Protein AF-0000000080398441 (afdb_homodimer)

Sequence (1274 aa):
MDDETADPGATATYHAEDVRLLHHYIRSLIGQKLYDSADLIGGLLLCCTRPAIISHSPSMWDLHATSLELYADSLVGKGERYRALSFYQQANAHRKCAASSSLRCSPTQLLGLPPTSPPCPPPSLPINFKEARCHLSLNKPSQALRALLSVSTSTRESSVPVAVTLGHVYRRLGMQHDAQTAYKDAVGHDPLALEALIGLAKTGMDEEDIWRLVTGPWAPCGGARPEEGARRGVGKGRGGSDEAKGSSSRRPRGSQAYESVDSRGRLSSDENSVWQVLRTKTLPWLKVWVQAHVALAAQNWAVAAERFGELEVRYFPKSTHCLLQRARAQVGMDLYMDAQQTFGRAVEGEGGGEVMEHMDYYAVVLRQRAAKGELAHLAHRLMDVDTRRPEPWIAAALHSDLKGEKESPLTLVEQAIKTDHEHVLGYQVRGTLLLALGKAEAAASSFLQGSRLHKDMNGYKGLVDAYLVQHKFKEALGCAKEAFSAMPKSATAITLVGRVLAQLPEGREKAKRAFQRALSMNPSTVDALLALADLHLGAQEYDKCIHLLSSSLQNSGHDFLHTKLGEAYAISGDFSKALASFNTAVSMNPSSAPATAGLEKLEKLLRGVEPEEDGEGEEVDEEVEAEEDDMVEGTTDMDDETADPGATATYHAEDVRLLHHYIRSLIGQKLYDSADLIGGLLLCCTRPAIISHSPSMWDLHATSLELYADSLVGKGERYRALSFYQQANAHRKCAASSSLRCSPTQLLGLPPTSPPCPPPSLPINFKEARCHLSLNKPSQALRALLSVSTSTRESSVPVAVTLGHVYRRLGMQHDAQTAYKDAVGHDPLALEALIGLAKTGMDEEDIWRLVTGPWAPCGGARPEEGARRGVGKGRGGSDEAKGSSSRRPRGSQAYESVDSRGRLSSDENSVWQVLRTKTLPWLKVWVQAHVALAAQNWAVAAERFGELEVRYFPKSTHCLLQRARAQVGMDLYMDAQQTFGRAVEGEGGGEVMEHMDYYAVVLRQRAAKGELAHLAHRLMDVDTRRPEPWIAAALHSDLKGEKESPLTLVEQAIKTDHEHVLGYQVRGTLLLALGKAEAAASSFLQGSRLHKDMNGYKGLVDAYLVQHKFKEALGCAKEAFSAMPKSATAITLVGRVLAQLPEGREKAKRAFQRALSMNPSTVDALLALADLHLGAQEYDKCIHLLSSSLQNSGHDFLHTKLGEAYAISGDFSKALASFNTAVSMNPSSAPATAGLEKLEKLLRGVEPEEDGEGEEVDEEVEAEEDDMVEGTTD

Radius of gyration: 40.15 Å; Cα contacts (8 Å, |Δi|>4): 1629; chains: 2; bounding box: 122×117×97 Å

Foldseek 3Di:
DPPPPPPVPDLPQDDPVNLVVVLVVLVVCVVVLVLVVSLVSLVVSLVNLPVVVDDPDLSSLLSNLSSLQSNLSSCVSVVNLVVSLVSLVVSVVSVVVSVPPPPPPPPPPPPDDPPPPPPDDPPDDDSLQVSLVSCVVVVNLVSSLVSLVPDDPLCLLAPLVSLLSNLVSCLVVVNLVSSLVSLLSNCLQPVPPVSSLLSNLLSQDDLVVSLCSNPDDNPDSPDDDPPPPPPPDPPDPPDDDDPDDDDDPPPDPPVPPPPPPCVVVPPPPPPCPPCNVCVVVVVPLVSLVSQLSSCVSLLVLVSNLVSLVCCCPPPNPLDLVSLLSNLVSCVSLVVLVVSLVSNVSSCVSVVPDDDQPNVLVNLVSCLVLLVLVVLVVSLVVNVVPDPLALSSLSSVLSSCVSVVHQVVSLVSLVSSCVSPVLDLVSLLVNLVSCVVVVNLVVSLVSLVSSVSSPNDLSSLLSNLSSCVSVVNLVVSLVSLVVLCVSPVLALSSLLSNLVSQCPDPPRLVVSLVSLVVSCVSPVQRVSSLLVNLVSCVVVVVLVVSLVSLVVNCVVDPALVSLLSNLVSCVVVPNLVSSLVSLVSSCVVRVPDPSSVVSNVVSVCVVVVNPPPPPPPPPPPPPPPVPPPPPPDDDDDD/DPPPPPPVPDLPQDDPVNLVVVLVVLVVCVVVLVLVVSLVSLVVSLVNLPVVNDDPDLSSLLSNLSSLQSNLSSCVSVVNLVVSLVSLVVSVVSVVVSVPPPPPPPPPPPPDDPPPPPPDDPDDPDSLQVSLVSCVVVVNLVSSLVSLVPDDPLCQLQPLVSLLSNLVSCLVVVNLVSSLVSLLSNCLQPVPPVSSLLSNLLSQDDLVVSLCSNPPDNPDSPDDDPPPPPPPPPPDPDDDDDDDDDDDPDPDPPVPCPVPPCVVVPPPPPPCPPCNVCVVVVVPLVSLVSQLSSCVSLLVLVSNLVSLVCCCPPPNPLDLVSLLSNLVSCVSVVVLVVSLVSNVSSCVSVPPDDDQPNVLVNLVSCLVLLVLVVLVVSLVVNVVPDLLALSSLSSVLSSCVSVVHQVVSLVSLVSSCVSPVLDLVSLLVNLVSCVVVVNLVVSLVSLVSSVSSPNDLSSLLSNLSSCVSVVNLVVSLVSLVVLCVSPVLALSSLLSNLVSQCPDPPRLVVSLVSLVVSCVSPVQRVSSLLVNLVSCVVVVVLVVSLVSLVVNCVVDPALVSLLSNLVSCVVVPNLVSSLVSLVSSCVVRVPDPSSVVSNVVSVCVVVVNPPPPPPPPVPPPPPPVPPPPPPDPPPDD

InterPro domains:
  IPR011990 Tetratricopeptide-like helical domain superfamily [G3DSA:1.25.40.10] (22-172)
  IPR011990 Tetratricopeptide-like helical domain superfamily [G3DSA:1.25.40.10] (265-386)
  IPR011990 Tetratricopeptide-like helical domain superfamily [G3DSA:1.25.40.10] (394-613)
  IPR011990 Tetratricopeptide-like helical domain superfamily [SSF48452] (65-203)
  IPR011990 Tetratricopeptide-like helical domain superfamily [SSF48452] (412-594)
  IPR019734 Tetratricopeptide repeat [PF13181] (563-591)
  IPR019734 Tetratricopeptide repeat [PS50005] (559-592)
  IPR019734 Tetratricopeptide repeat [SM00028] (160-193)
  IPR019734 Tetratricopeptide repeat [SM00028] (424-457)
  IPR019734 Tetratricopeptide repeat [SM00028] (491-525)
  IPR019734 Tetratricopeptide repeat [SM00028] (526-559)
  IPR019734 Tetratricopeptide repeat [SM00028] (561-592)

Solvent-accessible surface area (backbone atoms only — not comparable to full-atom values): 68839 Å² total; per-residue (Å²): 133,82,76,76,72,72,67,83,75,63,49,74,77,73,48,71,67,53,50,51,44,48,49,52,47,40,51,50,29,49,73,59,66,38,27,67,26,23,36,53,52,30,48,49,47,48,37,60,44,41,58,93,74,46,71,92,45,68,68,48,47,55,50,34,24,48,44,31,41,54,30,19,51,20,28,47,70,69,66,40,43,66,34,18,44,40,32,36,52,50,19,51,54,45,49,50,50,55,65,65,46,73,74,73,72,63,79,71,72,85,62,80,69,68,87,80,57,77,76,78,73,74,88,72,76,55,65,41,52,54,41,16,52,42,28,46,76,69,72,34,53,70,61,15,48,56,31,48,66,69,44,56,68,67,52,43,50,63,34,47,60,52,9,37,52,48,16,51,44,25,48,77,72,68,38,48,69,63,13,41,54,27,17,50,35,20,32,44,72,36,62,76,42,48,52,32,55,51,49,33,19,65,60,65,51,53,63,67,61,53,50,49,49,59,72,37,84,65,62,59,90,79,68,75,74,77,80,76,78,78,77,77,78,81,74,84,77,75,78,90,72,78,79,70,77,76,82,74,80,77,75,82,72,84,69,77,77,72,76,70,81,71,77,65,74,71,68,71,78,78,63,62,49,65,53,68,76,41,39,79,73,44,48,65,60,47,52,46,50,49,49,18,46,28,25,49,57,71,64,36,26,70,60,14,28,50,34,24,48,47,43,23,73,47,60,22,50,80,28,49,67,40,30,46,52,22,20,51,23,26,48,73,67,65,36,44,68,61,18,50,51,35,42,48,49,31,51,58,64,51,69,73,24,66,78,60,84,67,43,34,56,52,31,52,40,28,55,75,60,55,37,61,69,62,30,45,52,49,18,52,52,35,49,72,71,44,74,76,45,37,37,24,29,42,18,41,16,48,39,36,41,74,72,64,46,76,66,60,22,55,56,32,27,51,49,18,33,70,59,33,83,79,44,45,67,40,25,45,52,46,15,53,54,28,43,75,70,66,38,29,69,63,12,32,52,29,17,50,55,20,34,71,74,50,78,46,68,66,36,44,51,48,33,30,53,21,24,49,77,66,67,35,59,68,62,19,43,52,45,20,48,48,44,25,69,77,32,71,87,36,37,65,27,36,24,46,39,16,58,49,28,48,72,38,92,87,19,48,66,58,14,51,50,29,25,52,51,17,38,72,72,32,69,80,43,59,71,30,53,53,50,47,34,50,52,25,50,74,69,66,36,50,67,63,28,49,50,54,48,58,62,46,48,74,77,46,90,48,43,66,53,29,28,53,43,13,50,47,25,48,75,70,65,42,52,68,61,12,52,52,26,18,48,51,14,30,69,72,33,76,66,41,60,68,24,52,51,50,45,51,54,50,50,34,57,70,72,67,48,72,71,76,69,83,59,76,65,74,72,77,74,72,73,70,71,73,75,74,76,64,86,73,74,83,79,92,122,134,82,77,76,73,73,67,82,75,63,50,74,78,72,47,74,66,54,50,52,44,48,49,52,47,42,52,50,28,48,72,61,65,38,26,66,26,23,36,53,54,32,48,47,46,48,37,58,43,40,57,94,76,39,71,92,45,69,69,46,48,54,50,33,24,49,44,31,40,54,30,19,52,19,29,46,70,70,65,40,43,66,34,17,44,42,33,37,50,52,19,52,52,44,49,49,50,54,66,64,47,74,73,74,71,63,78,72,72,87,62,79,68,69,88,79,57,77,77,78,73,72,88,71,76,55,66,42,53,53,43,17,54,44,29,46,76,68,73,34,52,69,63,16,48,54,31,48,66,70,43,56,67,67,52,43,50,64,35,48,62,52,8,37,52,48,16,53,45,26,48,75,73,69,37,45,69,63,14,43,53,26,18,48,35,20,31,43,72,37,62,76,41,46,52,31,56,52,48,32,17,64,61,65,51,53,63,67,60,53,50,49,49,61,71,38,84,64,62,58,92,79,69,75,73,77,78,75,76,76,75,71,71,78,67,81,79,73,82,81,86,93,81,86,81,84,82,78,80,78,75,80,70,82,66,79,73,70,74,68,80,68,78,64,72,70,66,71,77,78,63,62,50,63,53,67,76,41,38,81,72,44,47,65,60,47,52,46,48,47,49,18,45,29,25,49,57,70,64,38,25,68,61,14,28,51,34,24,48,46,44,24,72,46,58,22,50,80,28,49,66,39,31,48,53,23,19,51,23,26,48,72,68,66,36,45,68,62,18,50,50,34,44,49,48,32,51,58,64,51,68,72,23,67,78,60,85,65,44,35,56,52,32,52,40,29,55,75,62,56,36,60,68,62,31,45,51,49,18,52,53,35,50,71,72,45,74,77,45,36,36,25,28,42,18,42,16,49,40,36,41,75,72,63,46,77,65,61,22,57,57,30,28,50,52,17,32,70,60,33,84,78,45,44,66,39,25,44,53,46,15,53,53,28,44,73,72,67,38,31,68,64,12,31,51,29,16,50,57,20,34,72,76,51,78,45,69,66,37,45,52,49,32,30,52,24,24,51,76,66,69,35,58,67,63,19,43,52,46,21,48,49,44,24,68,77,34,72,88,36,38,66,27,37,25,46,39,15,57,49,28,50,73,37,93,87,20,47,69,59,13,50,50,29,23,52,50,17,38,70,73,32,70,80,42,60,69,30,53,53,51,46,33,50,53,25,51,75,70,67,35,49,67,61,28,48,51,54,48,57,61,47,49,73,75,46,91,49,44,67,55,28,28,52,43,12,51,48,26,46,74,69,64,42,53,69,61,12,51,54,26,18,49,50,14,32,70,72,32,76,65,41,61,69,25,50,51,52,45,52,54,50,49,34,57,71,70,68,47,72,71,75,71,84,60,77,68,74,74,76,74,72,74,68,75,74,74,74,75,75,77,76,74,79,75,78,125

Structure (mmCIF, N/CA/C/O backbone):
data_AF-0000000080398441-model_v1
#
loop_
_entity.id
_entity.type
_entity.pdbx_description
1 polymer 'Anaphase-promoting complex subunit'
#
loop_
_atom_site.group_PDB
_atom_site.id
_atom_site.type_symbol
_atom_site.label_atom_id
_atom_site.label_alt_id
_atom_site.label_comp_id
_atom_site.label_asym_id
_atom_site.label_entity_id
_atom_site.label_seq_id
_atom_site.pdbx_PDB_ins_code
_atom_site.Cartn_x
_atom_site.Cartn_y
_atom_site.Cartn_z
_atom_site.occupancy
_atom_site.B_iso_or_equiv
_atom_site.auth_seq_id
_atom_site.auth_comp_id
_atom_site.auth_asym_id
_atom_site.auth_atom_id
_atom_site.pdbx_PDB_model_num
ATOM 1 N N . MET A 1 1 ? -44.062 -38.562 -22.141 1 22.56 1 MET A N 1
ATOM 2 C CA . MET A 1 1 ? -42.969 -38.375 -21.188 1 22.56 1 MET A CA 1
ATOM 3 C C . MET A 1 1 ? -41.812 -37.625 -21.828 1 22.56 1 MET A C 1
ATOM 5 O O . MET A 1 1 ? -41 -38.219 -22.531 1 22.56 1 MET A O 1
ATOM 9 N N . ASP A 1 2 ? -42.094 -36.5 -22.375 1 25.25 2 ASP A N 1
ATOM 10 C CA . ASP A 1 2 ? -41.344 -35.688 -23.328 1 25.25 2 ASP A CA 1
ATOM 11 C C . ASP A 1 2 ? -40.031 -35.219 -22.734 1 25.25 2 ASP A C 1
ATOM 13 O O . ASP A 1 2 ? -40.031 -34.531 -21.703 1 25.25 2 ASP A O 1
ATOM 17 N N . ASP A 1 3 ? -39 -36.062 -22.812 1 26.86 3 ASP A N 1
ATOM 18 C CA . ASP A 1 3 ? -37.594 -35.969 -22.422 1 26.86 3 ASP A CA 1
ATOM 19 C C . ASP A 1 3 ? -36.969 -34.688 -22.969 1 26.86 3 ASP A C 1
ATOM 21 O O . ASP A 1 3 ? -36.812 -34.531 -24.188 1 26.86 3 ASP A O 1
ATOM 25 N N . GLU A 1 4 ? -37.5 -33.531 -22.5 1 31.23 4 GLU A N 1
ATOM 26 C CA . GLU A 1 4 ? -36.906 -32.25 -22.844 1 31.23 4 GLU A CA 1
ATOM 27 C C . GLU A 1 4 ? -35.375 -32.312 -22.781 1 31.23 4 GLU A C 1
ATOM 29 O O . GLU A 1 4 ? -34.812 -32.438 -21.703 1 31.23 4 GLU A O 1
ATOM 34 N N . THR A 1 5 ? -34.781 -32.906 -23.75 1 34.62 5 THR A N 1
ATOM 35 C CA . THR A 1 5 ? -33.344 -32.969 -24.047 1 34.62 5 THR A CA 1
ATOM 36 C C . THR A 1 5 ? -32.719 -31.578 -23.922 1 34.62 5 THR A C 1
ATOM 38 O O . THR A 1 5 ? -33.062 -30.656 -24.688 1 34.62 5 THR A O 1
ATOM 41 N N . ALA A 1 6 ? -32.438 -31.172 -22.688 1 36.28 6 ALA A N 1
ATOM 42 C CA . ALA A 1 6 ? -31.641 -29.984 -22.406 1 36.28 6 ALA A CA 1
ATOM 43 C C . ALA A 1 6 ? -30.484 -29.844 -23.391 1 36.28 6 ALA A C 1
ATOM 45 O O . ALA A 1 6 ? -29.672 -30.766 -23.531 1 36.28 6 ALA A O 1
ATOM 46 N N . ASP A 1 7 ? -30.688 -29.234 -24.469 1 37.28 7 ASP A N 1
ATOM 47 C CA . ASP A 1 7 ? -29.609 -28.906 -25.406 1 37.28 7 ASP A CA 1
ATOM 48 C C . ASP A 1 7 ? -28.344 -28.5 -24.672 1 37.28 7 ASP A C 1
ATOM 50 O O . ASP A 1 7 ? -28.375 -27.578 -23.828 1 37.28 7 ASP A O 1
ATOM 54 N N . PRO A 1 8 ? -27.406 -29.312 -24.516 1 38.5 8 PRO A N 1
ATOM 55 C CA . PRO A 1 8 ? -26.172 -29.203 -23.734 1 38.5 8 PRO A CA 1
ATOM 56 C C . PRO A 1 8 ? -25.453 -27.875 -23.969 1 38.5 8 PRO A C 1
ATOM 58 O O . PRO A 1 8 ? -24.562 -27.5 -23.219 1 38.5 8 PRO A O 1
ATOM 61 N N . GLY A 1 9 ? -25.406 -27.375 -25.172 1 39.12 9 GLY A N 1
ATOM 62 C CA . GLY A 1 9 ? -24.547 -26.266 -25.547 1 39.12 9 GLY A CA 1
ATOM 63 C C . GLY A 1 9 ? -25 -24.922 -25 1 39.12 9 GLY A C 1
ATOM 64 O O . GLY A 1 9 ? -24.578 -23.875 -25.484 1 39.12 9 GLY A O 1
ATOM 65 N N . ALA A 1 10 ? -26.297 -24.656 -24.547 1 40.78 10 ALA A N 1
ATOM 66 C CA . ALA A 1 10 ? -26.906 -23.344 -24.344 1 40.78 10 ALA A CA 1
ATOM 67 C C . ALA A 1 10 ? -26.156 -22.562 -23.281 1 40.78 10 ALA A C 1
ATOM 69 O O . ALA A 1 10 ? -25.938 -23.047 -22.172 1 40.78 10 ALA A O 1
ATOM 70 N N . THR A 1 11 ? -25.359 -21.578 -23.688 1 51.06 11 THR A N 1
ATOM 71 C CA . THR A 1 11 ? -24.812 -20.531 -22.828 1 51.06 11 THR A CA 1
ATOM 72 C C . THR A 1 11 ? -25.766 -20.234 -21.672 1 51.06 11 THR A C 1
ATOM 74 O O . THR A 1 11 ? -26.984 -20.219 -21.859 1 51.06 11 THR A O 1
ATOM 77 N N . ALA A 1 12 ? -25.484 -20.656 -20.469 1 54.88 12 ALA A N 1
ATOM 78 C CA . ALA A 1 12 ? -26.297 -20.375 -19.297 1 54.88 12 ALA A CA 1
ATOM 79 C C . ALA A 1 12 ? -26.984 -19.016 -19.422 1 54.88 12 ALA A C 1
ATOM 81 O O . ALA A 1 12 ? -26.328 -17.969 -19.359 1 54.88 12 ALA A O 1
ATOM 82 N N . THR A 1 13 ? -27.953 -18.875 -20.156 1 65.31 13 THR A N 1
ATOM 83 C CA . THR A 1 13 ? -28.688 -17.625 -20.328 1 65.31 13 THR A CA 1
ATOM 84 C C . THR A 1 13 ? -29.234 -17.125 -18.984 1 65.31 13 THR A C 1
ATOM 86 O O . THR A 1 13 ? -30.031 -17.812 -18.344 1 65.31 13 THR A O 1
ATOM 89 N N . TYR A 1 14 ? -28.547 -16.312 -18.328 1 72.94 14 TYR A N 1
ATOM 90 C CA . TYR A 1 14 ? -29.016 -15.68 -17.094 1 72.94 14 TYR A CA 1
ATOM 91 C C . TYR A 1 14 ? -30.047 -14.602 -17.391 1 72.94 14 TYR A C 1
ATOM 93 O O . TYR A 1 14 ? -29.844 -13.75 -18.266 1 72.94 14 TYR A O 1
ATOM 101 N N . HIS A 1 15 ? -31.219 -14.844 -16.812 1 77.12 15 HIS A N 1
ATOM 102 C CA . HIS A 1 15 ? -32.25 -13.836 -16.906 1 77.12 15 HIS A CA 1
ATOM 103 C C . HIS A 1 15 ? -31.969 -12.648 -15.984 1 77.12 15 HIS A C 1
ATOM 105 O O . HIS A 1 15 ? -31.047 -12.711 -15.164 1 77.12 15 HIS A O 1
ATOM 111 N N . ALA A 1 16 ? -32.75 -11.648 -16.266 1 79.69 16 ALA A N 1
ATOM 112 C CA . ALA A 1 16 ? -32.562 -10.406 -15.523 1 79.69 16 ALA A CA 1
ATOM 113 C C . ALA A 1 16 ? -32.688 -10.648 -14.016 1 79.69 16 ALA A C 1
ATOM 115 O O . ALA A 1 16 ? -31.922 -10.07 -13.227 1 79.69 16 ALA A O 1
ATOM 116 N N . GLU A 1 17 ? -33.531 -11.586 -13.672 1 81.56 17 GLU A N 1
ATOM 117 C CA . GLU A 1 17 ? -33.75 -11.875 -12.25 1 81.56 17 GLU A CA 1
ATOM 118 C C . GLU A 1 17 ? -32.531 -12.602 -11.656 1 81.56 17 GLU A C 1
ATOM 120 O O . GLU A 1 17 ? -32.156 -12.352 -10.508 1 81.56 17 GLU A O 1
ATOM 125 N N . ASP A 1 18 ? -32.031 -13.43 -12.461 1 83.88 18 ASP A N 1
ATOM 126 C CA . ASP A 1 18 ? -30.828 -14.141 -12.008 1 83.88 18 ASP A CA 1
ATOM 127 C C . ASP A 1 18 ? -29.672 -13.18 -11.789 1 83.88 18 ASP A C 1
ATOM 129 O O . ASP A 1 18 ? -28.922 -13.305 -10.82 1 83.88 18 ASP A O 1
ATOM 133 N N . VAL A 1 19 ? -29.594 -12.188 -12.672 1 86.31 19 VAL A N 1
ATOM 134 C CA . VAL A 1 19 ? -28.5 -11.219 -12.602 1 86.31 19 VAL A CA 1
ATOM 135 C C . VAL A 1 19 ? -28.656 -10.352 -11.352 1 86.31 19 VAL A C 1
ATOM 137 O O . VAL A 1 19 ? -27.672 -10.062 -10.664 1 86.31 19 VAL A O 1
ATOM 140 N N . ARG A 1 20 ? -29.828 -10.031 -11 1 86.31 20 ARG A N 1
ATOM 141 C CA . ARG A 1 20 ? -30.078 -9.227 -9.812 1 86.31 20 ARG A CA 1
ATOM 142 C C . ARG A 1 20 ? -29.719 -9.992 -8.539 1 86.31 20 ARG A C 1
ATOM 144 O O . ARG A 1 20 ? -29.203 -9.414 -7.582 1 86.31 20 ARG A O 1
ATOM 151 N N . LEU A 1 21 ? -30.031 -11.242 -8.625 1 86.06 21 LEU A N 1
ATOM 152 C CA . LEU A 1 21 ? -29.688 -12.078 -7.484 1 86.06 21 LEU A CA 1
ATOM 153 C C . LEU A 1 21 ? -28.172 -12.188 -7.328 1 86.06 21 LEU A C 1
ATOM 155 O O . LEU A 1 21 ? -27.656 -12.172 -6.207 1 86.06 21 LEU A O 1
ATOM 159 N N . LEU A 1 22 ? -27.578 -12.289 -8.414 1 88.62 22 LEU A N 1
ATOM 160 C CA . LEU A 1 22 ? -26.125 -12.367 -8.359 1 88.62 22 LEU A CA 1
ATOM 161 C C . LEU A 1 22 ? -25.516 -11.039 -7.926 1 88.62 22 LEU A C 1
ATOM 163 O O . LEU A 1 22 ? -24.484 -11.008 -7.246 1 88.62 22 LEU A O 1
ATOM 167 N N . HIS A 1 23 ? -26.141 -9.93 -8.312 1 89.81 23 HIS A N 1
ATOM 168 C CA . HIS A 1 23 ? -25.703 -8.625 -7.836 1 89.81 23 HIS A CA 1
ATOM 169 C C . HIS A 1 23 ? -25.75 -8.539 -6.316 1 89.81 23 HIS A C 1
ATOM 171 O O . HIS A 1 23 ? -24.812 -8.055 -5.684 1 89.81 23 HIS A O 1
ATOM 177 N N . HIS A 1 24 ? -26.812 -9.023 -5.816 1 88.5 24 HIS A N 1
ATOM 178 C CA . HIS A 1 24 ? -26.969 -9.031 -4.367 1 88.5 24 HIS A CA 1
ATOM 179 C C . HIS A 1 24 ? -25.922 -9.914 -3.705 1 88.5 24 HIS A C 1
ATOM 181 O O . HIS A 1 24 ? -25.375 -9.555 -2.656 1 88.5 24 HIS A O 1
ATOM 187 N N . TYR A 1 25 ? -25.688 -10.992 -4.355 1 90.12 25 TYR A N 1
ATOM 188 C CA . TYR A 1 25 ? -24.688 -11.906 -3.82 1 90.12 25 TYR A CA 1
ATOM 189 C C . TYR A 1 25 ? -23.312 -11.258 -3.834 1 90.12 25 TYR A C 1
ATOM 191 O O . TYR A 1 25 ? -22.562 -11.344 -2.852 1 90.12 25 TYR A O 1
ATOM 199 N N . ILE A 1 26 ? -22.969 -10.633 -4.918 1 93.38 26 ILE A N 1
ATOM 200 C CA . ILE A 1 26 ? -21.656 -10 -5.039 1 93.38 26 ILE A CA 1
ATOM 201 C C . ILE A 1 26 ? -21.531 -8.875 -4.008 1 93.38 26 ILE A C 1
ATOM 203 O O . ILE A 1 26 ? -20.484 -8.703 -3.395 1 93.38 26 ILE A O 1
ATOM 207 N N . ARG A 1 27 ? -22.562 -8.148 -3.74 1 91.06 27 ARG A N 1
ATOM 208 C CA . ARG A 1 27 ? -22.562 -7.098 -2.729 1 91.06 27 ARG A CA 1
ATOM 209 C C . ARG A 1 27 ? -22.312 -7.676 -1.339 1 91.06 27 ARG A C 1
ATOM 211 O O . ARG A 1 27 ? -21.594 -7.086 -0.533 1 91.06 27 ARG A O 1
ATOM 218 N N . SER A 1 28 ? -22.891 -8.75 -1.153 1 89.38 28 SER A N 1
ATOM 219 C CA . SER A 1 28 ? -22.719 -9.406 0.138 1 89.38 28 SER A CA 1
ATOM 220 C C . SER A 1 28 ? -21.266 -9.875 0.321 1 89.38 28 SER A C 1
ATOM 222 O O . SER A 1 28 ? -20.703 -9.758 1.411 1 89.38 28 SER A O 1
ATOM 224 N N . LEU A 1 29 ? -20.734 -10.461 -0.738 1 92.56 29 LEU A N 1
ATOM 225 C CA . LEU A 1 29 ? -19.344 -10.906 -0.678 1 92.56 29 LEU A CA 1
ATOM 226 C C . LEU A 1 29 ? -18.406 -9.734 -0.405 1 92.56 29 LEU A C 1
ATOM 228 O O . LEU A 1 29 ? -17.484 -9.836 0.41 1 92.56 29 LEU A O 1
ATOM 232 N N . ILE A 1 30 ? -18.672 -8.617 -1.027 1 92.62 30 ILE A N 1
ATOM 233 C CA . ILE A 1 30 ? -17.859 -7.422 -0.849 1 92.62 30 ILE A CA 1
ATOM 234 C C . ILE A 1 30 ? -18 -6.91 0.583 1 92.62 30 ILE A C 1
ATOM 236 O O . ILE A 1 30 ? -17.016 -6.512 1.204 1 92.62 30 ILE A O 1
ATOM 240 N N . GLY A 1 31 ? -19.203 -6.969 1.089 1 87.81 31 GLY A N 1
ATOM 241 C CA . GLY A 1 31 ? -19.438 -6.551 2.461 1 87.81 31 GLY A CA 1
ATOM 242 C C . GLY A 1 31 ? -18.703 -7.398 3.48 1 87.81 31 GLY A C 1
ATOM 243 O O . GLY A 1 31 ? -18.281 -6.898 4.523 1 87.81 31 GLY A O 1
ATOM 244 N N . GLN A 1 32 ? -18.5 -8.656 3.141 1 88.38 32 GLN A N 1
ATOM 245 C CA . GLN A 1 32 ? -17.797 -9.578 4.023 1 88.38 32 GLN A CA 1
ATOM 246 C C . GLN A 1 32 ? -16.297 -9.57 3.738 1 88.38 32 GLN A C 1
ATOM 248 O O . GLN A 1 32 ? -15.539 -10.336 4.344 1 88.38 32 GLN A O 1
ATOM 253 N N . LYS A 1 33 ? -15.875 -8.773 2.83 1 89.56 33 LYS A N 1
ATOM 254 C CA . LYS A 1 33 ? -14.484 -8.578 2.443 1 89.56 33 LYS A CA 1
ATOM 255 C C . LYS A 1 33 ? -13.914 -9.844 1.803 1 89.56 33 LYS A C 1
ATOM 257 O O . LYS A 1 33 ? -12.734 -10.156 1.979 1 89.56 33 LYS A O 1
ATOM 262 N N . LEU A 1 34 ? -14.766 -10.672 1.259 1 93.75 34 LEU A N 1
ATOM 263 C CA . LEU A 1 34 ? -14.336 -11.797 0.428 1 93.75 34 LEU A CA 1
ATOM 264 C C . LEU A 1 34 ? -14.141 -11.352 -1.02 1 93.75 34 LEU A C 1
ATOM 266 O O . LEU A 1 34 ? -14.883 -11.789 -1.908 1 93.75 34 LEU A O 1
ATOM 270 N N . TYR A 1 35 ? -13.148 -10.633 -1.255 1 95.25 35 TYR A N 1
ATOM 271 C CA . TYR A 1 35 ? -12.945 -9.945 -2.525 1 95.25 35 TYR A CA 1
ATOM 272 C C . TYR A 1 35 ? -12.516 -10.93 -3.611 1 95.25 35 TYR A C 1
ATOM 274 O O . TYR A 1 35 ? -12.844 -10.742 -4.785 1 95.25 35 TYR A O 1
ATOM 282 N N . ASP A 1 36 ? -11.789 -11.977 -3.244 1 95.62 36 ASP A N 1
ATOM 283 C CA . ASP A 1 36 ? -11.352 -12.938 -4.246 1 95.62 36 ASP A CA 1
ATOM 284 C C . ASP A 1 36 ? -12.539 -13.664 -4.871 1 95.62 36 ASP A C 1
ATOM 286 O O . ASP A 1 36 ? -12.609 -13.812 -6.09 1 95.62 36 ASP A O 1
ATOM 290 N N . SER A 1 37 ? -13.398 -14.055 -4.016 1 96.38 37 SER A N 1
ATOM 291 C CA . SER A 1 37 ? -14.594 -14.711 -4.527 1 96.38 37 SER A CA 1
ATOM 292 C C . SER A 1 37 ? -15.469 -13.742 -5.309 1 96.38 37 SER A C 1
ATOM 294 O O . SER A 1 37 ? -16.078 -14.109 -6.32 1 96.38 37 SER A O 1
ATOM 296 N N . ALA A 1 38 ? -15.586 -12.516 -4.809 1 96.56 38 ALA A N 1
ATOM 297 C CA . ALA A 1 38 ? -16.359 -11.5 -5.516 1 96.56 38 ALA A CA 1
ATOM 298 C C . ALA A 1 38 ? -15.766 -11.211 -6.891 1 96.56 38 ALA A C 1
ATOM 300 O O . ALA A 1 38 ? -16.5 -11.016 -7.859 1 96.56 38 ALA A O 1
ATOM 301 N N . ASP A 1 39 ? -14.484 -11.188 -7.008 1 96 39 ASP A N 1
ATOM 302 C CA . ASP A 1 39 ? -13.781 -10.961 -8.266 1 96 39 ASP A CA 1
ATOM 303 C C . ASP A 1 39 ? -14.062 -12.086 -9.258 1 96 39 ASP A C 1
ATOM 305 O O . ASP A 1 39 ? -14.312 -11.836 -10.438 1 96 39 ASP A O 1
ATOM 309 N N . LEU A 1 40 ? -13.977 -13.266 -8.766 1 96.56 40 LEU A N 1
ATOM 310 C CA . LEU A 1 40 ? -14.18 -14.422 -9.633 1 96.56 40 LEU A CA 1
ATOM 311 C C . LEU A 1 40 ? -15.625 -14.477 -10.133 1 96.56 40 LEU A C 1
ATOM 313 O O . LEU A 1 40 ? -15.859 -14.617 -11.328 1 96.56 40 LEU A O 1
ATOM 317 N N . ILE A 1 41 ? -16.578 -14.312 -9.227 1 94.75 41 ILE A N 1
ATOM 318 C CA . ILE A 1 41 ? -17.984 -14.375 -9.617 1 94.75 41 ILE A CA 1
ATOM 319 C C . ILE A 1 41 ? -18.344 -13.172 -10.477 1 94.75 41 ILE A C 1
ATOM 321 O O . ILE A 1 41 ? -19.094 -13.297 -11.445 1 94.75 41 ILE A O 1
ATOM 325 N N . GLY A 1 42 ? -17.812 -12.047 -10.102 1 93.94 42 GLY A N 1
ATOM 326 C CA . GLY A 1 42 ? -18.062 -10.852 -10.898 1 93.94 42 GLY A CA 1
ATOM 327 C C . GLY A 1 42 ? -17.5 -10.961 -12.312 1 93.94 42 GLY A C 1
ATOM 328 O O . GLY A 1 42 ? -18.156 -10.539 -13.266 1 93.94 42 GLY A O 1
ATOM 329 N N . GLY A 1 43 ? -16.312 -11.508 -12.43 1 92.25 43 GLY A N 1
ATOM 330 C CA . GLY A 1 43 ? -15.734 -11.711 -13.75 1 92.25 43 GLY A CA 1
ATOM 331 C C . GLY A 1 43 ? -16.547 -12.656 -14.609 1 92.25 43 GLY A C 1
ATOM 332 O O . GLY A 1 43 ? -16.688 -12.438 -15.82 1 92.25 43 GLY A O 1
ATOM 333 N N . LEU A 1 44 ? -17.078 -13.648 -13.992 1 91.5 44 LEU A N 1
ATOM 334 C CA . LEU A 1 44 ? -17.906 -14.617 -14.719 1 91.5 44 LEU A CA 1
ATOM 335 C C . LEU A 1 44 ? -19.234 -13.992 -15.125 1 91.5 44 LEU A C 1
ATOM 337 O O . LEU A 1 44 ? -19.734 -14.266 -16.219 1 91.5 44 LEU A O 1
ATOM 341 N N . LEU A 1 45 ? -19.719 -13.211 -14.227 1 90.62 45 LEU A N 1
ATOM 342 C CA . LEU A 1 45 ? -20.984 -12.547 -14.523 1 90.62 45 LEU A CA 1
ATOM 343 C C . LEU A 1 45 ? -20.844 -11.594 -15.711 1 90.62 45 LEU A C 1
ATOM 345 O O . LEU A 1 45 ? -21.75 -11.484 -16.531 1 90.62 45 LEU A O 1
ATOM 349 N N . LEU A 1 46 ? -19.719 -10.938 -15.828 1 90.38 46 LEU A N 1
ATOM 350 C CA . LEU A 1 46 ? -19.484 -10 -16.922 1 90.38 46 LEU A CA 1
ATOM 351 C C . LEU A 1 46 ? -19.484 -10.719 -18.266 1 90.38 46 LEU A C 1
ATOM 353 O O . LEU A 1 46 ? -19.906 -10.148 -19.281 1 90.38 46 LEU A O 1
ATOM 357 N N . CYS A 1 47 ? -19.062 -11.898 -18.188 1 88.62 47 CYS A N 1
ATOM 358 C CA . CYS A 1 47 ? -19.031 -12.68 -19.422 1 88.62 47 CYS A CA 1
ATOM 359 C C . CYS A 1 47 ? -20.438 -13.039 -19.875 1 88.62 47 CYS A C 1
ATOM 361 O O . CYS A 1 47 ? -20.703 -13.18 -21.078 1 88.62 47 CYS A O 1
ATOM 363 N N . CYS A 1 48 ? -21.281 -13.109 -18.891 1 82.94 48 CYS A N 1
ATOM 364 C CA . CYS A 1 48 ? -22.641 -13.531 -19.219 1 82.94 48 CYS A CA 1
ATOM 365 C C . CYS A 1 48 ? -23.5 -12.336 -19.594 1 82.94 48 CYS A C 1
ATOM 367 O O . CYS A 1 48 ? -24.516 -12.492 -20.266 1 82.94 48 CYS A O 1
ATOM 369 N N . THR A 1 49 ? -23.141 -11.141 -19.109 1 79.19 49 THR A N 1
ATOM 370 C CA . THR A 1 49 ? -24 -9.977 -19.328 1 79.19 49 THR A CA 1
ATOM 371 C C . THR A 1 49 ? -23.516 -9.164 -20.531 1 79.19 49 THR A C 1
ATOM 373 O O . THR A 1 49 ? -24.156 -8.195 -20.922 1 79.19 49 THR A O 1
ATOM 376 N N . ARG A 1 50 ? -22.406 -9.398 -21.109 1 70.62 50 ARG A N 1
ATOM 377 C CA . ARG A 1 50 ? -21.922 -8.633 -22.25 1 70.62 50 ARG A CA 1
ATOM 378 C C . ARG A 1 50 ? -22.938 -8.602 -23.375 1 70.62 50 ARG A C 1
ATOM 380 O O . ARG A 1 50 ? -23.609 -9.609 -23.656 1 70.62 50 ARG A O 1
ATOM 387 N N . PRO A 1 51 ? -23.453 -7.266 -23.672 1 57.34 51 PRO A N 1
ATOM 388 C CA . PRO A 1 51 ? -24.562 -7.02 -24.594 1 57.34 51 PRO A CA 1
ATOM 389 C C . PRO A 1 51 ? -24.484 -7.902 -25.844 1 57.34 51 PRO A C 1
ATOM 391 O O . PRO A 1 51 ? -25.516 -8.172 -26.469 1 57.34 51 PRO A O 1
ATOM 394 N N . ALA A 1 52 ? -23.328 -7.977 -26.453 1 51.12 52 ALA A N 1
ATOM 395 C CA . ALA A 1 52 ? -23.453 -8.695 -27.719 1 51.12 52 ALA A CA 1
ATOM 396 C C . ALA A 1 52 ? -24.328 -9.93 -27.562 1 51.12 52 ALA A C 1
ATOM 398 O O . ALA A 1 52 ? -24.906 -10.414 -28.547 1 51.12 52 ALA A O 1
ATOM 399 N N . ILE A 1 53 ? -24.219 -10.5 -26.453 1 47 53 ILE A N 1
ATOM 400 C CA . ILE A 1 53 ? -24.922 -11.758 -26.281 1 47 53 ILE A CA 1
ATOM 401 C C . ILE A 1 53 ? -26.406 -11.477 -26.031 1 47 53 ILE A C 1
ATOM 403 O O . ILE A 1 53 ? -27.281 -12.18 -26.547 1 47 53 ILE A O 1
ATOM 407 N N . ILE A 1 54 ? -26.75 -10.57 -24.875 1 46.78 54 ILE A N 1
ATOM 408 C CA . ILE A 1 54 ? -28.156 -10.547 -24.469 1 46.78 54 ILE A CA 1
ATOM 409 C C . ILE A 1 54 ? -28.922 -9.516 -25.281 1 46.78 54 ILE A C 1
ATOM 411 O O . ILE A 1 54 ? -28.344 -8.516 -25.734 1 46.78 54 ILE A O 1
ATOM 415 N N . SER A 1 55 ? -30.125 -9.734 -25.328 1 50.53 55 SER A N 1
ATOM 416 C CA . SER A 1 55 ? -31.266 -9.031 -25.922 1 50.53 55 SER A CA 1
ATOM 417 C C . SER A 1 55 ? -31.203 -7.539 -25.625 1 50.53 55 SER A C 1
ATOM 419 O O . SER A 1 55 ? -30.641 -7.125 -24.609 1 50.53 55 SER A O 1
ATOM 421 N N . HIS A 1 56 ? -31.094 -6.664 -26.688 1 53.72 56 HIS A N 1
ATOM 422 C CA . HIS A 1 56 ? -31.188 -5.227 -26.906 1 53.72 56 HIS A CA 1
ATOM 423 C C . HIS A 1 56 ? -32.125 -4.574 -25.906 1 53.72 56 HIS A C 1
ATOM 425 O O . HIS A 1 56 ? -32.719 -3.518 -26.172 1 53.72 56 HIS A O 1
ATOM 431 N N . SER A 1 57 ? -32.469 -5.234 -24.75 1 62.81 57 SER A N 1
ATOM 432 C CA . SER A 1 57 ? -33.375 -4.527 -23.859 1 62.81 57 SER A CA 1
ATOM 433 C C . SER A 1 57 ? -32.625 -3.562 -22.953 1 62.81 57 SER A C 1
ATOM 435 O O . SER A 1 57 ? -31.547 -3.873 -22.469 1 62.81 57 SER A O 1
ATOM 437 N N . PRO A 1 58 ? -33 -2.379 -22.938 1 64.5 58 PRO A N 1
ATOM 438 C CA . PRO A 1 58 ? -32.438 -1.328 -22.094 1 64.5 58 PRO A CA 1
ATOM 439 C C . PRO A 1 58 ? -32.219 -1.787 -20.656 1 64.5 58 PRO A C 1
ATOM 441 O O . PRO A 1 58 ? -31.25 -1.364 -20.016 1 64.5 58 PRO A O 1
ATOM 444 N N . SER A 1 59 ? -33.062 -2.719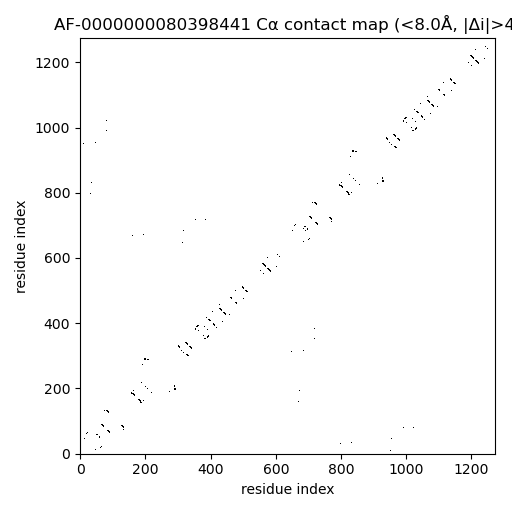 -20.219 1 70.25 59 SER A N 1
ATOM 445 C CA . SER A 1 59 ? -32.906 -3.205 -18.844 1 70.25 59 SER A CA 1
ATOM 446 C C . SER A 1 59 ? -31.625 -3.988 -18.688 1 70.25 59 SER A C 1
ATOM 448 O O . SER A 1 59 ? -30.969 -3.898 -17.641 1 70.25 59 SER A O 1
ATOM 450 N N . MET A 1 60 ? -31.297 -4.504 -19.766 1 74.06 60 MET A N 1
ATOM 451 C CA . MET A 1 60 ? -30.078 -5.324 -19.672 1 74.06 60 MET A CA 1
ATOM 452 C C . MET A 1 60 ? -28.828 -4.453 -19.703 1 74.06 60 MET A C 1
ATOM 454 O O . MET A 1 60 ? -27.812 -4.82 -19.125 1 74.06 60 MET A O 1
ATOM 458 N N . TRP A 1 61 ? -29.078 -3.318 -20.203 1 75.12 61 TRP A N 1
ATOM 459 C CA . TRP A 1 61 ? -27.938 -2.404 -20.234 1 75.12 61 TRP A CA 1
ATOM 460 C C . TRP A 1 61 ? -27.625 -1.87 -18.844 1 75.12 61 TRP A C 1
ATOM 462 O O . TRP A 1 61 ? -26.469 -1.776 -18.453 1 75.12 61 TRP A O 1
ATOM 472 N N . ASP A 1 62 ? -28.641 -1.631 -18.172 1 79.38 62 ASP A N 1
ATOM 473 C CA . ASP A 1 62 ? -28.469 -1.146 -16.797 1 79.38 62 ASP A CA 1
ATOM 474 C C . ASP A 1 62 ? -27.875 -2.234 -15.906 1 79.38 62 ASP A C 1
ATOM 476 O O . ASP A 1 62 ? -27.078 -1.947 -15.016 1 79.38 62 ASP A O 1
ATOM 480 N N . LEU A 1 63 ? -28.328 -3.404 -16.25 1 83.81 63 LEU A N 1
ATOM 481 C CA . LEU A 1 63 ? -27.828 -4.52 -15.453 1 83.81 63 LEU A CA 1
ATOM 482 C C . LEU A 1 63 ? -26.359 -4.773 -15.75 1 83.81 63 LEU A C 1
ATOM 484 O O . LEU A 1 63 ? -25.594 -5.105 -14.836 1 83.81 63 LEU A O 1
ATOM 488 N N . HIS A 1 64 ? -26.062 -4.574 -16.984 1 87.69 64 HIS A N 1
ATOM 489 C CA . HIS A 1 64 ? -24.656 -4.758 -17.328 1 87.69 64 HIS A CA 1
ATOM 490 C C . HIS A 1 64 ? -23.797 -3.668 -16.703 1 87.69 64 HIS A C 1
ATOM 492 O O . HIS A 1 64 ? -22.688 -3.945 -16.219 1 87.69 64 HIS A O 1
ATOM 498 N N . ALA A 1 65 ? -24.281 -2.506 -16.703 1 87.56 65 ALA A N 1
ATOM 499 C CA . ALA A 1 65 ? -23.547 -1.402 -16.078 1 87.56 65 ALA A CA 1
ATOM 500 C C . ALA A 1 65 ? -23.344 -1.65 -14.586 1 87.56 65 ALA A C 1
ATOM 502 O O . ALA A 1 65 ? -22.281 -1.374 -14.039 1 87.56 65 ALA A O 1
ATOM 503 N N . THR A 1 66 ? -24.328 -2.186 -13.969 1 90.12 66 THR A N 1
ATOM 504 C CA . THR A 1 66 ? -24.234 -2.504 -12.547 1 90.12 66 THR A CA 1
ATOM 505 C C . THR A 1 66 ? -23.234 -3.635 -12.32 1 90.12 66 THR A C 1
ATOM 507 O O . THR A 1 66 ? -22.516 -3.645 -11.32 1 90.12 66 THR A O 1
ATOM 510 N N . SER A 1 67 ? -23.281 -4.578 -13.258 1 92.31 67 SER A N 1
ATOM 511 C CA . SER A 1 67 ? -22.312 -5.664 -13.148 1 92.31 67 SER A CA 1
ATOM 512 C C . SER A 1 67 ? -20.875 -5.145 -13.25 1 92.31 67 SER A C 1
ATOM 514 O O . SER A 1 67 ? -20 -5.586 -12.516 1 92.31 67 SER A O 1
ATOM 516 N N . LEU A 1 68 ? -20.719 -4.211 -14.172 1 92.56 68 LEU A N 1
ATOM 517 C CA . LEU A 1 68 ? -19.391 -3.607 -14.336 1 92.56 68 LEU A CA 1
ATOM 518 C C . LEU A 1 68 ? -18.984 -2.838 -13.078 1 92.56 68 LEU A C 1
ATOM 520 O O . LEU A 1 68 ? -17.844 -2.906 -12.648 1 92.56 68 LEU A O 1
ATOM 524 N N . GLU A 1 69 ? -19.844 -2.195 -12.477 1 93.62 69 GLU A N 1
ATOM 525 C CA . GLU A 1 69 ? -19.578 -1.43 -11.266 1 93.62 69 GLU A CA 1
ATOM 526 C C . GLU A 1 69 ? -19.203 -2.346 -10.102 1 93.62 69 GLU A C 1
ATOM 528 O O . GLU A 1 69 ? -18.234 -2.078 -9.383 1 93.62 69 GLU A O 1
ATOM 533 N N . LEU A 1 70 ? -20 -3.355 -9.914 1 94.44 70 LEU A N 1
ATOM 534 C CA . LEU A 1 70 ? -19.734 -4.285 -8.82 1 94.44 70 LEU A CA 1
ATOM 535 C C . LEU A 1 70 ? -18.406 -5.008 -9.023 1 94.44 70 LEU A C 1
ATOM 537 O O . LEU A 1 70 ? -17.688 -5.27 -8.055 1 94.44 70 LEU A O 1
ATOM 541 N N . TYR A 1 71 ? -18.141 -5.344 -10.258 1 94.88 71 TYR A N 1
ATOM 542 C CA . TYR A 1 71 ? -16.844 -5.949 -10.539 1 94.88 71 TYR A CA 1
ATOM 543 C C . TYR A 1 71 ? -15.711 -4.988 -10.203 1 94.88 71 TYR A C 1
ATOM 545 O O . TYR A 1 71 ? -14.711 -5.383 -9.602 1 94.88 71 TYR A O 1
ATOM 553 N N . ALA A 1 72 ? -15.883 -3.76 -10.578 1 94.88 72 ALA A N 1
ATOM 554 C CA . ALA A 1 72 ? -14.883 -2.744 -10.266 1 94.88 72 ALA A CA 1
ATOM 555 C C . ALA A 1 72 ? -14.719 -2.58 -8.758 1 94.88 72 ALA A C 1
ATOM 557 O O . ALA A 1 72 ? -13.602 -2.412 -8.266 1 94.88 72 ALA A O 1
ATOM 558 N N . ASP A 1 73 ? -15.789 -2.641 -8.023 1 95.44 73 ASP A N 1
ATOM 559 C CA . ASP A 1 73 ? -15.727 -2.549 -6.566 1 95.44 73 ASP A CA 1
ATOM 560 C C . ASP A 1 73 ? -14.922 -3.703 -5.977 1 95.44 73 ASP A C 1
ATOM 562 O O . ASP A 1 73 ? -14.195 -3.523 -5 1 95.44 73 ASP A O 1
ATOM 566 N N . SER A 1 74 ? -15.141 -4.867 -6.504 1 96.19 74 SER A N 1
ATOM 567 C CA . SER A 1 74 ? -14.383 -6.023 -6.031 1 96.19 74 SER A CA 1
ATOM 568 C C . SER A 1 74 ? -12.891 -5.848 -6.281 1 96.19 74 SER A C 1
ATOM 570 O O . SER A 1 74 ? -12.062 -6.242 -5.457 1 96.19 74 SER A O 1
ATOM 572 N N . LEU A 1 75 ? -12.57 -5.254 -7.406 1 94.69 75 LEU A N 1
ATOM 573 C CA . LEU A 1 75 ? -11.164 -5.035 -7.754 1 94.69 75 LEU A CA 1
ATOM 574 C C . LEU A 1 75 ? -10.539 -3.986 -6.844 1 94.69 75 LEU A C 1
ATOM 576 O O . LEU A 1 75 ? -9.359 -4.082 -6.5 1 94.69 75 LEU A O 1
ATOM 580 N N . VAL A 1 76 ? -11.305 -2.984 -6.414 1 94.5 76 VAL A N 1
ATOM 581 C CA . VAL A 1 76 ? -10.82 -1.975 -5.477 1 94.5 76 VAL A CA 1
ATOM 582 C C . VAL A 1 76 ? -10.484 -2.631 -4.141 1 94.5 76 VAL A C 1
ATOM 584 O O . VAL A 1 76 ? -9.477 -2.289 -3.512 1 94.5 76 VAL A O 1
ATOM 587 N N . GLY A 1 77 ? -11.312 -3.549 -3.758 1 92.19 77 GLY A N 1
ATOM 588 C CA . GLY A 1 77 ? -11.055 -4.266 -2.52 1 92.19 77 GLY A CA 1
ATOM 589 C C . GLY A 1 77 ? -9.789 -5.102 -2.564 1 92.19 77 GLY A C 1
ATOM 590 O O . GLY A 1 77 ? -9.086 -5.227 -1.56 1 92.19 77 GLY A O 1
ATOM 591 N N . LYS A 1 78 ? -9.453 -5.594 -3.717 1 91.88 78 LYS A N 1
ATOM 592 C CA . LYS A 1 78 ? -8.25 -6.41 -3.896 1 91.88 78 LYS A CA 1
ATOM 593 C C . LYS A 1 78 ? -7.008 -5.535 -4.043 1 91.88 78 LYS A C 1
ATOM 595 O O . LYS A 1 78 ? -5.883 -6.039 -4.027 1 91.88 78 LYS A O 1
ATOM 600 N N . GLY A 1 79 ? -7.219 -4.223 -4.211 1 89.56 79 GLY A N 1
ATOM 601 C CA . GLY A 1 79 ? -6.109 -3.293 -4.344 1 89.56 79 GLY A CA 1
ATOM 602 C C . GLY A 1 79 ? -5.699 -3.051 -5.781 1 89.56 79 GLY A C 1
ATOM 603 O O . GLY A 1 79 ? -4.688 -2.395 -6.043 1 89.56 79 GLY A O 1
ATOM 604 N N . GLU A 1 80 ? -6.469 -3.607 -6.723 1 91.81 80 GLU A N 1
ATOM 605 C CA . GLU A 1 80 ? -6.184 -3.396 -8.141 1 91.81 80 GLU A CA 1
ATOM 606 C C . GLU A 1 80 ? -6.93 -2.178 -8.68 1 91.81 80 GLU A C 1
ATOM 608 O O . GLU A 1 80 ? -7.922 -2.318 -9.391 1 91.81 80 GLU A O 1
ATOM 613 N N . ARG A 1 81 ? -6.367 -1.058 -8.469 1 91.5 81 ARG A N 1
ATOM 614 C CA . ARG A 1 81 ? -7.043 0.21 -8.727 1 91.5 81 ARG A CA 1
ATOM 615 C C . ARG A 1 81 ? -7.023 0.544 -10.219 1 91.5 81 ARG A C 1
ATOM 617 O O . ARG A 1 81 ? -7.992 1.09 -10.75 1 91.5 81 ARG A O 1
ATOM 624 N N . TYR A 1 82 ? -5.945 0.216 -10.945 1 90.12 82 TYR A N 1
ATOM 625 C CA . TYR A 1 82 ? -5.867 0.514 -12.367 1 90.12 82 TYR A CA 1
ATOM 626 C C . TYR A 1 82 ? -6.918 -0.269 -13.148 1 90.12 82 TYR A C 1
ATOM 628 O O . TYR A 1 82 ? -7.59 0.281 -14.023 1 90.12 82 TYR A O 1
ATOM 636 N N . ARG A 1 83 ? -7 -1.527 -12.789 1 91.38 83 ARG A N 1
ATOM 637 C CA . ARG A 1 83 ? -8 -2.361 -13.438 1 91.38 83 ARG A CA 1
ATOM 638 C C . ARG A 1 83 ? -9.414 -1.881 -13.109 1 91.38 83 ARG A C 1
ATOM 640 O O . ARG A 1 83 ? -10.289 -1.877 -13.977 1 91.38 83 ARG A O 1
ATOM 647 N N . ALA A 1 84 ? -9.609 -1.497 -11.859 1 94.19 84 ALA A N 1
ATOM 648 C CA . ALA A 1 84 ? -10.922 -1.014 -11.43 1 94.19 84 ALA A CA 1
ATOM 649 C C . ALA A 1 84 ? -11.32 0.244 -12.195 1 94.19 84 ALA A C 1
ATOM 651 O O . ALA A 1 84 ? -12.484 0.413 -12.562 1 94.19 84 ALA A O 1
ATOM 652 N N . LEU A 1 85 ? -10.375 1.145 -12.469 1 93.12 85 LEU A N 1
ATOM 653 C CA . LEU A 1 85 ? -10.641 2.398 -13.172 1 93.12 85 LEU A CA 1
ATOM 654 C C . LEU A 1 85 ? -11.195 2.137 -14.57 1 93.12 85 LEU A C 1
ATOM 656 O O . LEU A 1 85 ? -12.125 2.812 -15.008 1 93.12 85 LEU A O 1
ATOM 660 N N . SER A 1 86 ? -10.617 1.189 -15.242 1 91.62 86 SER A N 1
ATOM 661 C CA . SER A 1 86 ? -11.078 0.86 -16.594 1 91.62 86 SER A CA 1
ATOM 662 C C . SER A 1 86 ? -12.523 0.376 -16.578 1 91.62 86 SER A C 1
ATOM 664 O O . SER A 1 86 ? -13.32 0.77 -17.438 1 91.62 86 SER A O 1
ATOM 666 N N . PHE A 1 87 ? -12.891 -0.378 -15.641 1 93.5 87 PHE A N 1
ATOM 667 C CA . PHE A 1 87 ? -14.242 -0.932 -15.594 1 93.5 87 PHE A CA 1
ATOM 668 C C . PHE A 1 87 ? -15.242 0.11 -15.102 1 93.5 87 PHE A C 1
ATOM 670 O O . PHE A 1 87 ? -16.406 0.103 -15.5 1 93.5 87 PHE A O 1
ATOM 677 N N . TYR A 1 88 ? -14.812 1.003 -14.203 1 93.31 88 TYR A N 1
ATOM 678 C CA . TYR A 1 88 ? -15.68 2.117 -13.852 1 93.31 88 TYR A CA 1
ATOM 679 C C . TYR A 1 88 ? -15.984 2.982 -15.07 1 93.31 88 TYR A C 1
ATOM 681 O O . TYR A 1 88 ? -17.125 3.416 -15.258 1 93.31 88 TYR A O 1
ATOM 689 N N . GLN A 1 89 ? -14.992 3.246 -15.836 1 91.19 89 GLN A N 1
ATOM 690 C CA . GLN A 1 89 ? -15.164 4.066 -17.031 1 91.19 89 GLN A CA 1
ATOM 691 C C . GLN A 1 89 ? -16.109 3.393 -18.031 1 91.19 89 GLN A C 1
ATOM 693 O O . GLN A 1 89 ? -16.938 4.055 -18.641 1 91.19 89 GLN A O 1
ATOM 698 N N . GLN A 1 90 ? -15.922 2.088 -18.172 1 89.44 90 GLN A N 1
ATOM 699 C CA . GLN A 1 90 ? -16.828 1.348 -19.047 1 89.44 90 GLN A CA 1
ATOM 700 C C . GLN A 1 90 ? -18.25 1.393 -18.531 1 89.44 90 GLN A C 1
ATOM 702 O O . GLN A 1 90 ? -19.203 1.516 -19.297 1 89.44 90 GLN A O 1
ATOM 707 N N . ALA A 1 91 ? -18.375 1.251 -17.219 1 90.38 91 ALA A N 1
ATOM 708 C CA . ALA A 1 91 ? -19.703 1.316 -16.609 1 90.38 91 ALA A CA 1
ATOM 709 C C . ALA A 1 91 ? -20.359 2.678 -16.844 1 90.38 91 ALA A C 1
ATOM 711 O O . ALA A 1 91 ? -21.547 2.76 -17.172 1 90.38 91 ALA A O 1
ATOM 712 N N . ASN A 1 92 ? -19.594 3.723 -16.75 1 87.5 92 ASN A N 1
ATOM 713 C CA . ASN A 1 92 ? -20.094 5.074 -16.984 1 87.5 92 ASN A CA 1
ATOM 714 C C . ASN A 1 92 ? -20.484 5.285 -18.438 1 87.5 92 ASN A C 1
ATOM 716 O O . ASN A 1 92 ? -21.484 5.945 -18.734 1 87.5 92 ASN A O 1
ATOM 720 N N . ALA A 1 93 ? -19.703 4.777 -19.328 1 84.44 93 ALA A N 1
ATOM 721 C CA . ALA A 1 93 ? -19.984 4.891 -20.75 1 84.44 93 ALA A CA 1
ATOM 722 C C . ALA A 1 93 ? -21.297 4.18 -21.094 1 84.44 93 ALA A C 1
ATOM 724 O O . ALA A 1 93 ? -22.094 4.699 -21.875 1 84.44 93 ALA A O 1
ATOM 725 N N . HIS A 1 94 ? -21.516 3.072 -20.484 1 83.75 94 HIS A N 1
ATOM 726 C CA . HIS A 1 94 ? -22.734 2.316 -20.75 1 83.75 94 HIS A CA 1
ATOM 727 C C . HIS A 1 94 ? -23.953 3.014 -20.172 1 83.75 94 HIS A C 1
ATOM 729 O O . HIS A 1 94 ? -25.031 2.977 -20.75 1 83.75 94 HIS A O 1
ATOM 735 N N . ARG A 1 95 ? -23.812 3.57 -19.031 1 81.25 95 ARG A N 1
ATOM 736 C CA . ARG A 1 95 ? -24.938 4.277 -18.422 1 81.25 95 ARG A CA 1
ATOM 737 C C . ARG A 1 95 ? -25.281 5.543 -19.203 1 81.25 95 ARG A C 1
ATOM 739 O O . ARG A 1 95 ? -26.453 5.914 -19.297 1 81.25 95 ARG A O 1
ATOM 746 N N . LYS A 1 96 ? -24.344 6.211 -19.766 1 77 96 LYS A N 1
ATOM 747 C CA . LYS A 1 96 ? -24.594 7.395 -20.578 1 77 96 LYS A CA 1
ATOM 748 C C . LYS A 1 96 ? -25.312 7.023 -21.875 1 77 96 LYS A C 1
ATOM 750 O O . LYS A 1 96 ? -26.203 7.742 -22.312 1 77 96 LYS A O 1
ATOM 755 N N . CYS A 1 97 ? -24.828 5.957 -22.391 1 71.38 97 CYS A N 1
ATOM 756 C CA . CYS A 1 97 ? -25.469 5.512 -23.625 1 71.38 97 CYS A CA 1
ATOM 757 C C . CYS A 1 97 ? -26.906 5.078 -23.359 1 71.38 97 CYS A C 1
ATOM 759 O O . CYS A 1 97 ? -27.781 5.34 -24.188 1 71.38 97 CYS A O 1
ATOM 761 N N . ALA A 1 98 ? -27.109 4.441 -22.25 1 64.5 98 ALA A N 1
ATOM 762 C CA . ALA A 1 98 ? -28.453 4.02 -21.906 1 64.5 98 ALA A CA 1
ATOM 763 C C . ALA A 1 98 ? -29.359 5.223 -21.672 1 64.5 98 ALA A C 1
ATOM 765 O O . ALA A 1 98 ? -30.547 5.195 -22.031 1 64.5 98 ALA A O 1
ATOM 766 N N . ALA A 1 99 ? -28.797 6.281 -21.047 1 63.75 99 ALA A N 1
ATOM 767 C CA . ALA A 1 99 ? -29.578 7.488 -20.781 1 63.75 99 ALA A CA 1
ATOM 768 C C . ALA A 1 99 ? -29.906 8.211 -22.078 1 63.75 99 ALA A C 1
ATOM 770 O O . ALA A 1 99 ? -30.969 8.836 -22.203 1 63.75 99 ALA A O 1
ATOM 771 N N . SER A 1 100 ? -28.969 8.211 -23.031 1 59.12 100 SER A N 1
ATOM 772 C CA . SER A 1 100 ? -29.219 8.883 -24.312 1 59.12 100 SER A CA 1
ATOM 773 C C . SER A 1 100 ? -30.234 8.109 -25.141 1 59.12 100 SER A C 1
ATOM 775 O O . SER A 1 100 ? -30.875 8.68 -26.031 1 59.12 100 SER A O 1
ATOM 777 N N . SER A 1 101 ? -30.172 6.852 -25.125 1 51.94 101 SER A N 1
ATOM 778 C CA . SER A 1 101 ? -31.188 6.117 -25.875 1 51.94 101 SER A CA 1
ATOM 779 C C . SER A 1 101 ? -32.594 6.32 -25.266 1 51.94 101 SER A C 1
ATOM 781 O O . SER A 1 101 ? -32.719 6.328 -24.047 1 51.94 101 SER A O 1
ATOM 783 N N . SER A 1 102 ? -33.5 7.25 -25.844 1 42.53 102 SER A N 1
ATOM 784 C CA . SER A 1 102 ? -34.875 7.703 -25.609 1 42.53 102 SER A CA 1
ATOM 785 C C . SER A 1 102 ? -35.688 6.629 -24.906 1 42.53 102 SER A C 1
ATOM 787 O O . SER A 1 102 ? -36.906 6.766 -24.766 1 42.53 102 SER A O 1
ATOM 789 N N . LEU A 1 103 ? -35.594 5.414 -25.047 1 35.91 103 LEU A N 1
ATOM 790 C CA . LEU A 1 103 ? -36.656 4.617 -24.438 1 35.91 103 LEU A CA 1
ATOM 791 C C . LEU A 1 103 ? -36.625 4.801 -22.922 1 35.91 103 LEU A C 1
ATOM 793 O O . LEU A 1 103 ? -35.656 4.5 -22.25 1 35.91 103 LEU A O 1
ATOM 797 N N . ARG A 1 104 ? -37.469 5.781 -22.484 1 34.75 104 ARG A N 1
ATOM 798 C CA . ARG A 1 104 ? -37.906 6.121 -21.125 1 34.75 104 ARG A CA 1
ATOM 799 C C . ARG A 1 104 ? -38.031 4.871 -20.266 1 34.75 104 ARG A C 1
ATOM 801 O O . ARG A 1 104 ? -38.969 4.078 -20.469 1 34.75 104 ARG A O 1
ATOM 808 N N . CYS A 1 105 ? -37.125 4.121 -20.047 1 32.53 105 CYS A N 1
ATOM 809 C CA . CYS A 1 105 ? -37.312 2.998 -19.125 1 32.53 105 CYS A CA 1
ATOM 810 C C . CYS A 1 105 ? -38.125 3.426 -17.906 1 32.53 105 CYS A C 1
ATOM 812 O O . CYS A 1 105 ? -37.75 4.367 -17.203 1 32.53 105 CYS A O 1
ATOM 814 N N . SER A 1 106 ? -39.406 3.426 -18 1 28.72 106 SER A N 1
ATOM 815 C CA . SER A 1 106 ? -40.281 3.506 -16.828 1 28.72 106 SER A CA 1
ATOM 816 C C . SER A 1 106 ? -39.656 2.859 -15.609 1 28.72 106 SER A C 1
ATOM 818 O O . SER A 1 106 ? -39 1.814 -15.719 1 28.72 106 SER A O 1
ATOM 820 N N . PRO A 1 107 ? -39.25 3.617 -14.695 1 31.41 107 PRO A N 1
ATOM 821 C CA . PRO A 1 107 ? -38.875 2.943 -13.445 1 31.41 107 PRO A CA 1
ATOM 822 C C . PRO A 1 107 ? -39.75 1.727 -13.156 1 31.41 107 PRO A C 1
ATOM 824 O O . PRO A 1 107 ? -40.969 1.854 -13.047 1 31.41 107 PRO A O 1
ATOM 827 N N . THR A 1 108 ? -39.75 0.733 -13.953 1 29.89 108 THR A N 1
ATOM 828 C CA . THR A 1 108 ? -40.531 -0.457 -13.672 1 29.89 108 THR A CA 1
ATOM 829 C C . THR A 1 108 ? -40.844 -0.56 -12.18 1 29.89 108 THR A C 1
ATOM 831 O O . THR A 1 108 ? -39.938 -0.465 -11.344 1 29.89 108 THR A O 1
ATOM 834 N N . GLN A 1 109 ? -42 -0.248 -11.812 1 27.69 109 GLN A N 1
ATOM 835 C CA . GLN A 1 109 ? -42.781 -0.603 -10.609 1 27.69 109 GLN A CA 1
ATOM 836 C C . GLN A 1 109 ? -42.375 -1.979 -10.094 1 27.69 109 GLN A C 1
ATOM 838 O O . GLN A 1 109 ? -42.344 -2.953 -10.852 1 27.69 109 GLN A O 1
ATOM 843 N N . LEU A 1 110 ? -41.438 -2.078 -9.148 1 29.36 110 LEU A N 1
ATOM 844 C CA . LEU A 1 110 ? -41.375 -3.199 -8.219 1 29.36 110 LEU A CA 1
ATOM 845 C C . LEU A 1 110 ? -42.781 -3.793 -7.98 1 29.36 110 LEU A C 1
ATOM 847 O O . LEU A 1 110 ? -43.5 -3.354 -7.082 1 29.36 110 LEU A O 1
ATOM 851 N N . LEU A 1 111 ? -43.594 -3.887 -8.859 1 27.11 111 LEU A N 1
ATOM 852 C CA . LEU A 1 111 ? -44.875 -4.469 -8.594 1 27.11 111 LEU A CA 1
ATOM 853 C C . LEU A 1 111 ? -44.781 -5.652 -7.641 1 27.11 111 LEU A C 1
ATOM 855 O O . LEU A 1 111 ? -45.219 -5.582 -6.496 1 27.11 111 LEU A O 1
ATOM 859 N N . GLY A 1 112 ? -45.312 -6.934 -8.094 1 27.61 112 GLY A N 1
AT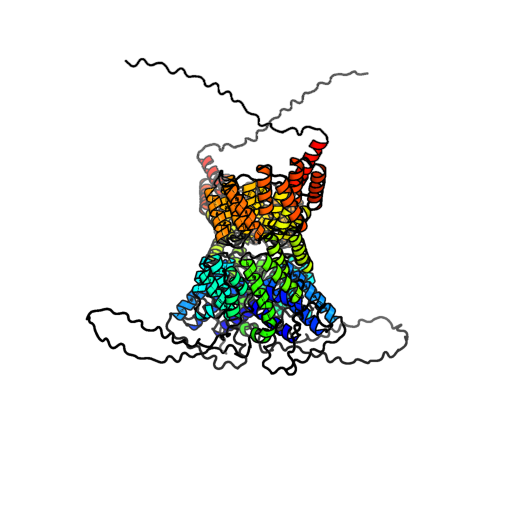OM 860 C CA . GLY A 1 112 ? -45.938 -8.07 -7.434 1 27.61 112 GLY A CA 1
ATOM 861 C C . GLY A 1 112 ? -44.938 -8.922 -6.652 1 27.61 112 GLY A C 1
ATOM 862 O O . GLY A 1 112 ? -45.219 -10.094 -6.387 1 27.61 112 GLY A O 1
ATOM 863 N N . LEU A 1 113 ? -43.625 -8.766 -6.762 1 30.47 113 LEU A N 1
ATOM 864 C CA . LEU A 1 113 ? -43 -9.789 -5.941 1 30.47 113 LEU A CA 1
ATOM 865 C C . LEU A 1 113 ? -43.469 -9.68 -4.488 1 30.47 113 LEU A C 1
ATOM 867 O O . LEU A 1 113 ? -43.812 -8.594 -4.02 1 30.47 113 LEU A O 1
ATOM 871 N N . PRO A 1 114 ? -43.906 -10.734 -3.906 1 31.02 114 PRO A N 1
ATOM 872 C CA . PRO A 1 114 ? -44.281 -10.594 -2.494 1 31.02 114 PRO A CA 1
ATOM 873 C C . PRO A 1 114 ? -43.281 -9.727 -1.713 1 31.02 114 PRO A C 1
ATOM 875 O O . PRO A 1 114 ? -42.156 -9.547 -2.141 1 31.02 114 PRO A O 1
ATOM 878 N N . PRO A 1 115 ? -43.719 -8.844 -0.605 1 33.41 115 PRO A N 1
ATOM 879 C CA . PRO A 1 115 ? -43.031 -7.945 0.319 1 33.41 115 PRO A CA 1
ATOM 880 C C . PRO A 1 115 ? -41.625 -8.453 0.703 1 33.41 115 PRO A C 1
ATOM 882 O O . PRO A 1 115 ? -40.969 -7.844 1.543 1 33.41 115 PRO A O 1
ATOM 885 N N . THR A 1 116 ? -41.375 -9.641 0.601 1 34.47 116 THR A N 1
ATOM 886 C CA . THR A 1 116 ? -40.125 -10.109 1.228 1 34.47 116 THR A CA 1
ATOM 887 C C . THR A 1 116 ? -38.906 -9.562 0.489 1 34.47 116 THR A C 1
ATOM 889 O O . THR A 1 116 ? -38.062 -10.328 0.046 1 34.47 116 THR A O 1
ATOM 892 N N . SER A 1 117 ? -39.062 -8.711 -0.416 1 36.56 117 SER A N 1
ATOM 893 C CA . SER A 1 117 ? -37.938 -8.234 -1.231 1 36.56 117 SER A CA 1
ATOM 894 C C . SER A 1 117 ? -36.844 -7.641 -0.365 1 36.56 117 SER A C 1
ATOM 896 O O . SER A 1 117 ? -37.125 -6.898 0.579 1 36.56 117 SER A O 1
ATOM 898 N N . PRO A 1 118 ? -35.656 -8.242 -0.409 1 40 118 PRO A N 1
ATOM 899 C CA . PRO A 1 118 ? -34.594 -7.715 0.456 1 40 118 PRO A CA 1
ATOM 900 C C . PRO A 1 118 ? -34.469 -6.195 0.377 1 40 118 PRO A C 1
ATOM 902 O O . PRO A 1 118 ? -34.844 -5.594 -0.635 1 40 118 PRO A O 1
ATOM 905 N N . PRO A 1 119 ? -34.625 -5.461 1.491 1 39.31 119 PRO A N 1
ATOM 906 C CA . PRO A 1 119 ? -34.531 -4.004 1.587 1 39.31 119 PRO A CA 1
ATOM 907 C C . PRO A 1 119 ? -33.531 -3.402 0.598 1 39.31 119 PRO A C 1
ATOM 909 O O . PRO A 1 119 ? -32.594 -4.074 0.191 1 39.31 119 PRO A O 1
ATOM 912 N N . CYS A 1 120 ? -33.969 -2.42 -0.23 1 39.12 120 CYS A N 1
ATOM 913 C CA . CYS A 1 120 ? -33.25 -1.574 -1.167 1 39.12 120 CYS A CA 1
ATOM 914 C C . CYS A 1 120 ? -31.859 -1.237 -0.629 1 39.12 120 CYS A C 1
ATOM 916 O O . CYS A 1 120 ? -31.719 -0.825 0.524 1 39.12 120 CYS A O 1
ATOM 918 N N . PRO A 1 121 ? -30.859 -1.755 -1.194 1 44.31 121 PRO A N 1
ATOM 919 C CA . PRO A 1 121 ? -29.5 -1.442 -0.734 1 44.31 121 PRO A CA 1
ATOM 920 C C . PRO A 1 121 ? -29.266 0.057 -0.566 1 44.31 121 PRO A C 1
ATOM 922 O O . PRO A 1 121 ? -29.938 0.867 -1.209 1 44.31 121 PRO A O 1
ATOM 925 N N . PRO A 1 122 ? -28.875 0.617 0.509 1 45.69 122 PRO A N 1
ATOM 926 C CA . PRO A 1 122 ? -28.594 2.041 0.706 1 45.69 122 PRO A CA 1
ATOM 927 C C . PRO A 1 122 ? -27.984 2.695 -0.531 1 45.69 122 PRO A C 1
ATOM 929 O O . PRO A 1 122 ? -27.359 2.014 -1.353 1 45.69 122 PRO A O 1
ATOM 932 N N . PRO A 1 123 ? -28.5 3.873 -0.949 1 49.41 123 PRO A N 1
ATOM 933 C CA . PRO A 1 123 ? -28.047 4.59 -2.143 1 49.41 123 PRO A CA 1
ATOM 934 C C . PRO A 1 123 ? -26.531 4.562 -2.305 1 49.41 123 PRO A C 1
ATOM 936 O O . PRO A 1 123 ? -25.797 4.891 -1.365 1 49.41 123 PRO A O 1
ATOM 939 N N . SER A 1 124 ? -26 3.76 -3.262 1 62.94 124 SER A N 1
ATOM 940 C CA . SER A 1 124 ? -24.594 3.555 -3.604 1 62.94 124 SER A CA 1
ATOM 941 C C . SER A 1 124 ? -23.953 4.844 -4.098 1 62.94 124 SER A C 1
ATOM 943 O O . SER A 1 124 ? -24.641 5.73 -4.613 1 62.94 124 SER A O 1
ATOM 945 N N . LEU A 1 125 ? -22.922 5.289 -3.59 1 70.12 125 LEU A N 1
ATOM 946 C CA . LEU A 1 125 ? -22.094 6.387 -4.078 1 70.12 125 LEU A CA 1
ATOM 947 C C . LEU A 1 125 ? -22.031 6.383 -5.602 1 70.12 125 LEU A C 1
ATOM 949 O O . LEU A 1 125 ? -22.078 5.32 -6.227 1 70.12 125 LEU A O 1
ATOM 953 N N . PRO A 1 126 ? -22.188 7.539 -6.172 1 86.38 126 PRO A N 1
ATOM 954 C CA . PRO A 1 126 ? -22.094 7.617 -7.629 1 86.38 126 PRO A CA 1
ATOM 955 C C . PRO A 1 126 ? -20.812 7 -8.172 1 86.38 126 PRO A C 1
ATOM 957 O O . PRO A 1 126 ? -19.766 7.043 -7.508 1 86.38 126 PRO A O 1
ATOM 960 N N . ILE A 1 127 ? -20.938 6.43 -9.336 1 90.62 127 ILE A N 1
ATOM 961 C CA . ILE A 1 127 ? -19.828 5.719 -9.969 1 90.62 127 ILE A CA 1
ATOM 962 C C . ILE A 1 127 ? -18.672 6.688 -10.219 1 90.62 127 ILE A C 1
ATOM 964 O O . ILE A 1 127 ? -17.5 6.316 -10.078 1 90.62 127 ILE A O 1
ATOM 968 N N . ASN A 1 128 ? -19 7.941 -10.594 1 92.19 128 ASN A N 1
ATOM 969 C CA . ASN A 1 128 ? -17.969 8.93 -10.875 1 92.19 128 ASN A CA 1
ATOM 970 C C . ASN A 1 128 ? -17.156 9.266 -9.617 1 92.19 128 ASN A C 1
ATOM 972 O O . ASN A 1 128 ? -15.969 9.57 -9.703 1 92.19 128 ASN A O 1
ATOM 976 N N . PHE A 1 129 ? -17.906 9.211 -8.5 1 93.12 129 PHE A N 1
ATOM 977 C CA . PHE A 1 129 ? -17.203 9.445 -7.246 1 93.12 129 PHE A CA 1
ATOM 978 C C . PHE A 1 129 ? -16.25 8.297 -6.945 1 93.12 129 PHE A C 1
ATOM 980 O O . PHE A 1 129 ? -15.133 8.523 -6.473 1 93.12 129 PHE A O 1
ATOM 987 N N . LYS A 1 130 ? -16.609 7.125 -7.23 1 93.38 130 LYS A N 1
ATOM 988 C CA . LYS A 1 130 ? -15.75 5.965 -7.051 1 93.38 130 LYS A CA 1
ATOM 989 C C . LYS A 1 130 ? -14.539 6.027 -7.984 1 93.38 130 LYS A C 1
ATOM 991 O O . LYS A 1 130 ? -13.43 5.684 -7.59 1 93.38 130 LYS A O 1
ATOM 996 N N . GLU A 1 131 ? -14.836 6.445 -9.188 1 94.5 131 GLU A N 1
ATOM 997 C CA . GLU A 1 131 ? -13.758 6.641 -10.148 1 94.5 131 GLU A CA 1
ATOM 998 C C . GLU A 1 131 ? -12.758 7.688 -9.648 1 94.5 131 GLU A C 1
ATOM 1000 O O . GLU A 1 131 ? -11.547 7.508 -9.781 1 94.5 131 GLU A O 1
ATOM 1005 N N . ALA A 1 132 ? -13.234 8.758 -9.07 1 95.25 132 ALA A N 1
ATOM 1006 C CA . ALA A 1 132 ? -12.383 9.828 -8.562 1 95.25 132 ALA A CA 1
ATOM 1007 C C . ALA A 1 132 ? -11.5 9.328 -7.422 1 95.25 132 ALA A C 1
ATOM 1009 O O . ALA A 1 132 ? -10.32 9.68 -7.344 1 95.25 132 ALA A O 1
ATOM 1010 N N . ARG A 1 133 ? -12.07 8.562 -6.547 1 93.94 133 ARG A N 1
ATOM 1011 C CA . ARG A 1 133 ? -11.312 8.023 -5.426 1 93.94 133 ARG A CA 1
ATOM 1012 C C . ARG A 1 133 ? -10.188 7.113 -5.918 1 93.94 133 ARG A C 1
ATOM 1014 O O . ARG A 1 133 ? -9.109 7.074 -5.324 1 93.94 133 ARG A O 1
ATOM 1021 N N . CYS A 1 134 ? -10.43 6.359 -6.938 1 94.19 134 CYS A N 1
ATOM 1022 C CA . CYS A 1 134 ? -9.406 5.508 -7.523 1 94.19 134 CYS A CA 1
ATOM 1023 C C . CYS A 1 134 ? -8.273 6.348 -8.117 1 94.19 134 CYS A C 1
ATOM 1025 O O . CYS A 1 134 ? -7.098 6.035 -7.926 1 94.19 134 CYS A O 1
ATOM 1027 N N . HIS A 1 135 ? -8.672 7.434 -8.82 1 94.75 135 HIS A N 1
ATOM 1028 C CA . HIS A 1 135 ? -7.668 8.336 -9.367 1 94.75 135 HIS A CA 1
ATOM 1029 C C . HIS A 1 135 ? -6.797 8.922 -8.266 1 94.75 135 HIS A C 1
ATOM 1031 O O . HIS A 1 135 ? -5.582 9.062 -8.43 1 94.75 135 HIS A O 1
ATOM 1037 N N . LEU A 1 136 ? -7.414 9.227 -7.141 1 93.06 136 LEU A N 1
ATOM 1038 C CA . LEU A 1 136 ? -6.68 9.828 -6.027 1 93.06 136 LEU A CA 1
ATOM 1039 C C . LEU A 1 136 ? -5.699 8.828 -5.426 1 93.06 136 LEU A C 1
ATOM 1041 O O . LEU A 1 136 ? -4.594 9.195 -5.035 1 93.06 136 LEU A O 1
ATOM 1045 N N . SER A 1 137 ? -6.156 7.555 -5.293 1 89.62 137 SER A N 1
ATOM 1046 C CA . SER A 1 137 ? -5.273 6.52 -4.766 1 89.62 137 SER A CA 1
ATOM 1047 C C . SER A 1 137 ? -4.066 6.309 -5.668 1 89.62 137 SER A C 1
ATOM 1049 O O . SER A 1 137 ? -3.016 5.852 -5.215 1 89.62 137 SER A O 1
ATOM 1051 N N . LEU A 1 138 ? -4.215 6.68 -6.957 1 88.69 138 LEU A N 1
ATOM 1052 C CA . LEU A 1 138 ? -3.121 6.559 -7.914 1 88.69 138 LEU A CA 1
ATOM 1053 C C . LEU A 1 138 ? -2.371 7.879 -8.055 1 88.69 138 LEU A C 1
ATOM 1055 O O . LEU A 1 138 ? -1.551 8.039 -8.961 1 88.69 138 LEU A O 1
ATOM 1059 N N . ASN A 1 139 ? -2.631 8.906 -7.211 1 87.62 139 ASN A N 1
ATOM 1060 C CA . ASN A 1 139 ? -1.981 10.211 -7.137 1 87.62 139 ASN A CA 1
ATOM 1061 C C . ASN A 1 139 ? -2.146 10.992 -8.438 1 87.62 139 ASN A C 1
ATOM 1063 O O . ASN A 1 139 ? -1.179 11.555 -8.953 1 87.62 139 ASN A O 1
ATOM 1067 N N . LYS A 1 140 ? -3.305 10.891 -9.023 1 92.25 140 LYS A N 1
ATOM 1068 C CA . LYS A 1 140 ? -3.684 11.68 -10.188 1 92.25 140 LYS A CA 1
ATOM 1069 C C . LYS A 1 140 ? -4.824 12.641 -9.852 1 92.25 140 LYS A C 1
ATOM 1071 O O . LYS A 1 140 ? -5.973 12.398 -10.219 1 92.25 140 LYS A O 1
ATOM 1076 N N . PRO A 1 141 ? -4.516 13.75 -9.266 1 93.56 141 PRO A N 1
ATOM 1077 C CA . PRO A 1 141 ? -5.562 14.648 -8.773 1 93.56 141 PRO A CA 1
ATOM 1078 C C . PRO A 1 141 ? -6.312 15.352 -9.898 1 93.56 141 PRO A C 1
ATOM 1080 O O . PRO A 1 141 ? -7.508 15.633 -9.773 1 93.56 141 PRO A O 1
ATOM 1083 N N . SER A 1 142 ? -5.695 15.68 -11.055 1 95.75 142 SER A N 1
ATOM 1084 C CA . SER A 1 142 ? -6.371 16.359 -12.156 1 95.75 142 SER A CA 1
ATOM 1085 C C . SER A 1 142 ? -7.492 15.5 -12.734 1 95.75 142 SER A C 1
ATOM 1087 O O . SER A 1 142 ? -8.594 15.992 -12.984 1 95.75 142 SER A O 1
ATOM 1089 N N . GLN A 1 143 ? -7.172 14.227 -12.922 1 95.19 143 GLN A N 1
ATOM 1090 C CA . GLN A 1 143 ? -8.195 13.312 -13.414 1 95.19 143 GLN A CA 1
ATOM 1091 C C . GLN A 1 143 ? -9.297 13.102 -12.383 1 95.19 143 GLN A C 1
ATOM 1093 O O . GLN A 1 143 ? -10.469 12.945 -12.742 1 95.19 143 GLN A O 1
ATOM 1098 N N . ALA A 1 144 ? -8.906 13.094 -11.148 1 96.31 144 ALA A N 1
ATOM 1099 C CA . ALA A 1 144 ? -9.898 12.969 -10.086 1 96.31 144 ALA A CA 1
ATOM 1100 C C . ALA A 1 144 ? -10.867 14.148 -10.094 1 96.31 144 ALA A C 1
ATOM 1102 O O . ALA A 1 144 ? -12.062 13.969 -9.883 1 96.31 144 ALA A O 1
ATOM 1103 N N . LEU A 1 145 ? -10.359 15.336 -10.344 1 96.56 145 LEU A N 1
ATOM 1104 C CA . LEU A 1 145 ? -11.203 16.531 -10.375 1 96.56 145 LEU A CA 1
ATOM 1105 C C . LEU A 1 145 ? -12.203 16.453 -11.523 1 96.56 145 LEU A C 1
ATOM 1107 O O . LEU A 1 145 ? -13.375 16.781 -11.359 1 96.56 145 LEU A O 1
ATOM 1111 N N . ARG A 1 146 ? -11.719 15.984 -12.68 1 95.06 146 ARG A N 1
ATOM 1112 C CA . ARG A 1 146 ? -12.602 15.844 -13.828 1 95.06 146 ARG A CA 1
ATOM 1113 C C . ARG A 1 146 ? -13.742 14.875 -13.523 1 95.06 146 ARG A C 1
ATOM 1115 O O . ARG A 1 146 ? -14.898 15.133 -13.883 1 95.06 146 ARG A O 1
ATOM 1122 N N . ALA A 1 147 ? -13.414 13.797 -12.898 1 94.69 147 ALA A N 1
ATOM 1123 C CA . ALA A 1 147 ? -14.422 12.805 -12.539 1 94.69 147 ALA A CA 1
ATOM 1124 C C . ALA A 1 147 ? -15.406 13.367 -11.516 1 94.69 147 ALA A C 1
ATOM 1126 O O . ALA A 1 147 ? -16.609 13.102 -11.586 1 94.69 147 ALA A O 1
ATOM 1127 N N . LEU A 1 148 ? -14.938 14.164 -10.57 1 94.62 148 LEU A N 1
ATOM 1128 C CA . LEU A 1 148 ? -15.789 14.734 -9.539 1 94.62 148 LEU A CA 1
ATOM 1129 C C . LEU A 1 148 ? -16.719 15.789 -10.133 1 94.62 148 LEU A C 1
ATOM 1131 O O . LEU A 1 148 ? -17.859 15.922 -9.703 1 94.62 148 LEU A O 1
ATOM 1135 N N . LEU A 1 149 ? -16.234 16.5 -11.086 1 93.56 149 LEU A N 1
ATOM 1136 C CA . LEU A 1 149 ? -17.031 17.562 -11.695 1 93.56 149 LEU A CA 1
ATOM 1137 C C . LEU A 1 149 ? -18.125 16.984 -12.594 1 93.56 149 LEU A C 1
ATOM 1139 O O . LEU A 1 149 ? -19.094 17.672 -12.938 1 93.56 149 LEU A O 1
ATOM 1143 N N . SER A 1 150 ? -17.922 15.711 -12.977 1 90.06 150 SER A N 1
ATOM 1144 C CA . SER A 1 150 ? -18.938 15.039 -13.781 1 90.06 150 SER A CA 1
ATOM 1145 C C . SER A 1 150 ? -20.125 14.594 -12.93 1 90.06 150 SER A C 1
ATOM 1147 O O . SER A 1 150 ? -21.172 14.242 -13.461 1 90.06 150 SER A O 1
ATOM 1149 N N . VAL A 1 151 ? -19.984 14.68 -11.641 1 89.94 151 VAL A N 1
ATOM 1150 C CA . VAL A 1 151 ? -21.094 14.375 -10.734 1 89.94 151 VAL A CA 1
ATOM 1151 C C . VAL A 1 151 ? -22.078 15.539 -10.727 1 89.94 151 VAL A C 1
ATOM 1153 O O . VAL A 1 151 ? -21.703 16.688 -10.922 1 89.94 151 VAL A O 1
ATOM 1156 N N . SER A 1 152 ? -23.297 15.242 -10.547 1 87.44 152 SER A N 1
ATOM 1157 C CA . SER A 1 152 ? -24.344 16.266 -10.539 1 87.44 152 SER A CA 1
ATOM 1158 C C . SER A 1 152 ? -24.094 17.312 -9.477 1 87.44 152 SER A C 1
ATOM 1160 O O . SER A 1 152 ? -23.547 17.016 -8.406 1 87.44 152 SER A O 1
ATOM 1162 N N . THR A 1 153 ? -24.469 18.5 -9.695 1 88.06 153 THR A N 1
ATOM 1163 C CA . THR A 1 153 ? -24.203 19.625 -8.805 1 88.06 153 THR A CA 1
ATOM 1164 C C . THR A 1 153 ? -24.969 19.453 -7.488 1 88.06 153 THR A C 1
ATOM 1166 O O . THR A 1 153 ? -24.438 19.781 -6.418 1 88.06 153 THR A O 1
ATOM 1169 N N . SER A 1 154 ? -26.078 18.844 -7.578 1 87.19 154 SER A N 1
ATOM 1170 C CA . SER A 1 154 ? -26.875 18.656 -6.367 1 87.19 154 SER A CA 1
ATOM 1171 C C . SER A 1 154 ? -26.188 17.656 -5.418 1 87.19 154 SER A C 1
ATOM 1173 O O . SER A 1 154 ? -26.156 17.891 -4.207 1 87.19 154 SER A O 1
ATOM 1175 N N . THR A 1 155 ? -25.656 16.672 -6.031 1 87.56 155 THR A N 1
ATOM 1176 C CA . THR A 1 155 ? -24.984 15.664 -5.211 1 87.56 155 THR A CA 1
ATOM 1177 C C . THR A 1 155 ? -23.656 16.203 -4.672 1 87.56 155 THR A C 1
ATOM 1179 O O . THR A 1 155 ? -23.25 15.867 -3.562 1 87.56 155 THR A O 1
ATOM 1182 N N . ARG A 1 156 ? -23.078 17.016 -5.41 1 86.94 156 ARG A N 1
ATOM 1183 C CA . ARG A 1 156 ? -21.812 17.594 -4.984 1 86.94 156 ARG A CA 1
ATOM 1184 C C . ARG A 1 156 ? -22 18.5 -3.775 1 86.94 156 ARG A C 1
ATOM 1186 O O . ARG A 1 156 ? -21.156 18.531 -2.877 1 86.94 156 ARG A O 1
ATOM 1193 N N . GLU A 1 157 ? -23.109 19.031 -3.725 1 84.25 157 GLU A N 1
ATOM 1194 C CA . GLU A 1 157 ? -23.359 20 -2.654 1 84.25 157 GLU A CA 1
ATOM 1195 C C . GLU A 1 157 ? -23.984 19.328 -1.439 1 84.25 157 GLU A C 1
ATOM 1197 O O . GLU A 1 157 ? -23.828 19.797 -0.309 1 84.25 157 GLU A O 1
ATOM 1202 N N . SER A 1 158 ? -24.625 18.219 -1.709 1 84.81 158 SER A N 1
ATOM 1203 C CA . SER A 1 158 ? -25.375 17.641 -0.609 1 84.81 158 SER A CA 1
ATOM 1204 C C . SER A 1 158 ? -24.625 16.469 0.029 1 84.81 158 SER A C 1
ATOM 1206 O O . SER A 1 158 ? -24.859 16.156 1.197 1 84.81 158 SER A O 1
ATOM 1208 N N . SER A 1 159 ? -23.828 15.844 -0.695 1 90.19 159 SER A N 1
ATOM 1209 C CA . SER A 1 159 ? -23.109 14.703 -0.146 1 90.19 159 SER A CA 1
ATOM 1210 C C . SER A 1 159 ? -21.812 15.141 0.533 1 90.19 159 SER A C 1
ATOM 1212 O O . SER A 1 159 ? -20.953 15.75 -0.101 1 90.19 159 SER A O 1
ATOM 1214 N N . VAL A 1 160 ? -21.641 14.805 1.794 1 91.88 160 VAL A N 1
ATOM 1215 C CA . VAL A 1 160 ? -20.516 15.242 2.604 1 91.88 160 VAL A CA 1
ATOM 1216 C C . VAL A 1 160 ? -19.234 14.602 2.086 1 91.88 160 VAL A C 1
ATOM 1218 O O . VAL A 1 160 ? -18.219 15.281 1.87 1 91.88 160 VAL A O 1
ATOM 1221 N N . PRO A 1 161 ? -19.25 13.281 1.732 1 93.19 161 PRO A N 1
ATOM 1222 C CA . PRO A 1 161 ? -18 12.68 1.258 1 93.19 161 PRO A CA 1
ATOM 1223 C C . PRO A 1 161 ? -17.516 13.273 -0.065 1 93.19 161 PRO A C 1
ATOM 1225 O O . PRO A 1 161 ? -16.312 13.453 -0.267 1 93.19 161 PRO A O 1
ATOM 1228 N N . VAL A 1 162 ? -18.438 13.633 -0.964 1 94.69 162 VAL A N 1
ATOM 1229 C CA . VAL A 1 162 ? -18.062 14.203 -2.254 1 94.69 162 VAL A CA 1
ATOM 1230 C C . VAL A 1 162 ? -17.5 15.617 -2.053 1 94.69 162 VAL A C 1
ATOM 1232 O O . VAL A 1 162 ? -16.484 15.977 -2.65 1 94.69 162 VAL A O 1
ATOM 1235 N N . ALA A 1 163 ? -18.125 16.359 -1.194 1 95.31 163 ALA A N 1
ATOM 1236 C CA . ALA A 1 163 ? -17.703 17.734 -0.936 1 95.31 163 ALA A CA 1
ATOM 1237 C C . ALA A 1 163 ? -16.328 17.766 -0.284 1 95.31 163 ALA A C 1
ATOM 1239 O O . ALA A 1 163 ? -15.484 18.594 -0.643 1 95.31 163 ALA A O 1
ATOM 1240 N N . VAL A 1 164 ? -16.125 16.906 0.665 1 95.94 164 VAL A N 1
ATOM 1241 C CA . VAL A 1 164 ? -14.852 16.859 1.363 1 95.94 164 VAL A CA 1
ATOM 1242 C C . VAL A 1 164 ? -13.75 16.453 0.391 1 95.94 164 VAL A C 1
ATOM 1244 O O . VAL A 1 164 ? -12.664 17.031 0.393 1 95.94 164 VAL A O 1
ATOM 1247 N N . THR A 1 165 ? -14 15.414 -0.411 1 96 165 THR A N 1
ATOM 1248 C CA . THR A 1 165 ? -13.008 14.961 -1.383 1 96 165 THR A CA 1
ATOM 1249 C C . THR A 1 165 ? -12.719 16.047 -2.408 1 96 165 THR A C 1
ATOM 1251 O O . THR A 1 165 ? -11.57 16.234 -2.822 1 96 165 THR A O 1
ATOM 1254 N N . LEU A 1 166 ? -13.766 16.75 -2.826 1 96.06 166 LEU A N 1
ATOM 1255 C CA . LEU A 1 166 ? -13.586 17.859 -3.754 1 96.06 166 LEU A CA 1
ATOM 1256 C C . LEU A 1 166 ? -12.695 18.938 -3.141 1 96.06 166 LEU A C 1
ATOM 1258 O O . LEU A 1 166 ? -11.82 19.484 -3.814 1 96.06 166 LEU A O 1
ATOM 1262 N N . GLY A 1 167 ? -12.961 19.297 -1.885 1 95.81 167 GLY A N 1
ATOM 1263 C CA . GLY A 1 167 ? -12.125 20.266 -1.198 1 95.81 167 GLY A CA 1
ATOM 1264 C C . GLY A 1 167 ? -10.664 19.844 -1.139 1 95.81 167 GLY A C 1
ATOM 1265 O O . GLY A 1 167 ? -9.773 20.672 -1.377 1 95.81 167 GLY A O 1
ATOM 1266 N N . HIS A 1 168 ? -10.422 18.594 -0.864 1 94.56 168 HIS A N 1
ATOM 1267 C CA . HIS A 1 168 ? -9.062 18.062 -0.79 1 94.56 168 HIS A CA 1
ATOM 1268 C C . HIS A 1 168 ? -8.359 18.156 -2.139 1 94.56 168 HIS A C 1
ATOM 1270 O O . HIS A 1 168 ? -7.191 18.547 -2.209 1 94.56 168 HIS A O 1
ATOM 1276 N N . VAL A 1 169 ? -9.07 17.797 -3.221 1 95.31 169 VAL A N 1
ATOM 1277 C CA . VAL A 1 169 ? -8.492 17.797 -4.559 1 95.31 169 VAL A CA 1
ATOM 1278 C C . VAL A 1 169 ? -8.188 19.234 -4.996 1 95.31 169 VAL A C 1
ATOM 1280 O O . VAL A 1 169 ? -7.137 19.5 -5.574 1 95.31 169 VAL A O 1
ATOM 1283 N N . TYR A 1 170 ? -9.086 20.125 -4.684 1 95.44 170 TYR A N 1
ATOM 1284 C CA . TYR A 1 170 ? -8.867 21.531 -5.02 1 95.44 170 TYR A CA 1
ATOM 1285 C C . TYR A 1 170 ? -7.637 22.078 -4.305 1 95.44 170 TYR A C 1
ATOM 1287 O O . TYR A 1 170 ? -6.84 22.812 -4.895 1 95.44 170 TYR A O 1
ATOM 1295 N N . ARG A 1 171 ? -7.469 21.75 -3.107 1 90.44 171 ARG A N 1
ATOM 1296 C CA . ARG A 1 171 ? -6.309 22.203 -2.344 1 90.44 171 ARG A CA 1
ATOM 1297 C C . ARG A 1 171 ? -5.016 21.656 -2.934 1 90.44 171 ARG A C 1
ATOM 1299 O O . ARG A 1 171 ? -4.02 22.375 -3.033 1 90.44 171 ARG A O 1
ATOM 1306 N N . ARG A 1 172 ? -5.027 20.391 -3.281 1 87.5 172 ARG A N 1
ATOM 1307 C CA . ARG A 1 172 ? -3.846 19.75 -3.855 1 87.5 172 ARG A CA 1
ATOM 1308 C C . ARG A 1 172 ? -3.457 20.406 -5.176 1 87.5 172 ARG A C 1
ATOM 1310 O O . ARG A 1 172 ? -2.275 20.469 -5.52 1 87.5 172 ARG A O 1
ATOM 1317 N N . LEU A 1 173 ? -4.449 20.922 -5.875 1 90.25 173 LEU A N 1
ATOM 1318 C CA . LEU A 1 173 ? -4.195 21.547 -7.172 1 90.25 173 LEU A CA 1
ATOM 1319 C C . LEU A 1 173 ? -3.945 23.047 -7.02 1 90.25 173 LEU A C 1
ATOM 1321 O O . LEU A 1 173 ? -3.719 23.734 -8.008 1 90.25 173 LEU A O 1
ATOM 1325 N N . GLY A 1 174 ? -4.016 23.594 -5.84 1 85.88 174 GLY A N 1
ATOM 1326 C CA . GLY A 1 174 ? -3.705 24.984 -5.566 1 85.88 174 GLY A CA 1
ATOM 1327 C C . GLY A 1 174 ? -4.891 25.906 -5.762 1 85.88 174 GLY A C 1
ATOM 1328 O O . GLY A 1 174 ? -4.73 27.125 -5.84 1 85.88 174 GLY A O 1
ATOM 1329 N N . MET A 1 175 ? -6.062 25.344 -5.883 1 92 175 MET A N 1
ATOM 1330 C CA . MET A 1 175 ? -7.273 26.141 -6.035 1 92 175 MET A CA 1
ATOM 1331 C C . MET A 1 175 ? -7.934 26.391 -4.684 1 92 175 MET A C 1
ATOM 1333 O O . MET A 1 175 ? -8.922 25.734 -4.34 1 92 175 MET A O 1
ATOM 1337 N N . GLN A 1 176 ? -7.605 27.375 -3.969 1 90.25 176 GLN A N 1
ATOM 1338 C CA . GLN A 1 176 ? -7.988 27.609 -2.58 1 90.25 176 GLN A CA 1
ATOM 1339 C C . GLN A 1 176 ? -9.438 28.094 -2.48 1 90.25 176 GLN A C 1
ATOM 1341 O O . GLN A 1 176 ? -10.172 27.672 -1.581 1 90.25 176 GLN A O 1
ATOM 1346 N N . HIS A 1 177 ? -9.836 28.891 -3.406 1 94.5 177 HIS A N 1
ATOM 1347 C CA . HIS A 1 177 ? -11.188 29.438 -3.336 1 94.5 177 HIS A CA 1
ATOM 1348 C C . HIS A 1 177 ? -12.234 28.359 -3.557 1 94.5 177 HIS A C 1
ATOM 1350 O O . HIS A 1 177 ? -13.242 28.297 -2.842 1 94.5 177 HIS A O 1
ATOM 1356 N N . ASP A 1 178 ? -11.992 27.578 -4.586 1 95.44 178 ASP A N 1
ATOM 1357 C CA . ASP A 1 178 ? -12.898 26.469 -4.855 1 95.44 178 ASP A CA 1
ATOM 1358 C C . ASP A 1 178 ? -12.914 25.469 -3.701 1 95.44 178 ASP A C 1
ATOM 1360 O O . ASP A 1 178 ? -13.953 24.891 -3.383 1 95.44 178 ASP A O 1
ATOM 1364 N N . ALA A 1 179 ? -11.781 25.266 -3.125 1 96.19 179 ALA A N 1
ATOM 1365 C CA . ALA A 1 179 ? -11.688 24.359 -1.977 1 96.19 179 ALA A CA 1
ATOM 1366 C C . ALA A 1 179 ? -12.531 24.875 -0.809 1 96.19 179 ALA A C 1
ATOM 1368 O O . ALA A 1 179 ? -13.211 24.094 -0.136 1 96.19 179 ALA A O 1
ATOM 1369 N N . GLN A 1 180 ? -12.469 26.156 -0.579 1 96.38 180 GLN A N 1
ATOM 1370 C CA . GLN A 1 180 ? -13.242 26.781 0.498 1 96.38 180 GLN A CA 1
ATOM 1371 C C . GLN A 1 180 ? -14.742 26.562 0.295 1 96.38 180 GLN A C 1
ATOM 1373 O O . GLN A 1 180 ? -15.461 26.234 1.242 1 96.38 180 GLN A O 1
ATOM 1378 N N . THR A 1 181 ? -15.156 26.719 -0.923 1 95.56 181 THR A N 1
ATOM 1379 C CA . THR A 1 181 ? -16.578 26.547 -1.229 1 95.56 181 THR A CA 1
ATOM 1380 C C . THR A 1 181 ? -17 25.094 -1.008 1 95.56 181 THR A C 1
ATOM 1382 O O . THR A 1 181 ? -18.078 24.844 -0.464 1 95.56 181 THR A O 1
ATOM 1385 N N . ALA A 1 182 ? -16.203 24.266 -1.449 1 96.44 182 ALA A N 1
ATOM 1386 C CA . ALA A 1 182 ? -16.531 22.844 -1.283 1 96.44 182 ALA A CA 1
ATOM 1387 C C . ALA A 1 182 ? -16.594 22.469 0.194 1 96.44 182 ALA A C 1
ATOM 1389 O O . ALA A 1 182 ? -17.516 21.781 0.622 1 96.44 182 ALA A O 1
ATOM 1390 N N . TYR A 1 183 ? -15.641 22.906 0.987 1 96.69 183 TYR A N 1
ATOM 1391 C CA . TYR A 1 183 ? -15.641 22.594 2.414 1 96.69 183 TYR A CA 1
ATOM 1392 C C . TYR A 1 183 ? -16.828 23.266 3.111 1 96.69 183 TYR A C 1
ATOM 1394 O O . TYR A 1 183 ? -17.375 22.703 4.066 1 96.69 183 TYR A O 1
ATOM 1402 N N . LYS A 1 184 ? -17.219 24.453 2.672 1 95.38 184 LYS A N 1
ATOM 1403 C CA . LYS A 1 184 ? -18.375 25.125 3.24 1 95.38 184 LYS A CA 1
ATOM 1404 C C . LYS A 1 184 ? -19.641 24.297 3.068 1 95.38 184 LYS A C 1
ATOM 1406 O O . LYS A 1 184 ? -20.453 24.188 3.988 1 95.38 184 LYS A O 1
ATOM 1411 N N . ASP A 1 185 ? -19.719 23.703 1.928 1 93.5 185 ASP A N 1
ATOM 1412 C CA . ASP A 1 185 ? -20.859 22.828 1.66 1 93.5 185 ASP A CA 1
ATOM 1413 C C . ASP A 1 185 ? -20.875 21.625 2.594 1 93.5 185 ASP A C 1
ATOM 1415 O O . ASP A 1 185 ? -21.922 21.219 3.092 1 93.5 185 ASP A O 1
ATOM 1419 N N . ALA A 1 186 ? -19.75 21.047 2.805 1 93.75 186 ALA A N 1
ATOM 1420 C CA . ALA A 1 186 ? -19.656 19.875 3.666 1 93.75 186 ALA A CA 1
ATOM 1421 C C . ALA A 1 186 ? -20 20.219 5.109 1 93.75 186 ALA A C 1
ATOM 1423 O O . ALA A 1 186 ? -20.766 19.516 5.762 1 93.75 186 ALA A O 1
ATOM 1424 N N . VAL A 1 187 ? -19.469 21.328 5.66 1 93.12 187 VAL A N 1
ATOM 1425 C CA . VAL A 1 187 ? -19.688 21.734 7.047 1 93.12 187 VAL A CA 1
ATOM 1426 C C . VAL A 1 187 ? -21.141 22.172 7.242 1 93.12 187 VAL A C 1
ATOM 1428 O O . VAL A 1 187 ? -21.719 21.953 8.312 1 93.12 187 VAL A O 1
ATOM 1431 N N . GLY A 1 188 ? -21.703 22.719 6.188 1 89.06 188 GLY A N 1
ATOM 1432 C CA . GLY A 1 188 ? -23.094 23.109 6.262 1 89.06 188 GLY A CA 1
ATOM 1433 C C . GLY A 1 188 ? -24.031 21.938 6.457 1 89.06 188 GLY A C 1
ATOM 1434 O O . GLY A 1 188 ? -25.047 22.047 7.137 1 89.06 188 GLY A O 1
ATOM 1435 N N . HIS A 1 189 ? -23.641 20.781 5.965 1 87.44 189 HIS A N 1
ATOM 1436 C CA . HIS A 1 189 ? -24.469 19.594 6.078 1 87.44 189 HIS A CA 1
ATOM 1437 C C . HIS A 1 189 ? -24.156 18.812 7.348 1 87.44 189 HIS A C 1
ATOM 1439 O O . HIS A 1 189 ? -25.047 18.234 7.973 1 87.44 189 HIS A O 1
ATOM 1445 N N . ASP A 1 190 ? -22.859 18.781 7.648 1 90 190 ASP A N 1
ATOM 1446 C CA . ASP A 1 190 ? -22.422 18.062 8.836 1 90 190 ASP A CA 1
ATOM 1447 C C . ASP A 1 190 ? -21.234 18.75 9.5 1 90 190 ASP A C 1
ATOM 1449 O O . ASP A 1 190 ? -20.078 18.453 9.18 1 90 190 ASP A O 1
ATOM 1453 N N . PRO A 1 191 ? -21.484 19.453 10.477 1 89.5 191 PRO A N 1
ATOM 1454 C CA . PRO A 1 191 ? -20.391 20.172 11.141 1 89.5 191 PRO A CA 1
ATOM 1455 C C . PRO A 1 191 ? -19.453 19.25 11.906 1 89.5 191 PRO A C 1
ATOM 1457 O O . PRO A 1 191 ? -18.359 19.672 12.305 1 89.5 191 PRO A O 1
ATOM 1460 N N . LEU A 1 192 ? -19.781 18.016 12.109 1 89.88 192 LEU A N 1
ATOM 1461 C CA . LEU A 1 192 ? -18.938 17.109 12.867 1 89.88 192 LEU A CA 1
ATOM 1462 C C . LEU A 1 192 ? -17.938 16.406 11.953 1 89.88 192 LEU A C 1
ATOM 1464 O O . LEU A 1 192 ? -17.109 15.609 12.414 1 89.88 192 LEU A O 1
ATOM 1468 N N . ALA A 1 193 ? -18.078 16.734 10.703 1 92.19 193 ALA A N 1
ATOM 1469 C CA . ALA A 1 193 ? -17 16.312 9.812 1 92.19 193 ALA A CA 1
ATOM 1470 C C . ALA A 1 193 ? -15.742 17.156 10.031 1 92.19 193 ALA A C 1
ATOM 1472 O O . ALA A 1 193 ? -15.469 18.078 9.266 1 92.19 193 ALA A O 1
ATOM 1473 N N . LEU A 1 194 ? -14.984 16.781 10.93 1 95.56 194 LEU A N 1
ATOM 1474 C CA . LEU A 1 194 ? -13.883 17.594 11.453 1 95.56 194 LEU A CA 1
ATOM 1475 C C . LEU A 1 194 ? -12.812 17.797 10.391 1 95.56 194 LEU A C 1
ATOM 1477 O O . LEU A 1 194 ? -12.086 18.797 10.414 1 95.56 194 LEU A O 1
ATOM 1481 N N . GLU A 1 195 ? -12.68 16.859 9.484 1 95.94 195 GLU A N 1
ATOM 1482 C CA . GLU A 1 195 ? -11.695 17.016 8.422 1 95.94 195 GLU A CA 1
ATOM 1483 C C . GLU A 1 195 ? -12.023 18.219 7.535 1 95.94 195 GLU A C 1
ATOM 1485 O O . GLU A 1 195 ? -11.125 18.906 7.039 1 95.94 195 GLU A O 1
ATOM 1490 N N . ALA A 1 196 ? -13.281 18.422 7.312 1 96.19 196 ALA A N 1
ATOM 1491 C CA . ALA A 1 196 ? -13.711 19.578 6.52 1 96.19 196 ALA A CA 1
ATOM 1492 C C . ALA A 1 196 ? -13.43 20.891 7.258 1 96.19 196 ALA A C 1
ATOM 1494 O O . ALA A 1 196 ? -13.062 21.891 6.637 1 96.19 196 ALA A O 1
ATOM 1495 N N . LEU A 1 197 ? -13.625 20.891 8.547 1 96.31 197 LEU A N 1
ATOM 1496 C CA . LEU A 1 197 ? -13.336 22.078 9.352 1 96.31 197 LEU A CA 1
ATOM 1497 C C . LEU A 1 197 ? -11.852 22.406 9.32 1 96.31 197 LEU A C 1
ATOM 1499 O O . LEU A 1 197 ? -11.469 23.578 9.227 1 96.31 197 LEU A O 1
ATOM 1503 N N . ILE A 1 198 ? -11.07 21.359 9.43 1 96.38 198 ILE A N 1
ATOM 1504 C CA . ILE A 1 198 ? -9.625 21.547 9.367 1 96.38 198 ILE A CA 1
ATOM 1505 C C . ILE A 1 198 ? -9.234 22.062 7.98 1 96.38 198 ILE A C 1
ATOM 1507 O O . ILE A 1 198 ? -8.367 22.922 7.852 1 96.38 198 ILE A O 1
ATOM 1511 N N . GLY A 1 199 ? -9.93 21.531 6.965 1 95.56 199 GLY A N 1
ATOM 1512 C CA . GLY A 1 199 ? -9.695 22.016 5.613 1 95.56 199 GLY A CA 1
ATOM 1513 C C . GLY A 1 199 ? -10.023 23.484 5.438 1 95.56 199 GLY A C 1
ATOM 1514 O O . GLY A 1 199 ? -9.281 24.219 4.777 1 95.56 199 GLY A O 1
ATOM 1515 N N . LEU A 1 200 ? -11.094 23.891 6.008 1 96.12 200 LEU A N 1
ATOM 1516 C CA . LEU A 1 200 ? -11.484 25.297 5.938 1 96.12 200 LEU A CA 1
ATOM 1517 C C . LEU A 1 200 ? -10.453 26.172 6.621 1 96.12 200 LEU A C 1
ATOM 1519 O O . LEU A 1 200 ? -10.133 27.266 6.129 1 96.12 200 LEU A O 1
ATOM 1523 N N . ALA A 1 201 ? -9.969 25.703 7.715 1 95.06 201 ALA A N 1
ATOM 1524 C CA . ALA A 1 201 ? -8.945 26.469 8.438 1 95.06 201 ALA A CA 1
ATOM 1525 C C . ALA A 1 201 ? -7.676 26.594 7.598 1 95.06 201 ALA A C 1
ATOM 1527 O O . ALA A 1 201 ? -7.055 27.656 7.566 1 95.06 201 ALA A O 1
ATOM 1528 N N . LYS A 1 202 ? -7.293 25.594 6.902 1 91.81 202 LYS A N 1
ATOM 1529 C CA . LYS A 1 202 ? -6.066 25.578 6.105 1 91.81 202 LYS A CA 1
ATOM 1530 C C . LYS A 1 202 ? -6.199 26.484 4.883 1 91.81 202 LYS A C 1
ATOM 1532 O O . LYS A 1 202 ? -5.191 26.938 4.332 1 91.81 202 LYS A O 1
ATOM 1537 N N . THR A 1 203 ? -7.438 26.734 4.414 1 91.75 203 THR A N 1
ATOM 1538 C CA . THR A 1 203 ? -7.641 27.609 3.275 1 91.75 203 THR A CA 1
ATOM 1539 C C . THR A 1 203 ? -7.531 29.078 3.699 1 91.75 203 THR A C 1
ATOM 1541 O O . THR A 1 203 ? -7.461 29.969 2.854 1 91.75 203 THR A O 1
ATOM 1544 N N . GLY A 1 204 ? -7.527 29.422 4.973 1 88.75 204 GLY A N 1
ATOM 1545 C CA . GLY A 1 204 ? -7.336 30.781 5.469 1 88.75 204 GLY A CA 1
ATOM 1546 C C . GLY A 1 204 ? -8.633 31.469 5.84 1 88.75 204 GLY A C 1
ATOM 1547 O O . GLY A 1 204 ? -8.672 32.688 6.023 1 88.75 204 GLY A O 1
ATOM 1548 N N . MET A 1 205 ? -9.68 30.703 5.969 1 92.94 205 MET A N 1
ATOM 1549 C CA . MET A 1 205 ? -10.945 31.312 6.379 1 92.94 205 MET A CA 1
ATOM 1550 C C . MET A 1 205 ? -10.883 31.766 7.832 1 92.94 205 MET A C 1
ATOM 1552 O O . MET A 1 205 ? -10.266 31.109 8.672 1 92.94 205 MET A O 1
ATOM 1556 N N . ASP A 1 206 ? -11.586 32.812 8.094 1 92.56 206 ASP A N 1
ATOM 1557 C CA . ASP A 1 206 ? -11.555 33.375 9.43 1 92.56 206 ASP A CA 1
ATOM 1558 C C . ASP A 1 206 ? -12.391 32.562 10.406 1 92.56 206 ASP A C 1
ATOM 1560 O O . ASP A 1 206 ? -13.32 31.859 9.992 1 92.56 206 ASP A O 1
ATOM 1564 N N . GLU A 1 207 ? -12 32.719 11.664 1 94.5 207 GLU A N 1
ATOM 1565 C CA . GLU A 1 207 ? -12.656 31.984 12.734 1 94.5 207 GLU A CA 1
ATOM 1566 C C . GLU A 1 207 ? -14.141 32.344 12.828 1 94.5 207 GLU A C 1
ATOM 1568 O O . GLU A 1 207 ? -14.984 31.453 12.984 1 94.5 207 GLU A O 1
ATOM 1573 N N . GLU A 1 208 ? -14.469 33.531 12.711 1 94 208 GLU A N 1
ATOM 1574 C CA . GLU A 1 208 ? -15.844 34 12.867 1 94 208 GLU A CA 1
ATOM 1575 C C . GLU A 1 208 ? -16.719 33.469 11.734 1 94 208 GLU A C 1
ATOM 1577 O O . GLU A 1 208 ? -17.875 33.094 11.953 1 94 208 GLU A O 1
ATOM 1582 N N . ASP A 1 209 ? -16.188 33.469 10.594 1 94.12 209 ASP A N 1
ATOM 1583 C CA . ASP A 1 209 ? -16.938 32.969 9.445 1 94.12 209 ASP A CA 1
ATOM 1584 C C . ASP A 1 209 ? -17.219 31.484 9.562 1 94.12 209 ASP A C 1
ATOM 1586 O O . ASP A 1 209 ? -18.297 31.016 9.203 1 94.12 209 ASP A O 1
ATOM 1590 N N . ILE A 1 210 ? -16.25 30.734 10.016 1 94.94 210 ILE A N 1
ATOM 1591 C CA . ILE A 1 210 ? -16.422 29.297 10.195 1 94.94 210 ILE A CA 1
ATOM 1592 C C . ILE A 1 210 ? -17.5 29.031 11.258 1 94.94 210 ILE A C 1
ATOM 1594 O O . ILE A 1 210 ? -18.344 28.141 11.094 1 94.94 210 ILE A O 1
ATOM 1598 N N . TRP A 1 211 ? -17.391 29.859 12.289 1 91.5 211 TRP A N 1
ATOM 1599 C CA . TRP A 1 211 ? -18.328 29.656 13.383 1 91.5 211 TRP A CA 1
ATOM 1600 C C . TRP A 1 211 ? -19.75 30 12.961 1 91.5 211 TRP A C 1
ATOM 1602 O O . TRP A 1 211 ? -20.719 29.344 13.375 1 91.5 211 TRP A O 1
ATOM 1612 N N . ARG A 1 212 ? -19.938 30.984 12.102 1 90.88 212 ARG A N 1
ATOM 1613 C CA . ARG A 1 212 ? -21.234 31.328 11.555 1 90.88 212 ARG A CA 1
ATOM 1614 C C . ARG A 1 212 ? -21.797 30.203 10.703 1 90.88 212 ARG A C 1
ATOM 1616 O O . ARG A 1 212 ? -23 29.938 10.703 1 90.88 212 ARG A O 1
ATOM 1623 N N . LEU A 1 213 ? -20.922 29.594 10.062 1 90.69 213 LEU A N 1
ATOM 1624 C CA . LEU A 1 213 ? -21.328 28.469 9.227 1 90.69 213 LEU A CA 1
ATOM 1625 C C . LEU A 1 213 ? -21.797 27.297 10.086 1 90.69 213 LEU A C 1
ATOM 1627 O O . LEU A 1 213 ? -22.75 26.594 9.727 1 90.69 213 LEU A O 1
ATOM 1631 N N . VAL A 1 214 ? -21.125 27.016 11.195 1 89.56 214 VAL A N 1
ATOM 1632 C CA . VAL A 1 214 ? -21.422 25.891 12.07 1 89.56 214 VAL A CA 1
ATOM 1633 C C . VAL A 1 214 ? -22.75 26.141 12.789 1 89.56 214 VAL A C 1
ATOM 1635 O O . VAL A 1 214 ? -23.547 25.234 12.977 1 89.56 214 VAL A O 1
ATOM 1638 N N . THR A 1 215 ? -22.984 27.375 13.258 1 85.88 215 THR A N 1
ATOM 1639 C CA . THR A 1 215 ? -24.156 27.703 14.062 1 85.88 215 THR A CA 1
ATOM 1640 C C . THR A 1 215 ? -25.328 28.094 13.164 1 85.88 215 THR A C 1
ATOM 1642 O O . THR A 1 215 ? -26.453 28.234 13.641 1 85.88 215 THR A O 1
ATOM 1645 N N . GLY A 1 216 ? -25.047 28.281 11.906 1 76.62 216 GLY A N 1
ATOM 1646 C CA . GLY A 1 216 ? -26.109 28.703 11 1 76.62 216 GLY A CA 1
ATOM 1647 C C . GLY A 1 216 ? -27.203 27.656 10.836 1 76.62 216 GLY A C 1
ATOM 1648 O O . GLY A 1 216 ? -27.094 26.547 11.359 1 76.62 216 GLY A O 1
ATOM 1649 N N . PRO A 1 217 ? -28.359 28.188 10.297 1 66.31 217 PRO A N 1
ATOM 1650 C CA . PRO A 1 217 ? -29.5 27.297 10.148 1 66.31 217 PRO A CA 1
ATOM 1651 C C . PRO A 1 217 ? -29.188 26.078 9.273 1 66.31 217 PRO A C 1
ATOM 1653 O O . PRO A 1 217 ? -28.484 26.203 8.266 1 66.31 217 PRO A O 1
ATOM 1656 N N . TRP A 1 218 ? -29.156 25.047 9.844 1 58.34 218 TRP A N 1
ATOM 1657 C CA . TRP A 1 218 ? -28.875 23.781 9.164 1 58.34 218 TRP A CA 1
ATOM 1658 C C . TRP A 1 218 ? -29.891 23.531 8.055 1 58.34 218 TRP A C 1
ATOM 1660 O O . TRP A 1 218 ? -31.094 23.672 8.266 1 58.34 218 TRP A O 1
ATOM 1670 N N . ALA A 1 219 ? -29.641 23.906 6.836 1 50.78 219 ALA A N 1
ATOM 1671 C CA . ALA A 1 219 ? -30.562 23.578 5.742 1 50.78 219 ALA A CA 1
ATOM 1672 C C . ALA A 1 219 ? -30.75 22.062 5.617 1 50.78 219 ALA A C 1
ATOM 1674 O O . ALA A 1 219 ? -29.766 21.328 5.441 1 50.78 219 ALA A O 1
ATOM 1675 N N . PRO A 1 220 ? -31.719 21.562 6.141 1 45.5 220 PRO A N 1
ATOM 1676 C CA . PRO A 1 220 ? -31.953 20.156 5.824 1 45.5 220 PRO A CA 1
ATOM 1677 C C . PRO A 1 220 ? -31.797 19.844 4.34 1 45.5 220 PRO A C 1
ATOM 1679 O O . PRO A 1 220 ? -31.938 20.75 3.502 1 45.5 220 PRO A O 1
ATOM 1682 N N . CYS A 1 221 ? -31.078 18.891 3.908 1 40.78 221 CYS A N 1
ATOM 1683 C CA . CYS A 1 221 ? -30.875 18.594 2.498 1 40.78 221 CYS A CA 1
ATOM 1684 C C . CYS A 1 221 ? -32.031 19.094 1.649 1 40.78 221 CYS A C 1
ATOM 1686 O O . CYS A 1 221 ? -31.969 19.078 0.419 1 40.78 221 CYS A O 1
ATOM 1688 N N . GLY A 1 222 ? -33.344 18.875 1.967 1 35.81 222 GLY A N 1
ATOM 1689 C CA . GLY A 1 222 ? -34.438 18.984 1.005 1 35.81 222 GLY A CA 1
ATOM 1690 C C . GLY A 1 222 ? -34.812 20.406 0.665 1 35.81 222 GLY A C 1
ATOM 1691 O O . GLY A 1 222 ? -35.688 20.641 -0.17 1 35.81 222 GLY A O 1
ATOM 1692 N N . GLY A 1 223 ? -34.844 21.438 1.633 1 32.12 223 GLY A N 1
ATOM 1693 C CA . GLY A 1 223 ? -35.656 22.594 1.297 1 32.12 223 GLY A CA 1
ATOM 1694 C C . GLY A 1 223 ? -34.906 23.625 0.47 1 32.12 223 GLY A C 1
ATOM 1695 O O . GLY A 1 223 ? -33.688 23.797 0.635 1 32.12 223 GLY A O 1
ATOM 1696 N N . ALA A 1 224 ? -35.344 24.031 -0.736 1 32.25 224 ALA A N 1
ATOM 1697 C CA . ALA A 1 224 ? -35.031 25.141 -1.615 1 32.25 224 ALA A CA 1
ATOM 1698 C C . ALA A 1 224 ? -34.812 26.422 -0.813 1 32.25 224 ALA A C 1
ATOM 1700 O O . ALA A 1 224 ? -35.625 26.766 0.053 1 32.25 224 ALA A O 1
ATOM 1701 N N . ARG A 1 225 ? -33.594 26.891 -0.667 1 34 225 ARG A N 1
ATOM 1702 C CA . ARG A 1 225 ? -33.438 28.266 -0.198 1 34 225 ARG A CA 1
ATOM 1703 C C . ARG A 1 225 ? -34.5 29.172 -0.76 1 34 225 ARG A C 1
ATOM 1705 O O . ARG A 1 225 ? -34.844 29.094 -1.944 1 34 225 ARG A O 1
ATOM 1712 N N . PRO A 1 226 ? -35.344 29.797 -0.004 1 28.77 226 PRO A N 1
ATOM 1713 C CA . PRO A 1 226 ? -36.188 30.812 -0.612 1 28.77 226 PRO A CA 1
ATOM 1714 C C . PRO A 1 226 ? -35.406 31.844 -1.414 1 28.77 226 PRO A C 1
ATOM 1716 O O . PRO A 1 226 ? -34.25 32.125 -1.092 1 28.77 226 PRO A O 1
ATOM 1719 N N . GLU A 1 227 ? -35.562 32.031 -2.723 1 29 227 GLU A N 1
ATOM 1720 C CA . GLU A 1 227 ? -35.125 33.125 -3.594 1 29 227 GLU A CA 1
ATOM 1721 C C . GLU A 1 227 ? -35.25 34.5 -2.893 1 29 227 GLU A C 1
ATOM 1723 O O . GLU A 1 227 ? -36.375 34.906 -2.572 1 29 227 GLU A O 1
ATOM 1728 N N . GLU A 1 228 ? -34.469 34.844 -1.892 1 26.23 228 GLU A N 1
ATOM 1729 C CA . GLU A 1 228 ? -34.531 36.281 -1.599 1 26.23 228 GLU A CA 1
ATOM 1730 C C . GLU A 1 228 ? -34.562 37.125 -2.881 1 26.23 228 GLU A C 1
ATOM 1732 O O . GLU A 1 228 ? -33.719 36.906 -3.768 1 26.23 228 GLU A O 1
ATOM 1737 N N . GLY A 1 229 ? -35.656 37.812 -3.262 1 24.86 229 GLY A N 1
ATOM 1738 C CA . GLY A 1 229 ? -36.031 38.812 -4.258 1 24.86 229 GLY A CA 1
ATOM 1739 C C . GLY A 1 229 ? -35.062 39.969 -4.316 1 24.86 229 GLY A C 1
ATOM 1740 O O . GLY A 1 229 ? -35.188 40.938 -3.547 1 24.86 229 GLY A O 1
ATOM 1741 N N . ALA A 1 230 ? -33.688 39.781 -4.383 1 23.83 230 ALA A N 1
ATOM 1742 C CA . ALA A 1 230 ? -32.938 41 -4.711 1 23.83 230 ALA A CA 1
ATOM 1743 C C . ALA A 1 230 ? -33.625 41.781 -5.812 1 23.83 230 ALA A C 1
ATOM 1745 O O . ALA A 1 230 ? -33.75 41.312 -6.941 1 23.83 230 ALA A O 1
ATOM 1746 N N . ARG A 1 231 ? -34.5 42.812 -5.473 1 22.44 231 ARG A N 1
ATOM 1747 C CA . ARG A 1 231 ? -35.062 43.906 -6.246 1 22.44 231 ARG A CA 1
ATOM 1748 C C . ARG A 1 231 ? -33.938 44.719 -6.922 1 22.44 231 ARG A C 1
ATOM 1750 O O . ARG A 1 231 ? -33.25 45.5 -6.273 1 22.44 231 ARG A O 1
ATOM 1757 N N . ARG A 1 232 ? -32.969 44.188 -7.738 1 21.98 232 ARG A N 1
ATOM 1758 C CA . ARG A 1 232 ? -32.188 45.125 -8.562 1 21.98 232 ARG A CA 1
ATOM 1759 C C . ARG A 1 232 ? -33.094 46.156 -9.211 1 21.98 232 ARG A C 1
ATOM 1761 O O . ARG A 1 232 ? -34.125 45.812 -9.828 1 21.98 232 ARG A O 1
ATOM 1768 N N . GLY A 1 233 ? -33.062 47.438 -8.703 1 18.73 233 GLY A N 1
ATOM 1769 C CA . GLY A 1 233 ? -33.625 48.688 -9.188 1 18.73 233 GLY A CA 1
ATOM 1770 C C . GLY A 1 233 ? -33.312 48.938 -10.648 1 18.73 233 GLY A C 1
ATOM 1771 O O . GLY A 1 233 ? -32.188 48.719 -11.094 1 18.73 233 GLY A O 1
ATOM 1772 N N . VAL A 1 234 ? -34.25 48.875 -11.625 1 21.98 234 VAL A N 1
ATOM 1773 C CA . VAL A 1 234 ? -34.406 49.25 -13.031 1 21.98 234 VAL A CA 1
ATOM 1774 C C . VAL A 1 234 ? -34 50.688 -13.234 1 21.98 234 VAL A C 1
ATOM 1776 O O . VAL A 1 234 ? -34.625 51.625 -12.734 1 21.98 234 VAL A O 1
ATOM 1779 N N . GLY A 1 235 ? -32.625 51.031 -13 1 18.8 235 GLY A N 1
ATOM 1780 C CA . GLY A 1 235 ? -32.406 52.406 -13.375 1 18.8 235 GLY A CA 1
ATOM 1781 C C . GLY A 1 235 ? -33 52.781 -14.727 1 18.8 235 GLY A C 1
ATOM 1782 O O . GLY A 1 235 ? -33.281 51.875 -15.547 1 18.8 235 GLY A O 1
ATOM 1783 N N . LYS A 1 236 ? -33.156 54.188 -15.062 1 19.52 236 LYS A N 1
ATOM 1784 C CA . LYS A 1 236 ? -33.875 55.062 -15.969 1 19.52 236 LYS A CA 1
ATOM 1785 C C . LYS A 1 236 ? -33.312 55 -17.375 1 19.52 236 LYS A C 1
ATOM 1787 O O . LYS A 1 236 ? -32.156 55.375 -17.609 1 19.52 236 LYS A O 1
ATOM 1792 N N . GLY A 1 237 ? -33.469 53.844 -18.156 1 19.95 237 GLY A N 1
ATOM 1793 C CA . GLY A 1 237 ? -33.094 54 -19.547 1 19.95 237 GLY A CA 1
ATOM 1794 C C . GLY A 1 237 ? -33.719 55.219 -20.188 1 19.95 237 GLY A C 1
ATOM 1795 O O . GLY A 1 237 ? -34.781 55.656 -19.781 1 19.95 237 GLY A O 1
ATOM 1796 N N . ARG A 1 238 ? -33 56.156 -20.562 1 19.08 238 ARG A N 1
ATOM 1797 C CA . ARG A 1 238 ? -33.312 57.281 -21.422 1 19.08 238 ARG A CA 1
ATOM 1798 C C . ARG A 1 238 ? -34.125 56.844 -22.625 1 19.08 238 ARG A C 1
ATOM 1800 O O . ARG A 1 238 ? -34.062 55.688 -23.047 1 19.08 238 ARG A O 1
ATOM 1807 N N . GLY A 1 239 ? -34.906 57.656 -23.219 1 18.89 239 GLY A N 1
ATOM 1808 C CA . GLY A 1 239 ? -36.156 57.656 -23.969 1 18.89 239 GLY A CA 1
ATOM 1809 C C . GLY A 1 239 ? -36.062 56.844 -25.25 1 18.89 239 GLY A C 1
ATOM 1810 O O . GLY A 1 239 ? -34.969 56.469 -25.688 1 18.89 239 GLY A O 1
ATOM 1811 N N . GLY A 1 240 ? -37.219 56.594 -25.891 1 22.75 240 GLY A N 1
ATOM 1812 C CA . GLY A 1 240 ? -38.125 55.812 -25.062 1 22.75 240 GLY A CA 1
ATOM 1813 C C . GLY A 1 240 ? -38.188 54.344 -25.438 1 22.75 240 GLY A C 1
ATOM 1814 O O . GLY A 1 240 ? -39.062 53.625 -24.969 1 22.75 240 GLY A O 1
ATOM 1815 N N . SER A 1 241 ? -37.594 53.688 -26.438 1 17.39 241 SER A N 1
ATOM 1816 C CA . SER A 1 241 ? -37.875 53.844 -27.859 1 17.39 241 SER A CA 1
ATOM 1817 C C . SER A 1 241 ? -38.344 52.5 -28.469 1 17.39 241 SER A C 1
ATOM 1819 O O . SER A 1 241 ? -39.406 52.469 -29.094 1 17.39 241 SER A O 1
ATOM 1821 N N . ASP A 1 242 ? -37.406 51.781 -29.219 1 18.05 242 ASP A N 1
ATOM 1822 C CA . ASP A 1 242 ? -37.469 51.438 -30.641 1 18.05 242 ASP A CA 1
ATOM 1823 C C . ASP A 1 242 ? -38.125 50.094 -30.844 1 18.05 242 ASP A C 1
ATOM 1825 O O . ASP A 1 242 ? -38 49.469 -31.906 1 18.05 242 ASP A O 1
ATOM 1829 N N . GLU A 1 243 ? -38.781 49.562 -29.891 1 19.61 243 GLU A N 1
ATOM 1830 C CA . GLU A 1 243 ? -39 48.125 -29.938 1 19.61 243 GLU A CA 1
ATOM 1831 C C . GLU A 1 243 ? -39.906 47.75 -31.094 1 19.61 243 GLU A C 1
ATOM 1833 O O . GLU A 1 243 ? -41.094 48.062 -31.062 1 19.61 243 GLU A O 1
ATOM 1838 N N . ALA A 1 244 ? -39.438 47.875 -32.281 1 18.28 244 ALA A N 1
ATOM 1839 C CA . ALA A 1 244 ? -40.281 47.5 -33.406 1 18.28 244 ALA A CA 1
ATOM 1840 C C . ALA A 1 244 ? -41.094 46.25 -33.125 1 18.28 244 ALA A C 1
ATOM 1842 O O . ALA A 1 244 ? -40.719 45.469 -32.25 1 18.28 244 ALA A O 1
ATOM 1843 N N . LYS A 1 245 ? -41.969 45.812 -33.969 1 19.02 245 LYS A N 1
ATOM 1844 C CA . LYS A 1 245 ? -43.281 45.25 -34.219 1 19.02 245 LYS A CA 1
ATOM 1845 C C . LYS A 1 245 ? -43.25 43.719 -34.281 1 19.02 245 LYS A C 1
ATOM 1847 O O . LYS A 1 245 ? -44.25 43.094 -34.594 1 19.02 245 LYS A O 1
ATOM 1852 N N . GLY A 1 246 ? -41.938 43.188 -34.156 1 17.44 246 GLY A N 1
ATOM 1853 C CA . GLY A 1 246 ? -42.031 42 -34.969 1 17.44 246 GLY A CA 1
ATOM 1854 C C . GLY A 1 246 ? -43.125 41.062 -34.562 1 17.44 246 GLY A C 1
ATOM 1855 O O . GLY A 1 246 ? -43.656 41.156 -33.438 1 17.44 246 GLY A O 1
ATOM 1856 N N . SER A 1 247 ? -43.594 40.25 -35.5 1 19 247 SER A N 1
ATOM 1857 C CA . SER A 1 247 ? -44.719 39.375 -35.75 1 19 247 SER A CA 1
ATOM 1858 C C . SER A 1 247 ? -44.781 38.219 -34.75 1 19 247 SER A C 1
ATOM 1860 O O . SER A 1 247 ? -43.75 37.781 -34.219 1 19 247 SER A O 1
ATOM 1862 N N . SER A 1 248 ? -45.938 38.031 -34.094 1 17.78 248 SER A N 1
ATOM 1863 C CA . SER A 1 248 ? -46.594 37.406 -32.969 1 17.78 248 SER A CA 1
ATOM 1864 C C . SER A 1 248 ? -46.562 35.906 -33.094 1 17.78 248 SER A C 1
ATOM 1866 O O . SER A 1 248 ? -47.25 35.188 -32.312 1 17.78 248 SER A O 1
ATOM 1868 N N . SER A 1 249 ? -45.656 35.25 -33.969 1 19.14 249 SER A N 1
ATOM 1869 C CA . SER A 1 249 ? -46.219 33.938 -34.25 1 19.14 249 SER A CA 1
ATOM 1870 C C . SER A 1 249 ? -46.375 33.125 -32.969 1 19.14 249 SER A C 1
ATOM 1872 O O . SER A 1 249 ? -45.531 33.188 -32.062 1 19.14 249 SER A O 1
ATOM 1874 N N . ARG A 1 250 ? -47.594 32.562 -32.656 1 19.64 250 ARG A N 1
ATOM 1875 C CA . ARG A 1 250 ? -48.312 31.906 -31.578 1 19.64 250 ARG A CA 1
ATOM 1876 C C . ARG A 1 250 ? -47.688 30.547 -31.25 1 19.64 250 ARG A C 1
ATOM 1878 O O . ARG A 1 250 ? -47.875 29.594 -32.031 1 19.64 250 ARG A O 1
ATOM 1885 N N . ARG A 1 251 ? -46.344 30.5 -31.031 1 19.2 251 ARG A N 1
ATOM 1886 C CA . ARG A 1 251 ? -45.875 29.125 -30.938 1 19.2 251 ARG A CA 1
ATOM 1887 C C . ARG A 1 251 ? -46.656 28.344 -29.875 1 19.2 251 ARG A C 1
ATOM 1889 O O . ARG A 1 251 ? -47 28.891 -28.828 1 19.2 251 ARG A O 1
ATOM 1896 N N . PRO A 1 252 ? -47.281 27.188 -30.25 1 20.98 252 PRO A N 1
ATOM 1897 C CA . PRO A 1 252 ? -48.219 26.328 -29.531 1 20.98 252 PRO A CA 1
ATOM 1898 C C . PRO A 1 252 ? -47.625 25.797 -28.219 1 20.98 252 PRO A C 1
ATOM 1900 O O . PRO A 1 252 ? -46.406 25.578 -28.109 1 20.98 252 PRO A O 1
ATOM 1903 N N . ARG A 1 253 ? -48.25 26 -27.016 1 18.94 253 ARG A N 1
ATOM 1904 C CA . ARG A 1 253 ? -48.031 25.891 -25.578 1 18.94 253 ARG A CA 1
ATOM 1905 C C . ARG A 1 253 ? -47.938 24.422 -25.156 1 18.94 253 ARG A C 1
ATOM 1907 O O . ARG A 1 253 ? -47.969 24.109 -23.953 1 18.94 253 ARG A O 1
ATOM 1914 N N . GLY A 1 254 ? -47.844 23.422 -26.031 1 19.7 254 GLY A N 1
ATOM 1915 C CA . GLY A 1 254 ? -48.281 22.156 -25.453 1 19.7 254 GLY A CA 1
ATOM 1916 C C . GLY A 1 254 ? -47.406 21.703 -24.297 1 19.7 254 GLY A C 1
ATOM 1917 O O . GLY A 1 254 ? -46.25 21.297 -24.5 1 19.7 254 GLY A O 1
ATOM 1918 N N . SER A 1 255 ? -47.312 22.391 -23.188 1 19.56 255 SER A N 1
ATOM 1919 C CA . SER A 1 255 ? -46.375 22.156 -22.094 1 19.56 255 SER A CA 1
ATOM 1920 C C . SER A 1 255 ? -46.656 20.828 -21.391 1 19.56 255 SER A C 1
ATOM 1922 O O . SER A 1 255 ? -47.656 20.703 -20.656 1 19.56 255 SER A O 1
ATOM 1924 N N . GLN A 1 256 ? -46.75 19.688 -22.062 1 20.41 256 GLN A N 1
ATOM 1925 C CA . GLN A 1 256 ? -47.094 18.516 -21.266 1 20.41 256 GLN A CA 1
ATOM 1926 C C . GLN A 1 256 ? -46.219 18.406 -20.031 1 20.41 256 GLN A C 1
ATOM 1928 O O . GLN A 1 256 ? -45 18.484 -20.125 1 20.41 256 GLN A O 1
ATOM 1933 N N . ALA A 1 257 ? -46.812 18.625 -18.812 1 21 257 ALA A N 1
ATOM 1934 C CA . ALA A 1 257 ? -46.344 18.578 -17.422 1 21 257 ALA A CA 1
ATOM 1935 C C . ALA A 1 257 ? -45.75 17.203 -17.094 1 21 257 ALA A C 1
ATOM 1937 O O . ALA A 1 257 ? -46.469 16.203 -17.078 1 21 257 ALA A O 1
ATOM 1938 N N . TYR A 1 258 ? -44.688 16.844 -17.719 1 20.75 258 TYR A N 1
ATOM 1939 C CA . TYR A 1 258 ? -44.062 15.609 -17.25 1 20.75 258 TYR A CA 1
ATOM 1940 C C . TYR A 1 258 ? -44 15.562 -15.734 1 20.75 258 TYR A C 1
ATOM 1942 O O . TYR A 1 258 ? -43.469 16.484 -15.102 1 20.75 258 TYR A O 1
ATOM 1950 N N . GLU A 1 259 ? -45.062 15.047 -15.094 1 22.06 259 GLU A N 1
ATOM 1951 C CA . GLU A 1 259 ? -45.062 14.703 -13.68 1 22.06 259 GLU A CA 1
ATOM 1952 C C . GLU A 1 259 ? -43.781 14.008 -13.273 1 22.06 259 GLU A C 1
ATOM 1954 O O . GLU A 1 259 ? -43.438 12.938 -13.781 1 22.06 259 GLU A O 1
ATOM 1959 N N . SER A 1 260 ? -42.75 14.75 -13.156 1 24.33 260 SER A N 1
ATOM 1960 C CA . SER A 1 260 ? -41.469 14.32 -12.586 1 24.33 260 SER A CA 1
ATOM 1961 C C . SER A 1 260 ? -41.688 13.438 -11.359 1 24.33 260 SER A C 1
ATOM 1963 O O . SER A 1 260 ? -42.312 13.852 -10.398 1 24.33 260 SER A O 1
ATOM 1965 N N . VAL A 1 261 ? -42.125 12.219 -11.641 1 25.14 261 VAL A N 1
ATOM 1966 C CA . VAL A 1 261 ? -42.125 11.258 -10.539 1 25.14 261 VAL A CA 1
ATOM 1967 C C . VAL A 1 261 ? -40.969 11.539 -9.609 1 25.14 261 VAL A C 1
ATOM 1969 O O . VAL A 1 261 ? -39.781 11.453 -10.023 1 25.14 261 VAL A O 1
ATOM 1972 N N . ASP A 1 262 ? -41.094 12.398 -8.672 1 25.08 262 ASP A N 1
ATOM 1973 C CA . ASP A 1 262 ? -40.375 12.812 -7.461 1 25.08 262 ASP A CA 1
ATOM 1974 C C . ASP A 1 262 ? -39.969 11.602 -6.617 1 25.08 262 ASP A C 1
ATOM 1976 O O . ASP A 1 262 ? -40.688 11.227 -5.684 1 25.08 262 ASP A O 1
ATOM 1980 N N . SER A 1 263 ? -39.844 10.477 -7.137 1 25 263 SER A N 1
ATOM 1981 C CA . SER A 1 263 ? -39.375 9.375 -6.297 1 25 263 SER A CA 1
ATOM 1982 C C . SER A 1 263 ? -38.156 9.797 -5.48 1 25 263 SER A C 1
ATOM 1984 O O . SER A 1 263 ? -37.031 9.477 -5.84 1 25 263 SER A O 1
ATOM 1986 N N . ARG A 1 264 ? -38.188 11 -4.969 1 29.83 264 ARG A N 1
ATOM 1987 C CA . ARG A 1 264 ? -37.344 11.508 -3.885 1 29.83 264 ARG A CA 1
ATOM 1988 C C . ARG A 1 264 ? -37.312 10.539 -2.713 1 29.83 264 ARG A C 1
ATOM 1990 O O . ARG A 1 264 ? -38.344 10.312 -2.062 1 29.83 264 ARG A O 1
ATOM 1997 N N . GLY A 1 265 ? -36.812 9.398 -2.83 1 26.41 265 GLY A N 1
ATOM 1998 C CA . GLY A 1 265 ? -36.531 8.609 -1.641 1 26.41 265 GLY A CA 1
ATOM 1999 C C . GLY A 1 265 ? -36.281 9.453 -0.405 1 26.41 265 GLY A C 1
ATOM 2000 O O . GLY A 1 265 ? -35.438 10.344 -0.415 1 26.41 265 GLY A O 1
ATOM 2001 N N . ARG A 1 266 ? -37.344 9.766 0.331 1 28.17 266 ARG A N 1
ATOM 2002 C CA . ARG A 1 266 ? -37.344 10.297 1.689 1 28.17 266 ARG A CA 1
ATOM 2003 C C . ARG A 1 266 ? -36.156 9.711 2.484 1 28.17 266 ARG A C 1
ATOM 2005 O O . ARG A 1 266 ? -36.156 8.523 2.811 1 28.17 266 ARG A O 1
ATOM 2012 N N . LEU A 1 267 ? -35.062 10.078 2.207 1 31.36 267 LEU A N 1
ATOM 2013 C CA . LEU A 1 267 ? -34.156 9.953 3.34 1 31.36 267 LEU A CA 1
ATOM 2014 C C . LEU A 1 267 ? -34.875 10.203 4.656 1 31.36 267 LEU A C 1
ATOM 2016 O O . LEU A 1 267 ? -35.625 11.172 4.781 1 31.36 267 LEU A O 1
ATOM 2020 N N . SER A 1 268 ? -35.5 9.211 5.324 1 32.09 268 SER A N 1
ATOM 2021 C CA . SER A 1 268 ? -36.188 9.344 6.602 1 32.09 268 SER A CA 1
ATOM 2022 C C . SER A 1 268 ? -35.719 10.602 7.344 1 32.09 268 SER A C 1
ATOM 2024 O O . SER A 1 268 ? -34.531 10.828 7.523 1 32.09 268 SER A O 1
ATOM 2026 N N . SER A 1 269 ? -36.375 11.656 7.395 1 34 269 SER A N 1
ATOM 2027 C CA . SER A 1 269 ? -36.438 12.922 8.125 1 34 269 SER A CA 1
ATOM 2028 C C . SER A 1 269 ? -36 12.742 9.578 1 34 269 SER A C 1
ATOM 2030 O O . SER A 1 269 ? -35.812 13.719 10.297 1 34 269 SER A O 1
ATOM 2032 N N . ASP A 1 270 ? -36.5 11.656 10.219 1 35.22 270 ASP A N 1
ATOM 2033 C CA . ASP A 1 270 ? -36.344 11.406 11.648 1 35.22 270 ASP A CA 1
ATOM 2034 C C . ASP A 1 270 ? -34.875 11.32 12.055 1 35.22 270 ASP A C 1
ATOM 2036 O O . ASP A 1 270 ? -34.562 10.938 13.18 1 35.22 270 ASP A O 1
ATOM 2040 N N . GLU A 1 271 ? -34.062 10.898 11.195 1 39.62 271 GLU A N 1
ATOM 2041 C CA . GLU A 1 271 ? -32.688 10.836 11.688 1 39.62 271 GLU A CA 1
ATOM 2042 C C . GLU A 1 271 ? -32.188 12.211 12.109 1 39.62 271 GLU A C 1
ATOM 2044 O O . GLU A 1 271 ? -31.797 13.016 11.258 1 39.62 271 GLU A O 1
ATOM 2049 N N . ASN A 1 272 ? -32.812 12.828 12.867 1 46.03 272 ASN A N 1
ATOM 2050 C CA . ASN A 1 272 ? -32.188 13.906 13.617 1 46.03 272 ASN A CA 1
ATOM 2051 C C . ASN A 1 272 ? -30.672 13.711 13.695 1 46.03 272 ASN A C 1
ATOM 2053 O O . ASN A 1 272 ? -30.203 12.688 14.18 1 46.03 272 ASN A O 1
ATOM 2057 N N . SER A 1 273 ? -29.938 14.32 12.711 1 61.66 273 SER A N 1
ATOM 2058 C CA . SER A 1 273 ? -28.484 14.227 12.57 1 61.66 273 SER A CA 1
ATOM 2059 C C . SER A 1 273 ? -27.797 14.156 13.938 1 61.66 273 SER A C 1
ATOM 2061 O O . SER A 1 273 ? -28.297 14.719 14.914 1 61.66 273 SER A O 1
ATOM 2063 N N . VAL A 1 274 ? -27.234 12.977 14.273 1 68.88 274 VAL A N 1
ATOM 2064 C CA . VAL A 1 274 ? -26.438 12.828 15.477 1 68.88 274 VAL A CA 1
ATOM 2065 C C . VAL A 1 274 ? -25.906 14.188 15.922 1 68.88 274 VAL A C 1
ATOM 2067 O O . VAL A 1 274 ? -25.859 14.484 17.109 1 68.88 274 VAL A O 1
ATOM 2070 N N . TRP A 1 275 ? -25.969 15.07 14.992 1 71.88 275 TRP A N 1
ATOM 2071 C CA . TRP A 1 275 ? -25.438 16.391 15.297 1 71.88 275 TRP A CA 1
ATOM 2072 C C . TRP A 1 275 ? -26.484 17.266 15.984 1 71.88 275 TRP A C 1
ATOM 2074 O O . TRP A 1 275 ? -26.172 17.984 16.938 1 71.88 275 TRP A O 1
ATOM 2084 N N . GLN A 1 276 ? -27.625 17.094 15.578 1 73.81 276 GLN A N 1
ATOM 2085 C CA . GLN A 1 276 ? -28.656 17.938 16.172 1 73.81 276 GLN A CA 1
ATOM 2086 C C . GLN A 1 276 ? -28.891 17.562 17.641 1 73.81 276 GLN A C 1
ATOM 2088 O O . GLN A 1 276 ? -29.094 18.438 18.469 1 73.81 276 GLN A O 1
ATOM 2093 N N . VAL A 1 277 ? -28.688 16.312 17.859 1 76.62 277 VAL A N 1
ATOM 2094 C CA . VAL A 1 277 ? -28.922 15.836 19.219 1 76.62 277 VAL A CA 1
ATOM 2095 C C . VAL A 1 277 ? -27.734 16.203 20.109 1 76.62 277 VAL A C 1
ATOM 2097 O O . VAL A 1 277 ? -27.922 16.562 21.281 1 76.62 277 VAL A O 1
ATOM 2100 N N . LEU A 1 278 ? -26.609 16.25 19.562 1 79.88 278 LEU A N 1
ATOM 2101 C CA . LEU A 1 278 ? -25.406 16.438 20.375 1 79.88 278 LEU A CA 1
ATOM 2102 C C . LEU A 1 278 ? -24.875 17.859 20.219 1 79.88 278 LEU A C 1
ATOM 2104 O O . LEU A 1 278 ? -23.797 18.172 20.719 1 79.88 278 LEU A O 1
ATOM 2108 N N . ARG A 1 279 ? -25.688 18.656 19.672 1 81.19 279 ARG A N 1
ATOM 2109 C CA . ARG A 1 279 ? -25.266 20.016 19.359 1 81.19 279 ARG A CA 1
ATOM 2110 C C . ARG A 1 279 ? -24.859 20.766 20.625 1 81.19 279 ARG A C 1
ATOM 2112 O O . ARG A 1 279 ? -23.812 21.406 20.656 1 81.19 279 ARG A O 1
ATOM 2119 N N . THR A 1 280 ? -25.609 20.656 21.625 1 80.88 280 THR A N 1
ATOM 2120 C CA . THR A 1 280 ? -25.375 21.422 22.844 1 80.88 280 THR A CA 1
ATOM 2121 C C . THR A 1 280 ? -24.094 20.969 23.531 1 80.88 280 THR A C 1
ATOM 2123 O O . THR A 1 280 ? -23.391 21.781 24.141 1 80.88 280 THR A O 1
ATOM 2126 N N . LYS A 1 281 ? -23.812 19.797 23.422 1 82.25 281 LYS A N 1
ATOM 2127 C CA . LYS A 1 281 ? -22.625 19.266 24.094 1 82.25 281 LYS A CA 1
ATOM 2128 C C . LYS A 1 281 ? -21.375 19.422 23.234 1 82.25 281 LYS A C 1
ATOM 2130 O O . LYS A 1 281 ? -20.266 19.469 23.75 1 82.25 281 LYS A O 1
ATOM 2135 N N . THR A 1 282 ? -21.609 19.516 22 1 86.31 282 THR A N 1
ATOM 2136 C CA . THR A 1 282 ? -20.469 19.516 21.094 1 86.31 282 THR A CA 1
ATOM 2137 C C . THR A 1 282 ? -20.016 20.938 20.781 1 86.31 282 THR A C 1
ATOM 2139 O O . THR A 1 282 ? -18.844 21.156 20.469 1 86.31 282 THR A O 1
ATOM 2142 N N . LEU A 1 283 ? -20.844 21.922 20.969 1 85.19 283 LEU A N 1
ATOM 2143 C CA . LEU A 1 283 ? -20.562 23.281 20.531 1 85.19 283 LEU A CA 1
ATOM 2144 C C . LEU A 1 283 ? -19.438 23.906 21.359 1 85.19 283 LEU A C 1
ATOM 2146 O O . LEU A 1 283 ? -18.562 24.578 20.812 1 85.19 283 LEU A O 1
ATOM 2150 N N . PRO A 1 284 ? -19.391 23.609 22.625 1 89.56 284 PRO A N 1
ATOM 2151 C CA . PRO A 1 284 ? -18.359 24.281 23.406 1 89.56 284 PRO A CA 1
ATOM 2152 C C . PRO A 1 284 ? -16.953 23.875 22.984 1 89.56 284 PRO A C 1
ATOM 2154 O O . PRO A 1 284 ? -16.078 24.719 22.781 1 89.56 284 PRO A O 1
ATOM 2157 N N . TRP A 1 285 ? -16.703 22.594 22.906 1 92.56 285 TRP A N 1
ATOM 2158 C CA . TRP A 1 285 ? -15.344 22.188 22.547 1 92.56 285 TRP A CA 1
ATOM 2159 C C . TRP A 1 285 ? -15.086 22.438 21.062 1 92.56 285 TRP A C 1
ATOM 2161 O O . TRP A 1 285 ? -13.938 22.625 20.641 1 92.56 285 TRP A O 1
ATOM 2171 N N . LEU A 1 286 ? -16.141 22.422 20.219 1 93.81 286 LEU A N 1
ATOM 2172 C CA . LEU A 1 286 ? -15.977 22.656 18.781 1 93.81 286 LEU A CA 1
ATOM 2173 C C . LEU A 1 286 ? -15.492 24.078 18.516 1 93.81 286 LEU A C 1
ATOM 2175 O O . LEU A 1 286 ? -14.727 24.312 17.578 1 93.81 286 LEU A O 1
ATOM 2179 N N . LYS A 1 287 ? -15.984 24.984 19.312 1 94.12 287 LYS A N 1
ATOM 2180 C CA . LYS A 1 287 ? -15.531 26.359 19.172 1 94.12 287 LYS A CA 1
ATOM 2181 C C . LYS A 1 287 ? -14.031 26.469 19.422 1 94.12 287 LYS A C 1
ATOM 2183 O O . LYS A 1 287 ? -13.305 27.094 18.656 1 94.12 287 LYS A O 1
ATOM 2188 N N . VAL A 1 288 ? -13.586 25.859 20.516 1 96.31 288 VAL A N 1
ATOM 2189 C CA . VAL A 1 288 ? -12.164 25.859 20.844 1 96.31 288 VAL A CA 1
ATOM 2190 C C . VAL A 1 288 ? -11.375 25.109 19.781 1 96.31 288 VAL A C 1
ATOM 2192 O O . VAL A 1 288 ? -10.258 25.516 19.438 1 96.31 288 VAL A O 1
ATOM 2195 N N . TRP A 1 289 ? -11.977 24.078 19.297 1 96.56 289 TRP A N 1
ATOM 2196 C CA . TRP A 1 289 ? -11.367 23.281 18.25 1 96.56 289 TRP A CA 1
ATOM 2197 C C . TRP A 1 289 ? -11.117 24.125 17 1 96.56 289 TRP A C 1
ATOM 2199 O O . TRP A 1 289 ? -10.031 24.062 16.406 1 96.56 289 TRP A O 1
ATOM 2209 N N . VAL A 1 290 ? -12.062 24.875 16.562 1 96.38 290 VAL A N 1
ATOM 2210 C CA . VAL A 1 290 ? -11.961 25.719 15.375 1 96.38 290 VAL A CA 1
ATOM 2211 C C . VAL A 1 290 ? -10.922 26.812 15.609 1 96.38 290 VAL A C 1
ATOM 2213 O O . VAL A 1 290 ? -10.078 27.078 14.742 1 96.38 290 VAL A O 1
ATOM 2216 N N . GLN A 1 291 ? -10.93 27.359 16.766 1 96.81 291 GLN A N 1
ATOM 2217 C CA . GLN A 1 291 ? -9.969 28.406 17.109 1 96.81 291 GLN A CA 1
ATOM 2218 C C . GLN A 1 291 ? -8.539 27.859 17.062 1 96.81 291 GLN A C 1
ATOM 2220 O O . GLN A 1 291 ? -7.637 28.531 16.562 1 96.81 291 GLN A O 1
ATOM 2225 N N . ALA A 1 292 ? -8.367 26.734 17.578 1 97.56 292 ALA A N 1
ATOM 2226 C CA . ALA A 1 292 ? -7.047 26.109 17.641 1 97.56 292 ALA A CA 1
ATOM 2227 C C . ALA A 1 292 ? -6.504 25.844 16.234 1 97.56 292 ALA A C 1
ATOM 2229 O O . ALA A 1 292 ? -5.363 26.203 15.93 1 97.56 292 ALA A O 1
ATOM 2230 N N . HIS A 1 293 ? -7.297 25.328 15.375 1 96.81 293 HIS A N 1
ATOM 2231 C CA . HIS A 1 293 ? -6.828 24.953 14.047 1 96.81 293 HIS A CA 1
ATOM 2232 C C . HIS A 1 293 ? -6.668 26.188 13.156 1 96.81 293 HIS A C 1
ATOM 2234 O O . HIS A 1 293 ? -5.793 26.219 12.289 1 96.81 293 HIS A O 1
ATOM 2240 N N . VAL A 1 294 ? -7.516 27.141 13.289 1 95.62 294 VAL A N 1
ATOM 2241 C CA . VAL A 1 294 ? -7.359 28.391 12.531 1 95.62 294 VAL A CA 1
ATOM 2242 C C . VAL A 1 294 ? -6.062 29.078 12.945 1 95.62 294 VAL A C 1
ATOM 2244 O O . VAL A 1 294 ? -5.324 29.578 12.094 1 95.62 294 VAL A O 1
ATOM 2247 N N . ALA A 1 295 ? -5.805 29.094 14.266 1 93.44 295 ALA A N 1
ATOM 2248 C CA . ALA A 1 295 ? -4.562 29.688 14.758 1 93.44 295 ALA A CA 1
ATOM 2249 C C . ALA A 1 295 ? -3.348 28.938 14.219 1 93.44 295 ALA A C 1
ATOM 2251 O O . ALA A 1 295 ? -2.34 29.547 13.859 1 93.44 295 ALA A O 1
ATOM 2252 N N . LEU A 1 296 ? -3.447 27.656 14.188 1 93 296 LEU A N 1
ATOM 2253 C CA . LEU A 1 296 ? -2.354 26.844 13.68 1 93 296 LEU A CA 1
ATOM 2254 C C . LEU A 1 296 ? -2.1 27.125 12.203 1 93 296 LEU A C 1
ATOM 2256 O O . LEU A 1 296 ? -0.949 27.25 11.781 1 93 296 LEU A O 1
ATOM 2260 N N . ALA A 1 297 ? -3.148 27.219 11.414 1 90.12 297 ALA A N 1
ATOM 2261 C CA . ALA A 1 297 ? -3.029 27.484 9.977 1 90.12 297 ALA A CA 1
ATOM 2262 C C . ALA A 1 297 ? -2.482 28.875 9.727 1 90.12 297 ALA A C 1
ATOM 2264 O O . ALA A 1 297 ? -1.756 29.094 8.75 1 90.12 297 ALA A O 1
ATOM 2265 N N . ALA A 1 298 ? -2.818 29.844 10.586 1 86.44 298 ALA A N 1
ATOM 2266 C CA . ALA A 1 298 ? -2.355 31.219 10.469 1 86.44 298 ALA A CA 1
ATOM 2267 C C . ALA A 1 298 ? -0.955 31.375 11.047 1 86.44 298 ALA A C 1
ATOM 2269 O O . ALA A 1 298 ? -0.384 32.469 11.016 1 86.44 298 ALA A O 1
ATOM 2270 N N . GLN A 1 299 ? -0.404 30.328 11.648 1 87.38 299 GLN A N 1
ATOM 2271 C CA . GLN A 1 299 ? 0.927 30.297 12.25 1 87.38 299 GLN A CA 1
ATOM 2272 C C . GLN A 1 299 ? 0.998 31.172 13.492 1 87.38 299 GLN A C 1
ATOM 2274 O O . GLN A 1 299 ? 2.021 31.812 13.75 1 87.38 299 GLN A O 1
ATOM 2279 N N . ASN A 1 300 ? -0.159 31.406 14.039 1 87.88 300 ASN A N 1
ATOM 2280 C CA . ASN A 1 300 ? -0.18 31.953 15.391 1 87.88 300 ASN A CA 1
ATOM 2281 C C . ASN A 1 300 ? 0.077 30.859 16.438 1 87.88 300 ASN A C 1
ATOM 2283 O O . ASN A 1 300 ? -0.854 30.391 17.094 1 87.88 300 ASN A O 1
ATOM 2287 N N . TRP A 1 301 ? 1.314 30.547 16.625 1 88.94 301 TRP A N 1
ATOM 2288 C CA . TRP A 1 301 ? 1.733 29.359 17.344 1 88.94 301 TRP A CA 1
ATOM 2289 C C . TRP A 1 301 ? 1.354 29.453 18.812 1 88.94 301 TRP A C 1
ATOM 2291 O O . TRP A 1 301 ? 0.936 28.469 19.422 1 88.94 301 TRP A O 1
ATOM 2301 N N . ALA A 1 302 ? 1.525 30.562 19.391 1 87.44 302 ALA A N 1
ATOM 2302 C CA . ALA A 1 302 ? 1.242 30.734 20.812 1 87.44 302 ALA A CA 1
ATOM 2303 C C . ALA A 1 302 ? -0.226 30.453 21.125 1 87.44 302 ALA A C 1
ATOM 2305 O O . ALA A 1 302 ? -0.541 29.703 22.047 1 87.44 302 ALA A O 1
ATOM 2306 N N . VAL A 1 303 ? -1.08 31.078 20.328 1 92.75 303 VAL A N 1
ATOM 2307 C CA . VAL A 1 303 ? -2.516 30.891 20.516 1 92.75 303 VAL A CA 1
ATOM 2308 C C . VAL A 1 303 ? -2.889 29.438 20.25 1 92.75 303 VAL A C 1
ATOM 2310 O O . VAL A 1 303 ? -3.711 28.859 20.969 1 92.75 303 VAL A O 1
ATOM 2313 N N . ALA A 1 304 ? -2.332 28.891 19.219 1 95.94 304 ALA A N 1
ATOM 2314 C CA . ALA A 1 304 ? -2.613 27.5 18.875 1 95.94 304 ALA A CA 1
ATOM 2315 C C . ALA A 1 304 ? -2.227 26.578 20.031 1 95.94 304 ALA A C 1
ATOM 2317 O O . ALA A 1 304 ? -3.002 25.688 20.406 1 95.94 304 ALA A O 1
ATOM 2318 N N . ALA A 1 305 ? -1.035 26.734 20.547 1 96.25 305 ALA A N 1
ATOM 2319 C CA . ALA A 1 305 ? -0.572 25.891 21.656 1 96.25 305 ALA A CA 1
ATOM 2320 C C . ALA A 1 305 ? -1.491 26.016 22.859 1 96.25 305 ALA A C 1
ATOM 2322 O O . ALA A 1 305 ? -1.781 25.031 23.531 1 96.25 305 ALA A O 1
ATOM 2323 N N . GLU A 1 306 ? -1.879 27.219 23.094 1 96.44 306 GLU A N 1
ATOM 2324 C CA . GLU A 1 306 ? -2.76 27.484 24.234 1 96.44 306 GLU A CA 1
ATOM 2325 C C . GLU A 1 306 ? -4.117 26.812 24.047 1 96.44 306 GLU A C 1
ATOM 2327 O O . GLU A 1 306 ? -4.641 26.172 24.953 1 96.44 306 GLU A O 1
ATOM 2332 N N . ARG A 1 307 ? -4.695 27 22.906 1 97.81 307 ARG A N 1
ATOM 2333 C CA . ARG A 1 307 ? -6.02 26.438 22.641 1 97.81 307 ARG A CA 1
ATOM 2334 C C . ARG A 1 307 ? -5.984 24.922 22.609 1 97.81 307 ARG A C 1
ATOM 2336 O O . ARG A 1 307 ? -6.902 24.266 23.109 1 97.81 307 ARG A O 1
ATOM 2343 N N . PHE A 1 308 ? -5.008 24.344 22.047 1 98.06 308 PHE A N 1
ATOM 2344 C CA . PHE A 1 308 ? -4.891 22.891 22.062 1 98.06 308 PHE A CA 1
ATOM 2345 C C . PHE A 1 308 ? -4.66 22.406 23.484 1 98.06 308 PHE A C 1
ATOM 2347 O O . PHE A 1 308 ? -5.121 21.312 23.859 1 98.06 308 PHE A O 1
ATOM 2354 N N . GLY A 1 309 ? -3.889 23.156 24.203 1 96.5 309 GLY A N 1
ATOM 2355 C CA . GLY A 1 309 ? -3.748 22.844 25.625 1 96.5 309 GLY A CA 1
ATOM 2356 C C . GLY A 1 309 ? -5.066 22.844 26.375 1 96.5 309 GLY A C 1
ATOM 2357 O O . GLY A 1 309 ? -5.32 21.984 27.203 1 96.5 309 GLY A O 1
ATOM 2358 N N . GLU A 1 310 ? -5.859 23.844 26.047 1 96.5 310 GLU A N 1
ATOM 2359 C CA . GLU A 1 310 ? -7.188 23.922 26.641 1 96.5 310 GLU A CA 1
ATOM 2360 C C . GLU A 1 310 ? -8.047 22.719 26.266 1 96.5 310 GLU A C 1
ATOM 2362 O O . GLU A 1 310 ? -8.742 22.172 27.125 1 96.5 310 GLU A O 1
ATOM 2367 N N . LEU A 1 311 ? -8.016 22.344 25.078 1 96 311 LEU A N 1
ATOM 2368 C CA . LEU A 1 311 ? -8.766 21.188 24.625 1 96 311 LEU A CA 1
ATOM 2369 C C . LEU A 1 311 ? -8.328 19.922 25.359 1 96 311 LEU A C 1
ATOM 2371 O O . LEU A 1 311 ? -9.156 19.094 25.719 1 96 311 LEU A O 1
ATOM 2375 N N . GLU A 1 312 ? -7.109 19.734 25.578 1 93.5 312 GLU A N 1
ATOM 2376 C CA . GLU A 1 312 ? -6.566 18.547 26.234 1 93.5 312 GLU A CA 1
ATOM 2377 C C . GLU A 1 312 ? -6.934 18.5 27.703 1 93.5 312 GLU A C 1
ATOM 2379 O O . GLU A 1 312 ? -7.277 17.453 28.234 1 93.5 312 GLU A O 1
ATOM 2384 N N . VAL A 1 313 ? -6.824 19.609 28.344 1 90.38 313 VAL A N 1
ATOM 2385 C CA . VAL A 1 313 ? -7 19.641 29.797 1 90.38 313 VAL A CA 1
ATOM 2386 C C . VAL A 1 313 ? -8.492 19.672 30.141 1 90.38 313 VAL A C 1
ATOM 2388 O O . VAL A 1 313 ? -8.945 18.938 31.016 1 90.38 313 VAL A O 1
ATOM 2391 N N . ARG A 1 314 ? -9.258 20.422 29.422 1 89.81 314 ARG A N 1
ATOM 2392 C CA . ARG A 1 314 ? -10.648 20.672 29.797 1 89.81 314 ARG A CA 1
ATOM 2393 C C . ARG A 1 314 ? -11.578 19.625 29.203 1 89.81 314 ARG A C 1
ATOM 2395 O O . ARG A 1 314 ? -12.562 19.219 29.828 1 89.81 314 ARG A O 1
ATOM 2402 N N . TYR A 1 315 ? -11.281 19.234 27.984 1 89.75 315 TYR A N 1
ATOM 2403 C CA . TYR A 1 315 ? -12.305 18.453 27.297 1 89.75 315 TYR A CA 1
ATOM 2404 C C . TYR A 1 315 ? -11.797 17.031 27.016 1 89.75 315 TYR A C 1
ATOM 2406 O O . TYR A 1 315 ? -12.516 16.062 27.234 1 89.75 315 TYR A O 1
ATOM 2414 N N . PHE A 1 316 ? -10.586 16.922 26.531 1 92.62 316 PHE A N 1
ATOM 2415 C CA . PHE A 1 316 ? -10.117 15.625 26.078 1 92.62 316 PHE A CA 1
ATOM 2416 C C . PHE A 1 316 ? -8.734 15.32 26.656 1 92.62 316 PHE A C 1
ATOM 2418 O O . PHE A 1 316 ? -7.723 15.492 25.969 1 92.62 316 PHE A O 1
ATOM 2425 N N . PRO A 1 317 ? -8.75 14.68 27.719 1 90.06 317 PRO A N 1
ATOM 2426 C CA . PRO A 1 317 ? -7.465 14.398 28.359 1 90.06 317 PRO A CA 1
ATOM 2427 C C . PRO A 1 317 ? -6.629 13.383 27.578 1 90.06 317 PRO A C 1
ATOM 2429 O O . PRO A 1 317 ? -7.145 12.352 27.156 1 90.06 317 PRO A O 1
ATOM 2432 N N . LYS A 1 318 ? -5.41 13.664 27.359 1 88.81 318 LYS A N 1
ATOM 2433 C CA . LYS A 1 318 ? -4.414 12.812 26.719 1 88.81 318 LYS A CA 1
ATOM 2434 C C . LYS A 1 318 ? -4.809 12.492 25.281 1 88.81 318 LYS A C 1
ATOM 2436 O O . LYS A 1 318 ? -4.574 11.383 24.797 1 88.81 318 LYS A O 1
ATOM 2441 N N . SER A 1 319 ? -5.523 13.406 24.703 1 92.81 319 SER A N 1
ATOM 2442 C CA . SER A 1 319 ? -5.836 13.242 23.297 1 92.81 319 SER A CA 1
ATOM 2443 C C . SER A 1 319 ? -4.574 13.273 22.438 1 92.81 319 SER A C 1
ATOM 2445 O O . SER A 1 319 ? -3.799 14.227 22.5 1 92.81 319 SER A O 1
ATOM 2447 N N . THR A 1 320 ? -4.352 12.258 21.672 1 93.06 320 THR A N 1
ATOM 2448 C CA . THR A 1 320 ? -3.164 12.164 20.828 1 93.06 320 THR A CA 1
ATOM 2449 C C . THR A 1 320 ? -3.137 13.297 19.812 1 93.06 320 THR A C 1
ATOM 2451 O O . THR A 1 320 ? -2.092 13.906 19.578 1 93.06 320 THR A O 1
ATOM 2454 N N . HIS A 1 321 ? -4.266 13.609 19.203 1 95.06 321 HIS A N 1
ATOM 2455 C CA . HIS A 1 321 ? -4.336 14.664 18.203 1 95.06 321 HIS A CA 1
ATOM 2456 C C . HIS A 1 321 ? -3.984 16.016 18.797 1 95.06 321 HIS A C 1
ATOM 2458 O O . HIS A 1 321 ? -3.201 16.781 18.203 1 95.06 321 HIS A O 1
ATOM 2464 N N . CYS A 1 322 ? -4.605 16.344 19.906 1 96.38 322 CYS A N 1
ATOM 2465 C CA . CYS A 1 322 ? -4.375 17.625 20.547 1 96.38 322 CYS A CA 1
ATOM 2466 C C . CYS A 1 322 ? -2.924 17.766 21 1 96.38 322 CYS A C 1
ATOM 2468 O O . CYS A 1 322 ? -2.316 18.828 20.844 1 96.38 322 CYS A O 1
ATOM 2470 N N . LEU A 1 323 ? -2.383 16.703 21.5 1 96.5 323 LEU A N 1
ATOM 2471 C CA . LEU A 1 323 ? -0.995 16.719 21.938 1 96.5 323 LEU A CA 1
ATOM 2472 C C . LEU A 1 323 ? -0.046 16.906 20.766 1 96.5 323 LEU A C 1
ATOM 2474 O O . LEU A 1 323 ? 0.905 17.688 20.844 1 96.5 323 LEU A O 1
ATOM 2478 N N . LEU A 1 324 ? -0.313 16.234 19.703 1 96.69 324 LEU A N 1
ATOM 2479 C CA . LEU A 1 324 ? 0.546 16.328 18.531 1 96.69 324 LEU A CA 1
ATOM 2480 C C . LEU A 1 324 ? 0.5 17.734 17.922 1 96.69 324 LEU A C 1
ATOM 2482 O O . LEU A 1 324 ? 1.536 18.281 17.547 1 96.69 324 LEU A O 1
ATOM 2486 N N . GLN A 1 325 ? -0.672 18.281 17.859 1 97.5 325 GLN A N 1
ATOM 2487 C CA . GLN A 1 325 ? -0.808 19.609 17.297 1 97.5 325 GLN A CA 1
ATOM 2488 C C . GLN A 1 325 ? -0.198 20.672 18.219 1 97.5 325 GLN A C 1
ATOM 2490 O O . GLN A 1 325 ? 0.391 21.641 17.75 1 97.5 325 GLN A O 1
ATOM 2495 N N . ARG A 1 326 ? -0.343 20.438 19.453 1 97.62 326 ARG A N 1
ATOM 2496 C CA . ARG A 1 326 ? 0.294 21.328 20.422 1 97.62 326 ARG A CA 1
ATOM 2497 C C . ARG A 1 326 ? 1.812 21.297 20.281 1 97.62 326 ARG A C 1
ATOM 2499 O O . ARG A 1 326 ? 2.475 22.328 20.328 1 97.62 326 ARG A O 1
ATOM 2506 N N . ALA A 1 327 ? 2.346 20.109 20.172 1 97.19 327 ALA A N 1
ATOM 2507 C CA . ALA A 1 327 ? 3.787 19.953 20 1 97.19 327 ALA A CA 1
ATOM 2508 C C . ALA A 1 327 ? 4.27 20.656 18.734 1 97.19 327 ALA A C 1
ATOM 2510 O O . ALA A 1 327 ? 5.336 21.266 18.734 1 97.19 327 ALA A O 1
ATOM 2511 N N . ARG A 1 328 ? 3.543 20.562 17.719 1 95.5 328 ARG A N 1
ATOM 2512 C CA . ARG A 1 328 ? 3.883 21.219 16.453 1 95.5 328 ARG A CA 1
ATOM 2513 C C . ARG A 1 328 ? 3.93 22.734 16.641 1 95.5 328 ARG A C 1
ATOM 2515 O O . ARG A 1 328 ? 4.828 23.406 16.125 1 95.5 328 ARG A O 1
ATOM 2522 N N . ALA A 1 329 ? 2.938 23.234 17.297 1 94.81 329 ALA A N 1
ATOM 2523 C CA . ALA A 1 329 ? 2.914 24.672 17.578 1 94.81 329 ALA A CA 1
ATOM 2524 C C . ALA A 1 329 ? 4.129 25.078 18.422 1 94.81 329 ALA A C 1
ATOM 2526 O O . ALA A 1 329 ? 4.699 26.156 18.203 1 94.81 329 ALA A O 1
ATOM 2527 N N . GLN A 1 330 ? 4.523 24.234 19.312 1 93.25 330 GLN A N 1
ATOM 2528 C CA . GLN A 1 330 ? 5.695 24.5 20.141 1 93.25 330 GLN A CA 1
ATOM 2529 C C . GLN A 1 330 ? 6.973 24.5 19.312 1 93.25 330 GLN A C 1
ATOM 2531 O O . GLN A 1 330 ? 7.902 25.266 19.578 1 93.25 330 GLN A O 1
ATOM 2536 N N . VAL A 1 331 ? 7.012 23.656 18.312 1 91.44 331 VAL A N 1
ATOM 2537 C CA . VAL A 1 331 ? 8.148 23.641 17.391 1 91.44 331 VAL A CA 1
ATOM 2538 C C . VAL A 1 331 ? 8.219 24.953 16.641 1 91.44 331 VAL A C 1
ATOM 2540 O O . VAL A 1 331 ? 9.305 25.516 16.438 1 91.44 331 VAL A O 1
ATOM 2543 N N . GLY A 1 332 ? 7.051 25.438 16.25 1 86.19 332 GLY A N 1
ATOM 2544 C CA . GLY A 1 332 ? 7.004 26.703 15.555 1 86.19 332 GLY A CA 1
ATOM 2545 C C . GLY A 1 332 ? 7.508 27.859 16.391 1 86.19 332 GLY A C 1
ATOM 2546 O O . GLY A 1 332 ? 8.07 28.828 15.867 1 86.19 332 GLY A O 1
ATOM 2547 N N . MET A 1 333 ? 7.363 27.766 17.672 1 83.31 333 MET A N 1
ATOM 2548 C CA . MET A 1 333 ? 7.828 28.797 18.609 1 83.31 333 MET A CA 1
ATOM 2549 C C . MET A 1 333 ? 9.273 28.531 19.016 1 83.31 333 MET A C 1
ATOM 2551 O O . MET A 1 333 ? 9.812 29.25 19.875 1 83.31 333 MET A O 1
ATOM 2555 N N . ASP A 1 334 ? 9.852 27.453 18.5 1 81.31 334 ASP A N 1
ATOM 2556 C CA . ASP A 1 334 ? 11.227 27.062 18.766 1 81.31 334 ASP A CA 1
ATOM 2557 C C . ASP A 1 334 ? 11.398 26.625 20.219 1 81.31 334 ASP A C 1
ATOM 2559 O O . ASP A 1 334 ? 12.453 26.828 20.828 1 81.31 334 ASP A O 1
ATOM 2563 N N . LEU A 1 335 ? 10.328 26.188 20.844 1 85.06 335 LEU A N 1
ATOM 2564 C CA . LEU A 1 335 ? 10.383 25.594 22.172 1 85.06 335 LEU A CA 1
ATOM 2565 C C . LEU A 1 335 ? 10.625 24.094 22.094 1 85.06 335 LEU A C 1
ATOM 2567 O O . LEU A 1 335 ? 9.727 23.297 22.359 1 85.06 335 LEU A O 1
ATOM 2571 N N . TYR A 1 336 ? 11.773 23.703 21.812 1 87.31 336 TYR A N 1
ATOM 2572 C CA . TYR A 1 336 ? 12.102 22.328 21.453 1 87.31 336 TYR A CA 1
ATOM 2573 C C . TYR A 1 336 ? 12.031 21.406 22.656 1 87.31 336 TYR A C 1
ATOM 2575 O O . TYR A 1 336 ? 11.656 20.234 22.547 1 87.31 336 TYR A O 1
ATOM 2583 N N . MET A 1 337 ? 12.367 21.891 23.812 1 86.81 337 MET A N 1
ATOM 2584 C CA . MET A 1 337 ? 12.297 21.062 25.016 1 86.81 337 MET A CA 1
ATOM 2585 C C . MET A 1 337 ? 10.852 20.688 25.344 1 86.81 337 MET A C 1
ATOM 2587 O O . MET A 1 337 ? 10.555 19.516 25.594 1 86.81 337 MET A O 1
ATOM 2591 N N . ASP A 1 338 ? 10.016 21.703 25.328 1 91.62 338 ASP A N 1
ATOM 2592 C CA . ASP A 1 338 ? 8.602 21.469 25.578 1 91.62 338 ASP A CA 1
ATOM 2593 C C . ASP A 1 338 ? 8 20.547 24.516 1 91.62 338 ASP A C 1
ATOM 2595 O O . ASP A 1 338 ? 7.199 19.672 24.828 1 91.62 338 ASP A O 1
ATOM 2599 N N . ALA A 1 339 ? 8.359 20.828 23.312 1 95.62 339 ALA A N 1
ATOM 2600 C CA . ALA A 1 339 ? 7.852 20.016 22.203 1 95.62 339 ALA A CA 1
ATOM 2601 C C . ALA A 1 339 ? 8.25 18.547 22.359 1 95.62 339 ALA A C 1
ATOM 2603 O O . ALA A 1 339 ? 7.449 17.656 22.094 1 95.62 339 ALA A O 1
ATOM 2604 N N . GLN A 1 340 ? 9.5 18.297 22.75 1 94.5 340 GLN A N 1
ATOM 2605 C CA . GLN A 1 340 ? 9.977 16.922 22.938 1 94.5 340 GLN A CA 1
ATOM 2606 C C . GLN A 1 340 ? 9.148 16.203 24 1 94.5 340 GLN A C 1
ATOM 2608 O O . GLN A 1 340 ? 8.789 15.039 23.828 1 94.5 340 GLN A O 1
ATOM 2613 N N . GLN A 1 341 ? 8.906 16.922 25.031 1 94.88 341 GLN A N 1
ATOM 2614 C CA . GLN A 1 341 ? 8.117 16.344 26.109 1 94.88 341 GLN A CA 1
ATOM 2615 C C . GLN A 1 341 ? 6.691 16.047 25.656 1 94.88 341 GLN A C 1
ATOM 2617 O O . GLN A 1 341 ? 6.133 15 25.969 1 94.88 341 GLN A O 1
ATOM 2622 N N . THR A 1 342 ? 6.125 17 25 1 96.94 342 THR A N 1
ATOM 2623 C CA . THR A 1 342 ? 4.75 16.844 24.531 1 96.94 342 THR A CA 1
ATOM 2624 C C . THR A 1 342 ? 4.645 15.711 23.516 1 96.94 342 THR A C 1
ATOM 2626 O O . THR A 1 342 ? 3.693 14.93 23.547 1 96.94 342 THR A O 1
ATOM 2629 N N . PHE A 1 343 ? 5.566 15.617 22.562 1 96.19 343 PHE A N 1
ATOM 2630 C CA . PHE A 1 343 ? 5.586 14.5 21.625 1 96.19 343 PHE A CA 1
ATOM 2631 C C . PHE A 1 343 ? 5.73 13.172 22.375 1 96.19 343 PHE A C 1
ATOM 2633 O O . PHE A 1 343 ? 5.07 12.188 22.031 1 96.19 343 PHE A O 1
ATOM 2640 N N . GLY A 1 344 ? 6.633 13.188 23.344 1 93 344 GLY A N 1
ATOM 2641 C CA . GLY A 1 344 ? 6.824 11.992 24.141 1 93 344 GLY A CA 1
ATOM 2642 C C . GLY A 1 344 ? 5.559 11.539 24.844 1 93 344 GLY A C 1
ATOM 2643 O O . GLY A 1 344 ? 5.262 10.344 24.875 1 93 344 GLY A O 1
ATOM 2644 N N . ARG A 1 345 ? 4.855 12.492 25.344 1 93.44 345 ARG A N 1
ATOM 2645 C CA . ARG A 1 345 ? 3.594 12.195 26.016 1 93.44 345 ARG A CA 1
ATOM 2646 C C . ARG A 1 345 ? 2.582 11.609 25.031 1 93.44 345 ARG A C 1
ATOM 2648 O O . ARG A 1 345 ? 1.808 10.719 25.391 1 93.44 345 ARG A O 1
ATOM 2655 N N . ALA A 1 346 ? 2.518 12.156 23.891 1 93.56 346 ALA A N 1
ATOM 2656 C CA . ALA A 1 346 ? 1.598 11.664 22.875 1 93.56 346 ALA A CA 1
ATOM 2657 C C . ALA A 1 346 ? 1.913 10.219 22.5 1 93.56 346 ALA A C 1
ATOM 2659 O O . ALA A 1 346 ? 1.004 9.398 22.328 1 93.56 346 ALA A O 1
ATOM 2660 N N . VAL A 1 347 ? 3.172 9.852 22.344 1 89.69 347 VAL A N 1
ATOM 2661 C CA . VAL A 1 347 ? 3.605 8.516 21.953 1 89.69 347 VAL A CA 1
ATOM 2662 C C . VAL A 1 347 ? 3.344 7.539 23.094 1 89.69 347 VAL A C 1
ATOM 2664 O O . VAL A 1 347 ? 2.9 6.41 22.875 1 89.69 347 VAL A O 1
ATOM 2667 N N . GLU A 1 348 ? 3.537 7.938 24.25 1 86 348 GLU A N 1
ATOM 2668 C CA . GLU A 1 348 ? 3.33 7.094 25.422 1 86 348 GLU A CA 1
ATOM 2669 C C . GLU A 1 348 ? 1.846 6.844 25.672 1 86 348 GLU A C 1
ATOM 2671 O O . GLU A 1 348 ? 1.456 5.758 26.094 1 86 348 GLU A O 1
ATOM 2676 N N . GLY A 1 349 ? 1.097 7.828 25.469 1 80.75 349 GLY A N 1
ATOM 2677 C CA . GLY A 1 349 ? -0.334 7.73 25.703 1 80.75 349 GLY A CA 1
ATOM 2678 C C . GLY A 1 349 ? -1.028 6.73 24.812 1 80.75 349 GLY A C 1
ATOM 2679 O O . GLY A 1 349 ? -2.084 6.199 25.156 1 80.75 349 GLY A O 1
ATOM 2680 N N . GLU A 1 350 ? -0.479 6.484 23.719 1 79.75 350 GLU A N 1
ATOM 2681 C CA . GLU A 1 350 ? -1.11 5.59 22.75 1 79.75 350 GLU A CA 1
ATOM 2682 C C . GLU A 1 350 ? -0.887 4.129 23.125 1 79.75 350 GLU A C 1
ATOM 2684 O O . GLU A 1 350 ? -1.565 3.236 22.609 1 79.75 350 GLU A O 1
ATOM 2689 N N . GLY A 1 351 ? -0.374 3.84 24.203 1 66.19 351 GLY A N 1
ATOM 2690 C CA . GLY A 1 351 ? -0.264 2.512 24.797 1 66.19 351 GLY A CA 1
ATOM 2691 C C . GLY A 1 351 ? 0.315 1.486 23.828 1 66.19 351 GLY A C 1
ATOM 2692 O O . GLY A 1 351 ? -0.146 0.344 23.781 1 66.19 351 GLY A O 1
ATOM 2693 N N . GLY A 1 352 ? 1.202 1.829 23 1 64.38 352 GLY A N 1
ATOM 2694 C CA . GLY A 1 352 ? 1.825 0.811 22.172 1 64.38 352 GLY A CA 1
ATOM 2695 C C . GLY A 1 352 ? 1.541 0.99 20.703 1 64.38 352 GLY A C 1
ATOM 2696 O O . GLY A 1 352 ? 2.09 0.268 19.859 1 64.38 352 GLY A O 1
ATOM 2697 N N . GLY A 1 353 ? 0.671 1.859 20.531 1 67.75 353 GLY A N 1
ATOM 2698 C CA . GLY A 1 353 ? 0.433 2.092 19.109 1 67.75 353 GLY A CA 1
ATOM 2699 C C . GLY A 1 353 ? 1.478 2.982 18.469 1 67.75 353 GLY A C 1
ATOM 2700 O O . GLY A 1 353 ? 2.07 3.834 19.125 1 67.75 353 GLY A O 1
ATOM 2701 N N . GLU A 1 354 ? 1.946 2.555 17.391 1 83.06 354 GLU A N 1
ATOM 2702 C CA . GLU A 1 354 ? 2.967 3.324 16.688 1 83.06 354 GLU A CA 1
ATOM 2703 C C . GLU A 1 354 ? 2.346 4.484 15.906 1 83.06 354 GLU A C 1
ATOM 2705 O O . GLU A 1 354 ? 1.687 4.277 14.891 1 83.06 354 GLU A O 1
ATOM 2710 N N . VAL A 1 355 ? 2.461 5.688 16.531 1 89.19 355 VAL A N 1
ATOM 2711 C CA . VAL A 1 355 ? 1.943 6.891 15.891 1 89.19 355 VAL A CA 1
ATOM 2712 C C . VAL A 1 355 ? 2.904 7.348 14.797 1 89.19 355 VAL A C 1
ATOM 2714 O O . VAL A 1 355 ? 4.121 7.379 15 1 89.19 355 VAL A O 1
ATOM 2717 N N . MET A 1 356 ? 2.391 7.633 13.625 1 91.94 356 MET A N 1
ATOM 2718 C CA . MET A 1 356 ? 3.209 8.062 12.492 1 91.94 356 MET A CA 1
ATOM 2719 C C . MET A 1 356 ? 3.025 9.555 12.227 1 91.94 356 MET A C 1
ATOM 2721 O O . MET A 1 356 ? 3.982 10.25 11.883 1 91.94 356 MET A O 1
ATOM 2725 N N . GLU A 1 357 ? 1.91 10.078 12.484 1 92 357 GLU A N 1
ATOM 2726 C CA . GLU A 1 357 ? 1.567 11.453 12.133 1 92 357 GLU A CA 1
ATOM 2727 C C . GLU A 1 357 ? 2.432 12.453 12.898 1 92 357 GLU A C 1
ATOM 2729 O O . GLU A 1 357 ? 2.549 12.367 14.125 1 92 357 GLU A O 1
ATOM 2734 N N . HIS A 1 358 ? 3.117 13.258 12.25 1 94.81 358 HIS A N 1
ATOM 2735 C CA . HIS A 1 358 ? 3.908 14.383 12.734 1 94.81 358 HIS A CA 1
ATOM 2736 C C . HIS A 1 358 ? 5.18 13.906 13.43 1 94.81 358 HIS A C 1
ATOM 2738 O O . HIS A 1 358 ? 5.84 14.68 14.133 1 94.81 358 HIS A O 1
ATOM 2744 N N . MET A 1 359 ? 5.551 12.648 13.266 1 96.06 359 MET A N 1
ATOM 2745 C CA . MET A 1 359 ? 6.793 12.148 13.844 1 96.06 359 MET A CA 1
ATOM 2746 C C . MET A 1 359 ? 8 12.711 13.102 1 96.06 359 MET A C 1
ATOM 2748 O O . MET A 1 359 ? 9.125 12.656 13.602 1 96.06 359 MET A O 1
ATOM 2752 N N . ASP A 1 360 ? 7.715 13.25 11.898 1 96.88 360 ASP A N 1
ATOM 2753 C CA . ASP A 1 360 ? 8.773 13.969 11.188 1 96.88 360 ASP A CA 1
ATOM 2754 C C . ASP A 1 360 ? 9.195 15.219 11.953 1 96.88 360 ASP A C 1
ATOM 2756 O O . ASP A 1 360 ? 10.383 15.508 12.078 1 96.88 360 ASP A O 1
ATOM 2760 N N . TYR A 1 361 ? 8.227 15.875 12.531 1 96.88 361 TYR A N 1
ATOM 2761 C CA . TYR A 1 361 ? 8.531 17.047 13.344 1 96.88 361 TYR A CA 1
ATOM 2762 C C . TYR A 1 361 ? 9.219 16.641 14.641 1 96.88 361 TYR A C 1
ATOM 2764 O O . TYR A 1 361 ? 10.094 17.344 15.141 1 96.88 361 TYR A O 1
ATOM 2772 N N . TYR A 1 362 ? 8.75 15.555 15.195 1 97.12 362 TYR A N 1
ATOM 2773 C CA . TYR A 1 362 ? 9.438 15.031 16.375 1 97.12 362 TYR A CA 1
ATOM 2774 C C . TYR A 1 362 ? 10.906 14.742 16.062 1 97.12 362 TYR A C 1
ATOM 2776 O O . TYR A 1 362 ? 11.773 15.016 16.891 1 97.12 362 TYR A O 1
ATOM 2784 N N . ALA A 1 363 ? 11.148 14.211 14.844 1 97.44 363 ALA A N 1
ATOM 2785 C CA . ALA A 1 363 ? 12.523 13.953 14.414 1 97.44 363 ALA A CA 1
ATOM 2786 C C . ALA A 1 363 ? 13.32 15.25 14.328 1 97.44 363 ALA A C 1
ATOM 2788 O O . ALA A 1 363 ? 14.5 15.281 14.68 1 97.44 363 ALA A O 1
ATOM 2789 N N . VAL A 1 364 ? 12.719 16.297 13.828 1 95.69 364 VAL A N 1
ATOM 2790 C CA . VAL A 1 364 ? 13.367 17.594 13.742 1 95.69 364 VAL A CA 1
ATOM 2791 C C . VAL A 1 364 ? 13.75 18.078 15.141 1 95.69 364 VAL A C 1
ATOM 2793 O O . VAL A 1 364 ? 14.852 18.609 15.336 1 95.69 364 VAL A O 1
ATOM 2796 N N . VAL A 1 365 ? 12.891 17.906 16.078 1 95.25 365 VAL A N 1
ATOM 2797 C CA . VAL A 1 365 ? 13.133 18.312 17.453 1 95.25 365 VAL A CA 1
ATOM 2798 C C . VAL A 1 365 ? 14.305 17.531 18.031 1 95.25 365 VAL A C 1
ATOM 2800 O O . VAL A 1 365 ? 15.188 18.094 18.688 1 95.25 365 VAL A O 1
ATOM 2803 N N . LEU A 1 366 ? 14.289 16.266 17.766 1 94.75 366 LEU A N 1
ATOM 2804 C CA . LEU A 1 366 ? 15.352 15.406 18.281 1 94.75 366 LEU A CA 1
ATOM 2805 C C . LEU A 1 366 ? 16.703 15.766 17.656 1 94.75 366 LEU A C 1
ATOM 2807 O O . LEU A 1 366 ? 17.734 15.688 18.312 1 94.75 366 LEU A O 1
ATOM 2811 N N . ARG A 1 367 ? 16.688 16.141 16.391 1 92.62 367 ARG A N 1
ATOM 2812 C CA . ARG A 1 367 ? 17.906 16.578 15.734 1 92.62 367 ARG A CA 1
ATOM 2813 C C . ARG A 1 367 ? 18.422 17.891 16.344 1 92.62 367 ARG A C 1
ATOM 2815 O O . ARG A 1 367 ? 19.625 18.047 16.578 1 92.62 367 ARG A O 1
ATOM 2822 N N . GLN A 1 368 ? 17.5 18.828 16.562 1 86.75 368 GLN A N 1
ATOM 2823 C CA . GLN A 1 368 ? 17.859 20.109 17.141 1 86.75 368 GLN A CA 1
ATOM 2824 C C . GLN A 1 368 ? 18.438 19.953 18.547 1 86.75 368 GLN A C 1
ATOM 2826 O O . GLN A 1 368 ? 19.312 20.703 18.953 1 86.75 368 GLN A O 1
ATOM 2831 N N . ARG A 1 369 ? 17.938 18.969 19.188 1 86.81 369 ARG A N 1
ATOM 2832 C CA . ARG A 1 369 ? 18.391 18.703 20.547 1 86.81 369 ARG A CA 1
ATOM 2833 C C . ARG A 1 369 ? 19.594 17.75 20.547 1 86.81 369 ARG A C 1
ATOM 2835 O O . ARG A 1 369 ? 20.109 17.406 21.609 1 86.81 369 ARG A O 1
ATOM 2842 N N . ALA A 1 370 ? 20 17.281 19.406 1 87.19 370 ALA A N 1
ATOM 2843 C CA . ALA A 1 370 ? 21.141 16.375 19.203 1 87.19 370 ALA A CA 1
ATOM 2844 C C . ALA A 1 370 ? 20.969 15.086 20 1 87.19 370 ALA A C 1
ATOM 2846 O O . ALA A 1 370 ? 21.922 14.586 20.594 1 87.19 370 ALA A O 1
ATOM 2847 N N . ALA A 1 371 ? 19.781 14.711 20.094 1 90.75 371 ALA A N 1
ATOM 2848 C CA . ALA A 1 371 ? 19.5 13.43 20.734 1 90.75 371 ALA A CA 1
ATOM 2849 C C . ALA A 1 371 ? 19.688 12.273 19.766 1 90.75 371 ALA A C 1
ATOM 2851 O O . ALA A 1 371 ? 18.703 11.734 19.234 1 90.75 371 ALA A O 1
ATOM 2852 N N . LYS A 1 372 ? 20.844 11.805 19.578 1 90.31 372 LYS A N 1
ATOM 2853 C CA . LYS A 1 372 ? 21.203 10.836 18.547 1 90.31 372 LYS A CA 1
ATOM 2854 C C . LYS A 1 372 ? 20.547 9.484 18.812 1 90.31 372 LYS A C 1
ATOM 2856 O O . LYS A 1 372 ? 20.016 8.859 17.891 1 90.31 372 LYS A O 1
ATOM 2861 N N . GLY A 1 373 ? 20.609 9.039 20.031 1 93.81 373 GLY A N 1
ATOM 2862 C CA . GLY A 1 373 ? 20.047 7.734 20.375 1 93.81 373 GLY A CA 1
ATOM 2863 C C . GLY A 1 373 ? 18.547 7.648 20.141 1 93.81 373 GLY A C 1
ATOM 2864 O O . GLY A 1 373 ? 18.062 6.703 19.531 1 93.81 373 GLY A O 1
ATOM 2865 N N . GLU A 1 374 ? 17.859 8.633 20.656 1 94.56 374 GLU A N 1
ATOM 2866 C CA . GLU A 1 374 ? 16.406 8.664 20.516 1 94.56 374 GLU A CA 1
ATOM 2867 C C . GLU A 1 374 ? 16 8.805 19.047 1 94.56 374 GLU A C 1
ATOM 2869 O O . GLU A 1 374 ? 15.023 8.203 18.609 1 94.56 374 GLU A O 1
ATOM 2874 N N . LEU A 1 375 ? 16.703 9.594 18.328 1 96.5 375 LEU A N 1
ATOM 2875 C CA . LEU A 1 375 ? 16.406 9.797 16.922 1 96.5 375 LEU A CA 1
ATOM 2876 C C . LEU A 1 375 ? 16.641 8.516 16.125 1 96.5 375 LEU A C 1
ATOM 2878 O O . LEU A 1 375 ? 15.859 8.195 15.227 1 96.5 375 LEU A O 1
ATOM 2882 N N . ALA A 1 376 ? 17.672 7.824 16.453 1 96.56 376 ALA A N 1
ATOM 2883 C CA . ALA A 1 376 ? 17.938 6.547 15.805 1 96.56 376 ALA A CA 1
ATOM 2884 C C . ALA A 1 376 ? 16.828 5.547 16.062 1 96.56 376 ALA A C 1
ATOM 2886 O O . ALA A 1 376 ? 16.375 4.848 15.156 1 96.56 376 ALA A O 1
ATOM 2887 N N . HIS A 1 377 ? 16.5 5.531 17.297 1 95.69 377 HIS A N 1
ATOM 2888 C CA . HIS A 1 377 ? 15.422 4.629 17.672 1 95.69 377 HIS A CA 1
ATOM 2889 C C . HIS A 1 377 ? 14.125 4.984 16.953 1 95.69 377 HIS A C 1
ATOM 2891 O O . HIS A 1 377 ? 13.414 4.098 16.469 1 95.69 377 HIS A O 1
ATOM 2897 N N . LEU A 1 378 ? 13.828 6.25 16.891 1 95.56 378 LEU A N 1
ATOM 2898 C CA . LEU A 1 378 ? 12.625 6.711 16.203 1 95.56 378 LEU A CA 1
ATOM 2899 C C . LEU A 1 378 ? 12.672 6.367 14.727 1 95.56 378 LEU A C 1
ATOM 2901 O O . LEU A 1 378 ? 11.688 5.887 14.164 1 95.56 378 LEU A O 1
ATOM 2905 N N . ALA A 1 379 ? 13.766 6.625 14.062 1 96.81 379 ALA A N 1
ATOM 2906 C CA . ALA A 1 379 ? 13.922 6.359 12.633 1 96.81 379 ALA A CA 1
ATOM 2907 C C . ALA A 1 379 ? 13.734 4.875 12.336 1 96.81 379 ALA A C 1
ATOM 2909 O O . ALA A 1 379 ? 13.023 4.512 11.391 1 96.81 379 ALA A O 1
ATOM 2910 N N . HIS A 1 380 ? 14.328 4.055 13.141 1 95.31 380 HIS A N 1
ATOM 2911 C CA . HIS A 1 380 ? 14.219 2.611 12.945 1 95.31 380 HIS A CA 1
ATOM 2912 C C . HIS A 1 380 ? 12.789 2.131 13.148 1 95.31 380 HIS A C 1
ATOM 2914 O O . HIS A 1 380 ? 12.289 1.318 12.359 1 95.31 380 HIS A O 1
ATOM 2920 N N . ARG A 1 381 ? 12.234 2.615 14.164 1 92.94 381 ARG A N 1
ATOM 2921 C CA . ARG A 1 381 ? 10.859 2.24 14.477 1 92.94 381 ARG A CA 1
ATOM 2922 C C . ARG A 1 381 ? 9.914 2.633 13.352 1 92.94 381 ARG A C 1
ATOM 2924 O O . ARG A 1 381 ? 9.07 1.837 12.938 1 92.94 381 ARG A O 1
ATOM 2931 N N . LEU A 1 382 ? 10.031 3.834 12.875 1 94.75 382 LEU A N 1
ATOM 2932 C CA . LEU A 1 382 ? 9.148 4.328 11.828 1 94.75 382 LEU A CA 1
ATOM 2933 C C . LEU A 1 382 ? 9.359 3.557 10.523 1 94.75 382 LEU A C 1
ATOM 2935 O O . LEU A 1 382 ? 8.398 3.266 9.812 1 94.75 382 LEU A O 1
ATOM 2939 N N . MET A 1 383 ? 10.617 3.23 10.219 1 93.5 383 MET A N 1
ATOM 2940 C CA . MET A 1 383 ? 10.945 2.49 9 1 93.5 383 MET A CA 1
ATOM 2941 C C . MET A 1 383 ? 10.367 1.081 9.055 1 93.5 383 MET A C 1
ATOM 2943 O O . MET A 1 383 ? 9.984 0.525 8.016 1 93.5 383 MET A O 1
ATOM 2947 N N . ASP A 1 384 ? 10.203 0.527 10.211 1 88.75 384 ASP A N 1
ATOM 2948 C CA . ASP A 1 384 ? 9.672 -0.819 10.391 1 88.75 384 ASP A CA 1
ATOM 2949 C C . ASP A 1 384 ? 8.156 -0.832 10.25 1 88.75 384 ASP A C 1
ATOM 2951 O O . ASP A 1 384 ? 7.566 -1.859 9.898 1 88.75 384 ASP A O 1
ATOM 2955 N N . VAL A 1 385 ? 7.562 0.289 10.516 1 89.06 385 VAL A N 1
ATOM 2956 C CA . VAL A 1 385 ? 6.105 0.367 10.508 1 89.06 385 VAL A CA 1
ATOM 2957 C C . VAL A 1 385 ? 5.605 0.553 9.078 1 89.06 385 VAL A C 1
ATOM 2959 O O . VAL A 1 385 ? 4.828 -0.259 8.578 1 89.06 385 VAL A O 1
ATOM 2962 N N . ASP A 1 386 ? 5.996 1.601 8.398 1 87.62 386 ASP A N 1
ATOM 2963 C CA . ASP A 1 386 ? 5.504 1.877 7.051 1 87.62 386 ASP A CA 1
ATOM 2964 C C . ASP A 1 386 ? 6.48 2.758 6.277 1 87.62 386 ASP A C 1
ATOM 2966 O O . ASP A 1 386 ? 6.703 3.914 6.645 1 87.62 386 ASP A O 1
ATOM 2970 N N . THR A 1 387 ? 6.926 2.275 5.184 1 88.56 387 THR A N 1
ATOM 2971 C CA . THR A 1 387 ? 7.887 3.023 4.379 1 88.56 387 THR A CA 1
ATOM 2972 C C . THR A 1 387 ? 7.176 3.77 3.252 1 88.56 387 THR A C 1
ATOM 2974 O O . THR A 1 387 ? 7.82 4.457 2.457 1 88.56 387 THR A O 1
ATOM 2977 N N . ARG A 1 388 ? 5.902 3.75 3.197 1 86 388 ARG A N 1
ATOM 2978 C CA . ARG A 1 388 ? 5.145 4.414 2.143 1 86 388 ARG A CA 1
ATOM 2979 C C . ARG A 1 388 ? 4.742 5.824 2.564 1 86 388 ARG A C 1
ATOM 2981 O O . ARG A 1 388 ? 4.082 6.539 1.808 1 86 388 ARG A O 1
ATOM 2988 N N . ARG A 1 389 ? 5.188 6.281 3.699 1 91.5 389 ARG A N 1
ATOM 2989 C CA . ARG A 1 389 ? 4.957 7.629 4.215 1 91.5 389 ARG A CA 1
ATOM 2990 C C . ARG A 1 389 ? 6.258 8.422 4.289 1 91.5 389 ARG A C 1
ATOM 2992 O O . ARG A 1 389 ? 7.34 7.836 4.379 1 91.5 389 ARG A O 1
ATOM 2999 N N . PRO A 1 390 ? 6.18 9.672 4.262 1 95.62 390 PRO A N 1
ATOM 3000 C CA . PRO A 1 390 ? 7.398 10.477 4.234 1 95.62 390 PRO A CA 1
ATOM 3001 C C . PRO A 1 390 ? 8.07 10.586 5.605 1 95.62 390 PRO A C 1
ATOM 3003 O O . PRO A 1 390 ? 9.281 10.805 5.691 1 95.62 390 PRO A O 1
ATOM 3006 N N . GLU A 1 391 ? 7.438 10.359 6.723 1 96.75 391 GLU A N 1
ATOM 3007 C CA . GLU A 1 391 ? 7.934 10.602 8.07 1 96.75 391 GLU A CA 1
ATOM 3008 C C . GLU A 1 391 ? 9.164 9.742 8.375 1 96.75 391 GLU A C 1
ATOM 3010 O O . GLU A 1 391 ? 10.172 10.25 8.867 1 96.75 391 GLU A O 1
ATOM 3015 N N . PRO A 1 392 ? 9.07 8.406 8.008 1 96.5 392 PRO A N 1
ATOM 3016 C CA . PRO A 1 392 ? 10.242 7.586 8.297 1 96.5 392 PRO A CA 1
ATOM 3017 C C . PRO A 1 392 ? 11.484 8.031 7.527 1 96.5 392 PRO A C 1
ATOM 3019 O O . PRO A 1 392 ? 12.594 8 8.062 1 96.5 392 PRO A O 1
ATOM 3022 N N . TRP A 1 393 ? 11.312 8.508 6.34 1 97.56 393 TRP A N 1
ATOM 3023 C CA . TRP A 1 393 ? 12.43 8.922 5.496 1 97.56 393 TRP A CA 1
ATOM 3024 C C . TRP A 1 393 ? 13.047 10.219 6.023 1 97.56 393 TRP A C 1
ATOM 3026 O O . TRP A 1 393 ? 14.266 10.383 5.996 1 97.56 393 TRP A O 1
ATOM 3036 N N . ILE A 1 394 ? 12.25 11.094 6.496 1 98.06 394 ILE A N 1
ATOM 3037 C CA . ILE A 1 394 ? 12.758 12.328 7.078 1 98.06 394 ILE A CA 1
ATOM 3038 C C . ILE A 1 394 ? 13.539 12.016 8.352 1 98.06 394 ILE A C 1
ATOM 3040 O O . ILE A 1 394 ? 14.617 12.562 8.578 1 98.06 394 ILE A O 1
ATOM 3044 N N . ALA A 1 395 ? 12.969 11.195 9.188 1 98 395 ALA A N 1
ATOM 3045 C CA . ALA A 1 395 ? 13.648 10.805 10.422 1 98 395 ALA A CA 1
ATOM 3046 C C . ALA A 1 395 ? 14.992 10.141 10.117 1 98 395 ALA A C 1
ATOM 3048 O O . ALA A 1 395 ? 15.992 10.422 10.781 1 98 395 ALA A O 1
ATOM 3049 N N . ALA A 1 396 ? 15.023 9.297 9.125 1 97.75 396 ALA A N 1
ATOM 3050 C CA . ALA A 1 396 ? 16.25 8.625 8.719 1 97.75 396 ALA A CA 1
ATOM 3051 C C . ALA A 1 396 ? 17.266 9.625 8.172 1 97.75 396 ALA A C 1
ATOM 3053 O O . ALA A 1 396 ? 18.469 9.5 8.422 1 97.75 396 ALA A O 1
ATOM 3054 N N . ALA A 1 397 ? 16.781 10.531 7.359 1 97.69 397 ALA A N 1
ATOM 3055 C CA . ALA A 1 397 ? 17.656 11.555 6.785 1 97.69 397 ALA A CA 1
ATOM 3056 C C . ALA A 1 397 ? 18.297 12.398 7.883 1 97.69 397 ALA A C 1
ATOM 3058 O O . ALA A 1 397 ? 19.5 12.664 7.84 1 97.69 397 ALA A O 1
ATOM 3059 N N . LEU A 1 398 ? 17.562 12.781 8.836 1 97.19 398 LEU A N 1
ATOM 3060 C CA . LEU A 1 398 ? 18.062 13.609 9.922 1 97.19 398 LEU A CA 1
ATOM 3061 C C . LEU A 1 398 ? 19.016 12.82 10.812 1 97.19 398 LEU A C 1
ATOM 3063 O O . LEU A 1 398 ? 19.984 13.375 11.328 1 97.19 398 LEU A O 1
ATOM 3067 N N . HIS A 1 399 ? 18.703 11.578 11 1 96.81 399 HIS A N 1
ATOM 3068 C CA . HIS A 1 399 ? 19.609 10.719 11.742 1 96.81 399 HIS A CA 1
ATOM 3069 C C . HIS A 1 399 ? 20.953 10.602 11.031 1 96.81 399 HIS A C 1
ATOM 3071 O O . HIS A 1 399 ? 22.016 10.695 11.672 1 96.81 399 HIS A O 1
ATOM 3077 N N . SER A 1 400 ? 20.938 10.398 9.727 1 96.31 400 SER A N 1
ATOM 3078 C CA . SER A 1 400 ? 22.156 10.312 8.93 1 96.31 400 SER A CA 1
ATOM 3079 C C . SER A 1 400 ? 22.938 11.625 8.961 1 96.31 400 SER A C 1
ATOM 3081 O O . SER A 1 400 ? 24.156 11.633 8.984 1 96.31 400 SER A O 1
ATOM 3083 N N . ASP A 1 401 ? 22.25 12.711 8.953 1 94.25 401 ASP A N 1
ATOM 3084 C CA . ASP A 1 401 ? 22.859 14.031 9.039 1 94.25 401 ASP A CA 1
ATOM 3085 C C . ASP A 1 401 ? 23.578 14.211 10.375 1 94.25 401 ASP A C 1
ATOM 3087 O O . ASP A 1 401 ? 24.703 14.719 10.43 1 94.25 401 ASP A O 1
ATOM 3091 N N . LEU A 1 402 ? 22.906 13.828 11.414 1 91.81 402 LEU A N 1
ATOM 3092 C CA . LEU A 1 402 ? 23.469 13.953 12.75 1 91.81 402 LEU A CA 1
ATOM 3093 C C . LEU A 1 402 ? 24.703 13.078 12.906 1 91.81 402 LEU A C 1
ATOM 3095 O O . LEU A 1 402 ? 25.609 13.391 13.695 1 91.81 402 LEU A O 1
ATOM 3099 N N . LYS A 1 403 ? 24.719 11.961 12.102 1 91.38 403 LYS A N 1
ATOM 3100 C CA . LYS A 1 403 ? 25.875 11.078 12.102 1 91.38 403 LYS A CA 1
ATOM 3101 C C . LYS A 1 403 ? 27.031 11.695 11.328 1 91.38 403 LYS A C 1
ATOM 3103 O O . LYS A 1 403 ? 28.172 11.25 11.461 1 91.38 403 LYS A O 1
ATOM 3108 N N . GLY A 1 404 ? 26.781 12.758 10.555 1 89.56 404 GLY A N 1
ATOM 3109 C CA . GLY A 1 404 ? 27.828 13.461 9.836 1 89.56 404 GLY A CA 1
ATOM 3110 C C . GLY A 1 404 ? 28 12.992 8.398 1 89.56 404 GLY A C 1
ATOM 3111 O O . GLY A 1 404 ? 28.969 13.344 7.734 1 89.56 404 GLY A O 1
ATOM 3112 N N . GLU A 1 405 ? 27.016 12.211 8.008 1 90.81 405 GLU A N 1
ATOM 3113 C CA . GLU A 1 405 ? 27.062 11.766 6.617 1 90.81 405 GLU A CA 1
ATOM 3114 C C . GLU A 1 405 ? 26.688 12.898 5.668 1 90.81 405 GLU A C 1
ATOM 3116 O O . GLU A 1 405 ? 25.828 13.727 5.988 1 90.81 405 GLU A O 1
ATOM 3121 N N . LYS A 1 406 ? 27.297 13 4.508 1 85 406 LYS A N 1
ATOM 3122 C CA . LYS A 1 406 ? 27.078 14.164 3.658 1 85 406 LYS A CA 1
ATOM 3123 C C . LYS A 1 406 ? 26.094 13.859 2.535 1 85 406 LYS A C 1
ATOM 3125 O O . LYS A 1 406 ? 25.094 14.562 2.373 1 85 406 LYS A O 1
ATOM 3130 N N . GLU A 1 407 ? 26.188 12.789 1.786 1 88.88 407 GLU A N 1
ATOM 3131 C CA . GLU A 1 407 ? 25.375 12.57 0.589 1 88.88 407 GLU A CA 1
ATOM 3132 C C . GLU A 1 407 ? 24.188 11.664 0.882 1 88.88 407 GLU A C 1
ATOM 3134 O O . GLU A 1 407 ? 23.125 11.797 0.266 1 88.88 407 GLU A O 1
ATOM 3139 N N . SER A 1 408 ? 24.266 10.938 1.857 1 94.5 408 SER A N 1
ATOM 3140 C CA . SER A 1 408 ? 23.234 9.945 2.141 1 94.5 408 SER A CA 1
ATOM 3141 C C . SER A 1 408 ? 21.938 10.617 2.588 1 94.5 408 SER A C 1
ATOM 3143 O O . SER A 1 408 ? 20.844 10.219 2.17 1 94.5 408 SER A O 1
ATOM 3145 N N . PRO A 1 409 ? 22.047 11.688 3.475 1 96.31 409 PRO A N 1
ATOM 3146 C CA . PRO A 1 409 ? 20.812 12.336 3.914 1 96.31 409 PRO A CA 1
ATOM 3147 C C . PRO A 1 409 ? 20 12.914 2.754 1 96.31 409 PRO A C 1
ATOM 3149 O O . PRO A 1 409 ? 18.766 12.875 2.775 1 96.31 409 PRO A O 1
ATOM 3152 N N . LEU A 1 410 ? 20.625 13.375 1.703 1 96.69 410 LEU A N 1
ATOM 3153 C CA . LEU A 1 410 ? 19.938 13.977 0.565 1 96.69 410 LEU A CA 1
ATOM 3154 C C . LEU A 1 410 ? 19.172 12.922 -0.226 1 96.69 410 LEU A C 1
ATOM 3156 O O . LEU A 1 410 ? 18.062 13.188 -0.701 1 96.69 410 LEU A O 1
ATOM 3160 N N . THR A 1 411 ? 19.766 11.805 -0.334 1 95.94 411 THR A N 1
ATOM 3161 C CA . THR A 1 411 ? 19.078 10.711 -1.03 1 95.94 411 THR A CA 1
ATOM 3162 C C . THR A 1 411 ? 17.844 10.273 -0.268 1 95.94 411 THR A C 1
ATOM 3164 O O . THR A 1 411 ? 16.812 9.969 -0.874 1 95.94 411 THR A O 1
ATOM 3167 N N . LEU A 1 412 ? 17.953 10.258 0.982 1 97.25 412 LEU A N 1
ATOM 3168 C CA . LEU A 1 412 ? 16.828 9.844 1.83 1 97.25 412 LEU A CA 1
ATOM 3169 C C . LEU A 1 412 ? 15.711 10.867 1.79 1 97.25 412 LEU A C 1
ATOM 3171 O O . LEU A 1 412 ? 14.531 10.508 1.766 1 97.25 412 LEU A O 1
ATOM 3175 N N . VAL A 1 413 ? 16.016 12.125 1.795 1 97.5 413 VAL A N 1
ATOM 3176 C CA . VAL A 1 413 ? 15 13.172 1.75 1 97.5 413 VAL A CA 1
ATOM 3177 C C . VAL A 1 413 ? 14.305 13.156 0.388 1 97.5 413 VAL A C 1
ATOM 3179 O O . VAL A 1 413 ? 13.109 13.422 0.293 1 97.5 413 VAL A O 1
ATOM 3182 N N . GLU A 1 414 ? 15.078 12.875 -0.62 1 96.25 414 GLU A N 1
ATOM 3183 C CA . GLU A 1 414 ? 14.484 12.766 -1.949 1 96.25 414 GLU A CA 1
ATOM 3184 C C . GLU A 1 414 ? 13.453 11.641 -2.008 1 96.25 414 GLU A C 1
ATOM 3186 O O . GLU A 1 414 ? 12.438 11.758 -2.691 1 96.25 414 GLU A O 1
ATOM 3191 N N . GLN A 1 415 ? 13.781 10.609 -1.302 1 94.88 415 GLN A N 1
ATOM 3192 C CA . GLN A 1 415 ? 12.812 9.523 -1.212 1 94.88 415 GLN A CA 1
ATOM 3193 C C . GLN A 1 415 ? 11.539 9.969 -0.503 1 94.88 415 GLN A C 1
ATOM 3195 O O . GLN A 1 415 ? 10.438 9.547 -0.862 1 94.88 415 GLN A O 1
ATOM 3200 N N . ALA A 1 416 ? 11.648 10.812 0.545 1 96 416 ALA A N 1
ATOM 3201 C CA . ALA A 1 416 ? 10.492 11.352 1.253 1 96 416 ALA A CA 1
ATOM 3202 C C . ALA A 1 416 ? 9.617 12.188 0.319 1 96 416 ALA A C 1
ATOM 3204 O O . ALA A 1 416 ? 8.391 12.07 0.339 1 96 416 ALA A O 1
ATOM 3205 N N . ILE A 1 417 ? 10.227 12.961 -0.559 1 95.12 417 ILE A N 1
ATOM 3206 C CA . ILE A 1 417 ? 9.52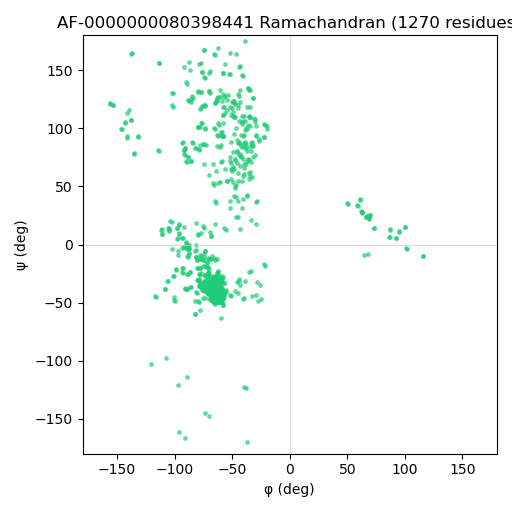3 13.852 -1.479 1 95.12 417 ILE A CA 1
ATOM 3207 C C . ILE A 1 417 ? 8.867 13.023 -2.588 1 95.12 417 ILE A C 1
ATOM 3209 O O . ILE A 1 417 ? 7.77 13.352 -3.045 1 95.12 417 ILE A O 1
ATOM 3213 N N . LYS A 1 418 ? 9.484 11.938 -2.959 1 90.31 418 LYS A N 1
ATOM 3214 C CA . LYS A 1 418 ? 8.938 11.055 -3.982 1 90.31 418 LYS A CA 1
ATOM 3215 C C . LYS A 1 418 ? 7.68 10.352 -3.48 1 90.31 418 LYS A C 1
ATOM 3217 O O . LYS A 1 418 ? 6.75 10.102 -4.25 1 90.31 418 LYS A O 1
ATOM 3222 N N . THR A 1 419 ? 7.715 10.047 -2.211 1 89.06 419 THR A N 1
ATOM 3223 C CA . THR A 1 419 ? 6.562 9.383 -1.609 1 89.06 419 THR A CA 1
ATOM 3224 C C . THR A 1 419 ? 5.379 10.336 -1.505 1 89.06 419 THR A C 1
ATOM 3226 O O . THR A 1 419 ? 4.23 9.938 -1.707 1 89.06 419 THR A O 1
ATOM 3229 N N . ASP A 1 420 ? 5.652 11.562 -1.151 1 90 420 ASP A N 1
ATOM 3230 C CA . ASP A 1 420 ? 4.637 12.609 -1.064 1 90 420 ASP A CA 1
ATOM 3231 C C . ASP A 1 420 ? 5.152 13.922 -1.642 1 90 420 ASP A C 1
ATOM 3233 O O . ASP A 1 420 ? 5.848 14.68 -0.957 1 90 420 ASP A O 1
ATOM 3237 N N . HIS A 1 421 ? 4.66 14.25 -2.77 1 87.25 421 HIS A N 1
ATOM 3238 C CA . HIS A 1 421 ? 5.137 15.43 -3.484 1 87.25 421 HIS A CA 1
ATOM 3239 C C . HIS A 1 421 ? 4.641 16.703 -2.822 1 87.25 421 HIS A C 1
ATOM 3241 O O . HIS A 1 421 ? 5.137 17.797 -3.115 1 87.25 421 HIS A O 1
ATOM 3247 N N . GLU A 1 422 ? 3.801 16.547 -1.822 1 86.19 422 GLU A N 1
ATOM 3248 C CA . GLU A 1 422 ? 3.24 17.734 -1.173 1 86.19 422 GLU A CA 1
ATOM 3249 C C . GLU A 1 422 ? 3.777 17.891 0.247 1 86.19 422 GLU A C 1
ATOM 3251 O O . GLU A 1 422 ? 3.271 18.703 1.022 1 86.19 422 GLU A O 1
ATOM 3256 N N . HIS A 1 423 ? 4.758 17.172 0.496 1 92.88 423 HIS A N 1
ATOM 3257 C CA . HIS A 1 423 ? 5.328 17.219 1.837 1 92.88 423 HIS A CA 1
ATOM 3258 C C . HIS A 1 423 ? 6.227 18.438 2.008 1 92.88 423 HIS A C 1
ATOM 3260 O O . HIS A 1 423 ? 7.414 18.391 1.689 1 92.88 423 HIS A O 1
ATOM 3266 N N . VAL A 1 424 ? 5.812 19.453 2.609 1 93.19 424 VAL A N 1
ATOM 3267 C CA . VAL A 1 424 ? 6.484 20.75 2.721 1 93.19 424 VAL A CA 1
ATOM 3268 C C . VAL A 1 424 ? 7.762 20.594 3.543 1 93.19 424 VAL A C 1
ATOM 3270 O O . VAL A 1 424 ? 8.812 21.125 3.172 1 93.19 424 VAL A O 1
ATOM 3273 N N . LEU A 1 425 ? 7.688 19.875 4.613 1 95.44 425 LEU A N 1
ATOM 3274 C CA . LEU A 1 425 ? 8.844 19.688 5.484 1 95.44 425 LEU A CA 1
ATOM 3275 C C . LEU A 1 425 ? 9.992 19.031 4.73 1 95.44 425 LEU A C 1
ATOM 3277 O O . LEU A 1 425 ? 11.156 19.328 4.977 1 95.44 425 LEU A O 1
ATOM 3281 N N . GLY A 1 426 ? 9.617 18.141 3.85 1 96.75 426 GLY A N 1
ATOM 3282 C CA . GLY A 1 426 ? 10.641 17.484 3.049 1 96.75 426 GLY A CA 1
ATOM 3283 C C . GLY A 1 426 ? 11.461 18.453 2.227 1 96.75 426 GLY A C 1
ATOM 3284 O O . GLY A 1 426 ? 12.695 18.375 2.197 1 96.75 426 GLY A O 1
ATOM 3285 N N . TYR A 1 427 ? 10.867 19.438 1.644 1 97 427 TYR A N 1
ATOM 3286 C CA . TYR A 1 427 ? 11.555 20.453 0.853 1 97 427 TYR A CA 1
ATOM 3287 C C . TYR A 1 427 ? 12.398 21.344 1.741 1 97 427 TYR A C 1
ATOM 3289 O O . TYR A 1 427 ? 13.492 21.781 1.348 1 97 427 TYR A O 1
ATOM 3297 N N . GLN A 1 428 ? 11.898 21.609 2.867 1 96.44 428 GLN A N 1
ATOM 3298 C CA . GLN A 1 428 ? 12.633 22.453 3.801 1 96.44 428 GLN A CA 1
ATOM 3299 C C . GLN A 1 428 ? 13.883 21.75 4.32 1 96.44 428 GLN A C 1
ATOM 3301 O O . GLN A 1 428 ? 14.953 22.359 4.414 1 96.44 428 GLN A O 1
ATOM 3306 N N . VAL A 1 429 ? 13.742 20.5 4.664 1 97 429 VAL A N 1
ATOM 3307 C CA . VAL A 1 429 ? 14.891 19.719 5.133 1 97 429 VAL A CA 1
ATOM 3308 C C . VAL A 1 429 ? 15.906 19.578 4.008 1 97 429 VAL A C 1
ATOM 3310 O O . VAL A 1 429 ? 17.109 19.672 4.234 1 97 429 VAL A O 1
ATOM 3313 N N . ARG A 1 430 ? 15.414 19.344 2.811 1 97.25 430 ARG A N 1
ATOM 3314 C CA . ARG A 1 430 ? 16.312 19.281 1.658 1 97.25 430 ARG A CA 1
ATOM 3315 C C . ARG A 1 430 ? 17.094 20.578 1.498 1 97.25 430 ARG A C 1
ATOM 3317 O O . ARG A 1 430 ? 18.297 20.547 1.26 1 97.25 430 ARG A O 1
ATOM 3324 N N . GLY A 1 431 ? 16.406 21.672 1.579 1 97.25 431 GLY A N 1
ATOM 3325 C CA . GLY A 1 431 ? 17.062 22.969 1.484 1 97.25 431 GLY A CA 1
ATOM 3326 C C . GLY A 1 431 ? 18.109 23.188 2.559 1 97.25 431 GLY A C 1
ATOM 3327 O O . GLY A 1 431 ? 19.203 23.703 2.279 1 97.25 431 GLY A O 1
ATOM 3328 N N . THR A 1 432 ? 17.828 22.844 3.764 1 95.5 432 THR A N 1
ATOM 3329 C CA . THR A 1 432 ? 18.75 22.984 4.879 1 95.5 432 THR A CA 1
ATOM 3330 C C . THR A 1 432 ? 20 22.125 4.676 1 95.5 432 THR A C 1
ATOM 3332 O O . THR A 1 432 ? 21.125 22.562 4.961 1 95.5 432 THR A O 1
ATOM 3335 N N . LEU A 1 433 ? 19.812 20.922 4.223 1 95.75 433 LEU A N 1
ATOM 3336 C CA . LEU A 1 433 ? 20.922 20.016 3.965 1 95.75 433 LEU A CA 1
ATOM 3337 C C . LEU A 1 433 ? 21.797 20.531 2.82 1 95.75 433 LEU A C 1
ATOM 3339 O O . LEU A 1 433 ? 23.016 20.453 2.885 1 95.75 433 LEU A O 1
ATOM 3343 N N . LEU A 1 434 ? 21.188 21.094 1.819 1 96.5 434 LEU A N 1
ATOM 3344 C CA . LEU A 1 434 ? 21.906 21.641 0.681 1 96.5 434 LEU A CA 1
ATOM 3345 C C . LEU A 1 434 ? 22.719 22.875 1.091 1 96.5 434 LEU A C 1
ATOM 3347 O O . LEU A 1 434 ? 23.828 23.078 0.619 1 96.5 434 LEU A O 1
ATOM 3351 N N . LEU A 1 435 ? 22.156 23.688 1.943 1 94.5 435 LEU A N 1
ATOM 3352 C CA . LEU A 1 435 ? 22.875 24.844 2.463 1 94.5 435 LEU A CA 1
ATOM 3353 C C . LEU A 1 435 ? 24.109 24.438 3.242 1 94.5 435 LEU A C 1
ATOM 3355 O O . LEU A 1 435 ? 25.172 25.062 3.123 1 94.5 435 LEU A O 1
ATOM 3359 N N . ALA A 1 436 ? 23.953 23.422 4.008 1 90.94 436 ALA A N 1
ATOM 3360 C CA . ALA A 1 436 ? 25.062 22.906 4.797 1 90.94 436 ALA A CA 1
ATOM 3361 C C . ALA A 1 436 ? 26.172 22.359 3.896 1 90.94 436 ALA A C 1
ATOM 3363 O O . ALA A 1 436 ? 27.344 22.406 4.258 1 90.94 436 ALA A O 1
ATOM 3364 N N . LEU A 1 437 ? 25.797 21.906 2.709 1 93 437 LEU A N 1
ATOM 3365 C CA . LEU A 1 437 ? 26.766 21.375 1.754 1 93 437 LEU A CA 1
ATOM 3366 C C . LEU A 1 437 ? 27.344 22.484 0.89 1 93 437 LEU A C 1
ATOM 3368 O O . LEU A 1 437 ? 28.219 22.234 0.058 1 93 437 LEU A O 1
ATOM 3372 N N . GLY A 1 438 ? 26.859 23.734 1.058 1 92.56 438 GLY A N 1
ATOM 3373 C CA . GLY A 1 438 ? 27.375 24.875 0.328 1 92.56 438 GLY A CA 1
ATOM 3374 C C . GLY A 1 438 ? 26.719 25.078 -1.021 1 92.56 438 GLY A C 1
ATOM 3375 O O . GLY A 1 438 ? 27.172 25.875 -1.834 1 92.56 438 GLY A O 1
ATOM 3376 N N . LYS A 1 439 ? 25.734 24.297 -1.247 1 95.62 439 LYS A N 1
ATOM 3377 C CA . LYS A 1 439 ? 24.984 24.438 -2.494 1 95.62 439 LYS A CA 1
ATOM 3378 C C . LYS A 1 439 ? 23.812 25.391 -2.326 1 95.62 439 LYS A C 1
ATOM 3380 O O . LYS A 1 439 ? 22.656 24.969 -2.363 1 95.62 439 LYS A O 1
ATOM 3385 N N . ALA A 1 440 ? 24.016 26.641 -2.309 1 95.88 440 ALA A N 1
ATOM 3386 C CA . ALA A 1 440 ? 23.047 27.656 -1.934 1 95.88 440 ALA A CA 1
ATOM 3387 C C . ALA A 1 440 ? 21.984 27.844 -3.021 1 95.88 440 ALA A C 1
ATOM 3389 O O . ALA A 1 440 ? 20.812 28.109 -2.725 1 95.88 440 ALA A O 1
ATOM 3390 N N . GLU A 1 441 ? 22.375 27.688 -4.238 1 96.5 441 GLU A N 1
ATOM 3391 C CA . GLU A 1 441 ? 21.406 27.859 -5.324 1 96.5 441 GLU A CA 1
ATOM 3392 C C . GLU A 1 441 ? 20.359 26.75 -5.32 1 96.5 441 GLU A C 1
ATOM 3394 O O . GLU A 1 441 ? 19.172 27.016 -5.453 1 96.5 441 GLU A O 1
ATOM 3399 N N . ALA A 1 442 ? 20.906 25.547 -5.199 1 97.06 442 ALA A N 1
ATOM 3400 C CA . ALA A 1 442 ? 20 24.422 -5.133 1 97.06 442 ALA A CA 1
ATOM 3401 C C . ALA A 1 442 ? 19.109 24.484 -3.896 1 97.06 442 ALA A C 1
ATOM 3403 O O . ALA A 1 442 ? 17.953 24.078 -3.932 1 97.06 442 ALA A O 1
ATOM 3404 N N . ALA A 1 443 ? 19.594 25 -2.836 1 97.56 443 ALA A N 1
ATOM 3405 C CA . ALA A 1 443 ? 18.828 25.172 -1.604 1 97.56 443 ALA A CA 1
ATOM 3406 C C . ALA A 1 443 ? 17.672 26.156 -1.804 1 97.56 443 ALA A C 1
ATOM 3408 O O . ALA A 1 443 ? 16.547 25.891 -1.368 1 97.56 443 ALA A O 1
ATOM 3409 N N . ALA A 1 444 ? 17.969 27.266 -2.449 1 97.12 444 ALA A N 1
ATOM 3410 C CA . ALA A 1 444 ? 16.938 28.266 -2.721 1 97.12 444 ALA A CA 1
ATOM 3411 C C . ALA A 1 444 ? 15.812 27.672 -3.564 1 97.12 444 ALA A C 1
ATOM 3413 O O . ALA A 1 444 ? 14.641 27.953 -3.314 1 97.12 444 ALA A O 1
ATOM 3414 N N . SER A 1 445 ? 16.25 26.891 -4.504 1 97 445 SER A N 1
ATOM 3415 C CA . SER A 1 445 ? 15.25 26.25 -5.355 1 97 445 SER A CA 1
ATOM 3416 C C . SER A 1 445 ? 14.359 25.312 -4.551 1 97 445 SER A C 1
ATOM 3418 O O . SER A 1 445 ? 13.148 25.25 -4.777 1 97 445 SER A O 1
ATOM 3420 N N . SER A 1 446 ? 14.93 24.578 -3.645 1 97.12 446 SER A N 1
ATOM 3421 C CA . SER A 1 446 ? 14.172 23.656 -2.814 1 97.12 446 SER A CA 1
ATOM 3422 C C . SER A 1 446 ? 13.203 24.391 -1.901 1 97.12 446 SER A C 1
ATOM 3424 O O . SER A 1 446 ? 12.047 23.984 -1.754 1 97.12 446 SER A O 1
ATOM 3426 N N . PHE A 1 447 ? 13.672 25.453 -1.291 1 96.88 447 PHE A N 1
ATOM 3427 C CA . PHE A 1 447 ? 12.805 26.25 -0.423 1 96.88 447 PHE A CA 1
ATOM 3428 C C . PHE A 1 447 ? 11.672 26.875 -1.221 1 96.88 447 PHE A C 1
ATOM 3430 O O . PHE A 1 447 ? 10.547 26.984 -0.734 1 96.88 447 PHE A O 1
ATOM 3437 N N . LEU A 1 448 ? 11.977 27.266 -2.426 1 95.44 448 LEU A N 1
ATOM 3438 C CA . LEU A 1 448 ? 10.953 27.859 -3.289 1 95.44 448 LEU A CA 1
ATOM 3439 C C . LEU A 1 448 ? 9.883 26.828 -3.637 1 95.44 448 LEU A C 1
ATOM 3441 O O . LEU A 1 448 ? 8.688 27.156 -3.668 1 95.44 448 LEU A O 1
ATOM 3445 N N . GLN A 1 449 ? 10.305 25.656 -3.881 1 93.44 449 GLN A N 1
ATOM 3446 C CA . GLN A 1 449 ? 9.352 24.594 -4.176 1 93.44 449 GLN A CA 1
ATOM 3447 C C . GLN A 1 449 ? 8.43 24.328 -2.988 1 93.44 449 GLN A C 1
ATOM 3449 O O . GLN A 1 449 ? 7.223 24.141 -3.162 1 93.44 449 GLN A O 1
ATOM 3454 N N . GLY A 1 450 ? 8.953 24.297 -1.813 1 92.88 450 GLY A N 1
ATOM 3455 C CA . GLY A 1 450 ? 8.148 24.125 -0.612 1 92.88 450 GLY A CA 1
ATOM 3456 C C . GLY A 1 450 ? 7.191 25.266 -0.368 1 92.88 450 GLY A C 1
ATOM 3457 O O . GLY A 1 450 ? 6.047 25.062 0.043 1 92.88 450 GLY A O 1
ATOM 3458 N N . SER A 1 451 ? 7.621 26.453 -0.66 1 90.5 451 SER A N 1
ATOM 3459 C CA . SER A 1 451 ? 6.824 27.656 -0.43 1 90.5 451 SER A CA 1
ATOM 3460 C C . SER A 1 451 ? 5.656 27.734 -1.407 1 90.5 451 SER A C 1
ATOM 3462 O O . SER A 1 451 ? 4.641 28.375 -1.111 1 90.5 451 SER A O 1
ATOM 3464 N N . ARG A 1 452 ? 5.816 27.172 -2.533 1 84.88 452 ARG A N 1
ATOM 3465 C CA . ARG A 1 452 ? 4.73 27.125 -3.51 1 84.88 452 ARG A CA 1
ATOM 3466 C C . ARG A 1 452 ? 3.572 26.281 -3.008 1 84.88 452 ARG A C 1
ATOM 3468 O O . ARG A 1 452 ? 2.412 26.547 -3.322 1 84.88 452 ARG A O 1
ATOM 3475 N N . LEU A 1 453 ? 3.934 25.328 -2.262 1 84.12 453 LEU A N 1
ATOM 3476 C CA . LEU A 1 453 ? 2.912 24.453 -1.695 1 84.12 453 LEU A CA 1
ATOM 3477 C C . LEU A 1 453 ? 2.234 25.109 -0.498 1 84.12 453 LEU A C 1
ATOM 3479 O O . LEU A 1 453 ? 1.007 25.109 -0.394 1 84.12 453 LEU A O 1
ATOM 3483 N N . HIS A 1 454 ? 3.057 25.609 0.387 1 83.88 454 HIS A N 1
ATOM 3484 C CA . HIS A 1 454 ? 2.566 26.281 1.578 1 83.88 454 HIS A CA 1
ATOM 3485 C C . HIS A 1 454 ? 3.588 27.297 2.092 1 83.88 454 HIS A C 1
ATOM 3487 O O . HIS A 1 454 ? 4.719 26.922 2.422 1 83.88 454 HIS A O 1
ATOM 3493 N N . LYS A 1 455 ? 3.105 28.469 2.102 1 85.56 455 LYS A N 1
ATOM 3494 C CA . LYS A 1 455 ? 3.971 29.531 2.609 1 85.56 455 LYS A CA 1
ATOM 3495 C C . LYS A 1 455 ? 4.027 29.516 4.133 1 85.56 455 LYS A C 1
ATOM 3497 O O . LYS A 1 455 ? 2.992 29.562 4.801 1 85.56 455 LYS A O 1
ATOM 3502 N N . ASP A 1 456 ? 5.227 29.266 4.621 1 87.44 456 ASP A N 1
ATOM 3503 C CA . ASP A 1 456 ? 5.402 29.281 6.07 1 87.44 456 ASP A CA 1
ATOM 3504 C C . ASP A 1 456 ? 6.688 30 6.465 1 87.44 456 ASP A C 1
ATOM 3506 O O . ASP A 1 456 ? 7.504 30.344 5.605 1 87.44 456 ASP A O 1
ATOM 3510 N N . MET A 1 457 ? 6.781 30.328 7.668 1 87.62 457 MET A N 1
ATOM 3511 C CA . MET A 1 457 ? 7.898 31.109 8.188 1 87.62 457 MET A CA 1
ATOM 3512 C C . MET A 1 457 ? 9.219 30.375 7.996 1 87.62 457 MET A C 1
ATOM 3514 O O . MET A 1 457 ? 10.242 31 7.699 1 87.62 457 MET A O 1
ATOM 3518 N N . ASN A 1 458 ? 9.188 29.109 8.18 1 89.38 458 ASN A N 1
ATOM 3519 C CA . ASN A 1 458 ? 10.406 28.328 8.008 1 89.38 458 ASN A CA 1
ATOM 3520 C C . ASN A 1 458 ? 10.898 28.375 6.562 1 89.38 458 ASN A C 1
ATOM 3522 O O . ASN A 1 458 ? 12.102 28.391 6.312 1 89.38 458 ASN A O 1
ATOM 3526 N N . GLY A 1 459 ? 9.977 28.297 5.715 1 92.69 459 GLY A N 1
ATOM 3527 C CA . GLY A 1 459 ? 10.336 28.438 4.312 1 92.69 459 GLY A CA 1
ATOM 3528 C C . GLY A 1 459 ? 10.961 29.781 3.979 1 92.69 459 GLY A C 1
ATOM 3529 O O . GLY A 1 459 ? 11.961 29.844 3.264 1 92.69 459 GLY A O 1
ATOM 3530 N N . TYR A 1 460 ? 10.453 30.812 4.52 1 93.19 460 TYR A N 1
ATOM 3531 C CA . TYR A 1 460 ? 10.992 32.156 4.312 1 93.19 460 TYR A CA 1
ATOM 3532 C C . TYR A 1 460 ? 12.375 32.281 4.922 1 93.19 460 TYR A C 1
ATOM 3534 O O . TYR A 1 460 ? 13.281 32.844 4.309 1 93.19 460 TYR A O 1
ATOM 3542 N N . LYS A 1 461 ? 12.523 31.766 6.102 1 92.81 461 LYS A N 1
ATOM 3543 C CA . LYS A 1 461 ? 13.828 31.797 6.758 1 92.81 461 LYS A CA 1
ATOM 3544 C C . LYS A 1 461 ? 14.883 31.078 5.918 1 92.81 461 LYS A C 1
ATOM 3546 O O . LYS A 1 461 ? 15.992 31.578 5.742 1 92.81 461 LYS A O 1
ATOM 3551 N N . GLY A 1 462 ? 14.477 29.922 5.469 1 94.88 462 GLY A N 1
ATOM 3552 C CA . GLY A 1 462 ? 15.391 29.156 4.633 1 94.88 462 GLY A CA 1
ATOM 3553 C C . GLY A 1 462 ? 15.766 29.875 3.35 1 94.88 462 GLY A C 1
ATOM 3554 O O . GLY A 1 462 ? 16.922 29.875 2.945 1 94.88 462 GLY A O 1
ATOM 3555 N N . LEU A 1 463 ? 14.844 30.516 2.727 1 95.94 463 LEU A N 1
ATOM 3556 C CA . LEU A 1 463 ? 15.078 31.234 1.484 1 95.94 463 LEU A CA 1
ATOM 3557 C C . LEU A 1 463 ? 16 32.438 1.717 1 95.94 463 LEU A C 1
ATOM 3559 O O . LEU A 1 463 ? 16.906 32.688 0.918 1 95.94 463 LEU A O 1
ATOM 3563 N N . VAL A 1 464 ? 15.758 33.156 2.754 1 95.75 464 VAL A N 1
ATOM 3564 C CA . VAL A 1 464 ? 16.578 34.312 3.09 1 95.75 464 VAL A CA 1
ATOM 3565 C C . VAL A 1 464 ? 18.016 33.875 3.359 1 95.75 464 VAL A C 1
ATOM 3567 O O . VAL A 1 464 ? 18.969 34.469 2.863 1 95.75 464 VAL A O 1
ATOM 3570 N N . ASP A 1 465 ? 18.172 32.812 4.129 1 94.94 465 ASP A N 1
ATOM 3571 C CA . ASP A 1 465 ? 19.5 32.25 4.422 1 94.94 465 ASP A CA 1
ATOM 3572 C C . ASP A 1 465 ? 20.219 31.844 3.139 1 94.94 465 ASP A C 1
ATOM 3574 O O . ASP A 1 465 ? 21.406 32.125 2.973 1 94.94 465 ASP A O 1
ATOM 3578 N N . ALA A 1 466 ? 19.5 31.172 2.287 1 96.88 466 ALA A N 1
ATOM 3579 C CA . ALA A 1 466 ? 20.078 30.703 1.028 1 96.88 466 ALA A CA 1
ATOM 3580 C C . ALA A 1 466 ? 20.516 31.875 0.159 1 96.88 466 ALA A C 1
ATOM 3582 O O . ALA A 1 466 ? 21.578 31.844 -0.444 1 96.88 466 ALA A O 1
ATOM 3583 N N . TYR A 1 467 ? 19.766 32.969 0.114 1 96.62 467 TYR A N 1
ATOM 3584 C CA . TYR A 1 467 ? 20.094 34.125 -0.684 1 96.62 467 TYR A CA 1
ATOM 3585 C C . TYR A 1 467 ? 21.25 34.906 -0.06 1 96.62 467 TYR A C 1
ATOM 3587 O O . TYR A 1 467 ? 22.094 35.469 -0.772 1 96.62 467 TYR A O 1
ATOM 3595 N N . LEU A 1 468 ? 21.281 35 1.208 1 94.25 468 LEU A N 1
ATOM 3596 C CA . LEU A 1 468 ? 22.344 35.719 1.894 1 94.25 468 LEU A CA 1
ATOM 3597 C C . LEU A 1 468 ? 23.688 35.062 1.644 1 94.25 468 LEU A C 1
ATOM 3599 O O . LEU A 1 468 ? 24.703 35.719 1.437 1 94.25 468 LEU A O 1
ATOM 3603 N N . VAL A 1 469 ? 23.703 33.719 1.681 1 94.19 469 VAL A N 1
ATOM 3604 C CA . VAL A 1 469 ? 24.938 32.969 1.435 1 94.19 469 VAL A CA 1
ATOM 3605 C C . VAL A 1 469 ? 25.422 33.219 0.007 1 94.19 469 VAL A C 1
ATOM 3607 O O . VAL A 1 469 ? 26.625 33.25 -0.252 1 94.19 469 VAL A O 1
ATOM 3610 N N . GLN A 1 470 ? 24.516 33.5 -0.857 1 94.88 470 GLN A N 1
ATOM 3611 C CA . GLN A 1 470 ? 24.828 33.781 -2.256 1 94.88 470 GLN A CA 1
ATOM 3612 C C . GLN A 1 470 ? 25.109 35.25 -2.48 1 94.88 470 GLN A C 1
ATOM 3614 O O . GLN A 1 470 ? 25.422 35.656 -3.598 1 94.88 470 GLN A O 1
ATOM 3619 N N . HIS A 1 471 ? 24.984 36.094 -1.475 1 93.69 471 HIS A N 1
ATOM 3620 C CA . HIS A 1 471 ? 25.172 37.531 -1.515 1 93.69 471 HIS A CA 1
ATOM 3621 C C . HIS A 1 471 ? 24.156 38.188 -2.436 1 93.69 471 HIS A C 1
ATOM 3623 O O . HIS A 1 471 ? 24.484 39.156 -3.127 1 93.69 471 HIS A O 1
ATOM 3629 N N . LYS A 1 472 ? 23.078 37.531 -2.51 1 95.38 472 LYS A N 1
ATOM 3630 C CA . LYS A 1 472 ? 21.938 38.125 -3.211 1 95.38 472 LYS A CA 1
ATOM 3631 C C . LYS A 1 472 ? 21.047 38.906 -2.246 1 95.38 472 LYS A C 1
ATOM 3633 O O . LYS A 1 472 ? 19.953 38.438 -1.917 1 95.38 472 LYS A O 1
ATOM 3638 N N . PHE A 1 473 ? 21.328 40.094 -1.882 1 94.31 473 PHE A N 1
ATOM 3639 C CA . PHE A 1 473 ? 20.719 40.844 -0.792 1 94.31 473 PHE A CA 1
ATOM 3640 C C . PHE A 1 473 ? 19.359 41.406 -1.211 1 94.31 473 PHE A C 1
ATOM 3642 O O . PHE A 1 473 ? 18.453 41.5 -0.394 1 94.31 473 PHE A O 1
ATOM 3649 N N . LYS A 1 474 ? 19.219 41.688 -2.48 1 94.81 474 LYS A N 1
ATOM 3650 C CA . LYS A 1 474 ? 17.938 42.219 -2.959 1 94.81 474 LYS A CA 1
ATOM 3651 C C . LYS A 1 474 ? 16.844 41.156 -2.873 1 94.81 474 LYS A C 1
ATOM 3653 O O . LYS A 1 474 ? 15.734 41.438 -2.412 1 94.81 474 LYS A O 1
ATOM 3658 N N . GLU A 1 475 ? 17.219 40 -3.375 1 96.06 475 GLU A N 1
ATOM 3659 C CA . GLU A 1 475 ? 16.266 38.875 -3.314 1 96.06 475 GLU A CA 1
ATOM 3660 C C . GLU A 1 475 ? 15.945 38.5 -1.869 1 96.06 475 GLU A C 1
ATOM 3662 O O . GLU A 1 475 ? 14.797 38.219 -1.538 1 96.06 475 GLU A O 1
ATOM 3667 N N . ALA A 1 476 ? 16.906 38.5 -0.996 1 96.75 476 ALA A N 1
ATOM 3668 C CA . ALA A 1 476 ? 16.719 38.188 0.417 1 96.75 476 ALA A CA 1
ATOM 3669 C C . ALA A 1 476 ? 15.781 39.188 1.084 1 96.75 476 ALA A C 1
ATOM 3671 O O . ALA A 1 476 ? 14.883 38.812 1.838 1 96.75 476 ALA A O 1
ATOM 3672 N N . LEU A 1 477 ? 16.031 40.438 0.76 1 95.38 477 LEU A N 1
ATOM 3673 C CA . LEU A 1 477 ? 15.188 41.469 1.325 1 95.38 477 LEU A CA 1
ATOM 3674 C C . LEU A 1 477 ? 13.758 41.375 0.812 1 95.38 477 LEU A C 1
ATOM 3676 O O . LEU A 1 477 ? 12.805 41.594 1.563 1 95.38 477 LEU A O 1
ATOM 3680 N N . GLY A 1 478 ? 13.648 41.062 -0.467 1 95.88 478 GLY A N 1
ATOM 3681 C CA . GLY A 1 478 ? 12.32 40.844 -1.024 1 95.88 478 GLY A CA 1
ATOM 3682 C C . GLY A 1 478 ? 11.562 39.719 -0.327 1 95.88 478 GLY A C 1
ATOM 3683 O O . GLY A 1 478 ? 10.375 39.875 -0.031 1 95.88 478 GLY A O 1
ATOM 3684 N N . CYS A 1 479 ? 12.227 38.688 -0.058 1 95.25 479 CYS A N 1
ATOM 3685 C CA . CYS A 1 479 ? 11.633 37.531 0.626 1 95.25 479 CYS A CA 1
ATOM 3686 C C . CYS A 1 479 ? 11.25 37.906 2.057 1 95.25 479 CYS A C 1
ATOM 3688 O O . CYS A 1 479 ? 10.172 37.531 2.529 1 95.25 479 CYS A O 1
ATOM 3690 N N . ALA A 1 480 ? 12.109 38.562 2.736 1 95.81 480 ALA A N 1
ATOM 3691 C CA . ALA A 1 480 ? 11.852 38.969 4.117 1 95.81 480 ALA A CA 1
ATOM 3692 C C . ALA A 1 480 ? 10.656 39.938 4.195 1 95.81 480 ALA A C 1
ATOM 3694 O O . ALA A 1 480 ? 9.836 39.844 5.105 1 95.81 480 ALA A O 1
ATOM 3695 N N . LYS A 1 481 ? 10.555 40.75 3.289 1 95.12 481 LYS A N 1
ATOM 3696 C CA . LYS A 1 481 ? 9.438 41.688 3.248 1 95.12 481 LYS A CA 1
ATOM 3697 C C . LYS A 1 481 ? 8.125 40.969 2.943 1 95.12 481 LYS A C 1
ATOM 3699 O O . LYS A 1 481 ? 7.07 41.344 3.461 1 95.12 481 LYS A O 1
ATOM 3704 N N . GLU A 1 482 ? 8.234 40.031 2.076 1 93.69 482 GLU A N 1
ATOM 3705 C CA . GLU A 1 482 ? 7.051 39.219 1.795 1 93.69 482 GLU A CA 1
ATOM 3706 C C . GLU A 1 482 ? 6.566 38.5 3.047 1 93.69 482 GLU A C 1
ATOM 3708 O O . GLU A 1 482 ? 5.363 38.406 3.297 1 93.69 482 GLU A O 1
ATOM 3713 N N . ALA A 1 483 ? 7.5 37.938 3.752 1 92.19 483 ALA A N 1
ATOM 3714 C CA . ALA A 1 483 ? 7.156 37.281 5.004 1 92.19 483 ALA A CA 1
ATOM 3715 C C . ALA A 1 483 ? 6.477 38.25 5.969 1 92.19 483 ALA A C 1
ATOM 3717 O O . ALA A 1 483 ? 5.484 37.875 6.613 1 92.19 483 ALA A O 1
ATOM 3718 N N . PHE A 1 484 ? 6.953 39.438 6.043 1 91.44 484 PHE A N 1
ATOM 3719 C CA . PHE A 1 484 ? 6.406 40.469 6.926 1 91.44 484 PHE A CA 1
ATOM 3720 C C . PHE A 1 484 ? 5.016 40.906 6.473 1 91.44 484 PHE A C 1
ATOM 3722 O O . PHE A 1 484 ? 4.137 41.156 7.297 1 91.44 484 PHE A O 1
ATOM 3729 N N . SER A 1 485 ? 4.832 40.906 5.223 1 90.81 485 SER A N 1
ATOM 3730 C CA . SER A 1 485 ? 3.523 41.25 4.676 1 90.81 485 SER A CA 1
ATOM 3731 C C . SER A 1 485 ? 2.504 40.156 4.945 1 90.81 485 SER A C 1
ATOM 3733 O O . SER A 1 485 ? 1.321 40.438 5.156 1 90.81 485 SER A O 1
ATOM 3735 N N . ALA A 1 486 ? 2.953 38.969 4.867 1 81.62 486 ALA A N 1
ATOM 3736 C CA . ALA A 1 486 ? 2.082 37.812 5.082 1 81.62 486 ALA A CA 1
ATOM 3737 C C . ALA A 1 486 ? 1.746 37.656 6.562 1 81.62 486 ALA A C 1
ATOM 3739 O O . ALA A 1 486 ? 0.653 37.188 6.914 1 81.62 486 ALA A O 1
ATOM 3740 N N . MET A 1 487 ? 2.76 38.062 7.414 1 83.06 487 MET A N 1
ATOM 3741 C CA . MET A 1 487 ? 2.586 37.938 8.859 1 83.06 487 MET A CA 1
ATOM 3742 C C . MET A 1 487 ? 3.033 39.188 9.578 1 83.06 487 MET A C 1
ATOM 3744 O O . MET A 1 487 ? 4.027 39.188 10.305 1 83.06 487 MET A O 1
ATOM 3748 N N . PRO A 1 488 ? 2.215 40.125 9.531 1 81.75 488 PRO A N 1
ATOM 3749 C CA . PRO A 1 488 ? 2.635 41.438 10.047 1 81.75 488 PRO A CA 1
ATOM 3750 C C . PRO A 1 488 ? 2.779 41.438 11.562 1 81.75 488 PRO A C 1
ATOM 3752 O O . PRO A 1 488 ? 3.514 42.281 12.109 1 81.75 488 PRO A O 1
ATOM 3755 N N . LYS A 1 489 ? 2.098 40.562 12.203 1 78.69 489 LYS A N 1
ATOM 3756 C CA . LYS A 1 489 ? 2.133 40.562 13.664 1 78.69 489 LYS A CA 1
ATOM 3757 C C . LYS A 1 489 ? 3.154 39.562 14.188 1 78.69 489 LYS A C 1
ATOM 3759 O O . LYS A 1 489 ? 3.188 39.281 15.391 1 78.69 489 LYS A O 1
ATOM 3764 N N . SER A 1 490 ? 3.984 39.219 13.312 1 84.06 490 SER A N 1
ATOM 3765 C CA . SER A 1 490 ? 4.973 38.219 13.727 1 84.06 490 SER A CA 1
ATOM 3766 C C . SER A 1 490 ? 6.32 38.875 14.016 1 84.06 490 SER A C 1
ATOM 3768 O O . SER A 1 490 ? 6.91 39.5 13.141 1 84.06 490 SER A O 1
ATOM 3770 N N . ALA A 1 491 ? 6.789 38.719 15.258 1 87.5 491 ALA A N 1
ATOM 3771 C CA . ALA A 1 491 ? 8.102 39.219 15.633 1 87.5 491 ALA A CA 1
ATOM 3772 C C . ALA A 1 491 ? 9.203 38.594 14.805 1 87.5 491 ALA A C 1
ATOM 3774 O O . ALA A 1 491 ? 10.211 39.219 14.484 1 87.5 491 ALA A O 1
ATOM 3775 N N . THR A 1 492 ? 8.992 37.406 14.414 1 88 492 THR A N 1
ATOM 3776 C CA . THR A 1 492 ? 9.969 36.656 13.633 1 88 492 THR A CA 1
ATOM 3777 C C . THR A 1 492 ? 10.102 37.25 12.227 1 88 492 THR A C 1
ATOM 3779 O O . THR A 1 492 ? 11.203 37.312 11.68 1 88 492 THR A O 1
ATOM 3782 N N . ALA A 1 493 ? 9.031 37.625 11.656 1 90.19 493 ALA A N 1
ATOM 3783 C CA . ALA A 1 493 ? 9.062 38.219 10.32 1 90.19 493 ALA A CA 1
ATOM 3784 C C . ALA A 1 493 ? 9.844 39.531 10.312 1 90.19 493 ALA A C 1
ATOM 3786 O O . ALA A 1 493 ? 10.633 39.781 9.398 1 90.19 493 ALA A O 1
ATOM 3787 N N . ILE A 1 494 ? 9.68 40.25 11.344 1 92.75 494 ILE A N 1
ATOM 3788 C CA . ILE A 1 494 ? 10.391 41.531 11.477 1 92.75 494 ILE A CA 1
ATOM 3789 C C . ILE A 1 494 ? 11.875 41.281 11.68 1 92.75 494 ILE A C 1
ATOM 3791 O O . ILE A 1 494 ? 12.719 42 11.133 1 92.75 494 ILE A O 1
ATOM 3795 N N . THR A 1 495 ? 12.094 40.312 12.461 1 93.62 495 THR A N 1
ATOM 3796 C CA . THR A 1 495 ? 13.477 39.938 12.711 1 93.62 495 THR A CA 1
ATOM 3797 C C . THR A 1 495 ? 14.172 39.531 11.414 1 93.62 495 THR A C 1
ATOM 3799 O O . THR A 1 495 ? 15.344 39.844 11.203 1 93.62 495 THR A O 1
ATOM 3802 N N . LEU A 1 496 ? 13.477 38.875 10.562 1 93.94 496 LEU A N 1
ATOM 3803 C CA . LEU A 1 496 ? 14.031 38.438 9.289 1 93.94 496 LEU A CA 1
ATOM 3804 C C . LEU A 1 496 ? 14.422 39.625 8.43 1 93.94 496 LEU A C 1
ATOM 3806 O O . LEU A 1 496 ? 15.461 39.594 7.766 1 93.94 496 LEU A O 1
ATOM 3810 N N . VAL A 1 497 ? 13.656 40.625 8.445 1 95.25 497 VAL A N 1
ATOM 3811 C CA . VAL A 1 497 ? 13.953 41.875 7.715 1 95.25 497 VAL A CA 1
ATOM 3812 C C . VAL A 1 497 ? 15.219 42.5 8.289 1 95.25 497 VAL A C 1
ATOM 3814 O O . VAL A 1 497 ? 16.094 42.938 7.539 1 95.25 497 VAL A O 1
ATOM 3817 N N . GLY A 1 498 ? 15.25 42.562 9.562 1 95.44 498 GLY A N 1
ATOM 3818 C CA . GLY A 1 498 ? 16.422 43.125 10.219 1 95.44 498 GLY A CA 1
ATOM 3819 C C . GLY A 1 498 ? 17.703 42.375 9.906 1 95.44 498 GLY A C 1
ATOM 3820 O O . GLY A 1 498 ? 18.75 43 9.734 1 95.44 498 GLY A O 1
ATOM 3821 N N . ARG A 1 499 ? 17.625 41.094 9.836 1 93.44 499 ARG A N 1
ATOM 3822 C CA . ARG A 1 499 ? 18.781 40.25 9.555 1 93.44 499 ARG A CA 1
ATOM 3823 C C . ARG A 1 499 ? 19.375 40.594 8.18 1 93.44 499 ARG A C 1
ATOM 3825 O O . ARG A 1 499 ? 20.594 40.594 8.008 1 93.44 499 ARG A O 1
ATOM 3832 N N . VAL A 1 500 ? 18.516 40.781 7.227 1 95.56 500 VAL A N 1
ATOM 3833 C CA . VAL A 1 500 ? 18.984 41.094 5.883 1 95.56 500 VAL A CA 1
ATOM 3834 C C . VAL A 1 500 ? 19.562 42.5 5.863 1 95.56 500 VAL A C 1
ATOM 3836 O O . VAL A 1 500 ? 20.625 42.75 5.285 1 95.56 500 VAL A O 1
ATOM 3839 N N . LEU A 1 501 ? 18.938 43.438 6.547 1 94.81 501 LEU A N 1
ATOM 3840 C CA . LEU A 1 501 ? 19.391 44.812 6.598 1 94.81 501 LEU A CA 1
ATOM 3841 C C . LEU A 1 501 ? 20.75 44.938 7.273 1 94.81 501 LEU A C 1
ATOM 3843 O O . LEU A 1 501 ? 21.562 45.781 6.902 1 94.81 501 LEU A O 1
ATOM 3847 N N . ALA A 1 502 ? 20.984 44.156 8.219 1 92.44 502 ALA A N 1
ATOM 3848 C CA . ALA A 1 502 ? 22.234 44.156 8.969 1 92.44 502 ALA A CA 1
ATOM 3849 C C . ALA A 1 502 ? 23.406 43.812 8.07 1 92.44 502 ALA A C 1
ATOM 3851 O O . ALA A 1 502 ? 24.547 44.188 8.367 1 92.44 502 ALA A O 1
ATOM 3852 N N . GLN A 1 503 ? 23.156 43.094 7.012 1 90.56 503 GLN A N 1
ATOM 3853 C CA . GLN A 1 503 ? 24.219 42.688 6.109 1 90.56 503 GLN A CA 1
ATOM 3854 C C . GLN A 1 503 ? 24.484 43.75 5.043 1 90.56 503 GLN A C 1
ATOM 3856 O O . GLN A 1 503 ? 25.5 43.688 4.332 1 90.56 503 GLN A O 1
ATOM 3861 N N . LEU A 1 504 ? 23.625 44.719 5.031 1 89.69 504 LEU A N 1
ATOM 3862 C CA . LEU A 1 504 ? 23.797 45.781 4.074 1 89.69 504 LEU A CA 1
ATOM 3863 C C . LEU A 1 504 ? 24.672 46.906 4.66 1 89.69 504 LEU A C 1
ATOM 3865 O O . LEU A 1 504 ? 24.641 47.156 5.867 1 89.69 504 LEU A O 1
ATOM 3869 N N . PRO A 1 505 ? 25.562 47.5 3.93 1 85.62 505 PRO A N 1
ATOM 3870 C CA . PRO A 1 505 ? 26.484 48.531 4.43 1 85.62 505 PRO A CA 1
ATOM 3871 C C . PRO A 1 505 ? 25.766 49.656 5.148 1 85.62 505 PRO A C 1
ATOM 3873 O O . PRO A 1 505 ? 26.219 50.094 6.207 1 85.62 505 PRO A O 1
ATOM 3876 N N . GLU A 1 506 ? 24.656 50.219 4.727 1 85.5 506 GLU A N 1
ATOM 3877 C CA . GLU A 1 506 ? 23.969 51.344 5.34 1 85.5 506 GLU A CA 1
ATOM 3878 C C . GLU A 1 506 ? 22.734 50.875 6.109 1 85.5 506 GLU A C 1
ATOM 3880 O O . GLU A 1 506 ? 21.922 51.688 6.539 1 85.5 506 GLU A O 1
ATOM 3885 N N . GLY A 1 507 ? 22.75 49.594 6.438 1 89.44 507 GLY A N 1
ATOM 3886 C CA . GLY A 1 507 ? 21.484 49.125 6.969 1 89.44 507 GLY A CA 1
ATOM 3887 C C . GLY A 1 507 ? 21.547 48.781 8.445 1 89.44 507 GLY A C 1
ATOM 3888 O O . GLY A 1 507 ? 20.578 48.281 9.016 1 89.44 507 GLY A O 1
ATOM 3889 N N . ARG A 1 508 ? 22.562 49.062 9.125 1 90 508 ARG A N 1
ATOM 3890 C CA . ARG A 1 508 ? 22.797 48.625 10.5 1 90 508 ARG A CA 1
ATOM 3891 C C . ARG A 1 508 ? 21.812 49.312 11.453 1 90 508 ARG A C 1
ATOM 3893 O O . ARG A 1 508 ? 21.281 48.688 12.359 1 90 508 ARG A O 1
ATOM 3900 N N . GLU A 1 509 ? 21.641 50.562 11.227 1 92.31 509 GLU A N 1
ATOM 3901 C CA . GLU A 1 509 ? 20.734 51.281 12.109 1 92.31 509 GLU A CA 1
ATOM 3902 C C . GLU A 1 509 ? 19.297 50.844 11.914 1 92.31 509 GLU A C 1
ATOM 3904 O O . GLU A 1 509 ? 18.531 50.719 12.883 1 92.31 509 GLU A O 1
ATOM 3909 N N . LYS A 1 510 ? 19 50.688 10.672 1 94.31 510 LYS A N 1
ATOM 3910 C CA . LYS A 1 510 ? 17.656 50.188 10.375 1 94.31 510 LYS A CA 1
ATOM 3911 C C . LYS A 1 510 ? 17.453 48.781 10.953 1 94.31 510 LYS A C 1
ATOM 3913 O O . LYS A 1 510 ? 16.359 48.438 11.438 1 94.31 510 LYS A O 1
ATOM 3918 N N . ALA A 1 511 ? 18.406 47.938 10.828 1 95.69 511 ALA A N 1
ATOM 3919 C CA . ALA A 1 511 ? 18.359 46.594 11.398 1 95.69 511 ALA A CA 1
ATOM 3920 C C . ALA A 1 511 ? 18.156 46.656 12.906 1 95.69 511 ALA A C 1
ATOM 3922 O O . ALA A 1 511 ? 17.344 45.906 13.453 1 95.69 511 ALA A O 1
ATOM 3923 N N . LYS A 1 512 ? 18.844 47.5 13.586 1 94.19 512 LYS A N 1
ATOM 3924 C CA . LYS A 1 512 ? 18.719 47.688 15.031 1 94.19 512 LYS A CA 1
ATOM 3925 C C . LYS A 1 512 ? 17.297 48.062 15.422 1 94.19 512 LYS A C 1
ATOM 3927 O O . LYS A 1 512 ? 16.75 47.531 16.391 1 94.19 512 LYS A O 1
ATOM 3932 N N . ARG A 1 513 ? 16.734 48.906 14.672 1 94.69 513 ARG A N 1
ATOM 3933 C CA . ARG A 1 513 ? 15.359 49.344 14.922 1 94.69 513 ARG A CA 1
ATOM 3934 C C . ARG A 1 513 ? 14.391 48.188 14.727 1 94.69 513 ARG A C 1
ATOM 3936 O O . ARG A 1 513 ? 13.438 48.031 15.492 1 94.69 513 ARG A O 1
ATOM 3943 N N . ALA A 1 514 ? 14.695 47.5 13.695 1 95.12 514 ALA A N 1
ATOM 3944 C CA . ALA A 1 514 ? 13.844 46.344 13.414 1 95.12 514 ALA A CA 1
ATOM 3945 C C . ALA A 1 514 ? 13.914 45.312 14.555 1 95.12 514 ALA A C 1
ATOM 3947 O O . ALA A 1 514 ? 12.891 44.781 14.977 1 95.12 514 ALA A O 1
ATOM 3948 N N . PHE A 1 515 ? 15.086 45.031 15.062 1 95.31 515 PHE A N 1
ATOM 3949 C CA . PHE A 1 515 ? 15.258 44.094 16.156 1 95.31 515 PHE A CA 1
ATOM 3950 C C . PHE A 1 515 ? 14.578 44.594 17.422 1 95.31 515 PHE A C 1
ATOM 3952 O O . PHE A 1 515 ? 13.938 43.812 18.141 1 95.31 515 PHE A O 1
ATOM 3959 N N . GLN A 1 516 ? 14.68 45.812 17.641 1 94.12 516 GLN A N 1
ATOM 3960 C CA . GLN A 1 516 ? 14.039 46.438 18.812 1 94.12 516 GLN A CA 1
ATOM 3961 C C . GLN A 1 516 ? 12.523 46.344 18.719 1 94.12 516 GLN A C 1
ATOM 3963 O O . GLN A 1 516 ? 11.844 46.062 19.703 1 94.12 516 GLN A O 1
ATOM 3968 N N . ARG A 1 517 ? 12.055 46.562 17.594 1 93.75 517 ARG A N 1
ATOM 3969 C CA . ARG A 1 517 ? 10.617 46.469 17.359 1 93.75 517 ARG A CA 1
ATOM 3970 C C . ARG A 1 517 ? 10.141 45.031 17.562 1 93.75 517 ARG A C 1
ATOM 3972 O O . ARG A 1 517 ? 9.094 44.812 18.172 1 93.75 517 ARG A O 1
ATOM 3979 N N . ALA A 1 518 ? 10.859 44.094 16.969 1 93.25 518 ALA A N 1
ATOM 3980 C CA . ALA A 1 518 ? 10.516 42.688 17.141 1 93.25 518 ALA A CA 1
ATOM 3981 C C . ALA A 1 518 ? 10.461 42.312 18.609 1 93.25 518 ALA A C 1
ATOM 3983 O O . ALA A 1 518 ? 9.555 41.594 19.047 1 93.25 518 ALA A O 1
ATOM 3984 N N . LEU A 1 519 ? 11.359 42.781 19.438 1 90.44 519 LEU A N 1
ATOM 3985 C CA . LEU A 1 519 ? 11.461 42.469 20.859 1 90.44 519 LEU A CA 1
ATOM 3986 C C . LEU A 1 519 ? 10.375 43.156 21.656 1 90.44 519 LEU A C 1
ATOM 3988 O O . LEU A 1 519 ? 9.969 42.688 22.719 1 90.44 519 LEU A O 1
ATOM 3992 N N . SER A 1 520 ? 9.922 44.219 21.156 1 91.62 520 SER A N 1
ATOM 3993 C CA . SER A 1 520 ? 8.797 44.906 21.797 1 91.62 520 SER A CA 1
ATOM 3994 C C . SER A 1 520 ? 7.508 44.125 21.609 1 91.62 520 SER A C 1
ATOM 3996 O O . SER A 1 520 ? 6.633 44.125 22.484 1 91.62 520 SER A O 1
ATOM 3998 N N . MET A 1 521 ? 7.43 43.469 20.469 1 86.44 521 MET A N 1
ATOM 3999 C CA . MET A 1 521 ? 6.262 42.656 20.172 1 86.44 521 MET A CA 1
ATOM 4000 C C . MET A 1 521 ? 6.309 41.344 20.969 1 86.44 521 MET A C 1
ATOM 4002 O O . MET A 1 521 ? 5.293 40.906 21.5 1 86.44 521 MET A O 1
ATOM 4006 N N . ASN A 1 522 ? 7.48 40.812 20.891 1 84.19 522 ASN A N 1
ATOM 4007 C CA . ASN A 1 522 ? 7.711 39.562 21.641 1 84.19 522 ASN A CA 1
ATOM 4008 C C . ASN A 1 522 ? 9.117 39.531 22.219 1 84.19 522 ASN A C 1
ATOM 4010 O O . ASN A 1 522 ? 10.07 39.156 21.531 1 84.19 522 ASN A O 1
ATOM 4014 N N . PRO A 1 523 ? 9.188 39.719 23.406 1 83 523 PRO A N 1
ATOM 4015 C CA . PRO A 1 523 ? 10.508 39.812 24.047 1 83 523 PRO A CA 1
ATOM 4016 C C . PRO A 1 523 ? 11.242 38.469 24.062 1 83 523 PRO A C 1
ATOM 4018 O O . PRO A 1 523 ? 12.461 38.406 24.266 1 83 523 PRO A O 1
ATOM 4021 N N . SER A 1 524 ? 10.562 37.406 23.766 1 77 524 SER A N 1
ATOM 4022 C CA . SER A 1 524 ? 11.164 36.094 23.859 1 77 524 SER A CA 1
ATOM 4023 C C . SER A 1 524 ? 11.648 35.594 22.5 1 77 524 SER A C 1
ATOM 4025 O O . SER A 1 524 ? 11.992 34.438 22.344 1 77 524 SER A O 1
ATOM 4027 N N . THR A 1 525 ? 11.711 36.531 21.578 1 83.88 525 THR A N 1
ATOM 4028 C CA . THR A 1 525 ? 12.156 36.156 20.25 1 83.88 525 THR A CA 1
ATOM 4029 C C . THR A 1 525 ? 13.672 35.969 20.219 1 83.88 525 THR A C 1
ATOM 4031 O O . THR A 1 525 ? 14.414 36.938 20.062 1 83.88 525 THR A O 1
ATOM 4034 N N . VAL A 1 526 ? 14.148 34.781 20.188 1 82.06 526 VAL A N 1
ATOM 4035 C CA . VAL A 1 526 ? 15.555 34.438 20.359 1 82.06 526 VAL A CA 1
ATOM 4036 C C . VAL A 1 526 ? 16.375 34.969 19.203 1 82.06 526 VAL A C 1
ATOM 4038 O O . VAL A 1 526 ? 17.453 35.531 19.406 1 82.06 526 VAL A O 1
ATOM 4041 N N . ASP A 1 527 ? 15.852 34.812 18.047 1 86.12 527 ASP A N 1
ATOM 4042 C CA . ASP A 1 527 ? 16.594 35.25 16.859 1 86.12 527 ASP A CA 1
ATOM 4043 C C . ASP A 1 527 ? 16.859 36.75 16.906 1 86.12 527 ASP A C 1
ATOM 4045 O O . ASP A 1 527 ? 17.938 37.219 16.5 1 86.12 527 ASP A O 1
ATOM 4049 N N . ALA A 1 528 ? 15.914 37.5 17.359 1 89.94 528 ALA A N 1
ATOM 4050 C CA . ALA A 1 528 ? 16.078 38.969 17.469 1 89.94 528 ALA A CA 1
ATOM 4051 C C . ALA A 1 528 ? 17.078 39.312 18.562 1 89.94 528 ALA A C 1
ATOM 4053 O O . ALA A 1 528 ? 17.875 40.25 18.391 1 89.94 528 ALA A O 1
ATOM 4054 N N . LEU A 1 529 ? 17.016 38.625 19.641 1 89.19 529 LEU A N 1
ATOM 4055 C CA . LEU A 1 529 ? 17.938 38.844 20.75 1 89.19 529 LEU A CA 1
ATOM 4056 C C . LEU A 1 529 ? 19.375 38.594 20.312 1 89.19 529 LEU A C 1
ATOM 4058 O O . LEU A 1 529 ? 20.266 39.406 20.578 1 89.19 529 LEU A O 1
ATOM 4062 N N . LEU A 1 530 ? 19.547 37.5 19.641 1 89 530 LEU A N 1
ATOM 4063 C CA . LEU A 1 530 ? 20.875 37.125 19.188 1 89 530 LEU A CA 1
ATOM 4064 C C . LEU A 1 530 ? 21.406 38.125 18.156 1 89 530 LEU A C 1
ATOM 4066 O O . LEU A 1 530 ? 22.578 38.5 18.188 1 89 530 LEU A O 1
ATOM 4070 N N . ALA A 1 531 ? 20.562 38.562 17.281 1 91.19 531 ALA A N 1
ATOM 4071 C CA . ALA A 1 531 ? 20.969 39.5 16.234 1 91.19 531 ALA A CA 1
ATOM 4072 C C . ALA A 1 531 ? 21.312 40.844 16.828 1 91.19 531 ALA A C 1
ATOM 4074 O O . ALA A 1 531 ? 22.297 41.469 16.422 1 91.19 531 ALA A O 1
ATOM 4075 N N . LEU A 1 532 ? 20.531 41.281 17.734 1 92.75 532 LEU A N 1
ATOM 4076 C CA . LEU A 1 532 ? 20.797 42.562 18.391 1 92.75 532 LEU A CA 1
ATOM 4077 C C . LEU A 1 532 ? 22.078 42.5 19.203 1 92.75 532 LEU A C 1
ATOM 4079 O O . LEU A 1 532 ? 22.844 43.469 19.25 1 92.75 532 LEU A O 1
ATOM 4083 N N . ALA A 1 533 ? 22.234 41.406 19.844 1 92.19 533 ALA A N 1
ATOM 4084 C CA . ALA A 1 533 ? 23.469 41.188 20.594 1 92.19 533 ALA A CA 1
ATOM 4085 C C . ALA A 1 533 ? 24.688 41.281 19.672 1 92.19 533 ALA A C 1
ATOM 4087 O O . ALA A 1 533 ? 25.703 41.875 20.031 1 92.19 533 ALA A O 1
ATOM 4088 N N . ASP A 1 534 ? 24.594 40.656 18.562 1 91.12 534 ASP A N 1
ATOM 4089 C CA . ASP A 1 534 ? 25.688 40.688 17.594 1 91.12 534 ASP A CA 1
ATOM 4090 C C . ASP A 1 534 ? 25.984 42.094 17.109 1 91.12 534 ASP A C 1
ATOM 4092 O O . ASP A 1 534 ? 27.141 42.469 16.906 1 91.12 534 ASP A O 1
ATOM 4096 N N . LEU A 1 535 ? 24.953 42.844 16.922 1 91.12 535 LEU A N 1
ATOM 4097 C CA . LEU A 1 535 ? 25.125 44.219 16.516 1 91.12 535 LEU A CA 1
ATOM 4098 C C . LEU A 1 535 ? 25.828 45.031 17.609 1 91.12 535 LEU A C 1
ATOM 4100 O O . LEU A 1 535 ? 26.703 45.844 17.312 1 91.12 535 LEU A O 1
ATOM 4104 N N . HIS A 1 536 ? 25.469 44.781 18.828 1 92 536 HIS A N 1
ATOM 4105 C CA . HIS A 1 536 ? 26.094 45.469 19.953 1 92 536 HIS A CA 1
ATOM 4106 C C . HIS A 1 536 ? 27.562 45.062 20.078 1 92 536 HIS A C 1
ATOM 4108 O O . HIS A 1 536 ? 28.422 45.906 20.344 1 92 536 HIS A O 1
ATOM 4114 N N . LEU A 1 537 ? 27.797 43.875 19.906 1 90.25 537 LEU A N 1
ATOM 4115 C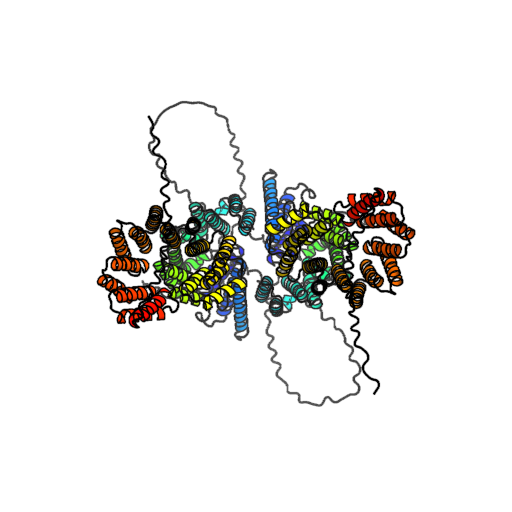 CA . LEU A 1 537 ? 29.172 43.375 19.984 1 90.25 537 LEU A CA 1
ATOM 4116 C C . LEU A 1 537 ? 30.031 43.969 18.875 1 90.25 537 LEU A C 1
ATOM 4118 O O . LEU A 1 537 ? 31.172 44.375 19.125 1 90.25 537 LEU A O 1
ATOM 4122 N N . GLY A 1 538 ? 29.484 44.031 17.688 1 87.88 538 GLY A N 1
ATOM 4123 C CA . GLY A 1 538 ? 30.188 44.625 16.578 1 87.88 538 GLY A CA 1
ATOM 4124 C C . GLY A 1 538 ? 30.5 46.094 16.781 1 87.88 538 GLY A C 1
ATOM 4125 O O . GLY A 1 538 ? 31.516 46.594 16.297 1 87.88 538 GLY A O 1
ATOM 4126 N N . ALA A 1 539 ? 29.625 46.719 17.484 1 88 539 ALA A N 1
ATOM 4127 C CA . ALA A 1 539 ? 29.797 48.125 17.781 1 88 539 ALA A CA 1
ATOM 4128 C C . ALA A 1 539 ? 30.609 48.344 19.062 1 88 539 ALA A C 1
ATOM 4130 O O . ALA A 1 539 ? 30.781 49.469 19.531 1 88 539 ALA A O 1
ATOM 4131 N N . GLN A 1 540 ? 31 47.219 19.781 1 90.25 540 GLN A N 1
ATOM 4132 C CA . GLN A 1 540 ? 31.797 47.219 21 1 90.25 540 GLN A CA 1
ATOM 4133 C C . GLN A 1 540 ? 31.031 47.781 22.188 1 90.25 540 GLN A C 1
ATOM 4135 O O . GLN A 1 540 ? 31.594 48.438 23.047 1 90.25 540 GLN A O 1
ATOM 4140 N N . GLU A 1 541 ? 29.781 47.656 22.047 1 92.12 541 GLU A N 1
ATOM 4141 C CA . GLU A 1 541 ? 28.906 48 23.156 1 92.12 541 GLU A CA 1
ATOM 4142 C C . GLU A 1 541 ? 28.641 46.812 24.047 1 92.12 541 GLU A C 1
ATOM 4144 O O . GLU A 1 541 ? 27.5 46.312 24.125 1 92.12 541 GLU A O 1
ATOM 4149 N N . TYR A 1 542 ? 29.547 46.375 24.797 1 91.12 542 TYR A N 1
ATOM 4150 C CA . TYR A 1 542 ? 29.516 45.094 25.547 1 91.12 542 TYR A CA 1
ATOM 4151 C C . TYR A 1 542 ? 28.516 45.188 26.688 1 91.12 542 TYR A C 1
ATOM 4153 O O . TYR A 1 542 ? 27.797 44.219 26.969 1 91.12 542 TYR A O 1
ATOM 4161 N N . ASP A 1 543 ? 28.422 46.312 27.297 1 91.69 543 ASP A N 1
ATOM 4162 C CA . ASP A 1 543 ? 27.516 46.469 28.438 1 91.69 543 ASP A CA 1
ATOM 4163 C C . ASP A 1 543 ? 26.062 46.344 28 1 91.69 543 ASP A C 1
ATOM 4165 O O . ASP A 1 543 ? 25.25 45.719 28.703 1 91.69 543 ASP A O 1
ATOM 4169 N N . LYS A 1 544 ? 25.766 46.938 26.953 1 92.38 544 LYS A N 1
ATOM 4170 C CA . LYS A 1 544 ? 24.406 46.844 26.422 1 92.38 544 LYS A CA 1
ATOM 4171 C C . LYS A 1 544 ? 24.062 45.406 26.031 1 92.38 544 LYS A C 1
ATOM 4173 O O . LYS A 1 544 ? 22.938 44.938 26.25 1 92.38 544 LYS A O 1
ATOM 4178 N N . CYS A 1 545 ? 25.016 44.75 25.438 1 92.94 545 CYS A N 1
ATOM 4179 C CA . CYS A 1 545 ? 24.844 43.375 25.031 1 92.94 545 CYS A CA 1
ATOM 4180 C C . CYS A 1 545 ? 24.578 42.469 26.25 1 92.94 545 CYS A C 1
ATOM 4182 O O . CYS A 1 545 ? 23.625 41.688 26.25 1 92.94 545 CYS A O 1
ATOM 4184 N N . ILE A 1 546 ? 25.344 42.594 27.266 1 91.44 546 ILE A N 1
ATOM 4185 C CA . ILE A 1 546 ? 25.25 41.781 28.484 1 91.44 546 ILE A CA 1
ATOM 4186 C C . ILE A 1 546 ? 23.922 42.062 29.172 1 91.44 546 ILE A C 1
ATOM 4188 O O . ILE A 1 546 ? 23.25 41.156 29.656 1 91.44 546 ILE A O 1
ATOM 4192 N N . HIS A 1 547 ? 23.578 43.281 29.188 1 91.25 547 HIS A N 1
ATOM 4193 C CA . HIS A 1 547 ? 22.312 43.656 29.797 1 91.25 547 HIS A CA 1
ATOM 4194 C C . HIS A 1 547 ? 21.125 43.062 29.047 1 91.25 547 HIS A C 1
ATOM 4196 O O . HIS A 1 547 ? 20.188 42.562 29.656 1 91.25 547 HIS A O 1
ATOM 4202 N N . LEU A 1 548 ? 21.172 43.156 27.797 1 90.81 548 LEU A N 1
ATOM 4203 C CA . LEU A 1 548 ? 20.125 42.625 26.938 1 90.81 548 LEU A CA 1
ATOM 4204 C C . LEU A 1 548 ? 19.953 41.125 27.188 1 90.81 548 LEU A C 1
ATOM 4206 O O . LEU A 1 548 ? 18.828 40.656 27.422 1 90.81 548 LEU A O 1
ATOM 4210 N N . LEU A 1 549 ? 20.984 40.375 27.141 1 90.25 549 LEU A N 1
ATOM 4211 C CA . LEU A 1 549 ? 20.938 38.906 27.25 1 90.25 549 LEU A CA 1
ATOM 4212 C C . LEU A 1 549 ? 20.609 38.469 28.672 1 90.25 549 LEU A C 1
ATOM 4214 O O . LEU A 1 549 ? 19.844 37.531 28.875 1 90.25 549 LEU A O 1
ATOM 4218 N N . SER A 1 550 ? 21.109 39.156 29.625 1 87.5 550 SER A N 1
ATOM 4219 C CA . SER A 1 550 ? 20.859 38.812 31.031 1 87.5 550 SER A CA 1
ATOM 4220 C C . SER A 1 550 ? 19.391 39.062 31.406 1 87.5 550 SER A C 1
ATOM 4222 O O . SER A 1 550 ? 18.797 38.281 32.156 1 87.5 550 SER A O 1
ATOM 4224 N N . SER A 1 551 ? 18.828 40 30.875 1 85.75 551 SER A N 1
ATOM 4225 C CA . SER A 1 551 ? 17.438 40.312 31.172 1 85.75 551 SER A CA 1
ATOM 4226 C C . SER A 1 551 ? 16.484 39.312 30.531 1 85.75 551 SER A C 1
ATOM 4228 O O . SER A 1 551 ? 15.445 39 31.109 1 85.75 551 SER A O 1
ATOM 4230 N N . SER A 1 552 ? 16.891 38.906 29.391 1 83.12 552 SER A N 1
ATOM 4231 C CA . SER A 1 552 ? 16.031 37.969 28.656 1 83.12 552 SER A CA 1
ATOM 4232 C C . SER A 1 552 ? 16.094 36.562 29.281 1 83.12 552 SER A C 1
ATOM 4234 O O . SER A 1 552 ? 15.148 35.781 29.125 1 83.12 552 SER A O 1
ATOM 4236 N N . LEU A 1 553 ? 17.172 36.094 29.734 1 79.31 553 LEU A N 1
ATOM 4237 C CA . LEU A 1 553 ? 17.375 34.781 30.297 1 79.31 553 LEU A CA 1
ATOM 4238 C C . LEU A 1 553 ? 16.578 34.594 31.594 1 79.31 553 LEU A C 1
ATOM 4240 O O . LEU A 1 553 ? 16.297 33.469 32 1 79.31 553 LEU A O 1
ATOM 4244 N N . GLN A 1 554 ? 16.141 35.531 32.062 1 64.88 554 GLN A N 1
ATOM 4245 C CA . GLN A 1 554 ? 15.297 35.438 33.25 1 64.88 554 GLN A CA 1
ATOM 4246 C C . GLN A 1 554 ? 13.953 34.812 32.906 1 64.88 554 GLN A C 1
ATOM 4248 O O . GLN A 1 554 ? 13.352 34.125 33.75 1 64.88 554 GLN A O 1
ATOM 4253 N N . ASN A 1 555 ? 13.617 34.844 31.766 1 55.78 555 ASN A N 1
ATOM 4254 C CA . ASN A 1 555 ? 12.273 34.438 31.375 1 55.78 555 ASN A CA 1
ATOM 4255 C C . ASN A 1 555 ? 12.297 33.094 30.641 1 55.78 555 ASN A C 1
ATOM 4257 O O . ASN A 1 555 ? 11.32 32.344 30.688 1 55.78 555 ASN A O 1
ATOM 4261 N N . SER A 1 556 ? 13.336 32.938 29.812 1 60.03 556 SER A N 1
ATOM 4262 C CA . SER A 1 556 ? 13.289 31.719 29.016 1 60.03 556 SER A CA 1
ATOM 4263 C C . SER A 1 556 ? 14.672 31.094 28.875 1 60.03 556 SER A C 1
ATOM 4265 O O . SER A 1 556 ? 15.672 31.812 28.781 1 60.03 556 SER A O 1
ATOM 4267 N N . GLY A 1 557 ? 14.805 30 29.438 1 62.44 557 GLY A N 1
ATOM 4268 C CA . GLY A 1 557 ? 16.109 29.344 29.438 1 62.44 557 GLY A CA 1
ATOM 4269 C C . GLY A 1 557 ? 16.453 28.703 28.094 1 62.44 557 GLY A C 1
ATOM 4270 O O . GLY A 1 557 ? 15.953 27.625 27.781 1 62.44 557 GLY A O 1
ATOM 4271 N N . HIS A 1 558 ? 17.062 29.516 27.125 1 72.38 558 HIS A N 1
ATOM 4272 C CA . HIS A 1 558 ? 17.547 28.922 25.891 1 72.38 558 HIS A CA 1
ATOM 4273 C C . HIS A 1 558 ? 19.062 28.734 25.922 1 72.38 558 HIS A C 1
ATOM 4275 O O . HIS A 1 558 ? 19.797 29.625 26.391 1 72.38 558 HIS A O 1
ATOM 4281 N N . ASP A 1 559 ? 19.531 27.641 25.609 1 77.62 559 ASP A N 1
ATOM 4282 C CA . ASP A 1 559 ? 20.953 27.344 25.609 1 77.62 559 ASP A CA 1
ATOM 4283 C C . ASP A 1 559 ? 21.719 28.297 24.688 1 77.62 559 ASP A C 1
ATOM 4285 O O . ASP A 1 559 ? 22.844 28.719 25.016 1 77.62 559 ASP A O 1
ATOM 4289 N N . PHE A 1 560 ? 21.078 28.797 23.688 1 79.94 560 PHE A N 1
ATOM 4290 C CA . PHE A 1 560 ? 21.719 29.688 22.734 1 79.94 560 PHE A CA 1
ATOM 4291 C C . PHE A 1 560 ? 22 31.047 23.359 1 79.94 560 PHE A C 1
ATOM 4293 O O . PHE A 1 560 ? 23.047 31.656 23.094 1 79.94 560 PHE A O 1
ATOM 4300 N N . LEU A 1 561 ? 21.156 31.453 24.203 1 84.12 561 LEU A N 1
ATOM 4301 C CA . LEU A 1 561 ? 21.312 32.75 24.844 1 84.12 561 LEU A CA 1
ATOM 4302 C C . LEU A 1 561 ? 22.438 32.719 25.875 1 84.12 561 LEU A C 1
ATOM 4304 O O . LEU A 1 561 ? 23.203 33.688 25.984 1 84.12 561 LEU A O 1
ATOM 4308 N N . HIS A 1 562 ? 22.531 31.656 26.484 1 85.5 562 HIS A N 1
ATOM 4309 C CA . HIS A 1 562 ? 23.609 31.484 27.438 1 85.5 562 HIS A CA 1
ATOM 4310 C C . HIS A 1 562 ? 24.969 31.453 26.734 1 85.5 562 HIS A C 1
ATOM 4312 O O . HIS A 1 562 ? 25.953 31.984 27.25 1 85.5 562 HIS A O 1
ATOM 4318 N N . THR A 1 563 ? 24.938 30.828 25.656 1 87.88 563 THR A N 1
ATOM 4319 C CA . THR A 1 563 ? 26.172 30.75 24.875 1 87.88 563 THR A CA 1
ATOM 4320 C C . THR A 1 563 ? 26.609 32.156 24.438 1 87.88 563 THR A C 1
ATOM 4322 O O . THR A 1 563 ? 27.781 32.5 24.547 1 87.88 563 THR A O 1
ATOM 4325 N N . LYS A 1 564 ? 25.656 32.906 23.938 1 88.81 564 LYS A N 1
ATOM 4326 C CA . LYS A 1 564 ? 25.969 34.281 23.469 1 88.81 564 LYS A CA 1
ATOM 4327 C C . LYS A 1 564 ? 26.391 35.156 24.625 1 88.81 564 LYS A C 1
ATOM 4329 O O . LYS A 1 564 ? 27.266 36.031 24.469 1 88.81 564 LYS A O 1
ATOM 4334 N N . LEU A 1 565 ? 25.828 34.969 25.766 1 90.19 565 LEU A N 1
ATOM 4335 C CA . LEU A 1 565 ? 26.203 35.719 26.953 1 90.19 565 LEU A CA 1
ATOM 4336 C C . LEU A 1 565 ? 27.641 35.375 27.375 1 90.19 565 LEU A C 1
ATOM 4338 O O . LEU A 1 565 ? 28.391 36.25 27.781 1 90.19 565 LEU A O 1
ATOM 4342 N N . GLY A 1 566 ? 27.953 34.094 27.266 1 90.69 566 GLY A N 1
ATOM 4343 C CA . GLY A 1 566 ? 29.328 33.688 27.547 1 90.69 566 GLY A CA 1
ATOM 4344 C C . GLY A 1 566 ? 30.344 34.312 26.609 1 90.69 566 GLY A C 1
ATOM 4345 O O . GLY A 1 566 ? 31.422 34.75 27.047 1 90.69 566 GLY A O 1
ATOM 4346 N N . GLU A 1 567 ? 30 34.406 25.391 1 90.12 567 GLU A N 1
ATOM 4347 C CA . GLU A 1 567 ? 30.859 35.062 24.391 1 90.12 567 GLU A CA 1
ATOM 4348 C C . GLU A 1 567 ? 31.047 36.531 24.719 1 90.12 567 GLU A C 1
ATOM 4350 O O . GLU A 1 567 ? 32.156 37.062 24.594 1 90.12 567 GLU A O 1
ATOM 4355 N N . ALA A 1 568 ? 29.984 37.188 25.094 1 91.19 568 ALA A N 1
ATOM 4356 C CA . ALA A 1 568 ? 30.047 38.625 25.438 1 91.19 568 ALA A CA 1
ATOM 4357 C C . ALA A 1 568 ? 30.922 38.844 26.656 1 91.19 568 ALA A C 1
ATOM 4359 O O . ALA A 1 568 ? 31.719 39.812 26.672 1 91.19 568 ALA A O 1
ATOM 4360 N N . TYR A 1 569 ? 30.781 38.031 27.625 1 91.81 569 TYR A N 1
ATOM 4361 C CA . TYR A 1 569 ? 31.625 38.125 28.812 1 91.81 569 TYR A CA 1
ATOM 4362 C C . TYR A 1 569 ? 33.094 37.875 28.484 1 91.81 569 TYR A C 1
ATOM 4364 O O . TYR A 1 569 ? 33.969 38.531 29.031 1 91.81 569 TYR A O 1
ATOM 4372 N N . ALA A 1 570 ? 33.281 36.938 27.609 1 90.62 570 ALA A N 1
ATOM 4373 C CA . ALA A 1 570 ? 34.656 36.594 27.219 1 90.62 570 ALA A CA 1
ATOM 4374 C C . ALA A 1 570 ? 35.344 37.781 26.516 1 90.62 570 ALA A C 1
ATOM 4376 O O . ALA A 1 570 ? 36.5 38.062 26.766 1 90.62 570 ALA A O 1
ATOM 4377 N N . ILE A 1 571 ? 34.625 38.406 25.641 1 89.44 571 ILE A N 1
ATOM 4378 C CA . ILE A 1 571 ? 35.156 39.5 24.844 1 89.44 571 ILE A CA 1
ATOM 4379 C C . ILE A 1 571 ? 35.375 40.719 25.75 1 89.44 571 ILE A C 1
ATOM 4381 O O . ILE A 1 571 ? 36.312 41.469 25.562 1 89.44 571 ILE A O 1
ATOM 4385 N N . SER A 1 572 ? 34.5 40.875 26.75 1 89.25 572 SER A N 1
ATOM 4386 C CA . SER A 1 572 ? 34.594 42.031 27.672 1 89.25 572 SER A CA 1
ATOM 4387 C C . SER A 1 572 ? 35.656 41.781 28.734 1 89.25 572 SER A C 1
ATOM 4389 O O . SER A 1 572 ? 35.969 42.688 29.5 1 89.25 572 SER A O 1
ATOM 4391 N N . GLY A 1 573 ? 36.156 40.5 28.875 1 86.81 573 GLY A N 1
ATOM 4392 C CA . GLY A 1 573 ? 37.281 40.219 29.781 1 86.81 573 GLY A CA 1
ATOM 4393 C C . GLY A 1 573 ? 36.812 39.594 31.078 1 86.81 573 GLY A C 1
ATOM 4394 O O . GLY A 1 573 ? 37.656 39.281 31.953 1 86.81 573 GLY A O 1
ATOM 4395 N N . ASP A 1 574 ? 35.625 39.469 31.266 1 91.19 574 ASP A N 1
ATOM 4396 C CA . ASP A 1 574 ? 35.094 38.812 32.469 1 91.19 574 ASP A CA 1
ATOM 4397 C C . ASP A 1 574 ? 35.062 37.312 32.281 1 91.19 574 ASP A C 1
ATOM 4399 O O . ASP A 1 574 ? 33.969 36.75 32.094 1 91.19 574 ASP A O 1
ATOM 4403 N N . PHE A 1 575 ? 36 36.594 32.531 1 90.5 575 PHE A N 1
ATOM 4404 C CA . PHE A 1 575 ? 36.188 35.188 32.188 1 90.5 575 PHE A CA 1
ATOM 4405 C C . PHE A 1 575 ? 35.438 34.312 33.156 1 90.5 575 PHE A C 1
ATOM 4407 O O . PHE A 1 575 ? 34.938 33.219 32.781 1 90.5 575 PHE A O 1
ATOM 4414 N N . SER A 1 576 ? 35.281 34.719 34.375 1 90.56 576 SER A N 1
ATOM 4415 C CA . SER A 1 576 ? 34.594 33.906 35.344 1 90.56 576 SER A CA 1
ATOM 4416 C C . SER A 1 576 ? 33.094 33.781 35 1 90.56 576 SER A C 1
ATOM 4418 O O . SER A 1 576 ? 32.531 32.688 35.031 1 90.56 576 SER A O 1
ATOM 4420 N N . LYS A 1 577 ? 32.562 34.906 34.656 1 92.25 577 LYS A N 1
ATOM 4421 C CA . LYS A 1 577 ? 31.141 34.875 34.281 1 92.25 577 LYS A CA 1
ATOM 4422 C C . LYS A 1 577 ? 30.938 34.188 32.938 1 92.25 577 LYS A C 1
ATOM 4424 O O . LYS A 1 577 ? 29.906 33.562 32.719 1 92.25 577 LYS A O 1
ATOM 4429 N N . ALA A 1 578 ? 31.859 34.344 32.062 1 92.56 578 ALA A N 1
ATOM 4430 C CA . ALA A 1 578 ? 31.812 33.625 30.781 1 92.56 578 ALA A CA 1
ATOM 4431 C C . ALA A 1 578 ? 31.766 32.125 30.984 1 92.56 578 ALA A C 1
ATOM 4433 O O . ALA A 1 578 ? 30.984 31.438 30.328 1 92.56 578 ALA A O 1
ATOM 4434 N N . LEU A 1 579 ? 32.594 31.641 31.906 1 90.62 579 LEU A N 1
ATOM 4435 C CA . LEU A 1 579 ? 32.688 30.203 32.188 1 90.62 579 LEU A CA 1
ATOM 4436 C C . LEU A 1 579 ? 31.344 29.703 32.781 1 90.62 579 LEU A C 1
ATOM 4438 O O . LEU A 1 579 ? 30.891 28.625 32.406 1 90.62 579 LEU A O 1
ATOM 4442 N N . ALA A 1 580 ? 30.859 30.5 33.594 1 90.44 580 ALA A N 1
ATOM 4443 C CA . ALA A 1 580 ? 29.594 30.125 34.188 1 90.44 580 ALA A CA 1
ATOM 4444 C C . ALA A 1 580 ? 28.484 30.031 33.156 1 90.44 580 ALA A C 1
ATOM 4446 O O . ALA A 1 580 ? 27.656 29.125 33.188 1 90.44 580 ALA A O 1
ATOM 4447 N N . SER A 1 581 ? 28.469 30.953 32.281 1 90.56 581 SER A N 1
ATOM 4448 C CA . SER A 1 581 ? 27.438 31 31.234 1 90.56 581 SER A CA 1
ATOM 4449 C C . SER A 1 581 ? 27.594 29.844 30.266 1 90.56 581 SER A C 1
ATOM 4451 O O . SER A 1 581 ? 26.594 29.219 29.875 1 90.56 581 SER A O 1
ATOM 4453 N N . PHE A 1 582 ? 28.781 29.531 29.906 1 90.31 582 PHE A N 1
ATOM 4454 C CA . PHE A 1 582 ? 29.031 28.406 29 1 90.31 582 PHE A CA 1
ATOM 4455 C C . PHE A 1 582 ? 28.656 27.094 29.688 1 90.31 582 PHE A C 1
ATOM 4457 O O . PHE A 1 582 ? 28.094 26.203 29.047 1 90.31 582 PHE A O 1
ATOM 4464 N N . ASN A 1 583 ? 28.891 26.984 30.891 1 88.25 583 ASN A N 1
ATOM 4465 C CA . ASN A 1 583 ? 28.562 25.766 31.625 1 88.25 583 ASN A CA 1
ATOM 4466 C C . ASN A 1 583 ? 27.047 25.562 31.734 1 88.25 583 ASN A C 1
ATOM 4468 O O . ASN A 1 583 ? 26.562 24.438 31.656 1 88.25 583 ASN A O 1
ATOM 4472 N N . THR A 1 584 ? 26.422 26.656 31.938 1 87.19 584 THR A N 1
ATOM 4473 C CA . THR A 1 584 ? 24.969 26.594 31.984 1 87.19 584 THR A CA 1
ATOM 4474 C C . THR A 1 584 ? 24.406 26.156 30.641 1 87.19 584 THR A C 1
ATOM 4476 O O . THR A 1 584 ? 23.469 25.344 30.578 1 87.19 584 THR A O 1
ATOM 4479 N N . ALA A 1 585 ? 24.922 26.688 29.594 1 86.56 585 ALA A N 1
ATOM 4480 C CA . ALA A 1 585 ? 24.469 26.328 28.25 1 86.56 585 ALA A CA 1
ATOM 4481 C C . ALA A 1 585 ? 24.719 24.859 27.969 1 86.56 585 ALA A C 1
ATOM 4483 O O . ALA A 1 585 ? 23.844 24.172 27.406 1 86.56 585 ALA A O 1
ATOM 4484 N N . VAL A 1 586 ? 25.828 24.328 28.406 1 84.88 586 VAL A N 1
ATOM 4485 C CA . VAL A 1 586 ? 26.188 22.922 28.188 1 84.88 586 VAL A CA 1
ATOM 4486 C C . VAL A 1 586 ? 25.312 22.016 29.047 1 84.88 586 VAL A C 1
ATOM 4488 O O . VAL A 1 586 ? 24.953 20.922 28.625 1 84.88 586 VAL A O 1
ATOM 4491 N N . SER A 1 587 ? 25 22.5 30.156 1 82.88 587 SER A N 1
ATOM 4492 C CA . SER A 1 587 ? 24.141 21.734 31.047 1 82.88 587 SER A CA 1
ATOM 4493 C C . SER A 1 587 ? 22.734 21.594 30.469 1 82.88 587 SER A C 1
ATOM 4495 O O . SER A 1 587 ? 22.062 20.562 30.672 1 82.88 587 SER A O 1
ATOM 4497 N N . MET A 1 588 ? 22.328 22.656 29.812 1 76.31 588 MET A N 1
ATOM 4498 C CA . MET A 1 588 ? 21 22.625 29.203 1 76.31 588 MET A CA 1
ATOM 4499 C C . MET A 1 588 ? 21.016 21.766 27.938 1 76.31 588 MET A C 1
ATOM 4501 O O . MET A 1 588 ? 20.047 21.047 27.672 1 76.31 588 MET A O 1
ATOM 4505 N N . ASN A 1 589 ? 22.125 21.891 27.219 1 76.25 589 ASN A N 1
ATOM 4506 C CA . ASN A 1 589 ? 22.297 21.125 25.984 1 76.25 589 ASN A CA 1
ATOM 4507 C C . ASN A 1 589 ? 23.734 20.625 25.828 1 76.25 589 ASN A C 1
ATOM 4509 O O . ASN A 1 589 ? 24.547 21.281 25.188 1 76.25 589 ASN A O 1
ATOM 4513 N N . PRO A 1 590 ? 23.875 19.484 26.312 1 74.25 590 PRO A N 1
ATOM 4514 C CA . PRO A 1 590 ? 25.25 18.953 26.297 1 74.25 590 PRO A CA 1
ATOM 4515 C C . PRO A 1 590 ? 25.797 18.766 24.891 1 74.25 590 PRO A C 1
ATOM 4517 O O . PRO A 1 590 ? 27.016 18.719 24.719 1 74.25 590 PRO A O 1
ATOM 4520 N N . SER A 1 591 ? 24.891 18.859 23.938 1 69.06 591 SER A N 1
ATOM 4521 C CA . SER A 1 591 ? 25.359 18.578 22.578 1 69.06 591 SER A CA 1
ATOM 4522 C C . SER A 1 591 ? 25.516 19.859 21.781 1 69.06 591 SER A C 1
ATOM 4524 O O . SER A 1 591 ? 25.734 19.812 20.562 1 69.06 591 SER A O 1
ATOM 4526 N N . SER A 1 592 ? 25.453 20.922 22.453 1 75.5 592 SER A N 1
ATOM 4527 C CA . SER A 1 592 ? 25.578 22.188 21.75 1 75.5 592 SER A CA 1
ATOM 4528 C C . SER A 1 592 ? 27.016 22.453 21.312 1 75.5 592 SER A C 1
ATOM 4530 O O . SER A 1 592 ? 27.891 22.641 22.156 1 75.5 592 SER A O 1
ATOM 4532 N N . ALA A 1 593 ? 27.328 22.594 20.094 1 76.38 593 ALA A N 1
ATOM 4533 C CA . ALA A 1 593 ? 28.672 22.781 19.547 1 76.38 593 ALA A CA 1
ATOM 4534 C C . ALA A 1 593 ? 29.203 24.172 19.859 1 76.38 593 ALA A C 1
ATOM 4536 O O . ALA A 1 593 ? 30.328 24.328 20.359 1 76.38 593 ALA A O 1
ATOM 4537 N N . PRO A 1 594 ? 28.359 25.141 19.75 1 79.38 594 PRO A N 1
ATOM 4538 C CA . PRO A 1 594 ? 28.875 26.469 20.031 1 79.38 594 PRO A CA 1
ATOM 4539 C C . PRO A 1 594 ? 29.25 26.672 21.5 1 79.38 594 PRO A C 1
ATOM 4541 O O . PRO A 1 594 ? 30.266 27.297 21.812 1 79.38 594 PRO A O 1
ATOM 4544 N N . ALA A 1 595 ? 28.484 26.062 22.359 1 84 595 ALA A N 1
ATOM 4545 C CA . ALA A 1 595 ? 28.781 26.219 23.781 1 84 595 ALA A CA 1
ATOM 4546 C C . ALA A 1 595 ? 30.062 25.469 24.172 1 84 595 ALA A C 1
ATOM 4548 O O . ALA A 1 595 ? 30.891 26 24.922 1 84 595 ALA A O 1
ATOM 4549 N N . THR A 1 596 ? 30.203 24.359 23.562 1 85 596 THR A N 1
ATOM 4550 C CA . THR A 1 596 ? 31.391 23.562 23.844 1 85 596 THR A CA 1
ATOM 4551 C C . THR A 1 596 ? 32.625 24.234 23.25 1 85 596 THR A C 1
ATOM 4553 O O . THR A 1 596 ? 33.688 24.25 23.891 1 85 596 THR A O 1
ATOM 4556 N N . ALA A 1 597 ? 32.5 24.75 22.141 1 84.38 597 ALA A N 1
ATOM 4557 C CA . ALA A 1 597 ? 33.594 25.438 21.5 1 84.38 597 ALA A CA 1
ATOM 4558 C C . ALA A 1 597 ? 34 26.688 22.297 1 84.38 597 ALA A C 1
ATOM 4560 O O . ALA A 1 597 ? 35.188 27 22.422 1 84.38 597 ALA A O 1
ATOM 4561 N N . GLY A 1 598 ? 33 27.375 22.75 1 85.44 598 GLY A N 1
ATOM 4562 C CA . GLY A 1 598 ? 33.281 28.547 23.562 1 85.44 598 GLY A CA 1
ATOM 4563 C C . GLY A 1 598 ? 33.969 28.234 24.875 1 85.44 598 GLY A C 1
ATOM 4564 O O . GLY A 1 598 ? 34.875 28.938 25.297 1 85.44 598 GLY A O 1
ATOM 4565 N N . LEU A 1 599 ? 33.625 27.125 25.422 1 87.31 599 LEU A N 1
ATOM 4566 C CA . LEU A 1 599 ? 34.219 26.688 26.672 1 87.31 599 LEU A CA 1
ATOM 4567 C C . LEU A 1 599 ? 35.656 26.266 26.453 1 87.31 599 LEU A C 1
ATOM 4569 O O . LEU A 1 599 ? 36.531 26.594 27.266 1 87.31 599 LEU A O 1
ATOM 4573 N N . GLU A 1 600 ? 35.875 25.609 25.391 1 86.44 600 GLU A N 1
ATOM 4574 C CA . GLU A 1 600 ? 37.25 25.172 25.078 1 86.44 600 GLU A CA 1
ATOM 4575 C C . GLU A 1 600 ? 38.156 26.359 24.781 1 86.44 600 GLU A C 1
ATOM 4577 O O . GLU A 1 600 ? 39.312 26.375 25.219 1 86.44 600 GLU A O 1
ATOM 4582 N N . LYS A 1 601 ? 37.625 27.266 24.016 1 85.75 601 LYS A N 1
ATOM 4583 C CA . LYS A 1 601 ? 38.375 28.453 23.688 1 85.75 601 LYS A CA 1
ATOM 4584 C C . LYS A 1 601 ? 38.719 29.25 24.953 1 85.75 601 LYS A C 1
ATOM 4586 O O . LYS A 1 601 ? 39.844 29.766 25.094 1 85.75 601 LYS A O 1
ATOM 4591 N N . LEU A 1 602 ? 37.812 29.359 25.844 1 87.12 602 LEU A N 1
ATOM 4592 C CA . LEU A 1 602 ? 38.031 30.125 27.062 1 87.12 602 LEU A CA 1
ATOM 4593 C C . LEU A 1 602 ? 39 29.422 27.984 1 87.12 602 LEU A C 1
ATOM 4595 O O . LEU A 1 602 ? 39.844 30.078 28.641 1 87.12 602 LEU A O 1
ATOM 4599 N N . GLU A 1 603 ? 39 28.141 28.031 1 84.75 603 GLU A N 1
ATOM 4600 C CA . GLU A 1 603 ? 39.906 27.359 28.859 1 84.75 603 GLU A CA 1
ATOM 4601 C C . GLU A 1 603 ? 41.344 27.484 28.344 1 84.75 603 GLU A C 1
ATOM 4603 O O . GLU A 1 603 ? 42.281 27.547 29.125 1 84.75 603 GLU A O 1
ATOM 4608 N N . LYS A 1 604 ? 41.406 27.5 27.031 1 80.62 604 LYS A N 1
ATOM 4609 C CA . LYS A 1 604 ? 42.719 27.688 26.453 1 80.62 604 LYS A CA 1
ATOM 4610 C C . LYS A 1 604 ? 43.281 29.062 26.781 1 80.62 604 LYS A C 1
ATOM 4612 O O . LYS A 1 604 ? 44.469 29.203 27.062 1 80.62 604 LYS A O 1
ATOM 4617 N N . LEU A 1 605 ? 42.469 30.062 26.734 1 78.75 605 LEU A N 1
ATOM 4618 C CA . LEU A 1 605 ? 42.875 31.438 27.047 1 78.75 605 LEU A CA 1
ATOM 4619 C C . LEU A 1 605 ? 43.312 31.547 28.516 1 78.75 605 LEU A C 1
ATOM 4621 O O . LEU A 1 605 ? 44.25 32.25 28.844 1 78.75 605 LEU A O 1
ATOM 4625 N N . LEU A 1 606 ? 42.656 30.906 29.328 1 77.88 606 LEU A N 1
ATOM 4626 C CA . LEU A 1 606 ? 42.938 30.969 30.75 1 77.88 606 LEU A CA 1
ATOM 4627 C C . LEU A 1 606 ? 44.188 30.172 31.094 1 77.88 606 LEU A C 1
ATOM 4629 O O . LEU A 1 606 ? 44.938 30.531 32 1 77.88 606 LEU A O 1
ATOM 4633 N N . ARG A 1 607 ? 44.469 28.922 30.359 1 68 607 ARG A N 1
ATOM 4634 C CA . ARG A 1 607 ? 45.656 28.125 30.594 1 68 607 ARG A CA 1
ATOM 4635 C C . ARG A 1 607 ? 46.875 28.797 29.969 1 68 607 ARG A C 1
ATOM 4637 O O . ARG A 1 607 ? 48.031 28.391 30.234 1 68 607 ARG A O 1
ATOM 4644 N N . GLY A 1 608 ? 46.938 30.062 29.578 1 64.19 608 GLY A N 1
ATOM 4645 C CA . GLY A 1 608 ? 48.031 30.781 28.969 1 64.19 608 GLY A CA 1
ATOM 4646 C C . GLY A 1 608 ? 48.406 30.266 27.594 1 64.19 608 GLY A C 1
ATOM 4647 O O . GLY A 1 608 ? 49.5 30.531 27.109 1 64.19 608 GLY A O 1
ATOM 4648 N N . VAL A 1 609 ? 47.938 29.172 27.062 1 52.97 609 VAL A N 1
ATOM 4649 C CA . VAL A 1 609 ? 48.312 28.609 25.766 1 52.97 609 VAL A CA 1
ATOM 4650 C C . VAL A 1 609 ? 47.688 29.469 24.656 1 52.97 609 VAL A C 1
ATOM 4652 O O . VAL A 1 609 ? 46.531 29.828 24.719 1 52.97 609 VAL A O 1
ATOM 4655 N N . GLU A 1 610 ? 48.438 30.406 24 1 46.97 610 GLU A N 1
ATOM 4656 C CA . GLU A 1 610 ? 48.031 31.219 22.859 1 46.97 610 GLU A CA 1
ATOM 4657 C C . GLU A 1 610 ? 47.094 30.438 21.938 1 46.97 610 GLU A C 1
ATOM 4659 O O . GLU A 1 610 ? 47.406 29.312 21.562 1 46.97 610 GLU A O 1
ATOM 4664 N N . PRO A 1 611 ? 46 30.625 21.969 1 48.19 611 PRO A N 1
ATOM 4665 C CA . PRO A 1 611 ? 45.156 29.953 20.953 1 48.19 611 PRO A CA 1
ATOM 4666 C C . PRO A 1 611 ? 45.812 29.938 19.578 1 48.19 611 PRO A C 1
ATOM 4668 O O . PRO A 1 611 ? 46.375 30.953 19.141 1 48.19 611 PRO A O 1
ATOM 4671 N N . GLU A 1 612 ? 46.562 28.922 19.109 1 39.5 612 GLU A N 1
ATOM 4672 C CA . GLU A 1 612 ? 47.031 28.844 17.734 1 39.5 612 GLU A CA 1
ATOM 4673 C C . GLU A 1 612 ? 45.969 29.359 16.766 1 39.5 612 GLU A C 1
ATOM 4675 O O . GLU A 1 612 ? 44.844 28.875 16.766 1 39.5 612 GLU A O 1
ATOM 4680 N N . GLU A 1 613 ? 45.906 30.656 16.578 1 38.75 613 GLU A N 1
ATOM 4681 C CA . GLU A 1 613 ? 45.188 31.109 15.391 1 38.75 613 GLU A CA 1
ATOM 4682 C C . GLU A 1 613 ? 45.406 30.156 14.219 1 38.75 613 GLU A C 1
ATOM 4684 O O . GLU A 1 613 ? 46.531 29.906 13.805 1 38.75 613 GLU A O 1
ATOM 4689 N N . ASP A 1 614 ? 44.875 29.062 14.188 1 37.56 614 ASP A N 1
ATOM 4690 C CA . ASP A 1 614 ? 44.938 28.312 12.93 1 37.56 614 ASP A CA 1
ATOM 4691 C C . ASP A 1 614 ? 44.812 29.25 11.734 1 37.56 614 ASP A C 1
ATOM 4693 O O . ASP A 1 614 ? 43.688 29.547 11.289 1 37.56 614 ASP A O 1
ATOM 4697 N N . GLY A 1 615 ? 45.5 30.469 11.773 1 32.22 615 GLY A N 1
ATOM 4698 C CA . GLY A 1 615 ? 45.656 31.328 10.609 1 32.22 615 GLY A CA 1
ATOM 4699 C C . GLY A 1 615 ? 46.281 30.625 9.43 1 32.22 615 GLY A C 1
ATOM 4700 O O . GLY A 1 615 ? 47.281 31.094 8.875 1 32.22 615 GLY A O 1
ATOM 4701 N N . GLU A 1 616 ? 46.406 29.328 9.422 1 32.09 616 GLU A N 1
ATOM 4702 C CA . GLU A 1 616 ? 47.094 28.875 8.211 1 32.09 616 GLU A CA 1
ATOM 4703 C C . GLU A 1 616 ? 46.438 29.453 6.961 1 32.09 616 GLU A C 1
ATOM 4705 O O . GLU A 1 616 ? 45.531 28.828 6.395 1 32.09 616 GLU A O 1
ATOM 4710 N N . GLY A 1 617 ? 45.844 30.688 7.039 1 27.88 617 GLY A N 1
ATOM 4711 C CA . GLY A 1 617 ? 45.688 31.141 5.668 1 27.88 617 GLY A CA 1
ATOM 4712 C C . GLY A 1 617 ? 47 31.234 4.922 1 27.88 617 GLY A C 1
ATOM 4713 O O . GLY A 1 617 ? 47.906 32 5.305 1 27.88 617 GLY A O 1
ATOM 4714 N N . GLU A 1 618 ? 47.625 30.109 4.559 1 28.06 618 GLU A N 1
ATOM 4715 C CA . GLU A 1 618 ? 48.719 30.109 3.605 1 28.06 618 GLU A CA 1
ATOM 4716 C C . GLU A 1 618 ? 48.531 31.188 2.539 1 28.06 618 GLU A C 1
ATOM 4718 O O . GLU A 1 618 ? 47.562 31.156 1.797 1 28.06 618 GLU A O 1
ATOM 4723 N N . GLU A 1 619 ? 48.875 32.375 2.914 1 26 619 GLU A N 1
ATOM 4724 C CA . GLU A 1 619 ? 49.188 33.344 1.864 1 26 619 GLU A CA 1
ATOM 4725 C C . GLU A 1 619 ? 50.219 32.75 0.89 1 26 619 GLU A C 1
ATOM 4727 O O . GLU A 1 619 ? 51.344 32.5 1.271 1 26 619 GLU A O 1
ATOM 4732 N N . VAL A 1 620 ? 49.781 31.781 0.066 1 25.8 620 VAL A N 1
ATOM 4733 C CA . VAL A 1 620 ? 50.562 31.453 -1.128 1 25.8 620 VAL A CA 1
ATOM 4734 C C . VAL A 1 620 ? 50.938 32.75 -1.852 1 25.8 620 VAL A C 1
ATOM 4736 O O . VAL A 1 620 ? 50.094 33.469 -2.334 1 25.8 620 VAL A O 1
ATOM 4739 N N . ASP A 1 621 ? 51.875 33.5 -1.268 1 24.61 621 ASP A N 1
ATOM 4740 C CA . ASP A 1 621 ? 52.594 34.562 -1.936 1 24.61 621 ASP A CA 1
ATOM 4741 C C . ASP A 1 621 ? 53.188 34.094 -3.258 1 24.61 621 ASP A C 1
ATOM 4743 O O . ASP A 1 621 ? 54.125 33.281 -3.27 1 24.61 621 ASP A O 1
ATOM 4747 N N . GLU A 1 622 ? 52.312 33.562 -4.18 1 23.69 622 GLU A N 1
ATOM 4748 C CA . GLU A 1 622 ? 52.781 33.438 -5.555 1 23.69 622 GLU A CA 1
ATOM 4749 C C . GLU A 1 622 ? 53.406 34.719 -6.055 1 23.69 622 GLU A C 1
ATOM 4751 O O . GLU A 1 622 ? 52.719 35.75 -6.195 1 23.69 622 GLU A O 1
ATOM 4756 N N . GLU A 1 623 ? 54.531 35.094 -5.48 1 22.91 623 GLU A N 1
ATOM 4757 C CA . GLU A 1 623 ? 55.469 36 -6.145 1 22.91 623 GLU A CA 1
ATOM 4758 C C . GLU A 1 623 ? 55.594 35.656 -7.625 1 22.91 623 GLU A C 1
ATOM 4760 O O . GLU A 1 623 ? 56.188 34.625 -7.977 1 22.91 623 GLU A O 1
ATOM 4765 N N . VAL A 1 624 ? 54.438 35.719 -8.312 1 23.23 624 VAL A N 1
ATOM 4766 C CA . VAL A 1 624 ? 54.594 35.812 -9.766 1 23.23 624 VAL A CA 1
ATOM 4767 C C . VAL A 1 624 ? 55.594 36.906 -10.109 1 23.23 624 VAL A C 1
ATOM 4769 O O . VAL A 1 624 ? 55.406 38.062 -9.734 1 23.23 624 VAL A O 1
ATOM 4772 N N . GLU A 1 625 ? 56.844 36.531 -9.969 1 22.19 625 GLU A N 1
ATOM 4773 C CA . GLU A 1 625 ? 57.938 37.281 -10.602 1 22.19 625 GLU A CA 1
ATOM 4774 C C . GLU A 1 625 ? 57.469 37.875 -11.922 1 22.19 625 GLU A C 1
ATOM 4776 O O . GLU A 1 625 ? 57 37.188 -12.805 1 22.19 625 GLU A O 1
ATOM 4781 N N . ALA A 1 626 ? 56.875 39.062 -11.766 1 27.75 626 ALA A N 1
ATOM 4782 C CA . ALA A 1 626 ? 56.719 39.938 -12.93 1 27.75 626 ALA A CA 1
ATOM 4783 C C . AL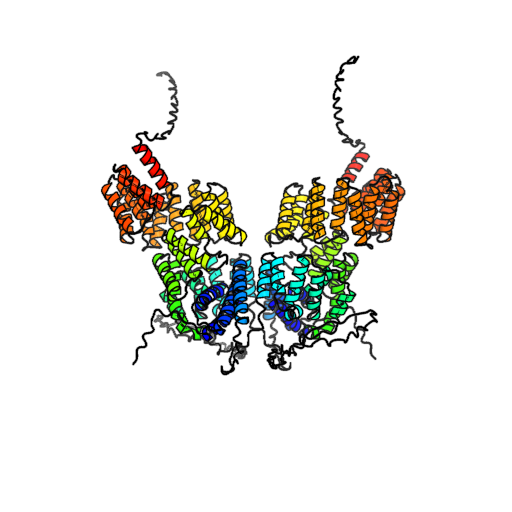A A 1 626 ? 58.031 40 -13.727 1 27.75 626 ALA A C 1
ATOM 4785 O O . ALA A 1 626 ? 59.062 40.438 -13.211 1 27.75 626 ALA A O 1
ATOM 4786 N N . GLU A 1 627 ? 58.406 38.875 -14.406 1 22.03 627 GLU A N 1
ATOM 4787 C CA . GLU A 1 627 ? 59.469 39.062 -15.414 1 22.03 627 GLU A CA 1
ATOM 4788 C C . GLU A 1 627 ? 59.25 40.375 -16.188 1 22.03 627 GLU A C 1
ATOM 4790 O O . GLU A 1 627 ? 58.188 40.594 -16.766 1 22.03 627 GLU A O 1
ATOM 4795 N N . GLU A 1 628 ? 59.75 41.438 -15.672 1 22.97 628 GLU A N 1
ATOM 4796 C CA . GLU A 1 628 ? 60.062 42.75 -16.281 1 22.97 628 GLU A CA 1
ATOM 4797 C C . GLU A 1 628 ? 60.688 42.562 -17.656 1 22.97 628 GLU A C 1
ATOM 4799 O O . GLU A 1 628 ? 61.812 42.094 -17.797 1 22.97 628 GLU A O 1
ATOM 4804 N N . ASP A 1 629 ? 59.938 41.781 -18.578 1 21.33 629 ASP A N 1
ATOM 4805 C CA . ASP A 1 629 ? 60.531 41.812 -19.906 1 21.33 629 ASP A CA 1
ATOM 4806 C C . ASP A 1 629 ? 60.875 43.25 -20.297 1 21.33 629 ASP A C 1
ATOM 4808 O O . ASP A 1 629 ? 60 44.156 -20.25 1 21.33 629 ASP A O 1
ATOM 4812 N N . ASP A 1 630 ? 62.094 43.625 -20.172 1 21.97 630 ASP A N 1
ATOM 4813 C CA . ASP A 1 630 ? 62.969 44.719 -20.609 1 21.97 630 ASP A CA 1
ATOM 4814 C C . ASP A 1 630 ? 62.75 45.062 -22.078 1 21.97 630 ASP A C 1
ATOM 4816 O O . ASP A 1 630 ? 63.562 45.719 -22.703 1 21.97 630 ASP A O 1
ATOM 4820 N N . MET A 1 631 ? 61.625 44.562 -22.75 1 22.3 631 MET A N 1
ATOM 4821 C CA . MET A 1 631 ? 61.875 44.938 -24.125 1 22.3 631 MET A CA 1
ATOM 4822 C C . MET A 1 631 ? 62.219 46.406 -24.234 1 22.3 631 MET A C 1
ATOM 4824 O O . MET A 1 631 ? 61.5 47.281 -23.734 1 22.3 631 MET A O 1
ATOM 4828 N N . VAL A 1 632 ? 63.438 46.625 -24.578 1 21.95 632 VAL A N 1
ATOM 4829 C CA . VAL A 1 632 ? 64.5 47.531 -24.953 1 21.95 632 VAL A CA 1
ATOM 4830 C C . VAL A 1 632 ? 63.969 48.656 -25.812 1 21.95 632 VAL A C 1
ATOM 4832 O O . VAL A 1 632 ? 62.844 48.562 -26.359 1 21.95 632 VAL A O 1
ATOM 4835 N N . GLU A 1 633 ? 64.875 49.406 -26.359 1 21.77 633 GLU A N 1
ATOM 4836 C CA . GLU A 1 633 ? 65.312 50.719 -26.812 1 21.77 633 GLU A CA 1
ATOM 4837 C C . GLU A 1 633 ? 64.75 51.062 -28.188 1 21.77 633 GLU A C 1
ATOM 4839 O O . GLU A 1 633 ? 65.125 52.125 -28.75 1 21.77 633 GLU A O 1
ATOM 4844 N N . GLY A 1 634 ? 63.969 50.188 -28.828 1 21.7 634 GLY A N 1
ATOM 4845 C CA . GLY A 1 634 ? 64.188 50.625 -30.203 1 21.7 634 GLY A CA 1
ATOM 4846 C C . GLY A 1 634 ? 63.969 52.094 -30.391 1 21.7 634 GLY A C 1
ATOM 4847 O O . GLY A 1 634 ? 63.312 52.75 -29.578 1 21.7 634 GLY A O 1
ATOM 4848 N N . THR A 1 635 ? 64.5 52.594 -31.609 1 23.45 635 THR A N 1
ATOM 4849 C CA . THR A 1 635 ? 65.062 53.656 -32.438 1 23.45 635 THR A CA 1
ATOM 4850 C C . THR A 1 635 ? 64 54.719 -32.75 1 23.45 635 THR A C 1
ATOM 4852 O O . THR A 1 635 ? 62.812 54.406 -32.875 1 23.45 635 THR A O 1
ATOM 4855 N N . THR A 1 636 ? 64.375 56 -32.531 1 24.7 636 THR A N 1
ATOM 4856 C CA . THR A 1 636 ? 64.125 57.438 -32.656 1 24.7 636 THR A CA 1
ATOM 4857 C C . THR A 1 636 ? 63.5 57.781 -34.031 1 24.7 636 THR A C 1
ATOM 4859 O O . THR A 1 636 ? 62.75 58.75 -34.125 1 24.7 636 THR A O 1
ATOM 4862 N N . ASP A 1 637 ? 63.844 57.031 -35.062 1 22.5 637 ASP A N 1
ATOM 4863 C CA . ASP A 1 637 ? 63.562 57.625 -36.344 1 22.5 637 ASP A CA 1
ATOM 4864 C C . ASP A 1 637 ? 62.094 57.469 -36.719 1 22.5 637 ASP A C 1
ATOM 4866 O O . ASP A 1 637 ? 61.531 56.375 -36.594 1 22.5 637 ASP A O 1
ATOM 4870 N N . MET B 1 1 ? -35.406 32.438 39.812 1 22.39 1 MET B N 1
ATOM 4871 C CA . MET B 1 1 ? -34.812 32.406 38.5 1 22.39 1 MET B CA 1
ATOM 4872 C C . MET B 1 1 ? -33.375 31.875 38.531 1 22.39 1 MET B C 1
ATOM 4874 O O . MET B 1 1 ? -32.438 32.625 38.844 1 22.39 1 MET B O 1
ATOM 4878 N N . ASP B 1 2 ? -33.219 30.75 39.094 1 25.62 2 ASP B N 1
ATOM 4879 C CA . ASP B 1 2 ? -32.031 30.062 39.562 1 25.62 2 ASP B CA 1
ATOM 4880 C C . ASP B 1 2 ? -31.047 29.781 38.438 1 25.62 2 ASP B C 1
ATOM 4882 O O . ASP B 1 2 ? -31.391 29.109 37.469 1 25.62 2 ASP B O 1
ATOM 4886 N N . ASP B 1 3 ? -30.219 30.797 38.125 1 27.14 3 ASP B N 1
ATOM 4887 C CA . ASP B 1 3 ? -29.125 30.891 37.156 1 27.14 3 ASP B CA 1
ATOM 4888 C C . ASP B 1 3 ? -28.141 29.734 37.312 1 27.14 3 ASP B C 1
ATOM 4890 O O . ASP B 1 3 ? -27.438 29.641 38.312 1 27.14 3 ASP B O 1
ATOM 4894 N N . GLU B 1 4 ? -28.641 28.516 37.031 1 30.92 4 GLU B N 1
ATOM 4895 C CA . GLU B 1 4 ? -27.781 27.344 37.031 1 30.92 4 GLU B CA 1
ATOM 4896 C C . GLU B 1 4 ? -26.469 27.625 36.312 1 30.92 4 GLU B C 1
ATOM 4898 O O . GLU B 1 4 ? -26.438 27.859 35.094 1 30.92 4 GLU B O 1
ATOM 4903 N N . THR B 1 5 ? -25.594 28.312 36.969 1 33.97 5 THR B N 1
ATOM 4904 C CA . THR B 1 5 ? -24.188 28.562 36.625 1 33.97 5 THR B CA 1
ATOM 4905 C C . THR B 1 5 ? -23.5 27.266 36.188 1 33.97 5 THR B C 1
ATOM 4907 O O . THR B 1 5 ? -23.391 26.328 37 1 33.97 5 THR B O 1
ATOM 4910 N N . ALA B 1 6 ? -23.734 26.875 34.938 1 35.81 6 ALA B N 1
ATOM 4911 C CA . ALA B 1 6 ? -23 25.797 34.281 1 35.81 6 ALA B CA 1
ATOM 4912 C C . ALA B 1 6 ? -21.516 25.844 34.656 1 35.81 6 ALA B C 1
ATOM 4914 O O . ALA B 1 6 ? -20.859 26.875 34.5 1 35.81 6 ALA B O 1
ATOM 4915 N N . ASP B 1 7 ? -21.141 25.234 35.688 1 37.03 7 ASP B N 1
ATOM 4916 C CA . ASP B 1 7 ? -19.75 25.094 36.062 1 37.03 7 ASP B CA 1
ATOM 4917 C C . ASP B 1 7 ? -18.859 24.859 34.844 1 37.03 7 ASP B C 1
ATOM 4919 O O . ASP B 1 7 ? -19.094 23.922 34.062 1 37.03 7 ASP B O 1
ATOM 4923 N N . PRO B 1 8 ? -18.234 25.797 34.344 1 38.5 8 PRO B N 1
ATOM 4924 C CA . PRO B 1 8 ? -17.422 25.844 33.125 1 38.5 8 PRO B CA 1
ATOM 4925 C C . PRO B 1 8 ? -16.484 24.641 33 1 38.5 8 PRO B C 1
ATOM 4927 O O . PRO B 1 8 ? -15.93 24.406 31.922 1 38.5 8 PRO B O 1
ATOM 4930 N N . GLY B 1 9 ? -15.859 24.219 34.031 1 39.34 9 GLY B N 1
ATOM 4931 C CA . GLY B 1 9 ? -14.773 23.25 34 1 39.34 9 GLY B CA 1
ATOM 4932 C C . GLY B 1 9 ? -15.234 21.844 33.656 1 39.34 9 GLY B C 1
ATOM 4933 O O . GLY B 1 9 ? -14.5 20.875 33.875 1 39.34 9 GLY B O 1
ATOM 4934 N N . ALA B 1 10 ? -16.531 21.438 33.781 1 40.09 10 ALA B N 1
ATOM 4935 C CA . ALA B 1 10 ? -17.031 20.062 33.812 1 40.09 10 ALA B CA 1
ATOM 4936 C C . ALA B 1 10 ? -16.719 19.328 32.531 1 40.09 10 ALA B C 1
ATOM 4938 O O . ALA B 1 10 ? -17.094 19.797 31.438 1 40.09 10 ALA B O 1
ATOM 4939 N N . THR B 1 11 ? -15.742 18.469 32.5 1 50.72 11 THR B N 1
ATOM 4940 C CA . THR B 1 11 ? -15.484 17.453 31.484 1 50.72 11 THR B CA 1
ATOM 4941 C C . THR B 1 11 ? -16.781 16.984 30.844 1 50.72 11 THR B C 1
ATOM 4943 O O . THR B 1 11 ? -17.797 16.812 31.547 1 50.72 11 THR B O 1
ATOM 4946 N N . ALA B 1 12 ? -17.125 17.438 29.656 1 54.47 12 ALA B N 1
ATOM 4947 C CA . ALA B 1 12 ? -18.328 17.016 28.938 1 54.47 12 ALA B CA 1
ATOM 4948 C C . ALA B 1 12 ? -18.703 15.578 29.297 1 54.47 12 ALA B C 1
ATOM 4950 O O . ALA B 1 12 ? -18.016 14.633 28.922 1 54.47 12 ALA B O 1
ATOM 4951 N N . THR B 1 13 ? -19.25 15.359 30.359 1 64.88 13 THR B N 1
ATOM 4952 C CA . THR B 1 13 ? -19.672 14.023 30.797 1 64.88 13 THR B CA 1
ATOM 4953 C C . THR B 1 13 ? -20.641 13.414 29.781 1 64.88 13 THR B C 1
ATOM 4955 O O . THR B 1 13 ? -21.719 13.969 29.531 1 64.88 13 THR B O 1
ATOM 4958 N N . TYR B 1 14 ? -20.172 12.672 28.875 1 72.88 14 TYR B N 1
ATOM 4959 C CA . TYR B 1 14 ? -21.016 11.945 27.922 1 72.88 14 TYR B CA 1
ATOM 4960 C C . TYR B 1 14 ? -21.688 10.758 28.594 1 72.88 14 TYR B C 1
ATOM 4962 O O . TYR B 1 14 ? -21.031 9.961 29.266 1 72.88 14 TYR B O 1
ATOM 4970 N N . HIS B 1 15 ? -23.016 10.828 28.547 1 77.19 15 HIS B N 1
ATOM 4971 C CA . HIS B 1 15 ? -23.797 9.695 29.031 1 77.19 15 HIS B CA 1
ATOM 4972 C C . HIS B 1 15 ? -23.75 8.531 28.047 1 77.19 15 HIS B C 1
ATOM 4974 O O . HIS B 1 15 ? -23.266 8.688 26.922 1 77.19 15 HIS B O 1
ATOM 4980 N N . ALA B 1 16 ? -24.219 7.453 28.578 1 79.62 16 ALA B N 1
ATOM 4981 C CA . ALA B 1 16 ? -24.203 6.227 27.797 1 79.62 16 ALA B CA 1
ATOM 4982 C C . ALA B 1 16 ? -24.969 6.406 26.484 1 79.62 16 ALA B C 1
ATOM 4984 O O . ALA B 1 16 ? -24.547 5.906 25.438 1 79.62 16 ALA B O 1
ATOM 4985 N N . GLU B 1 17 ? -26 7.219 26.547 1 81.56 17 GLU B N 1
ATOM 4986 C CA . GLU B 1 17 ? -26.812 7.438 25.344 1 81.56 17 GLU B CA 1
ATOM 4987 C C . GLU B 1 17 ? -26.062 8.297 24.328 1 81.56 17 GLU B C 1
ATOM 4989 O O . GLU B 1 17 ? -26.172 8.07 23.125 1 81.56 17 GLU B O 1
ATOM 4994 N N . ASP B 1 18 ? -25.375 9.195 24.875 1 83.88 18 ASP B N 1
ATOM 4995 C CA . ASP B 1 18 ? -24.578 10.039 23.984 1 83.88 18 ASP B CA 1
ATOM 4996 C C . ASP B 1 18 ? -23.5 9.219 23.281 1 83.88 18 ASP B C 1
ATOM 4998 O O . ASP B 1 18 ? -23.234 9.414 22.094 1 83.88 18 ASP B O 1
ATOM 5002 N N . VAL B 1 19 ? -22.938 8.281 24.031 1 86.38 19 VAL B N 1
ATOM 5003 C CA . VAL B 1 19 ? -21.859 7.453 23.484 1 86.38 19 VAL B CA 1
ATOM 5004 C C . VAL B 1 19 ? -22.406 6.539 22.391 1 86.38 19 VAL B C 1
ATOM 5006 O O . VAL B 1 19 ? -21.781 6.352 21.359 1 86.38 19 VAL B O 1
ATOM 5009 N N . ARG B 1 20 ? -23.562 6.066 22.547 1 86.38 20 ARG B N 1
ATOM 5010 C CA . ARG B 1 20 ? -24.188 5.199 21.547 1 86.38 20 ARG B CA 1
ATOM 5011 C C . ARG B 1 20 ? -24.484 5.969 20.266 1 86.38 20 ARG B C 1
ATOM 5013 O O . ARG B 1 20 ? -24.344 5.43 19.156 1 86.38 20 ARG B O 1
ATOM 5020 N N . LEU B 1 21 ? -24.891 7.172 20.5 1 86 21 LEU B N 1
ATOM 5021 C CA . LEU B 1 21 ? -25.156 8.016 19.344 1 86 21 LEU B CA 1
ATOM 5022 C C . LEU B 1 21 ? -23.875 8.305 18.578 1 86 21 LEU B C 1
ATOM 5024 O O . LEU B 1 21 ? -23.875 8.32 17.344 1 86 21 LEU B O 1
ATOM 5028 N N . LEU B 1 22 ? -22.891 8.508 19.328 1 88.69 22 LEU B N 1
ATOM 5029 C CA . LEU B 1 22 ? -21.609 8.766 18.672 1 88.69 22 LEU B CA 1
ATOM 5030 C C . LEU B 1 22 ? -21.078 7.512 17.984 1 88.69 22 LEU B C 1
ATOM 5032 O O . LEU B 1 22 ? -20.438 7.594 16.953 1 88.69 22 LEU B O 1
ATOM 5036 N N . HIS B 1 23 ? -21.344 6.355 18.562 1 90 23 HIS B N 1
ATOM 5037 C CA . HIS B 1 23 ? -20.984 5.102 17.922 1 90 23 HIS B CA 1
ATOM 5038 C C . HIS B 1 23 ? -21.656 4.973 16.547 1 90 23 HIS B C 1
ATOM 5040 O O . HIS B 1 23 ? -21.016 4.59 15.578 1 90 23 HIS B O 1
ATOM 5046 N N . HIS B 1 24 ? -22.875 5.297 16.562 1 88.5 24 HIS B N 1
ATOM 5047 C CA . HIS B 1 24 ? -23.625 5.242 15.305 1 88.5 24 HIS B CA 1
ATOM 5048 C C . HIS B 1 24 ? -23.047 6.23 14.289 1 88.5 24 HIS B C 1
ATOM 5050 O O . HIS B 1 24 ? -22.953 5.918 13.102 1 88.5 24 HIS B O 1
ATOM 5056 N N . TYR B 1 25 ? -22.719 7.352 14.82 1 90.19 25 TYR B N 1
ATOM 5057 C CA . TYR B 1 25 ? -22.141 8.367 13.938 1 90.19 25 TYR B CA 1
ATOM 5058 C C . TYR B 1 25 ? -20.812 7.898 13.359 1 90.19 25 TYR B C 1
ATOM 5060 O O . TYR B 1 25 ? -20.562 8.047 12.164 1 90.19 25 TYR B O 1
ATOM 5068 N N . ILE B 1 26 ? -19.984 7.34 14.188 1 93.44 26 ILE B N 1
ATOM 5069 C CA . ILE B 1 26 ? -18.688 6.875 13.734 1 93.44 26 ILE B CA 1
ATOM 5070 C C . ILE B 1 26 ? -18.859 5.754 12.711 1 93.44 26 ILE B C 1
ATOM 5072 O O . ILE B 1 26 ? -18.141 5.699 11.711 1 93.44 26 ILE B O 1
ATOM 5076 N N . ARG B 1 27 ? -19.812 4.906 12.875 1 91.06 27 ARG B N 1
ATOM 5077 C CA . ARG B 1 27 ? -20.094 3.836 11.93 1 91.06 27 ARG B CA 1
ATOM 5078 C C . ARG B 1 27 ? -20.516 4.402 10.578 1 91.06 27 ARG B C 1
ATOM 5080 O O . ARG B 1 27 ? -20.125 3.881 9.531 1 91.06 27 ARG B O 1
ATOM 5087 N N . SER B 1 28 ? -21.25 5.383 10.672 1 89.44 28 SER B N 1
ATOM 5088 C CA . SER B 1 28 ? -21.703 6.02 9.438 1 89.44 28 SER B CA 1
ATOM 5089 C C . SER B 1 28 ? -20.547 6.66 8.688 1 89.44 28 SER B C 1
ATOM 5091 O O . SER B 1 28 ? -20.469 6.578 7.457 1 89.44 28 SER B O 1
ATOM 5093 N N . LEU B 1 29 ? -19.688 7.34 9.445 1 92.69 29 LEU B N 1
ATOM 5094 C CA . LEU B 1 29 ? -18.516 7.949 8.82 1 92.69 29 LEU B CA 1
ATOM 5095 C C . LEU B 1 29 ? -17.641 6.895 8.156 1 92.69 29 LEU B C 1
ATOM 5097 O O . LEU B 1 29 ? -17.156 7.09 7.039 1 92.69 29 LEU B O 1
ATOM 5101 N N . ILE B 1 30 ? -17.484 5.773 8.812 1 92.69 30 ILE B N 1
ATOM 5102 C CA . ILE B 1 30 ? -16.672 4.688 8.273 1 92.69 30 ILE B CA 1
ATOM 5103 C C . ILE B 1 30 ? -17.328 4.121 7.02 1 92.69 30 ILE B C 1
ATOM 5105 O O . ILE B 1 30 ? -16.641 3.834 6.031 1 92.69 30 ILE B O 1
ATOM 5109 N N . GLY B 1 31 ? -18.625 4.02 7.055 1 87.88 31 GLY B N 1
ATOM 5110 C CA . GLY B 1 31 ? -19.359 3.537 5.891 1 87.88 31 GLY B CA 1
ATOM 5111 C C . GLY B 1 31 ? -19.219 4.445 4.684 1 87.88 31 GLY B C 1
ATOM 5112 O O . GLY B 1 31 ? -19.203 3.971 3.545 1 87.88 31 GLY B O 1
ATOM 5113 N N . GLN B 1 32 ? -19.062 5.73 4.938 1 88.5 32 GLN B N 1
ATOM 5114 C CA . GLN B 1 32 ? -18.906 6.711 3.867 1 88.5 32 GLN B CA 1
ATOM 5115 C C . GLN B 1 32 ? -17.438 6.898 3.502 1 88.5 32 GLN B C 1
ATOM 5117 O O . GLN B 1 32 ? -17.094 7.734 2.66 1 88.5 32 GLN B O 1
ATOM 5122 N N . LYS B 1 33 ? -16.578 6.176 4.129 1 89.62 33 LYS B N 1
ATOM 5123 C CA . LYS B 1 33 ? -15.141 6.168 3.896 1 89.62 33 LYS B CA 1
ATOM 5124 C C . LYS B 1 33 ? -14.516 7.512 4.277 1 89.62 33 LYS B C 1
ATOM 5126 O O . LYS B 1 33 ? -13.562 7.961 3.637 1 89.62 33 LYS B O 1
ATOM 5131 N N . LEU B 1 34 ? -15.164 8.25 5.148 1 93.75 34 LEU B N 1
ATOM 5132 C CA . LEU B 1 34 ? -14.57 9.438 5.758 1 93.75 34 LEU B CA 1
ATOM 5133 C C . LEU B 1 34 ? -13.742 9.062 6.984 1 93.75 34 LEU B C 1
ATOM 5135 O O . LEU B 1 34 ? -14.094 9.43 8.109 1 93.75 34 LEU B O 1
ATOM 5139 N N . TYR B 1 35 ? -12.664 8.477 6.77 1 95.31 35 TYR B N 1
ATOM 5140 C CA . TYR B 1 35 ? -11.867 7.855 7.82 1 95.31 35 TYR B CA 1
ATOM 5141 C C . TYR B 1 35 ? -11.148 8.906 8.656 1 95.31 35 TYR B C 1
ATOM 5143 O O . TYR B 1 35 ? -10.938 8.719 9.859 1 95.31 35 TYR B O 1
ATOM 5151 N N . ASP B 1 36 ? -10.773 10.031 8.055 1 95.69 36 ASP B N 1
ATOM 5152 C CA . ASP B 1 36 ? -10.078 11.07 8.812 1 95.69 36 ASP B CA 1
ATOM 5153 C C . ASP B 1 36 ? -10.984 11.656 9.891 1 95.69 36 ASP B C 1
ATOM 5155 O O . ASP B 1 36 ? -10.555 11.836 11.039 1 95.69 36 ASP B O 1
ATOM 5159 N N . SER B 1 37 ? -12.164 11.914 9.484 1 96.5 37 SER B N 1
ATOM 5160 C CA . SER B 1 37 ? -13.109 12.43 10.469 1 96.5 37 SER B CA 1
ATOM 5161 C C . SER B 1 37 ? -13.461 11.375 11.508 1 96.5 37 SER B C 1
ATOM 5163 O O . SER B 1 37 ? -13.625 11.695 12.688 1 96.5 37 SER B O 1
ATOM 5165 N N . ALA B 1 38 ? -13.609 10.133 11.07 1 96.69 38 ALA B N 1
ATOM 5166 C CA . ALA B 1 38 ? -13.891 9.047 12.008 1 96.69 38 ALA B CA 1
ATOM 5167 C C . ALA B 1 38 ? -12.75 8.875 13 1 96.69 38 ALA B C 1
ATOM 5169 O O . ALA B 1 38 ? -12.984 8.609 14.188 1 96.69 38 ALA B O 1
ATOM 5170 N N . ASP B 1 39 ? -11.539 9.008 12.586 1 96 39 ASP B N 1
ATOM 5171 C CA . ASP B 1 39 ? -10.359 8.906 13.438 1 96 39 ASP B CA 1
ATOM 5172 C C . ASP B 1 39 ? -10.336 10.023 14.484 1 96 39 ASP B C 1
ATOM 5174 O O . ASP B 1 39 ? -10.039 9.773 15.656 1 96 39 ASP B O 1
ATOM 5178 N N . LEU B 1 40 ? -10.617 11.195 14.023 1 96.62 40 LEU B N 1
ATOM 5179 C CA . LEU B 1 40 ? -10.594 12.336 14.922 1 96.62 40 LEU B CA 1
ATOM 5180 C C . LEU B 1 40 ? -11.688 12.227 15.977 1 96.62 40 LEU B C 1
ATOM 5182 O O . LEU B 1 40 ? -11.422 12.359 17.172 1 96.62 40 LEU B O 1
ATOM 5186 N N . ILE B 1 41 ? -12.898 11.914 15.555 1 94.75 41 ILE B N 1
ATOM 5187 C CA . ILE B 1 41 ? -14.016 11.812 16.484 1 94.75 41 ILE B CA 1
ATOM 5188 C C . ILE B 1 41 ? -13.828 10.594 17.391 1 94.75 41 ILE B C 1
ATOM 5190 O O . ILE B 1 41 ? -14.125 10.648 18.594 1 94.75 41 ILE B O 1
ATOM 5194 N N . GLY B 1 42 ? -13.375 9.531 16.797 1 94 42 GLY B N 1
ATOM 5195 C CA . GLY B 1 42 ? -13.109 8.344 17.594 1 94 42 GLY B CA 1
ATOM 5196 C C . GLY B 1 42 ? -12.039 8.562 18.656 1 94 42 GLY B C 1
ATOM 5197 O O . GLY B 1 42 ? -12.172 8.086 19.781 1 94 42 GLY B O 1
ATOM 5198 N N . GLY B 1 43 ? -10.984 9.25 18.281 1 92.38 43 GLY B N 1
ATOM 5199 C CA . GLY B 1 43 ? -9.945 9.57 19.25 1 92.38 43 GLY B CA 1
ATOM 5200 C C . GLY B 1 43 ? -10.43 10.422 20.391 1 92.38 43 GLY B C 1
ATOM 5201 O O . GLY B 1 43 ? -10.031 10.219 21.547 1 92.38 43 GLY B O 1
ATOM 5202 N N . LEU B 1 44 ? -11.305 11.328 20.078 1 91.56 44 LEU B N 1
ATOM 5203 C CA . LEU B 1 44 ? -11.859 12.195 21.109 1 91.56 44 LEU B CA 1
ATOM 5204 C C . LEU B 1 44 ? -12.812 11.422 22.016 1 91.56 44 LEU B C 1
ATOM 5206 O O . LEU B 1 44 ? -12.844 11.664 23.234 1 91.56 44 LEU B O 1
ATOM 5210 N N . LEU B 1 45 ? -13.531 10.562 21.391 1 90.69 45 LEU B N 1
ATOM 5211 C CA . LEU B 1 45 ? -14.461 9.75 22.156 1 90.69 45 LEU B CA 1
ATOM 5212 C C . LEU B 1 45 ? -13.719 8.867 23.156 1 90.69 45 LEU B C 1
ATOM 5214 O O . LEU B 1 45 ? -14.188 8.664 24.266 1 90.69 45 LEU B O 1
ATOM 5218 N N . LEU B 1 46 ? -12.586 8.344 22.781 1 90.44 46 LEU B N 1
ATOM 5219 C CA . LEU B 1 46 ? -11.797 7.477 23.641 1 90.44 46 LEU B CA 1
ATOM 5220 C C . LEU B 1 46 ? -11.328 8.227 24.875 1 90.44 46 LEU B C 1
ATOM 5222 O O . LEU B 1 46 ? -11.234 7.645 25.969 1 90.44 46 LEU B O 1
ATOM 5226 N N . CYS B 1 47 ? -11.133 9.461 24.672 1 88.75 47 CYS B N 1
ATOM 5227 C CA . CYS B 1 47 ? -10.688 10.273 25.797 1 88.75 47 CYS B CA 1
ATOM 5228 C C . CYS B 1 47 ? -11.812 10.461 26.812 1 88.75 47 CYS B C 1
ATOM 5230 O O . CYS B 1 47 ? -11.562 10.602 28 1 88.75 47 CYS B O 1
ATOM 5232 N N . CYS B 1 48 ? -12.992 10.391 26.281 1 83.19 48 CYS B N 1
ATOM 5233 C CA . CYS B 1 48 ? -14.133 10.641 27.156 1 83.19 48 CYS B CA 1
ATOM 5234 C C . CYS B 1 48 ? -14.609 9.352 27.812 1 83.19 48 CYS B C 1
ATOM 5236 O O . CYS B 1 48 ? -15.25 9.398 28.875 1 83.19 48 CYS B O 1
ATOM 5238 N N . THR B 1 49 ? -14.344 8.219 27.188 1 79.81 49 THR B N 1
ATOM 5239 C CA . THR B 1 49 ? -14.875 6.961 27.719 1 79.81 49 THR B CA 1
ATOM 5240 C C . THR B 1 49 ? -13.836 6.242 28.562 1 79.81 49 THR B C 1
ATOM 5242 O O . THR B 1 49 ? -14.125 5.203 29.172 1 79.81 49 THR B O 1
ATOM 5245 N N . ARG B 1 50 ? -12.656 6.625 28.688 1 72.06 50 ARG B N 1
ATOM 5246 C CA . ARG B 1 50 ? -11.633 5.953 29.484 1 72.06 50 ARG B CA 1
ATOM 5247 C C . ARG B 1 50 ? -12.078 5.789 30.938 1 72.06 50 ARG B C 1
ATOM 5249 O O . ARG B 1 50 ? -12.664 6.707 31.516 1 72.06 50 ARG B O 1
ATOM 5256 N N . PRO B 1 51 ? -12.273 4.426 31.281 1 58.41 51 PRO B N 1
ATOM 5257 C CA . PRO B 1 51 ? -12.852 4.047 32.562 1 58.41 51 PRO B CA 1
ATOM 5258 C C . PRO B 1 51 ? -12.359 4.918 33.719 1 58.41 51 PRO B C 1
ATOM 5260 O O . PRO B 1 51 ? -13.078 5.113 34.719 1 58.41 51 PRO B O 1
ATOM 5263 N N . ALA B 1 52 ? -11.055 5.137 33.75 1 52.41 52 ALA B N 1
ATOM 5264 C CA . ALA B 1 52 ? -10.672 5.891 34.938 1 52.41 52 ALA B CA 1
ATOM 5265 C C . ALA B 1 52 ? -11.609 7.074 35.156 1 52.41 52 ALA B C 1
ATOM 5267 O O . ALA B 1 52 ? -11.805 7.512 36.312 1 52.41 52 ALA B O 1
ATOM 5268 N N . ILE B 1 53 ? -12.078 7.598 34.062 1 48 53 ILE B N 1
ATOM 5269 C CA . ILE B 1 53 ? -12.891 8.805 34.188 1 48 53 ILE B CA 1
ATOM 5270 C C . ILE B 1 53 ? -14.328 8.43 34.531 1 48 53 ILE B C 1
ATOM 5272 O O . ILE B 1 53 ? -14.969 9.109 35.344 1 48 53 ILE B O 1
ATOM 5276 N N . ILE B 1 54 ? -14.938 7.367 33.688 1 49.06 54 ILE B N 1
ATOM 5277 C CA . ILE B 1 54 ? -16.375 7.168 33.844 1 49.06 54 ILE B CA 1
ATOM 5278 C C . ILE B 1 54 ? -16.609 6.102 34.906 1 49.06 54 ILE B C 1
ATOM 5280 O O . ILE B 1 54 ? -15.789 5.199 35.094 1 49.06 54 ILE B O 1
ATOM 5284 N N . SER B 1 55 ? -17.703 6.207 35.5 1 51.84 55 SER B N 1
ATOM 5285 C CA . SER B 1 55 ? -18.344 5.395 36.5 1 51.84 55 SER B CA 1
ATOM 5286 C C . SER B 1 55 ? -18.266 3.91 36.188 1 51.84 55 SER B C 1
ATOM 5288 O O . SER B 1 55 ? -18.156 3.535 35 1 51.84 55 SER B O 1
ATOM 5290 N N . HIS B 1 56 ? -17.625 3.09 37.094 1 54.84 56 HIS B N 1
ATOM 5291 C CA . HIS B 1 56 ? -17.422 1.659 37.281 1 54.84 56 HIS B CA 1
ATOM 5292 C C . HIS B 1 56 ? -18.625 0.862 36.812 1 54.84 56 HIS B C 1
ATOM 5294 O O . HIS B 1 56 ? -18.875 -0.255 37.281 1 54.84 56 HIS B O 1
ATOM 5300 N N . SER B 1 57 ? -19.531 1.428 35.906 1 63.19 57 SER B N 1
ATOM 5301 C CA . SER B 1 57 ? -20.641 0.574 35.5 1 63.19 57 SER B CA 1
ATOM 5302 C C . SER B 1 57 ? -20.25 -0.33 34.344 1 63.19 57 SER B C 1
ATOM 5304 O O . SER B 1 57 ? -19.516 0.088 33.438 1 63.19 57 SER B O 1
ATOM 5306 N N . PRO B 1 58 ? -20.469 -1.546 34.5 1 64.75 58 PRO B N 1
ATOM 5307 C CA . PRO B 1 58 ? -20.188 -2.549 33.469 1 64.75 58 PRO B CA 1
ATOM 5308 C C . PRO B 1 58 ? -20.641 -2.115 32.062 1 64.75 58 PRO B C 1
ATOM 5310 O O . PRO B 1 58 ? -19.984 -2.438 31.078 1 64.75 58 PRO B O 1
ATOM 5313 N N . SER B 1 59 ? -21.719 -1.315 32.062 1 70.69 59 SER B N 1
ATOM 5314 C CA . SER B 1 59 ? -22.219 -0.86 30.766 1 70.69 59 SER B CA 1
ATOM 5315 C C . SER B 1 59 ? -21.219 0.073 30.094 1 70.69 59 SER B C 1
ATOM 5317 O O . SER B 1 59 ? -21.062 0.028 28.875 1 70.69 59 SER B O 1
ATOM 5319 N N . MET B 1 60 ? -20.562 0.652 30.969 1 74.25 60 MET B N 1
ATOM 5320 C CA . MET B 1 60 ? -19.609 1.612 30.391 1 74.25 60 MET B CA 1
ATOM 5321 C C . MET B 1 60 ? -18.359 0.909 29.875 1 74.25 60 MET B C 1
ATOM 5323 O O . MET B 1 60 ? -17.719 1.38 28.938 1 74.25 60 MET B O 1
ATOM 5327 N N . TRP B 1 61 ? -18.234 -0.229 30.422 1 75.44 61 TRP B N 1
ATOM 5328 C CA . TRP B 1 61 ? -17.078 -0.994 29.953 1 75.44 61 TRP B CA 1
ATOM 5329 C C . TRP B 1 61 ? -17.312 -1.525 28.547 1 75.44 61 TRP B C 1
ATOM 5331 O O . TRP B 1 61 ? -16.406 -1.485 27.703 1 75.44 61 TRP B O 1
ATOM 5341 N N . ASP B 1 62 ? -18.469 -1.912 28.344 1 79.56 62 ASP B N 1
ATOM 5342 C CA . ASP B 1 62 ? -18.812 -2.412 27.031 1 79.56 62 ASP B CA 1
ATOM 5343 C C . ASP B 1 62 ? -18.797 -1.287 25.984 1 79.56 62 ASP B C 1
ATOM 5345 O O . ASP B 1 62 ? -18.406 -1.497 24.844 1 79.56 62 ASP B O 1
ATOM 5349 N N . LEU B 1 63 ? -19.219 -0.172 26.531 1 83.88 63 LEU B N 1
ATOM 5350 C CA . LEU B 1 63 ? -19.234 0.971 25.625 1 83.88 63 LEU B CA 1
ATOM 5351 C C . LEU B 1 63 ? -17.812 1.419 25.281 1 83.88 63 LEU B C 1
ATOM 5353 O O . LEU B 1 63 ? -17.547 1.82 24.141 1 83.88 63 LEU B O 1
ATOM 5357 N N . HIS B 1 64 ? -17.016 1.293 26.281 1 87.88 64 HIS B N 1
ATOM 5358 C CA . HIS B 1 64 ? -15.633 1.659 26.016 1 87.88 64 HIS B CA 1
ATOM 5359 C C . HIS B 1 64 ? -14.977 0.67 25.062 1 87.88 64 HIS B C 1
ATOM 5361 O O . HIS B 1 64 ? -14.219 1.069 24.172 1 87.88 64 HIS B O 1
ATOM 5367 N N . ALA B 1 65 ? -15.273 -0.545 25.219 1 87.69 65 ALA B N 1
ATOM 5368 C CA . ALA B 1 65 ? -14.742 -1.566 24.328 1 87.69 65 ALA B CA 1
ATOM 5369 C C . ALA B 1 65 ? -15.211 -1.336 22.891 1 87.69 65 ALA B C 1
ATOM 5371 O O . ALA B 1 65 ? -14.438 -1.494 21.953 1 87.69 65 ALA B O 1
ATOM 5372 N N . THR B 1 66 ? -16.422 -0.95 22.766 1 90.31 66 THR B N 1
ATOM 5373 C CA . THR B 1 66 ? -16.953 -0.661 21.438 1 90.31 66 THR B CA 1
ATOM 5374 C C . THR B 1 66 ? -16.281 0.58 20.844 1 90.31 66 THR B C 1
ATOM 5376 O O . THR B 1 66 ? -16.062 0.651 19.625 1 90.31 66 THR B O 1
ATOM 5379 N N . SER B 1 67 ? -16.047 1.531 21.75 1 92.38 67 SER B N 1
ATOM 5380 C CA . SER B 1 67 ? -15.359 2.727 21.266 1 92.38 67 SER B CA 1
ATOM 5381 C C . SER B 1 67 ? -13.969 2.389 20.75 1 92.38 67 SER B C 1
ATOM 5383 O O . SER B 1 67 ? -13.531 2.922 19.734 1 92.38 67 SER B O 1
ATOM 5385 N N . LEU B 1 68 ? -13.32 1.512 21.5 1 92.62 68 LEU B N 1
ATOM 5386 C CA . LEU B 1 68 ? -11.992 1.083 21.078 1 92.62 68 LEU B CA 1
ATOM 5387 C C . LEU B 1 68 ? -12.055 0.336 19.75 1 92.62 68 LEU B C 1
ATOM 5389 O O . LEU B 1 68 ? -11.203 0.536 18.875 1 92.62 68 LEU B O 1
ATOM 5393 N N . GLU B 1 69 ? -12.992 -0.422 19.531 1 93.75 69 GLU B N 1
ATOM 5394 C CA . GLU B 1 69 ? -13.164 -1.183 18.297 1 93.75 69 GLU B CA 1
ATOM 5395 C C . GLU B 1 69 ? -13.422 -0.258 17.109 1 93.75 69 GLU B C 1
ATOM 5397 O O . GLU B 1 69 ? -12.82 -0.424 16.047 1 93.75 69 GLU B O 1
ATOM 5402 N N . LEU B 1 70 ? -14.328 0.642 17.297 1 94.56 70 LEU B N 1
ATOM 5403 C CA . LEU B 1 70 ? -14.664 1.565 16.219 1 94.56 70 LEU B CA 1
ATOM 5404 C C . LEU B 1 70 ? -13.469 2.451 15.867 1 94.56 70 LEU B C 1
ATOM 5406 O O . LEU B 1 70 ? -13.258 2.775 14.695 1 94.56 70 LEU B O 1
ATOM 5410 N N . TYR B 1 71 ? -12.773 2.85 16.906 1 95 71 TYR B N 1
ATOM 5411 C CA . TYR B 1 71 ? -11.562 3.619 16.641 1 95 71 TYR B CA 1
ATOM 5412 C C . TYR B 1 71 ? -10.562 2.801 15.844 1 95 71 TYR B C 1
ATOM 5414 O O . TYR B 1 71 ? -9.961 3.303 14.891 1 95 71 TYR B O 1
ATOM 5422 N N . ALA B 1 72 ? -10.391 1.574 16.203 1 94.94 72 ALA B N 1
ATOM 5423 C CA . ALA B 1 72 ? -9.492 0.684 15.477 1 94.94 72 ALA B CA 1
ATOM 5424 C C . ALA B 1 72 ? -9.953 0.501 14.031 1 94.94 72 ALA B C 1
ATOM 5426 O O . ALA B 1 72 ? -9.125 0.46 13.117 1 94.94 72 ALA B O 1
ATOM 5427 N N . ASP B 1 73 ? -11.227 0.405 13.805 1 95.5 73 ASP B N 1
ATOM 5428 C CA . ASP B 1 73 ? -11.766 0.281 12.453 1 95.5 73 ASP B CA 1
ATOM 5429 C C . ASP B 1 73 ? -11.43 1.51 11.617 1 95.5 73 ASP B C 1
ATOM 5431 O O . ASP B 1 73 ? -11.156 1.394 10.422 1 95.5 73 ASP B O 1
ATOM 5435 N N . SER B 1 74 ? -11.555 2.648 12.211 1 96.19 74 SER B N 1
ATOM 5436 C CA . SER B 1 74 ? -11.211 3.877 11.5 1 96.19 74 SER B CA 1
ATOM 5437 C C . SER B 1 74 ? -9.742 3.898 11.109 1 96.19 74 SER B C 1
ATOM 5439 O O . SER B 1 74 ? -9.391 4.375 10.023 1 96.19 74 SER B O 1
ATOM 5441 N N . LEU B 1 75 ? -8.906 3.383 11.984 1 94.69 75 LEU B N 1
ATOM 5442 C CA . LEU B 1 75 ? -7.473 3.352 11.711 1 94.69 75 LEU B CA 1
ATOM 5443 C C . LEU B 1 75 ? -7.152 2.365 10.594 1 94.69 75 LEU B C 1
ATOM 5445 O O . LEU B 1 75 ? -6.246 2.6 9.797 1 94.69 75 LEU B O 1
ATOM 5449 N N . VAL B 1 76 ? -7.898 1.269 10.492 1 94.5 76 VAL B N 1
ATOM 5450 C CA . VAL B 1 76 ? -7.727 0.304 9.414 1 94.5 76 VAL B CA 1
ATOM 5451 C C . VAL B 1 76 ? -8.062 0.961 8.07 1 94.5 76 VAL B C 1
ATOM 5453 O O . VAL B 1 76 ? -7.375 0.731 7.074 1 94.5 76 VAL B O 1
ATOM 5456 N N . GLY B 1 77 ? -9.086 1.747 8.102 1 92.19 77 GLY B N 1
ATOM 5457 C CA . GLY B 1 77 ? -9.461 2.459 6.887 1 92.19 77 GLY B CA 1
ATOM 5458 C C . GLY B 1 77 ? -8.406 3.443 6.426 1 92.19 77 GLY B C 1
ATOM 5459 O O . GLY B 1 77 ? -8.203 3.627 5.223 1 92.19 77 GLY B O 1
ATOM 5460 N N . LYS B 1 78 ? -7.68 4.016 7.344 1 91.88 78 LYS B N 1
ATOM 5461 C CA . LYS B 1 78 ? -6.629 4.977 7.027 1 91.88 78 LYS B CA 1
ATOM 5462 C C . LYS B 1 78 ? -5.34 4.266 6.621 1 91.88 78 LYS B C 1
ATOM 5464 O O . LYS B 1 78 ? -4.395 4.906 6.152 1 91.88 78 LYS B O 1
ATOM 5469 N N . GLY B 1 79 ? -5.293 2.939 6.824 1 89.62 79 GLY B N 1
ATOM 5470 C CA . GLY B 1 79 ? -4.125 2.158 6.457 1 89.62 79 GLY B CA 1
ATOM 5471 C C . GLY B 1 79 ? -3.127 2.008 7.59 1 89.62 79 GLY B C 1
ATOM 5472 O O . GLY B 1 79 ? -2.029 1.483 7.391 1 89.62 79 GLY B O 1
ATOM 5473 N N . GLU B 1 80 ? -3.494 2.496 8.781 1 91.81 80 GLU B N 1
ATOM 5474 C CA . GLU B 1 80 ? -2.623 2.361 9.945 1 91.81 80 GLU B CA 1
ATOM 5475 C C . GLU B 1 80 ? -2.92 1.077 10.711 1 91.81 80 GLU B C 1
ATOM 5477 O O . GLU B 1 80 ? -3.537 1.113 11.781 1 91.81 80 GLU B O 1
ATOM 5482 N N . ARG B 1 81 ? -2.369 0.027 10.258 1 91.44 81 ARG B N 1
ATOM 5483 C CA . ARG B 1 81 ? -2.711 -1.306 10.75 1 91.44 81 ARG B CA 1
ATOM 5484 C C . ARG B 1 81 ? -2.031 -1.592 12.086 1 91.44 81 ARG B C 1
ATOM 5486 O O . ARG B 1 81 ? -2.615 -2.236 12.961 1 91.44 81 ARG B O 1
ATOM 5493 N N . TYR B 1 82 ? -0.789 -1.108 12.305 1 90.12 82 TYR B N 1
ATOM 5494 C CA . TYR B 1 82 ? -0.087 -1.354 13.555 1 90.12 82 TYR B CA 1
ATOM 5495 C C . TYR B 1 82 ? -0.805 -0.688 14.727 1 90.12 82 TYR B C 1
ATOM 5497 O O . TYR B 1 82 ? -0.974 -1.294 15.781 1 90.12 82 TYR B O 1
ATOM 5505 N N . ARG B 1 83 ? -1.192 0.541 14.461 1 91.44 83 ARG B N 1
ATOM 5506 C CA . ARG B 1 83 ? -1.929 1.258 15.5 1 91.44 83 ARG B CA 1
ATOM 5507 C C . ARG B 1 83 ? -3.275 0.595 15.773 1 91.44 83 ARG B C 1
ATOM 5509 O O . ARG B 1 83 ? -3.703 0.5 16.922 1 91.44 83 ARG B O 1
ATOM 5516 N N . ALA B 1 84 ? -3.926 0.153 14.703 1 94.25 84 ALA B N 1
ATOM 5517 C CA . ALA B 1 84 ? -5.227 -0.5 14.844 1 94.25 84 ALA B CA 1
ATOM 5518 C C . ALA B 1 84 ? -5.109 -1.778 15.672 1 94.25 84 ALA B C 1
ATOM 5520 O O . ALA B 1 84 ? -5.988 -2.082 16.484 1 94.25 84 ALA B O 1
ATOM 5521 N N . LEU B 1 85 ? -4.035 -2.545 15.516 1 93.12 85 LEU B N 1
ATOM 5522 C CA . LEU B 1 85 ? -3.826 -3.805 16.219 1 93.12 85 LEU B CA 1
ATOM 5523 C C . LEU B 1 85 ? -3.779 -3.58 17.734 1 93.12 85 LEU B C 1
ATOM 5525 O O . LEU B 1 85 ? -4.355 -4.355 18.484 1 93.12 85 LEU B O 1
ATOM 5529 N N . SER B 1 86 ? -3.09 -2.549 18.125 1 91.69 86 SER B N 1
ATOM 5530 C CA . SER B 1 86 ? -2.986 -2.246 19.562 1 91.69 86 SER B CA 1
ATOM 5531 C C . SER B 1 86 ? -4.355 -1.946 20.156 1 91.69 86 SER B C 1
ATOM 5533 O O . SER B 1 86 ? -4.672 -2.412 21.25 1 91.69 86 SER B O 1
ATOM 5535 N N . PHE B 1 87 ? -5.176 -1.266 19.484 1 93.56 87 PHE B N 1
ATOM 5536 C CA . PHE B 1 87 ? -6.48 -0.885 20.016 1 93.56 87 PHE B CA 1
ATOM 5537 C C . PHE B 1 87 ? -7.453 -2.055 19.953 1 93.56 87 PHE B C 1
ATOM 5539 O O . PHE B 1 87 ? -8.336 -2.18 20.797 1 93.56 87 PHE B O 1
ATOM 5546 N N . TYR B 1 88 ? -7.336 -2.912 18.922 1 93.38 88 TYR B N 1
ATOM 5547 C CA . TYR B 1 88 ? -8.133 -4.137 18.938 1 93.38 88 TYR B CA 1
ATOM 5548 C C . TYR B 1 88 ? -7.793 -5 20.141 1 93.38 88 TYR B C 1
ATOM 5550 O O . TYR B 1 88 ? -8.688 -5.566 20.781 1 93.38 88 TYR B O 1
ATOM 5558 N N . GLN B 1 89 ? -6.543 -5.125 20.422 1 91.19 89 GLN B N 1
ATOM 5559 C CA . GLN B 1 89 ? -6.102 -5.926 21.562 1 91.19 89 GLN B CA 1
ATOM 5560 C C . GLN B 1 89 ? -6.621 -5.352 22.875 1 91.19 89 GLN B C 1
ATOM 5562 O O . GLN B 1 89 ? -7.043 -6.094 23.75 1 91.19 89 GLN B O 1
ATOM 5567 N N . GLN B 1 90 ? -6.555 -4.027 22.969 1 89.44 90 GLN B N 1
ATOM 5568 C CA . GLN B 1 90 ? -7.105 -3.383 24.156 1 89.44 90 GLN B CA 1
ATOM 5569 C C . GLN B 1 90 ? -8.609 -3.619 24.266 1 89.44 90 GLN B C 1
ATOM 5571 O O . GLN B 1 90 ? -9.125 -3.838 25.359 1 89.44 90 GLN B O 1
ATOM 5576 N N . ALA B 1 91 ? -9.273 -3.535 23.125 1 90.5 91 ALA B N 1
ATOM 5577 C CA . ALA B 1 91 ? -10.711 -3.781 23.125 1 90.5 91 ALA B CA 1
ATOM 5578 C C . ALA B 1 91 ? -11.023 -5.207 23.578 1 90.5 91 ALA B C 1
ATOM 5580 O O . ALA B 1 91 ? -11.953 -5.426 24.359 1 90.5 91 ALA B O 1
ATOM 5581 N N . ASN B 1 92 ? -10.258 -6.148 23.141 1 87.62 92 ASN B N 1
ATOM 5582 C CA . ASN B 1 92 ? -10.445 -7.547 23.516 1 87.62 92 ASN B CA 1
ATOM 5583 C C . ASN B 1 92 ? -10.164 -7.766 25 1 87.62 92 ASN B C 1
ATOM 5585 O O . ASN B 1 92 ? -10.867 -8.539 25.656 1 87.62 92 ASN B O 1
ATOM 5589 N N . ALA B 1 93 ? -9.148 -7.133 25.484 1 84.5 93 ALA B N 1
ATOM 5590 C CA . ALA B 1 93 ? -8.812 -7.246 26.906 1 84.5 93 ALA B CA 1
ATOM 5591 C C . ALA B 1 93 ? -9.93 -6.695 27.781 1 84.5 93 ALA B C 1
ATOM 5593 O O . ALA B 1 93 ? -10.273 -7.289 28.812 1 84.5 93 ALA B O 1
ATOM 5594 N N . HIS B 1 94 ? -10.523 -5.645 27.344 1 83.81 94 HIS B N 1
ATOM 5595 C CA . HIS B 1 94 ? -11.609 -5.039 28.109 1 83.81 94 HIS B CA 1
ATOM 5596 C C . HIS B 1 94 ? -12.867 -5.898 28.062 1 83.81 94 HIS B C 1
ATOM 5598 O O . HIS B 1 94 ? -13.602 -5.98 29.047 1 83.81 94 HIS B O 1
ATOM 5604 N N . ARG B 1 95 ? -13.133 -6.465 26.969 1 81.25 95 ARG B N 1
ATOM 5605 C CA . ARG B 1 95 ? -14.312 -7.32 26.844 1 81.25 95 ARG B CA 1
ATOM 5606 C C . ARG B 1 95 ? -14.141 -8.602 27.672 1 81.25 95 ARG B C 1
ATOM 5608 O O . ARG B 1 95 ? -15.109 -9.117 28.234 1 81.25 95 ARG B O 1
ATOM 5615 N N . LYS B 1 96 ? -12.977 -9.117 27.766 1 77.25 96 LYS B N 1
ATOM 5616 C CA . LYS B 1 96 ? -12.711 -10.305 28.578 1 77.25 96 LYS B CA 1
ATOM 5617 C C . LYS B 1 96 ? -12.875 -9.992 30.062 1 77.25 96 LYS B C 1
ATOM 5619 O O . LYS B 1 96 ? -13.414 -10.805 30.812 1 77.25 96 LYS B O 1
ATOM 5624 N N . CYS B 1 97 ? -12.359 -8.867 30.359 1 71.62 97 CYS B N 1
ATOM 5625 C CA . CYS B 1 97 ? -12.477 -8.469 31.75 1 71.62 97 CYS B CA 1
ATOM 5626 C C . CYS B 1 97 ? -13.93 -8.227 32.125 1 71.62 97 CYS B C 1
ATOM 5628 O O . CYS B 1 97 ? -14.359 -8.578 33.219 1 71.62 97 CYS B O 1
ATOM 5630 N N . ALA B 1 98 ? -14.664 -7.641 31.234 1 64.62 98 ALA B N 1
ATOM 5631 C CA . ALA B 1 98 ? -16.078 -7.395 31.484 1 64.62 98 ALA B CA 1
ATOM 5632 C C . ALA B 1 98 ? -16.844 -8.711 31.609 1 64.62 98 ALA B C 1
ATOM 5634 O O . ALA B 1 98 ? -17.766 -8.82 32.438 1 64.62 98 ALA B O 1
ATOM 5635 N N . ALA B 1 99 ? -16.469 -9.688 30.766 1 63.78 99 ALA B N 1
ATOM 5636 C CA . ALA B 1 99 ? -17.125 -10.992 30.828 1 63.78 99 ALA B CA 1
ATOM 5637 C C . ALA B 1 99 ? -16.797 -11.719 32.125 1 63.78 99 ALA B C 1
ATOM 5639 O O . ALA B 1 99 ? -17.625 -12.461 32.656 1 63.78 99 ALA B O 1
ATOM 5640 N N . SER B 1 100 ? -15.547 -11.578 32.594 1 59.12 100 SER B N 1
ATOM 5641 C CA . SER B 1 100 ? -15.172 -12.242 33.844 1 59.12 100 SER B CA 1
ATOM 5642 C C . SER B 1 100 ? -15.836 -11.57 35.031 1 59.12 100 SER B C 1
ATOM 5644 O O . SER B 1 100 ? -15.992 -12.195 36.094 1 59.12 100 SER B O 1
ATOM 5646 N N . SER B 1 101 ? -15.945 -10.312 35.031 1 51.84 101 SER B N 1
ATOM 5647 C CA . SER B 1 101 ? -16.641 -9.688 36.125 1 51.84 101 SER B CA 1
ATOM 5648 C C . SER B 1 101 ? -18.109 -10.078 36.156 1 51.84 101 SER B C 1
ATOM 5650 O O . SER B 1 101 ? -18.766 -10.117 35.125 1 51.84 101 SER B O 1
ATOM 5652 N N . SER B 1 102 ? -18.609 -11.094 37.031 1 42.47 102 SER B N 1
ATOM 5653 C CA . SER B 1 102 ? -19.891 -11.719 37.344 1 42.47 102 SER B CA 1
ATOM 5654 C C . SER B 1 102 ? -21.047 -10.766 37.094 1 42.47 102 SER B C 1
ATOM 5656 O O . SER B 1 102 ? -22.188 -11.055 37.469 1 42.47 102 SER B O 1
ATOM 5658 N N . LEU B 1 103 ? -21.047 -9.539 37.219 1 35.91 103 LEU B N 1
ATOM 5659 C CA . LEU B 1 103 ? -22.359 -8.883 37.125 1 35.91 103 LEU B CA 1
ATOM 5660 C C . LEU B 1 103 ? -22.953 -9.109 35.75 1 35.91 103 LEU B C 1
ATOM 5662 O O . LEU B 1 103 ? -22.359 -8.727 34.719 1 35.91 103 LEU B O 1
ATOM 5666 N N . ARG B 1 104 ? -23.781 -10.18 35.656 1 34.62 104 ARG B N 1
ATOM 5667 C CA . ARG B 1 104 ? -24.703 -10.602 34.625 1 34.62 104 ARG B CA 1
ATOM 5668 C C . ARG B 1 104 ? -25.328 -9.391 33.906 1 34.62 104 ARG B C 1
ATOM 5670 O O . ARG B 1 104 ? -26.172 -8.703 34.5 1 34.62 104 ARG B O 1
ATOM 5677 N N . CYS B 1 105 ? -24.672 -8.57 33.344 1 32.66 105 CYS B N 1
ATOM 5678 C CA . CYS B 1 105 ? -25.344 -7.504 32.625 1 32.66 105 CYS B CA 1
ATOM 5679 C C . CYS B 1 105 ? -26.531 -8.055 31.844 1 32.66 105 CYS B C 1
ATOM 5681 O O . CYS B 1 105 ? -26.391 -8.977 31.031 1 32.66 105 CYS B O 1
ATOM 5683 N N . SER B 1 106 ? -27.656 -8.188 32.469 1 28.78 106 SER B N 1
ATOM 5684 C CA . SER B 1 106 ? -28.922 -8.398 31.781 1 28.78 106 SER B CA 1
ATOM 5685 C C . SER B 1 106 ? -28.938 -7.742 30.422 1 28.78 106 SER B C 1
ATOM 5687 O O . SER B 1 106 ? -28.438 -6.629 30.25 1 28.78 106 SER B O 1
ATOM 5689 N N . PRO B 1 107 ? -28.891 -8.492 29.422 1 31.31 107 PRO B N 1
ATOM 5690 C CA . PRO B 1 107 ? -29.172 -7.832 28.141 1 31.31 107 PRO B CA 1
ATOM 5691 C C . PRO B 1 107 ? -30.219 -6.734 28.266 1 31.31 107 PRO B C 1
ATOM 5693 O O . PRO B 1 107 ? -31.359 -7.008 28.672 1 31.31 107 PRO B O 1
ATOM 5696 N N . THR B 1 108 ? -30 -5.715 29.016 1 29.81 108 THR B N 1
ATOM 5697 C CA . THR B 1 108 ? -30.984 -4.637 29.094 1 29.81 108 THR B CA 1
ATOM 5698 C C . THR B 1 108 ? -31.875 -4.629 27.875 1 29.81 108 THR B C 1
ATOM 5700 O O . THR B 1 108 ? -31.391 -4.652 26.734 1 29.81 108 THR B O 1
ATOM 5703 N N . GLN B 1 109 ? -33.031 -5.09 28.016 1 27.75 109 GLN B N 1
ATOM 5704 C CA . GLN B 1 109 ? -34.25 -4.871 27.25 1 27.75 109 GLN B CA 1
ATOM 5705 C C . GLN B 1 109 ? -34.281 -3.48 26.609 1 27.75 109 GLN B C 1
ATOM 5707 O O . GLN B 1 109 ? -34.062 -2.48 27.312 1 27.75 109 GLN B O 1
ATOM 5712 N N . LEU B 1 110 ? -33.875 -3.322 25.391 1 29.11 110 LEU B N 1
ATOM 5713 C CA . LEU B 1 110 ? -34.312 -2.25 24.5 1 29.11 110 LEU B CA 1
ATOM 5714 C C . LEU B 1 110 ? -35.75 -1.82 24.859 1 29.11 110 LEU B C 1
ATOM 5716 O O . LEU B 1 110 ? -36.719 -2.361 24.312 1 29.11 110 LEU B O 1
ATOM 5720 N N . LEU B 1 111 ? -36.125 -1.799 26 1 27.02 111 LEU B N 1
ATOM 5721 C CA . LEU B 1 111 ? -37.5 -1.386 26.297 1 27.02 111 LEU B CA 1
ATOM 5722 C C . L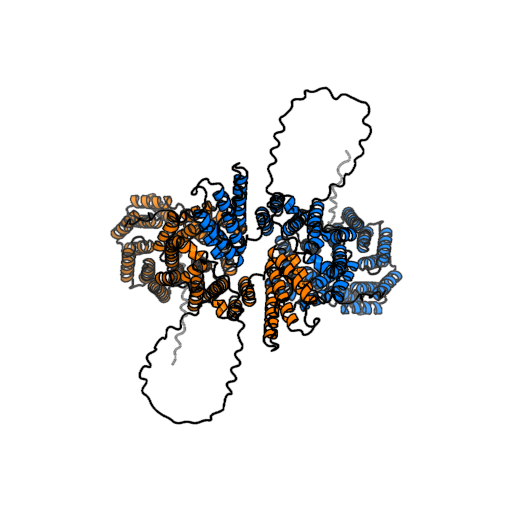EU B 1 111 ? -37.906 -0.211 25.406 1 27.02 111 LEU B C 1
ATOM 5724 O O . LEU B 1 111 ? -38.812 -0.344 24.562 1 27.02 111 LEU B O 1
ATOM 5728 N N . GLY B 1 112 ? -38.344 1.018 26.078 1 27.53 112 GLY B N 1
ATOM 5729 C CA . GLY B 1 112 ? -39.312 2.061 25.766 1 27.53 112 GLY B CA 1
ATOM 5730 C C . GLY B 1 112 ? -38.844 3.008 24.688 1 27.53 112 GLY B C 1
ATOM 5731 O O . GLY B 1 112 ? -39.312 4.145 24.594 1 27.53 112 GLY B O 1
ATOM 5732 N N . LEU B 1 113 ? -37.594 2.965 24.219 1 30.22 113 LEU B N 1
ATOM 5733 C CA . LEU B 1 113 ? -37.438 4.027 23.234 1 30.22 113 LEU B CA 1
ATOM 5734 C C . LEU B 1 113 ? -38.469 3.871 22.109 1 30.22 113 LEU B C 1
ATOM 5736 O O . LEU B 1 113 ? -38.875 2.754 21.797 1 30.22 113 LEU B O 1
ATOM 5740 N N . PRO B 1 114 ? -39.219 4.875 21.812 1 30.97 114 PRO B N 1
ATOM 5741 C CA . PRO B 1 114 ? -40.125 4.68 20.688 1 30.97 114 PRO B CA 1
ATOM 5742 C C . PRO B 1 114 ? -39.5 3.912 19.531 1 30.97 114 PRO B C 1
ATOM 5744 O O . PRO B 1 114 ? -38.25 3.857 19.438 1 30.97 114 PRO B O 1
ATOM 5747 N N . PRO B 1 115 ? -40.25 2.969 18.672 1 33.25 115 PRO B N 1
ATOM 5748 C CA . PRO B 1 115 ? -39.906 2.133 17.516 1 33.25 115 PRO B CA 1
ATOM 5749 C C . PRO B 1 115 ? -38.875 2.781 16.594 1 33.25 115 PRO B C 1
ATOM 5751 O O . PRO B 1 115 ? -38.562 2.23 15.547 1 33.25 115 PRO B O 1
ATOM 5754 N N . THR B 1 116 ? -38.75 4 16.594 1 34.59 116 THR B N 1
ATOM 5755 C CA . THR B 1 116 ? -37.969 4.602 15.539 1 34.59 116 THR B CA 1
ATOM 5756 C C . THR B 1 116 ? -36.469 4.234 15.695 1 34.59 116 THR B C 1
ATOM 5758 O O . THR B 1 116 ? -35.625 5.109 15.727 1 34.59 116 THR B O 1
ATOM 5761 N N . SER B 1 117 ? -36.125 3.391 16.562 1 36.5 117 SER B N 1
ATOM 5762 C CA . SER B 1 117 ? -34.719 3.078 16.844 1 36.5 117 SER B CA 1
ATOM 5763 C C . SER B 1 117 ? -34 2.582 15.594 1 36.5 117 SER B C 1
ATOM 5765 O O . SER B 1 117 ? -34.531 1.769 14.844 1 36.5 117 SER B O 1
ATOM 5767 N N . PRO B 1 118 ? -32.969 3.316 15.164 1 39.84 118 PRO B N 1
ATOM 5768 C CA . PRO B 1 118 ? -32.312 2.893 13.93 1 39.84 118 PRO B CA 1
ATOM 5769 C C . PRO B 1 118 ? -31.984 1.401 13.922 1 39.84 118 PRO B C 1
ATOM 5771 O O . PRO B 1 118 ? -31.828 0.791 14.977 1 39.84 118 PRO B O 1
ATOM 5774 N N . PRO B 1 119 ? -32.5 0.631 12.938 1 39.47 119 PRO B N 1
ATOM 5775 C CA . PRO B 1 119 ? -32.281 -0.809 12.773 1 39.47 119 PRO B CA 1
ATOM 5776 C C . PRO B 1 119 ? -30.891 -1.257 13.258 1 39.47 119 PRO B C 1
ATOM 5778 O O . PRO B 1 119 ? -29.953 -0.464 13.258 1 39.47 119 PRO B O 1
ATOM 5781 N N . CYS B 1 120 ? -30.844 -2.268 14.172 1 39.12 120 CYS B N 1
ATOM 5782 C CA . CYS B 1 120 ? -29.688 -2.99 14.711 1 39.12 120 CYS B CA 1
ATOM 5783 C C . CYS B 1 120 ? -28.609 -3.176 13.648 1 39.12 120 CYS B C 1
ATOM 5785 O O . CYS B 1 120 ? -28.906 -3.598 12.523 1 39.12 120 CYS B O 1
ATOM 5787 N N . PRO B 1 121 ? -27.531 -2.531 13.773 1 44.47 121 PRO B N 1
ATOM 5788 C CA . PRO B 1 121 ? -26.453 -2.689 12.789 1 44.47 121 PRO B CA 1
ATOM 5789 C C . PRO B 1 121 ? -26.125 -4.152 12.5 1 44.47 121 PRO B C 1
ATOM 5791 O O . PRO B 1 121 ? -26.375 -5.02 13.344 1 44.47 121 PRO B O 1
ATOM 5794 N N . PRO B 1 122 ? -26.156 -4.684 11.352 1 45.78 122 PRO B N 1
ATOM 5795 C CA . PRO B 1 122 ? -25.812 -6.066 11.016 1 45.78 122 PRO B CA 1
ATOM 5796 C C . PRO B 1 122 ? -24.672 -6.617 11.875 1 45.78 122 PRO B C 1
ATOM 5798 O O . PRO B 1 122 ? -23.859 -5.852 12.398 1 45.78 122 PRO B O 1
ATOM 5801 N N . PRO B 1 123 ? -24.812 -7.844 12.422 1 49.5 123 PRO B N 1
ATOM 5802 C CA . PRO B 1 123 ? -23.844 -8.477 13.305 1 49.5 123 PRO B CA 1
ATOM 5803 C C . PRO B 1 123 ? -22.406 -8.258 12.844 1 49.5 123 PRO B C 1
ATOM 5805 O O . PRO B 1 123 ? -22.078 -8.508 11.68 1 49.5 123 PRO B O 1
ATOM 5808 N N . SER B 1 124 ? -21.641 -7.359 13.539 1 62.91 124 SER B N 1
ATOM 5809 C CA . SER B 1 124 ? -20.266 -6.965 13.281 1 62.91 124 SER B CA 1
ATOM 5810 C C . SER B 1 124 ? -19.312 -8.148 13.438 1 62.91 124 SER B C 1
ATOM 5812 O O . SER B 1 124 ? -19.609 -9.094 14.172 1 62.91 124 SER B O 1
ATOM 5814 N N . LEU B 1 125 ? -18.531 -8.484 12.531 1 70.38 125 LEU B N 1
ATOM 5815 C CA . LEU B 1 125 ? -17.438 -9.453 12.609 1 70.38 125 LEU B CA 1
ATOM 5816 C C . LEU B 1 125 ? -16.75 -9.391 13.961 1 70.38 125 LEU B C 1
ATOM 5818 O O . LEU B 1 125 ? -16.672 -8.328 14.578 1 70.38 125 LEU B O 1
ATOM 5822 N N . PRO B 1 126 ? -16.516 -10.539 14.516 1 86.5 126 PRO B N 1
ATOM 5823 C CA . PRO B 1 126 ? -15.805 -10.562 15.805 1 86.5 126 PRO B CA 1
ATOM 5824 C C . PRO B 1 126 ? -14.5 -9.773 15.773 1 86.5 126 PRO B C 1
ATOM 5826 O O . PRO B 1 126 ? -13.836 -9.703 14.734 1 86.5 126 PRO B O 1
ATOM 5829 N N . ILE B 1 127 ? -14.195 -9.195 16.906 1 90.75 127 ILE B N 1
ATOM 5830 C CA . ILE B 1 127 ? -13.023 -8.336 17.031 1 90.75 127 ILE B CA 1
ATOM 5831 C C . ILE B 1 127 ? -11.758 -9.141 16.75 1 90.75 127 ILE B C 1
ATOM 5833 O O . ILE B 1 127 ? -10.812 -8.633 16.141 1 90.75 127 ILE B O 1
ATOM 5837 N N . ASN B 1 128 ? -11.75 -10.422 17.203 1 92.25 128 ASN B N 1
ATOM 5838 C CA . ASN B 1 128 ? -10.57 -11.258 17 1 92.25 128 ASN B CA 1
ATOM 5839 C C . ASN B 1 128 ? -10.328 -11.523 15.508 1 92.25 128 ASN B C 1
ATOM 5841 O O . ASN B 1 128 ? -9.18 -11.68 15.086 1 92.25 128 ASN B O 1
ATOM 5845 N N . PHE B 1 129 ? -11.469 -11.594 14.805 1 93.25 129 PHE B N 1
ATOM 5846 C CA . PHE B 1 129 ? -11.328 -11.766 13.367 1 93.25 129 PHE B CA 1
ATOM 5847 C C . PHE B 1 129 ? -10.734 -10.523 12.727 1 93.25 129 PHE B C 1
ATOM 5849 O O . PHE B 1 129 ? -9.898 -10.617 11.82 1 93.25 129 PHE B O 1
ATOM 5856 N N . LYS B 1 130 ? -11.086 -9.398 13.164 1 93.44 130 LYS B N 1
ATOM 5857 C CA . LYS B 1 130 ? -10.523 -8.141 12.672 1 93.44 130 LYS B CA 1
ATOM 5858 C C . LYS B 1 130 ? -9.047 -8.031 13.023 1 93.44 130 LYS B C 1
ATOM 5860 O O . LYS B 1 130 ? -8.242 -7.559 12.211 1 93.44 130 LYS B O 1
ATOM 5865 N N . GLU B 1 131 ? -8.758 -8.453 14.227 1 94.44 131 GLU B N 1
ATOM 5866 C CA . GLU B 1 131 ? -7.363 -8.484 14.648 1 94.44 131 GLU B CA 1
ATOM 5867 C C . GLU B 1 131 ? -6.543 -9.414 13.75 1 94.44 131 GLU B C 1
ATOM 5869 O O . GLU B 1 131 ? -5.418 -9.078 13.367 1 94.44 131 GLU B O 1
ATOM 5874 N N . ALA B 1 132 ? -7.078 -10.547 13.391 1 95.25 132 ALA B N 1
ATOM 5875 C CA . ALA B 1 132 ? -6.387 -11.516 12.547 1 95.25 132 ALA B CA 1
ATOM 5876 C C . ALA B 1 132 ? -6.125 -10.945 11.156 1 95.25 132 ALA B C 1
ATOM 5878 O O . ALA B 1 132 ? -5.051 -11.156 10.586 1 95.25 132 ALA B O 1
ATOM 5879 N N . ARG B 1 133 ? -7.109 -10.289 10.609 1 93.94 133 ARG B N 1
ATOM 5880 C CA . ARG B 1 133 ? -6.953 -9.68 9.289 1 93.94 133 ARG B CA 1
ATOM 5881 C C . ARG B 1 133 ? -5.852 -8.625 9.297 1 93.94 133 ARG B C 1
ATOM 5883 O O . ARG B 1 133 ? -5.129 -8.477 8.312 1 93.94 133 ARG B O 1
ATOM 5890 N N . CYS B 1 134 ? -5.742 -7.891 10.344 1 94.12 134 CYS B N 1
ATOM 5891 C CA . CYS B 1 134 ? -4.68 -6.898 10.469 1 94.12 134 CYS B CA 1
ATOM 5892 C C . CYS B 1 134 ? -3.312 -7.57 10.523 1 94.12 134 CYS B C 1
ATOM 5894 O O . CYS B 1 134 ? -2.371 -7.117 9.867 1 94.12 134 CYS B O 1
ATOM 5896 N N . HIS B 1 135 ? -3.24 -8.688 11.305 1 94.69 135 HIS B N 1
ATOM 5897 C CA . HIS B 1 135 ? -1.991 -9.43 11.359 1 94.69 135 HIS B CA 1
ATOM 5898 C C . HIS B 1 135 ? -1.589 -9.945 9.984 1 94.69 135 HIS B C 1
ATOM 5900 O O . HIS B 1 135 ? -0.408 -9.922 9.625 1 94.69 135 HIS B O 1
ATOM 5906 N N . LEU B 1 136 ? -2.568 -10.344 9.203 1 93.06 136 LEU B N 1
ATOM 5907 C CA . LEU B 1 136 ? -2.293 -10.875 7.875 1 93.06 136 LEU B CA 1
ATOM 5908 C C . LEU B 1 136 ? -1.786 -9.781 6.945 1 93.06 136 LEU B C 1
ATOM 5910 O O . LEU B 1 136 ? -0.904 -10.023 6.117 1 93.06 136 LEU B O 1
ATOM 5914 N N . SER B 1 137 ? -2.418 -8.586 7.047 1 89.62 137 SER B N 1
ATOM 5915 C CA . SER B 1 137 ? -1.974 -7.469 6.227 1 89.62 137 SER B CA 1
ATOM 5916 C C . SER B 1 137 ? -0.537 -7.078 6.555 1 89.62 137 SER B C 1
ATOM 5918 O O . SER B 1 137 ? 0.163 -6.504 5.715 1 89.62 137 SER B O 1
ATOM 5920 N N . LEU B 1 138 ? -0.089 -7.426 7.781 1 88.69 138 LEU B N 1
ATOM 5921 C CA . LEU B 1 138 ? 1.278 -7.133 8.203 1 88.69 138 LEU B CA 1
ATOM 5922 C C . LEU B 1 138 ? 2.18 -8.344 7.988 1 88.69 138 LEU B C 1
ATOM 5924 O O . LEU B 1 138 ? 3.314 -8.375 8.477 1 88.69 138 LEU B O 1
ATOM 5928 N N . ASN B 1 139 ? 1.73 -9.43 7.289 1 87.56 139 ASN B N 1
ATOM 5929 C CA . ASN B 1 139 ? 2.449 -10.641 6.922 1 87.56 139 ASN B CA 1
ATOM 5930 C C . ASN B 1 139 ? 2.936 -11.406 8.156 1 87.56 139 ASN B C 1
ATOM 5932 O O . ASN B 1 139 ? 4.094 -11.828 8.211 1 87.56 139 ASN B O 1
ATOM 5936 N N . LYS B 1 140 ? 2.115 -11.422 9.164 1 92.19 140 LYS B N 1
ATOM 5937 C CA . LYS B 1 140 ? 2.354 -12.219 10.367 1 92.19 140 LYS B CA 1
ATOM 5938 C C . LYS B 1 140 ? 1.309 -13.328 10.508 1 92.19 140 LYS B C 1
ATOM 5940 O O . LYS B 1 140 ? 0.397 -13.219 11.328 1 92.19 140 LYS B O 1
ATOM 5945 N N . PRO B 1 141 ? 1.484 -14.406 9.812 1 93.5 141 PRO B N 1
ATOM 5946 C CA . PRO B 1 141 ? 0.453 -15.445 9.781 1 93.5 141 PRO B CA 1
ATOM 5947 C C . PRO B 1 141 ? 0.332 -16.203 11.102 1 93.5 141 PRO B C 1
ATOM 5949 O O . PRO B 1 141 ? -0.762 -16.641 11.469 1 93.5 141 PRO B O 1
ATOM 5952 N N . SER B 1 142 ? 1.409 -16.422 11.883 1 95.69 142 SER B N 1
ATOM 5953 C CA . SER B 1 142 ? 1.343 -17.141 13.148 1 95.69 142 SER B CA 1
ATOM 5954 C C . SER B 1 142 ? 0.463 -16.422 14.156 1 95.69 142 SER B C 1
ATOM 5956 O O . SER B 1 142 ? -0.359 -17.031 14.836 1 95.69 142 SER B O 1
ATOM 5958 N N . GLN B 1 143 ? 0.671 -15.117 14.234 1 95.25 143 GLN B N 1
ATOM 5959 C CA . GLN B 1 143 ? -0.156 -14.32 15.133 1 95.25 143 GLN B CA 1
ATOM 5960 C C . GLN B 1 143 ? -1.605 -14.281 14.656 1 95.25 143 GLN B C 1
ATOM 5962 O O . GLN B 1 143 ? -2.531 -14.266 15.469 1 95.25 143 GLN B O 1
ATOM 5967 N N . ALA B 1 144 ? -1.761 -14.258 13.375 1 96.31 144 ALA B N 1
ATOM 5968 C CA . ALA B 1 144 ? -3.113 -14.289 12.82 1 96.31 144 ALA B CA 1
ATOM 5969 C C . ALA B 1 144 ? -3.832 -15.578 13.195 1 96.31 144 ALA B C 1
ATOM 5971 O O . ALA B 1 144 ? -5.023 -15.562 13.508 1 96.31 144 ALA B O 1
ATOM 5972 N N . LEU B 1 145 ? -3.129 -16.688 13.18 1 96.56 145 LEU B N 1
ATOM 5973 C CA . LEU B 1 145 ? -3.727 -17.969 13.531 1 96.56 145 LEU B CA 1
ATOM 5974 C C . LEU B 1 145 ? -4.16 -17.984 14.992 1 96.56 145 LEU B C 1
ATOM 5976 O O . LEU B 1 145 ? -5.242 -18.484 15.312 1 96.56 145 LEU B O 1
ATOM 5980 N N . ARG B 1 146 ? -3.307 -17.438 15.844 1 95.12 146 ARG B N 1
ATOM 5981 C CA . ARG B 1 146 ? -3.648 -17.375 17.266 1 95.12 146 ARG B CA 1
ATOM 5982 C C . ARG B 1 146 ? -4.922 -16.562 17.484 1 95.12 146 ARG B C 1
ATOM 5984 O O . ARG B 1 146 ? -5.781 -16.953 18.281 1 95.12 146 ARG B O 1
ATOM 5991 N N . ALA B 1 147 ? -5.016 -15.477 16.812 1 94.62 147 ALA B N 1
ATOM 5992 C CA . ALA B 1 147 ? -6.199 -14.625 16.938 1 94.62 147 ALA B CA 1
ATOM 5993 C C . ALA B 1 147 ? -7.438 -15.336 16.391 1 94.62 147 ALA B C 1
ATOM 5995 O O . ALA B 1 147 ? -8.531 -15.219 16.953 1 94.62 147 ALA B O 1
ATOM 5996 N N . LEU B 1 148 ? -7.301 -16.094 15.32 1 94.62 148 LEU B N 1
ATOM 5997 C CA . LEU B 1 148 ? -8.43 -16.797 14.719 1 94.62 148 LEU B CA 1
ATOM 5998 C C . LEU B 1 148 ? -8.891 -17.953 15.609 1 94.62 148 LEU B C 1
ATOM 6000 O O . LEU B 1 148 ? -10.086 -18.234 15.695 1 94.62 148 LEU B O 1
ATOM 6004 N N . LEU B 1 149 ? -7.973 -18.562 16.266 1 93.56 149 LEU B N 1
ATOM 6005 C CA . LEU B 1 149 ? -8.305 -19.703 17.109 1 93.56 149 LEU B CA 1
ATOM 6006 C C . LEU B 1 149 ? -8.984 -19.234 18.391 1 93.56 149 LEU B C 1
ATOM 6008 O O . LEU B 1 149 ? -9.625 -20.031 19.094 1 93.56 149 LEU B O 1
ATOM 6012 N N . SER B 1 150 ? -8.805 -17.922 18.703 1 90.19 150 SER B N 1
ATOM 6013 C CA . SER B 1 150 ? -9.469 -17.375 19.875 1 90.19 150 SER B CA 1
ATOM 6014 C C . SER B 1 150 ? -10.945 -17.094 19.594 1 90.19 150 SER B C 1
ATOM 6016 O O . SER B 1 150 ? -11.719 -16.859 20.531 1 90.19 150 SER B O 1
ATOM 6018 N N . VAL B 1 151 ? -11.352 -17.203 18.359 1 90 151 VAL B N 1
ATOM 6019 C CA . VAL B 1 151 ? -12.758 -17.078 18 1 90 151 VAL B CA 1
ATOM 6020 C C . VAL B 1 151 ? -13.508 -18.344 18.375 1 90 151 VAL B C 1
ATOM 6022 O O . VAL B 1 151 ? -12.938 -19.438 18.359 1 90 151 VAL B O 1
ATOM 6025 N N . SER B 1 152 ? -14.727 -18.203 18.719 1 87.56 152 SER B N 1
ATOM 6026 C CA . SER B 1 152 ? -15.547 -19.344 19.125 1 87.56 152 SER B CA 1
ATOM 6027 C C . SER B 1 152 ? -15.617 -20.391 18.016 1 87.56 152 SER B C 1
ATOM 6029 O O . SER B 1 152 ? -15.609 -20.047 16.828 1 87.56 152 SER B O 1
ATOM 6031 N N . THR B 1 153 ? -15.711 -21.609 18.328 1 88.19 153 THR B N 1
ATOM 6032 C CA . THR B 1 153 ? -15.719 -22.703 17.375 1 88.19 153 THR B CA 1
ATOM 6033 C C . THR B 1 153 ? -16.969 -22.656 16.5 1 88.19 153 THR B C 1
ATOM 6035 O O . THR B 1 153 ? -16.891 -22.938 15.305 1 88.19 153 THR B O 1
ATOM 6038 N N . SER B 1 154 ? -18.016 -22.219 17.078 1 87.25 154 SER B N 1
ATOM 6039 C CA . SER B 1 154 ? -19.25 -22.156 16.297 1 87.25 154 SER B CA 1
ATOM 6040 C C . SER B 1 154 ? -19.156 -21.109 15.188 1 87.25 154 SER B C 1
ATOM 6042 O O . SER B 1 154 ? -19.594 -21.359 14.062 1 87.25 154 SER B O 1
ATOM 6044 N N . THR B 1 155 ? -18.547 -20.031 15.547 1 87.56 155 THR B N 1
ATOM 6045 C CA . THR B 1 155 ? -18.406 -18.984 14.555 1 87.56 155 THR B CA 1
ATOM 6046 C C . THR B 1 155 ? -17.375 -19.359 13.5 1 87.56 155 THR B C 1
ATOM 6048 O O . THR B 1 155 ? -17.5 -19 12.336 1 87.56 155 THR B O 1
ATOM 6051 N N . ARG B 1 156 ? -16.438 -20.078 13.906 1 87 156 ARG B N 1
ATOM 6052 C CA . ARG B 1 156 ? -15.391 -20.5 12.977 1 87 156 ARG B CA 1
ATOM 6053 C C . ARG B 1 156 ? -15.945 -21.453 11.93 1 87 156 ARG B C 1
ATOM 6055 O O . ARG B 1 156 ? -15.562 -21.391 10.758 1 87 156 ARG B O 1
ATOM 6062 N N . GLU B 1 157 ? -16.906 -22.125 12.328 1 84.44 157 GLU B N 1
ATOM 6063 C CA . GLU B 1 157 ? -17.438 -23.141 11.43 1 84.44 157 GLU B CA 1
ATOM 6064 C C . GLU B 1 157 ? -18.609 -22.578 10.609 1 84.44 157 GLU B C 1
ATOM 6066 O O . GLU B 1 157 ? -18.859 -23.047 9.492 1 84.44 157 GLU B O 1
ATOM 6071 N N . SER B 1 158 ? -19.219 -21.562 11.148 1 85 158 SER B N 1
ATOM 6072 C CA . SER B 1 158 ? -20.438 -21.109 10.484 1 85 158 SER B CA 1
ATOM 6073 C C . SER B 1 158 ? -20.172 -19.875 9.625 1 85 158 SER B C 1
ATOM 6075 O O . SER B 1 158 ? -20.891 -19.625 8.656 1 85 158 SER B O 1
ATOM 6077 N N . SER B 1 159 ? -19.219 -19.141 9.969 1 90.19 159 SER B N 1
ATOM 6078 C CA . SER B 1 159 ? -18.953 -17.922 9.203 1 90.19 159 SER B CA 1
ATOM 6079 C C . SER B 1 159 ? -18 -18.219 8.039 1 90.19 159 SER B C 1
ATOM 6081 O O . SER B 1 159 ? -16.891 -18.703 8.234 1 90.19 159 SER B O 1
ATOM 6083 N N . VAL B 1 160 ? -18.406 -17.891 6.824 1 91.88 160 VAL B N 1
ATOM 6084 C CA . VAL B 1 160 ? -17.672 -18.203 5.609 1 91.88 160 VAL B CA 1
ATOM 6085 C C . VAL B 1 160 ? -16.375 -17.391 5.566 1 91.88 160 VAL B C 1
ATOM 6087 O O . VAL B 1 160 ? -15.305 -17.938 5.328 1 91.88 160 VAL B O 1
ATOM 6090 N N . PRO B 1 161 ? -16.422 -16.078 5.926 1 93.12 161 PRO B N 1
ATOM 6091 C CA . PRO B 1 161 ? -15.172 -15.32 5.859 1 93.12 161 PRO B CA 1
ATOM 6092 C C . PRO B 1 161 ? -14.117 -15.812 6.848 1 93.12 161 PRO B C 1
ATOM 6094 O O . PRO B 1 161 ? -12.93 -15.836 6.531 1 93.12 161 PRO B O 1
ATOM 6097 N N . VAL B 1 162 ? -14.523 -16.266 8.039 1 94.62 162 VAL B N 1
ATOM 6098 C CA . VAL B 1 162 ? -13.578 -16.75 9.039 1 94.62 162 VAL B CA 1
ATOM 6099 C C . VAL B 1 162 ? -12.992 -18.078 8.586 1 94.62 162 VAL B C 1
ATOM 6101 O O . VAL B 1 162 ? -11.781 -18.297 8.703 1 94.62 162 VAL B O 1
ATOM 6104 N N . ALA B 1 163 ? -13.812 -18.922 8.047 1 95.31 163 ALA B N 1
ATOM 6105 C CA . ALA B 1 163 ? -13.367 -20.234 7.598 1 95.31 163 ALA B CA 1
ATOM 6106 C C . ALA B 1 163 ? -12.391 -20.125 6.434 1 95.31 163 ALA B C 1
ATOM 6108 O O . ALA B 1 163 ? -11.375 -20.812 6.391 1 95.31 163 ALA B O 1
ATOM 6109 N N . VAL B 1 164 ? -12.719 -19.266 5.504 1 95.94 164 VAL B N 1
ATOM 6110 C CA . VAL B 1 164 ? -11.859 -19.078 4.34 1 95.94 164 VAL B CA 1
ATOM 6111 C C . VAL B 1 164 ? -10.508 -18.5 4.781 1 95.94 164 VAL B C 1
ATOM 6113 O O . VAL B 1 164 ? -9.461 -18.953 4.316 1 95.94 164 VAL B O 1
ATOM 6116 N N . THR B 1 165 ? -10.531 -17.5 5.641 1 96 165 THR B N 1
ATOM 6117 C CA . THR B 1 165 ? -9.289 -16.891 6.129 1 96 165 THR B CA 1
ATOM 6118 C C . THR B 1 165 ? -8.469 -17.906 6.91 1 96 165 THR B C 1
ATOM 6120 O O . THR B 1 165 ? -7.242 -17.938 6.805 1 96 165 THR B O 1
ATOM 6123 N N . LEU B 1 166 ? -9.156 -18.734 7.707 1 96.06 166 LEU B N 1
ATOM 6124 C CA . LEU B 1 166 ? -8.469 -19.781 8.445 1 96.06 166 LEU B CA 1
ATOM 6125 C C . LEU B 1 166 ? -7.785 -20.766 7.492 1 96.06 166 LEU B C 1
ATOM 6127 O O . LEU B 1 166 ? -6.648 -21.172 7.727 1 96.06 166 LEU B O 1
ATOM 6131 N N . GLY B 1 167 ? -8.5 -21.172 6.457 1 95.81 167 GLY B N 1
ATOM 6132 C CA . GLY B 1 167 ? -7.91 -22.047 5.457 1 95.81 167 GLY B CA 1
ATOM 6133 C C . GLY B 1 167 ? -6.668 -21.453 4.812 1 95.81 167 GLY B C 1
ATOM 6134 O O . GLY B 1 167 ? -5.664 -22.156 4.641 1 95.81 167 GLY B O 1
ATOM 6135 N N . HIS B 1 168 ? -6.711 -20.188 4.48 1 94.5 168 HIS B N 1
ATOM 6136 C CA . HIS B 1 168 ? -5.586 -19.5 3.867 1 94.5 168 HIS B CA 1
ATOM 6137 C C . HIS B 1 168 ? -4.383 -19.469 4.805 1 94.5 168 HIS B C 1
ATOM 6139 O O . HIS B 1 168 ? -3.25 -19.703 4.371 1 94.5 168 HIS B O 1
ATOM 6145 N N . VAL B 1 169 ? -4.625 -19.172 6.098 1 95.38 169 VAL B N 1
ATOM 6146 C CA . VAL B 1 169 ? -3.547 -19.062 7.074 1 95.38 169 VAL B CA 1
ATOM 6147 C C . VAL B 1 169 ? -2.916 -20.422 7.312 1 95.38 169 VAL B C 1
ATOM 6149 O O . VAL B 1 169 ? -1.691 -20.547 7.395 1 95.38 169 VAL B O 1
ATOM 6152 N N . TYR B 1 170 ? -3.74 -21.453 7.371 1 95.5 170 TYR B N 1
ATOM 6153 C CA . TYR B 1 170 ? -3.225 -22.797 7.547 1 95.5 170 TYR B CA 1
ATOM 6154 C C . TYR B 1 170 ? -2.346 -23.203 6.371 1 95.5 170 TYR B C 1
ATOM 6156 O O . TYR B 1 170 ? -1.292 -23.812 6.559 1 95.5 170 TYR B O 1
ATOM 6164 N N . ARG B 1 171 ? -2.738 -22.891 5.23 1 90.44 171 ARG B N 1
ATOM 6165 C CA . ARG B 1 171 ? -1.955 -23.219 4.047 1 90.44 171 ARG B CA 1
ATOM 6166 C C . ARG B 1 171 ? -0.611 -22.5 4.059 1 90.44 171 ARG B C 1
ATOM 6168 O O . ARG B 1 171 ? 0.418 -23.078 3.721 1 90.44 171 ARG B O 1
ATOM 6175 N N . ARG B 1 172 ? -0.631 -21.234 4.406 1 87.62 172 ARG B N 1
ATOM 6176 C CA . ARG B 1 172 ? 0.594 -20.438 4.457 1 87.62 172 ARG B CA 1
ATOM 6177 C C . ARG B 1 172 ? 1.571 -21 5.48 1 87.62 172 ARG B C 1
ATOM 6179 O O . ARG B 1 172 ? 2.787 -20.906 5.305 1 87.62 172 ARG B O 1
ATOM 6186 N N . LEU B 1 173 ? 1.024 -21.625 6.52 1 90.38 173 LEU B N 1
ATOM 6187 C CA . LEU B 1 173 ? 1.867 -22.172 7.578 1 90.38 173 LEU B CA 1
ATOM 6188 C C . LEU B 1 173 ? 2.217 -23.625 7.297 1 90.38 173 LEU B C 1
ATOM 6190 O O . LEU B 1 173 ? 2.92 -24.266 8.086 1 90.38 173 LEU B O 1
ATOM 6194 N N . GLY B 1 174 ? 1.733 -24.219 6.234 1 86 174 GLY B N 1
ATOM 6195 C CA . GLY B 1 174 ? 2.072 -25.562 5.816 1 86 174 GLY B CA 1
ATOM 6196 C C . GLY B 1 174 ? 1.196 -26.625 6.461 1 86 174 GLY B C 1
ATOM 6197 O O . GLY B 1 174 ? 1.522 -27.812 6.426 1 86 174 GLY B O 1
ATOM 6198 N N . MET B 1 175 ? 0.128 -26.203 7.082 1 92.06 175 MET B N 1
ATOM 6199 C CA . MET B 1 175 ? -0.805 -27.141 7.699 1 92.06 175 MET B CA 1
ATOM 6200 C C . MET B 1 175 ? -1.925 -27.516 6.734 1 92.06 175 MET B C 1
ATOM 6202 O O . MET B 1 175 ? -3.039 -27 6.844 1 92.06 175 MET B O 1
ATOM 6206 N N . GLN B 1 176 ? -1.801 -28.484 5.922 1 90.25 176 GLN B N 1
ATOM 6207 C CA . GLN B 1 176 ? -2.691 -28.797 4.809 1 90.25 176 GLN B CA 1
ATOM 6208 C C . GLN B 1 176 ? -3.979 -29.453 5.301 1 90.25 176 GLN B C 1
ATOM 6210 O O . GLN B 1 176 ? -5.062 -29.156 4.797 1 90.25 176 GLN B O 1
ATOM 6215 N N . HIS B 1 177 ? -3.871 -30.266 6.289 1 94.56 177 HIS B N 1
ATOM 6216 C CA . HIS B 1 177 ? -5.051 -30.984 6.77 1 94.56 177 HIS B CA 1
ATOM 6217 C C . HIS B 1 177 ? -6.039 -30.016 7.43 1 94.56 177 HIS B C 1
ATOM 6219 O O . HIS B 1 177 ? -7.246 -30.109 7.191 1 94.56 177 HIS B O 1
ATOM 6225 N N . ASP B 1 178 ? -5.488 -29.188 8.281 1 95.5 178 ASP B N 1
ATOM 6226 C CA . ASP B 1 178 ? -6.336 -28.188 8.938 1 95.5 178 ASP B CA 1
ATOM 6227 C C . ASP B 1 178 ? -6.945 -27.234 7.914 1 95.5 178 ASP B C 1
ATOM 6229 O O . ASP B 1 178 ? -8.086 -26.797 8.07 1 95.5 178 ASP B O 1
ATOM 6233 N N . ALA B 1 179 ? -6.18 -26.922 6.926 1 96.25 179 ALA B N 1
ATOM 6234 C CA . ALA B 1 179 ? -6.68 -26.047 5.867 1 96.25 179 ALA B CA 1
ATOM 6235 C C . ALA B 1 179 ? -7.855 -26.688 5.137 1 96.25 179 ALA B C 1
ATOM 6237 O O . ALA B 1 179 ? -8.844 -26.016 4.828 1 96.25 179 ALA B O 1
ATOM 6238 N N . GLN B 1 180 ? -7.742 -27.953 4.875 1 96.38 180 GLN B N 1
ATOM 6239 C CA . GLN B 1 180 ? -8.805 -28.688 4.195 1 96.38 180 GLN B CA 1
ATOM 6240 C C . GLN B 1 180 ? -10.102 -28.656 5.004 1 96.38 180 GLN B C 1
ATOM 6242 O O . GLN B 1 180 ? -11.18 -28.453 4.449 1 96.38 180 GLN B O 1
ATOM 6247 N N . THR B 1 181 ? -9.945 -28.828 6.281 1 95.62 181 THR B N 1
ATOM 6248 C CA . THR B 1 181 ? -11.117 -28.828 7.152 1 95.62 181 THR B CA 1
ATOM 6249 C C . THR B 1 181 ? -11.781 -27.453 7.168 1 95.62 181 THR B C 1
ATOM 6251 O O . THR B 1 181 ? -13.008 -27.344 7.125 1 95.62 181 THR B O 1
ATOM 6254 N N . ALA B 1 182 ? -10.977 -26.516 7.254 1 96.5 182 ALA B N 1
ATOM 6255 C CA . ALA B 1 182 ? -11.516 -25.156 7.277 1 96.5 182 ALA B CA 1
ATOM 6256 C C . ALA B 1 182 ? -12.234 -24.828 5.969 1 96.5 182 ALA B C 1
ATOM 6258 O O . ALA B 1 182 ? -13.328 -24.281 5.98 1 96.5 182 ALA B O 1
ATOM 6259 N N . TYR B 1 183 ? -11.648 -25.156 4.844 1 96.81 183 TYR B N 1
ATOM 6260 C CA . TYR B 1 183 ? -12.281 -24.906 3.553 1 96.81 183 TYR B CA 1
ATOM 6261 C C . TYR B 1 183 ? -13.547 -25.719 3.389 1 96.81 183 TYR B C 1
ATOM 6263 O O . TYR B 1 183 ? -14.516 -25.266 2.768 1 96.81 183 TYR B O 1
ATOM 6271 N N . LYS B 1 184 ? -13.586 -26.938 3.936 1 95.38 184 LYS B N 1
ATOM 6272 C CA . LYS B 1 184 ? -14.781 -27.766 3.881 1 95.38 184 LYS B CA 1
ATOM 6273 C C . LYS B 1 184 ? -15.953 -27.094 4.582 1 95.38 184 LYS B C 1
ATOM 6275 O O . LYS B 1 184 ? -17.078 -27.109 4.082 1 95.38 184 LYS B O 1
ATOM 6280 N N . ASP B 1 185 ? -15.625 -26.484 5.664 1 93.5 185 ASP B N 1
ATOM 6281 C CA . ASP B 1 185 ? -16.656 -25.766 6.402 1 93.5 185 ASP B CA 1
ATOM 6282 C C . ASP B 1 185 ? -17.203 -24.594 5.586 1 93.5 185 ASP B C 1
ATOM 6284 O O . ASP B 1 185 ? -18.406 -24.344 5.578 1 93.5 185 ASP B O 1
ATOM 6288 N N . ALA B 1 186 ? -16.344 -23.891 4.941 1 93.81 186 ALA B N 1
ATOM 6289 C CA . ALA B 1 186 ? -16.75 -22.734 4.148 1 93.81 186 ALA B CA 1
ATOM 6290 C C . ALA B 1 186 ? -17.609 -23.156 2.967 1 93.81 186 ALA B C 1
ATOM 6292 O O . ALA B 1 186 ? -18.672 -22.578 2.715 1 93.81 186 ALA B O 1
ATOM 6293 N N . VAL B 1 187 ? -17.234 -24.203 2.23 1 93.19 187 VAL B N 1
ATOM 6294 C CA . VAL B 1 187 ? -17.953 -24.672 1.045 1 93.19 187 VAL B CA 1
ATOM 6295 C C . VAL B 1 187 ? -19.281 -25.297 1.454 1 93.19 187 VAL B C 1
ATOM 6297 O O . VAL B 1 187 ? -20.266 -25.188 0.727 1 93.19 187 VAL B O 1
ATOM 6300 N N . GLY B 1 188 ? -19.281 -25.891 2.629 1 89.25 188 GLY B N 1
ATOM 6301 C CA . GLY B 1 188 ? -20.516 -26.453 3.129 1 89.25 188 GLY B CA 1
ATOM 6302 C C . GLY B 1 188 ? -21.594 -25.406 3.373 1 89.25 188 GLY B C 1
ATOM 6303 O O . GLY B 1 188 ? -22.781 -25.672 3.17 1 89.25 188 GLY B O 1
ATOM 6304 N N . HIS B 1 189 ? -21.188 -24.203 3.693 1 87.56 189 HIS B N 1
ATOM 6305 C CA . HIS B 1 189 ? -22.141 -23.125 3.969 1 87.56 189 HIS B CA 1
ATOM 6306 C C . HIS B 1 189 ? -22.469 -22.344 2.699 1 87.56 189 HIS B C 1
ATOM 6308 O O . HIS B 1 189 ? -23.609 -21.906 2.514 1 87.56 189 HIS B O 1
ATOM 6314 N N . ASP B 1 190 ? -21.438 -22.172 1.887 1 90.06 190 ASP B N 1
ATOM 6315 C CA . ASP B 1 190 ? -21.625 -21.422 0.646 1 90.06 190 ASP B CA 1
ATOM 6316 C C . ASP B 1 190 ? -20.734 -21.969 -0.465 1 90.06 190 ASP B C 1
ATOM 6318 O O . ASP B 1 190 ? -19.594 -21.516 -0.646 1 90.06 190 ASP B O 1
ATOM 6322 N N . PRO B 1 191 ? -21.266 -22.734 -1.276 1 89.62 191 PRO B N 1
ATOM 6323 C CA . PRO B 1 191 ? -20.469 -23.328 -2.348 1 89.62 191 PRO B CA 1
ATOM 6324 C C . PRO B 1 191 ? -20.047 -22.312 -3.406 1 89.62 191 PRO B C 1
ATOM 6326 O O . PRO B 1 191 ? -19.172 -22.609 -4.23 1 89.62 191 PRO B O 1
ATOM 6329 N N . LEU B 1 192 ? -20.594 -21.125 -3.422 1 90 192 LEU B N 1
ATOM 6330 C CA . LEU B 1 192 ? -20.25 -20.141 -4.441 1 90 192 LEU B CA 1
ATOM 6331 C C . LEU B 1 192 ? -19.078 -19.297 -3.996 1 90 192 LEU B C 1
ATOM 6333 O O . LEU B 1 192 ? -18.609 -18.422 -4.738 1 90 192 LEU B O 1
ATOM 6337 N N . ALA B 1 193 ? -18.641 -19.625 -2.818 1 92.25 193 ALA B N 1
ATOM 6338 C CA . ALA B 1 193 ? -17.344 -19.047 -2.438 1 92.25 193 ALA B CA 1
ATOM 6339 C C . ALA B 1 193 ? -16.203 -19.734 -3.18 1 92.25 193 ALA B C 1
ATOM 6341 O O . ALA B 1 193 ? -15.516 -20.594 -2.621 1 92.25 193 ALA B O 1
ATOM 6342 N N . LEU B 1 194 ? -15.93 -19.281 -4.297 1 95.62 194 LEU B N 1
ATOM 6343 C CA . LEU B 1 194 ? -15.055 -19.953 -5.25 1 95.62 194 LEU B CA 1
ATOM 6344 C C . LEU B 1 194 ? -13.617 -20 -4.73 1 95.62 194 LEU B C 1
ATOM 6346 O O . LEU B 1 194 ? -12.852 -20.906 -5.078 1 95.62 194 LEU B O 1
ATOM 6350 N N . GLU B 1 195 ? -13.25 -19.031 -3.938 1 95.94 195 GLU B N 1
ATOM 6351 C CA . GLU B 1 195 ? -11.898 -19.047 -3.387 1 95.94 195 GLU B CA 1
ATOM 6352 C C . GLU B 1 195 ? -11.68 -20.25 -2.477 1 95.94 195 GLU B C 1
ATOM 6354 O O . GLU B 1 195 ? -10.578 -20.797 -2.412 1 95.94 195 GLU B O 1
ATOM 6359 N N . ALA B 1 196 ? -12.695 -20.609 -1.756 1 96.25 196 ALA B N 1
ATOM 6360 C CA . ALA B 1 196 ? -12.609 -21.781 -0.891 1 96.25 196 ALA B CA 1
ATOM 6361 C C . ALA B 1 196 ? -12.5 -23.062 -1.714 1 96.25 196 ALA B C 1
ATOM 6363 O O . ALA B 1 196 ? -11.789 -24 -1.33 1 96.25 196 ALA B O 1
ATOM 6364 N N . LEU B 1 197 ? -13.211 -23.125 -2.816 1 96.31 197 LEU B N 1
ATOM 6365 C CA . LEU B 1 197 ? -13.133 -24.297 -3.695 1 96.31 197 LEU B CA 1
ATOM 6366 C C . LEU B 1 197 ? -11.742 -24.422 -4.297 1 96.31 197 LEU B C 1
ATOM 6368 O O . LEU B 1 197 ? -11.211 -25.531 -4.395 1 96.31 197 LEU B O 1
ATOM 6372 N N . ILE B 1 198 ? -11.219 -23.297 -4.691 1 96.38 198 ILE B N 1
ATOM 6373 C CA . ILE B 1 198 ? -9.859 -23.297 -5.234 1 96.38 198 ILE B CA 1
ATOM 6374 C C . ILE B 1 198 ? -8.867 -23.719 -4.152 1 96.38 198 ILE B C 1
ATOM 6376 O O . ILE B 1 198 ? -7.926 -24.469 -4.418 1 96.38 198 ILE B O 1
ATOM 6380 N N . GLY B 1 199 ? -9.141 -23.25 -2.918 1 95.56 199 GLY B N 1
ATOM 6381 C CA . GLY B 1 199 ? -8.305 -23.656 -1.801 1 95.56 199 GLY B CA 1
ATOM 6382 C C . GLY B 1 199 ? -8.344 -25.156 -1.543 1 95.56 199 GLY B C 1
ATOM 6383 O O . GLY B 1 199 ? -7.312 -25.766 -1.276 1 95.56 199 GLY B O 1
ATOM 6384 N N . LEU B 1 200 ? -9.492 -25.703 -1.635 1 96.19 200 LEU B N 1
ATOM 6385 C CA . LEU B 1 200 ? -9.641 -27.141 -1.449 1 96.19 200 LEU B CA 1
ATOM 6386 C C . LEU B 1 200 ? -8.883 -27.922 -2.525 1 96.19 200 LEU B C 1
ATOM 6388 O O . LEU B 1 200 ? -8.25 -28.938 -2.24 1 96.19 200 LEU B O 1
ATOM 6392 N N . ALA B 1 201 ? -8.961 -27.422 -3.707 1 95.06 201 ALA B N 1
ATOM 6393 C CA . ALA B 1 201 ? -8.242 -28.062 -4.805 1 95.06 201 ALA B CA 1
ATOM 6394 C C . ALA B 1 201 ? -6.734 -28.016 -4.574 1 95.06 201 ALA B C 1
ATOM 6396 O O . ALA B 1 201 ? -6.031 -28.984 -4.828 1 95.06 201 ALA B O 1
ATOM 6397 N N . LYS B 1 202 ? -6.227 -26.953 -4.066 1 91.81 202 LYS B N 1
ATOM 6398 C CA . LYS B 1 202 ? -4.793 -26.766 -3.85 1 91.81 202 LYS B CA 1
ATOM 6399 C C . LYS B 1 202 ? -4.293 -27.656 -2.713 1 91.81 202 LYS B C 1
ATOM 6401 O O . LYS B 1 202 ? -3.102 -27.953 -2.635 1 91.81 202 LYS B O 1
ATOM 6406 N N . THR B 1 203 ? -5.191 -28.016 -1.773 1 91.75 203 THR B N 1
ATOM 6407 C CA . THR B 1 203 ? -4.789 -28.891 -0.677 1 91.75 203 THR B CA 1
ATOM 6408 C C . THR B 1 203 ? -4.684 -30.344 -1.15 1 91.75 203 THR B C 1
ATOM 6410 O O . THR B 1 203 ? -4.16 -31.203 -0.435 1 91.75 203 THR B O 1
ATOM 6413 N N . GLY B 1 204 ? -5.16 -30.719 -2.312 1 88.75 204 GLY B N 1
ATOM 6414 C CA . GLY B 1 204 ? -5.02 -32.062 -2.881 1 88.75 204 GLY B CA 1
ATOM 6415 C C . GLY B 1 204 ? -6.262 -32.906 -2.703 1 88.75 204 GLY B C 1
ATOM 6416 O O . GLY B 1 204 ? -6.211 -34.125 -2.887 1 88.75 204 GLY B O 1
ATOM 6417 N N . MET B 1 205 ? -7.352 -32.281 -2.367 1 92.88 205 MET B N 1
ATOM 6418 C CA . MET B 1 205 ? -8.586 -33.062 -2.236 1 92.88 205 MET B CA 1
ATOM 6419 C C . MET B 1 205 ? -9.07 -33.562 -3.598 1 92.88 205 MET B C 1
ATOM 6421 O O . MET B 1 205 ? -8.945 -32.844 -4.598 1 92.88 205 MET B O 1
ATOM 6425 N N . ASP B 1 206 ? -9.695 -34.656 -3.57 1 92.56 206 ASP B N 1
ATOM 6426 C CA . ASP B 1 206 ? -10.148 -35.25 -4.816 1 92.56 206 ASP B CA 1
ATOM 6427 C C . ASP B 1 206 ? -11.414 -34.594 -5.332 1 92.56 206 ASP B C 1
ATOM 6429 O O . ASP B 1 206 ? -12.164 -33.969 -4.555 1 92.56 206 ASP B O 1
ATOM 6433 N N . GLU B 1 207 ? -11.555 -34.719 -6.645 1 94.38 207 GLU B N 1
ATOM 6434 C CA . GLU B 1 207 ? -12.688 -34.094 -7.328 1 94.38 207 GLU B CA 1
ATOM 6435 C C . GLU B 1 207 ? -14.016 -34.656 -6.809 1 94.38 207 GLU B C 1
ATOM 6437 O O . GLU B 1 207 ? -14.953 -33.875 -6.578 1 94.38 207 GLU B O 1
ATOM 6442 N N . GLU B 1 208 ? -14.102 -35.875 -6.594 1 93.94 208 GLU B N 1
ATOM 6443 C CA . GLU B 1 208 ? -15.352 -36.5 -6.176 1 93.94 208 GLU B CA 1
ATOM 6444 C C . GLU B 1 208 ? -15.742 -36.062 -4.762 1 93.94 208 GLU B C 1
ATOM 6446 O O . GLU B 1 208 ? -16.922 -35.844 -4.48 1 93.94 208 GLU B O 1
ATOM 6451 N N . ASP B 1 209 ? -14.789 -35.969 -3.953 1 94.12 209 ASP B N 1
ATOM 6452 C CA . ASP B 1 209 ? -15.055 -35.531 -2.582 1 94.12 209 ASP B CA 1
ATOM 6453 C C . ASP B 1 209 ? -15.539 -34.094 -2.535 1 94.12 209 ASP B C 1
ATOM 6455 O O . ASP B 1 209 ? -16.422 -33.75 -1.748 1 94.12 209 ASP B O 1
ATOM 6459 N N . ILE B 1 210 ? -14.945 -33.25 -3.334 1 94.88 210 ILE B N 1
ATOM 6460 C CA . ILE B 1 210 ? -15.359 -31.844 -3.385 1 94.88 210 ILE B CA 1
ATOM 6461 C C . ILE B 1 210 ? -16.797 -31.75 -3.904 1 94.88 210 ILE B C 1
ATOM 6463 O O . ILE B 1 210 ? -17.609 -30.984 -3.381 1 94.88 210 ILE B O 1
ATOM 6467 N N . TRP B 1 211 ? -17.031 -32.594 -4.895 1 91.38 211 TRP B N 1
ATOM 6468 C CA . TRP B 1 211 ? -18.359 -32.531 -5.504 1 91.38 211 TRP B CA 1
ATOM 6469 C C . TRP B 1 211 ? -19.422 -33.062 -4.535 1 91.38 211 TRP B C 1
ATOM 6471 O O . TRP B 1 211 ? -20.531 -32.531 -4.5 1 91.38 211 TRP B O 1
ATOM 6481 N N . ARG B 1 212 ? -19.094 -34.031 -3.707 1 90.88 212 ARG B N 1
ATOM 6482 C CA . ARG B 1 212 ? -20 -34.5 -2.678 1 90.88 212 ARG B CA 1
ATOM 6483 C C . ARG B 1 212 ? -20.297 -33.406 -1.644 1 90.88 212 ARG B C 1
ATOM 6485 O O . ARG B 1 212 ? -21.406 -33.312 -1.142 1 90.88 212 ARG B O 1
ATOM 6492 N N . LEU B 1 213 ? -19.312 -32.688 -1.405 1 90.75 213 LEU B N 1
ATOM 6493 C CA . LEU B 1 213 ? -19.469 -31.609 -0.45 1 90.75 213 LEU B CA 1
ATOM 6494 C C . LEU B 1 213 ? -20.406 -30.531 -1.003 1 90.75 213 LEU B C 1
ATOM 6496 O O . LEU B 1 213 ? -21.203 -29.953 -0.263 1 90.75 213 LEU B O 1
ATOM 6500 N N . VAL B 1 214 ? -20.297 -30.203 -2.283 1 89.75 214 VAL B N 1
ATOM 6501 C CA . VAL B 1 214 ? -21.078 -29.141 -2.928 1 89.75 214 VAL B CA 1
ATOM 6502 C C . VAL B 1 214 ? -22.531 -29.594 -3.041 1 89.75 214 VAL B C 1
ATOM 6504 O O . VAL B 1 214 ? -23.453 -28.781 -2.85 1 89.75 214 VAL B O 1
ATOM 6507 N N . THR B 1 215 ? -22.781 -30.844 -3.393 1 86.06 215 THR B N 1
ATOM 6508 C CA . THR B 1 215 ? -24.125 -31.328 -3.646 1 86.06 215 THR B CA 1
ATOM 6509 C C . THR B 1 215 ? -24.766 -31.844 -2.359 1 86.06 215 THR B C 1
ATOM 6511 O O . THR B 1 215 ? -25.953 -32.156 -2.328 1 86.06 215 THR B O 1
ATOM 6514 N N . GLY B 1 216 ? -23.969 -31.953 -1.334 1 76.81 216 GLY B N 1
ATOM 6515 C CA . GLY B 1 216 ? -24.5 -32.5 -0.083 1 76.81 216 GLY B CA 1
ATOM 6516 C C . GLY B 1 216 ? -25.547 -31.594 0.546 1 76.81 216 GLY B C 1
ATOM 6517 O O . GLY B 1 216 ? -25.812 -30.484 0.056 1 76.81 216 GLY B O 1
ATOM 6518 N N . PRO B 1 217 ? -26.297 -32.25 1.499 1 66.5 217 PRO B N 1
ATOM 6519 C CA . PRO B 1 217 ? -27.375 -31.5 2.133 1 66.5 217 PRO B CA 1
ATOM 6520 C C . PRO B 1 217 ? -26.891 -30.234 2.832 1 66.5 217 PRO B C 1
ATOM 6522 O O . PRO B 1 217 ? -25.828 -30.234 3.447 1 66.5 217 PRO B O 1
ATOM 6525 N N . TRP B 1 218 ? -27.25 -29.219 2.312 1 58.34 218 TRP B N 1
ATOM 6526 C CA . TRP B 1 218 ? -26.891 -27.906 2.84 1 58.34 218 TRP B CA 1
ATOM 6527 C C . TRP B 1 218 ? -27.375 -27.734 4.277 1 58.34 218 TRP B C 1
ATOM 6529 O O . TRP B 1 218 ? -28.531 -28.031 4.586 1 58.34 218 TRP B O 1
ATOM 6539 N N . ALA B 1 219 ? -26.609 -28.016 5.266 1 50.75 219 ALA B N 1
ATOM 6540 C CA . ALA B 1 219 ? -27.031 -27.766 6.645 1 50.75 219 ALA B CA 1
ATOM 6541 C C . ALA B 1 219 ? -27.328 -26.281 6.859 1 50.75 219 ALA B C 1
ATOM 6543 O O . ALA B 1 219 ? -26.469 -25.422 6.633 1 50.75 219 ALA B O 1
ATOM 6544 N N . PRO B 1 220 ? -28.516 -25.922 6.773 1 45.47 220 PRO B N 1
ATOM 6545 C CA . PRO B 1 220 ? -28.781 -24.547 7.172 1 45.47 220 PRO B CA 1
ATOM 6546 C C . PRO B 1 220 ? -28.047 -24.141 8.453 1 45.47 220 PRO B C 1
ATOM 6548 O O . PRO B 1 220 ? -27.703 -25.016 9.258 1 45.47 220 PRO B O 1
ATOM 6551 N N . CYS B 1 221 ? -27.406 -23.062 8.555 1 40.91 221 CYS B N 1
ATOM 6552 C CA . CYS B 1 221 ? -26.656 -22.672 9.742 1 40.91 221 CYS B CA 1
ATOM 6553 C C . CYS B 1 221 ? -27.266 -23.312 10.992 1 40.91 221 CYS B C 1
ATOM 6555 O O . CYS B 1 221 ? -26.688 -23.219 12.078 1 40.91 221 CYS B O 1
ATOM 6557 N N . GLY B 1 222 ? -28.625 -23.266 11.266 1 36.09 222 GLY B N 1
ATOM 6558 C CA . GLY B 1 222 ? -29.188 -23.469 12.594 1 36.09 222 GLY B CA 1
ATOM 6559 C C . GLY B 1 222 ? -29.203 -24.938 13.016 1 36.09 222 GLY B C 1
ATOM 6560 O O . GLY B 1 222 ? -29.609 -25.25 14.133 1 36.09 222 GLY B O 1
ATOM 6561 N N . GLY B 1 223 ? -29.516 -25.969 12.125 1 32.31 223 GLY B N 1
ATOM 6562 C CA . GLY B 1 223 ? -29.969 -27.219 12.727 1 32.31 223 GLY B CA 1
ATOM 6563 C C . GLY B 1 223 ? -28.812 -28.125 13.125 1 32.31 223 GLY B C 1
ATOM 6564 O O . GLY B 1 223 ? -27.766 -28.156 12.469 1 32.31 223 GLY B O 1
ATOM 6565 N N . ALA B 1 224 ? -28.703 -28.578 14.375 1 32.03 224 ALA B N 1
ATOM 6566 C CA . ALA B 1 224 ? -27.906 -29.641 14.992 1 32.03 224 ALA B CA 1
ATOM 6567 C C . ALA B 1 224 ? -27.875 -30.891 14.117 1 32.03 224 ALA B C 1
ATOM 6569 O O . ALA B 1 224 ? -28.922 -31.359 13.664 1 32.03 224 ALA B O 1
ATOM 6570 N N . ARG B 1 225 ? -26.812 -31.188 13.414 1 34.09 225 ARG B N 1
ATOM 6571 C CA . ARG B 1 225 ? -26.703 -32.531 12.875 1 34.09 225 ARG B CA 1
ATOM 6572 C C . ARG B 1 225 ? -27.312 -33.562 13.82 1 34.09 225 ARG B C 1
ATOM 6574 O O . ARG B 1 225 ? -27.109 -33.5 15.031 1 34.09 225 ARG B O 1
ATOM 6581 N N . PRO B 1 226 ? -28.312 -34.281 13.461 1 29.11 226 PRO B N 1
ATOM 6582 C CA . PRO B 1 226 ? -28.672 -35.406 14.344 1 29.11 226 PRO B CA 1
ATOM 6583 C C . PRO B 1 226 ? -27.484 -36.281 14.695 1 29.11 226 PRO B C 1
ATOM 6585 O O . PRO B 1 226 ? -26.531 -36.375 13.914 1 29.11 226 PRO B O 1
ATOM 6588 N N . GLU B 1 227 ? -27.125 -36.5 15.938 1 28.95 227 GLU B N 1
ATOM 6589 C CA . GLU B 1 227 ? -26.219 -37.5 16.5 1 28.95 227 GLU B CA 1
ATOM 6590 C C . GLU B 1 227 ? -26.391 -38.844 15.82 1 28.95 227 GLU B C 1
ATOM 6592 O O . GLU B 1 227 ? -27.438 -39.469 15.938 1 28.95 227 GLU B O 1
ATOM 6597 N N . GLU B 1 228 ? -26.094 -39.031 14.57 1 26.5 228 GLU B N 1
ATOM 6598 C CA . GLU B 1 228 ? -26.031 -40.469 14.219 1 26.5 228 GLU B CA 1
ATOM 6599 C C . GLU B 1 228 ? -25.375 -41.281 15.32 1 26.5 228 GLU B C 1
ATOM 6601 O O . GLU B 1 228 ? -24.297 -40.906 15.805 1 26.5 228 GLU B O 1
ATOM 6606 N N . GLY B 1 229 ? -26.141 -42.125 16.031 1 24.94 229 GLY B N 1
ATOM 6607 C CA . GLY B 1 229 ? -25.875 -43.188 17 1 24.94 229 GLY B CA 1
ATOM 6608 C C . GLY B 1 229 ? -24.797 -44.156 16.547 1 24.94 229 GLY B C 1
ATOM 6609 O O . GLY B 1 229 ? -25.031 -45 15.688 1 24.94 229 GLY B O 1
ATOM 6610 N N . ALA B 1 230 ? -23.609 -43.688 16.109 1 24.14 230 ALA B N 1
ATOM 6611 C CA . ALA B 1 230 ? -22.578 -44.719 15.992 1 24.14 230 ALA B CA 1
ATOM 6612 C C . ALA B 1 230 ? -22.656 -45.719 17.156 1 24.14 230 ALA B C 1
ATOM 6614 O O . ALA B 1 230 ? -22.438 -45.312 18.312 1 24.14 230 ALA B O 1
ATOM 6615 N N . ARG B 1 231 ? -23.562 -46.719 17.031 1 23.08 231 ARG B N 1
ATOM 6616 C CA . ARG B 1 231 ? -23.5 -47.969 17.781 1 23.08 231 ARG B CA 1
ATOM 6617 C C . ARG B 1 231 ? -22.078 -48.562 17.75 1 23.08 231 ARG B C 1
ATOM 6619 O O . ARG B 1 231 ? -21.656 -49.125 16.734 1 23.08 231 ARG B O 1
ATOM 6626 N N . ARG B 1 232 ? -21.031 -47.75 18.094 1 21.44 232 ARG B N 1
ATOM 6627 C CA . ARG B 1 232 ? -19.797 -48.5 18.328 1 21.44 232 ARG B CA 1
ATOM 6628 C C . ARG B 1 232 ? -20.078 -49.719 19.188 1 21.44 232 ARG B C 1
ATOM 6630 O O . ARG B 1 232 ? -20.672 -49.625 20.266 1 21.44 232 ARG B O 1
ATOM 6637 N N . GLY B 1 233 ? -20.375 -50.781 18.484 1 19.22 233 GLY B N 1
ATOM 6638 C CA . GLY B 1 233 ? -20.312 -52.156 19.016 1 19.22 233 GLY B CA 1
ATOM 6639 C C . GLY B 1 233 ? -19.141 -52.344 19.969 1 19.22 233 GLY B C 1
ATOM 6640 O O . GLY B 1 233 ? -18.031 -51.906 19.688 1 19.22 233 GLY B O 1
ATOM 6641 N N . VAL B 1 234 ? -19.5 -52.281 21.281 1 22.17 234 VAL B N 1
ATOM 6642 C CA . VAL B 1 234 ? -18.75 -52.688 22.453 1 22.17 234 VAL B CA 1
ATOM 6643 C C . VAL B 1 234 ? -18.016 -54 22.156 1 22.17 234 VAL B C 1
ATOM 6645 O O . VAL B 1 234 ? -18.641 -55.031 21.922 1 22.17 234 VAL B O 1
ATOM 6648 N N . GLY B 1 235 ? -17.125 -53.906 21.125 1 18.48 235 GLY B N 1
ATOM 6649 C CA . GLY B 1 235 ? -16.391 -55.156 21.141 1 18.48 235 GLY B CA 1
ATOM 6650 C C . GLY B 1 235 ? -15.969 -55.594 22.531 1 18.48 235 GLY B C 1
ATOM 6651 O O . GLY B 1 235 ? -15.914 -54.75 23.453 1 18.48 235 GLY B O 1
ATOM 6652 N N . LYS B 1 236 ? -15.812 -56.844 22.734 1 20.47 236 LYS B N 1
ATOM 6653 C CA . LYS B 1 236 ? -15.664 -57.906 23.75 1 20.47 236 LYS B CA 1
ATOM 6654 C C . LYS B 1 236 ? -14.375 -57.688 24.547 1 20.47 236 LYS B C 1
ATOM 6656 O O . LYS B 1 236 ? -13.398 -58.406 24.344 1 20.47 236 LYS B O 1
ATOM 6661 N N . GLY B 1 237 ? -13.977 -56.344 24.828 1 17.45 237 GLY B N 1
ATOM 6662 C CA . GLY B 1 237 ? -12.758 -56.531 25.594 1 17.45 237 GLY B CA 1
ATOM 6663 C C . GLY B 1 237 ? -12.953 -57.406 26.828 1 17.45 237 GLY B C 1
ATOM 6664 O O . GLY B 1 237 ? -14.031 -57.406 27.438 1 17.45 237 GLY B O 1
ATOM 6665 N N . ARG B 1 238 ? -12.203 -58.438 27.062 1 17.69 238 ARG B N 1
ATOM 6666 C CA . ARG B 1 238 ? -12.055 -59.531 28.031 1 17.69 238 ARG B CA 1
ATOM 6667 C C . ARG B 1 238 ? -11.82 -58.969 29.438 1 17.69 238 ARG B C 1
ATOM 6669 O O . ARG B 1 238 ? -12.414 -59.438 30.406 1 17.69 238 ARG B O 1
ATOM 6676 N N . GLY B 1 239 ? -10.672 -58.25 29.609 1 17.39 239 GLY B N 1
ATOM 6677 C CA . GLY B 1 239 ? -10.031 -58.812 30.781 1 17.39 239 GLY B CA 1
ATOM 6678 C C . GLY B 1 239 ? -10.719 -58.438 32.094 1 17.39 239 GLY B C 1
ATOM 6679 O O . GLY B 1 239 ? -11.656 -57.625 32.094 1 17.39 239 GLY B O 1
ATOM 6680 N N . GLY B 1 240 ? -9.875 -58.25 33.219 1 16.94 240 GLY B N 1
ATOM 6681 C CA . GLY B 1 240 ? -9.742 -58.719 34.594 1 16.94 240 GLY B CA 1
ATOM 6682 C C . GLY B 1 240 ? -10.359 -57.75 35.594 1 16.94 240 GLY B C 1
ATOM 6683 O O . GLY B 1 240 ? -10.961 -56.75 35.219 1 16.94 240 GLY B O 1
ATOM 6684 N N . SER B 1 241 ? -9.43 -57.219 36.594 1 16.72 241 SER B N 1
ATOM 6685 C CA . SER B 1 241 ? -9.516 -57.406 38.031 1 16.72 241 SER B CA 1
ATOM 6686 C C . SER B 1 241 ? -10.344 -56.312 38.688 1 16.72 241 SER B C 1
ATOM 6688 O O . SER B 1 241 ? -11.359 -55.875 38.125 1 16.72 241 SER B O 1
ATOM 6690 N N . ASP B 1 242 ? -9.648 -55.375 39.625 1 17.17 242 ASP B N 1
ATOM 6691 C CA . ASP B 1 242 ? -9.812 -55.281 41.062 1 17.17 242 ASP B CA 1
ATOM 6692 C C . ASP B 1 242 ? -10.789 -54.188 41.438 1 17.17 242 ASP B C 1
ATOM 6694 O O . ASP B 1 242 ? -11.102 -53.312 40.594 1 17.17 242 ASP B O 1
ATOM 6698 N N . GLU B 1 243 ? -10.75 -53.688 42.812 1 16.88 243 GLU B N 1
ATOM 6699 C CA . GLU B 1 243 ? -11.57 -53.469 44 1 16.88 243 GLU B CA 1
ATOM 6700 C C . GLU B 1 243 ? -12.008 -52 44.125 1 16.88 243 GLU B C 1
ATOM 6702 O O . GLU B 1 243 ? -13.07 -51.719 44.688 1 16.88 243 GLU B O 1
ATOM 6707 N N . ALA B 1 244 ? -11.055 -50.969 43.906 1 17.52 244 ALA B N 1
ATOM 6708 C CA . ALA B 1 244 ? -10.984 -50.156 45.125 1 17.52 244 ALA B CA 1
ATOM 6709 C C . ALA B 1 244 ? -12.258 -49.344 45.312 1 17.52 244 ALA B C 1
ATOM 6711 O O . ALA B 1 244 ? -13.055 -49.188 44.375 1 17.52 244 ALA B O 1
ATOM 6712 N N . LYS B 1 245 ? -12.148 -48.062 45.938 1 17.55 245 LYS B N 1
ATOM 6713 C CA . LYS B 1 245 ? -12.5 -47.438 47.188 1 17.55 245 LYS B CA 1
ATOM 6714 C C . LYS B 1 245 ? -13.664 -46.469 47.031 1 17.55 245 LYS B C 1
ATOM 6716 O O . LYS B 1 245 ? -14.664 -46.562 47.75 1 17.55 245 LYS B O 1
ATOM 6721 N N . GLY B 1 246 ? -13.375 -45.188 46.906 1 17.61 246 GLY B N 1
ATOM 6722 C CA . GLY B 1 246 ? -13.812 -44.219 47.906 1 17.61 246 GLY B CA 1
ATOM 6723 C C . GLY B 1 246 ? -15.172 -43.594 47.594 1 17.61 246 GLY B C 1
ATOM 6724 O O . GLY B 1 246 ? -15.711 -43.812 46.5 1 17.61 246 GLY B O 1
ATOM 6725 N N . SER B 1 247 ? -15.445 -42.531 48.312 1 18.64 247 SER B N 1
ATOM 6726 C CA . SER B 1 247 ? -16.531 -41.906 49.094 1 18.64 247 SER B CA 1
ATOM 6727 C C . SER B 1 247 ? -17.438 -41.062 48.188 1 18.64 247 SER B C 1
ATOM 6729 O O . SER B 1 247 ? -17.016 -40.625 47.125 1 18.64 247 SER B O 1
ATOM 6731 N N . SER B 1 248 ? -18.641 -41 48.594 1 18.75 248 SER B N 1
ATOM 6732 C CA . SER B 1 248 ? -19.984 -40.781 48.094 1 18.75 248 SER B CA 1
ATOM 6733 C C . SER B 1 248 ? -20.266 -39.281 47.938 1 18.75 248 SER B C 1
ATOM 6735 O O . SER B 1 248 ? -21.422 -38.875 47.812 1 18.75 248 SER B O 1
ATOM 6737 N N . SER B 1 249 ? -19.25 -38.344 47.875 1 18.91 249 SER B N 1
ATOM 6738 C CA . SER B 1 249 ? -19.703 -37 48.25 1 18.91 249 SER B CA 1
ATOM 6739 C C . SER B 1 249 ? -20.797 -36.531 47.312 1 18.91 249 SER B C 1
ATOM 6741 O O . SER B 1 249 ? -20.797 -36.812 46.125 1 18.91 249 SER B O 1
ATOM 6743 N N . ARG B 1 250 ? -21.922 -35.969 47.938 1 19.22 250 ARG B N 1
ATOM 6744 C CA . ARG B 1 250 ? -23.297 -35.594 47.594 1 19.22 250 ARG B CA 1
ATOM 6745 C C . ARG B 1 250 ? -23.312 -34.375 46.656 1 19.22 250 ARG B C 1
ATOM 6747 O O . ARG B 1 250 ? -22.969 -33.25 47.094 1 19.22 250 ARG B O 1
ATOM 6754 N N . ARG B 1 251 ? -22.766 -34.344 45.5 1 19.25 251 ARG B N 1
ATOM 6755 C CA . ARG B 1 251 ? -22.672 -33.125 44.688 1 19.25 251 ARG B CA 1
ATOM 6756 C C . ARG B 1 251 ? -24.062 -32.594 44.375 1 19.25 251 ARG B C 1
ATOM 6758 O O . ARG B 1 251 ? -24.922 -33.312 43.844 1 19.25 251 ARG B O 1
ATOM 6765 N N . PRO B 1 252 ? -24.562 -31.609 45.25 1 20.59 252 PRO B N 1
ATOM 6766 C CA . PRO B 1 252 ? -25.922 -31.109 45.094 1 20.59 252 PRO B CA 1
ATOM 6767 C C . PRO B 1 252 ? -26.219 -30.609 43.688 1 20.59 252 PRO B C 1
ATOM 6769 O O . PRO B 1 252 ? -25.312 -30.141 42.969 1 20.59 252 PRO B O 1
ATOM 6772 N N . ARG B 1 253 ? -27.312 -31.031 43 1 20.19 253 ARG B N 1
ATOM 6773 C CA . ARG B 1 253 ? -27.828 -31.031 41.656 1 20.19 253 ARG B CA 1
ATOM 6774 C C . ARG B 1 253 ? -28.375 -29.656 41.281 1 20.19 253 ARG B C 1
ATOM 6776 O O . ARG B 1 253 ? -29.078 -29.5 40.281 1 20.19 253 ARG B O 1
ATOM 6783 N N . GLY B 1 254 ? -28.141 -28.594 42.125 1 19.42 254 GLY B N 1
ATOM 6784 C CA . GLY B 1 254 ? -29.125 -27.578 41.844 1 19.42 254 GLY B CA 1
ATOM 6785 C C . GLY B 1 254 ? -29.078 -27.078 40.406 1 19.42 254 GLY B C 1
ATOM 6786 O O . GLY B 1 254 ? -28.047 -26.562 39.969 1 19.42 254 GLY B O 1
ATOM 6787 N N . SER B 1 255 ? -29.734 -27.734 39.5 1 19.45 255 SER B N 1
ATOM 6788 C CA . SER B 1 255 ? -29.766 -27.562 38.062 1 19.45 255 SER B CA 1
ATOM 6789 C C . SER B 1 255 ? -30.375 -26.219 37.656 1 19.45 255 SER B C 1
ATOM 6791 O O . SER B 1 255 ? -31.359 -26.172 36.906 1 19.45 255 SER B O 1
ATOM 6793 N N . GLN B 1 256 ? -30.125 -25.125 38.406 1 19.91 256 GLN B N 1
ATOM 6794 C CA . GLN B 1 256 ? -30.891 -23.969 37.969 1 19.91 256 GLN B CA 1
ATOM 6795 C C . GLN B 1 256 ? -30.797 -23.781 36.438 1 19.91 256 GLN B C 1
ATOM 6797 O O . GLN B 1 256 ? -29.688 -23.766 35.906 1 19.91 256 GLN B O 1
ATOM 6802 N N . ALA B 1 257 ? -31.922 -24.031 35.719 1 20.23 257 ALA B N 1
ATOM 6803 C CA . ALA B 1 257 ? -32.281 -23.938 34.312 1 20.23 257 ALA B CA 1
ATOM 6804 C C . ALA B 1 257 ? -31.984 -22.531 33.781 1 20.23 257 ALA B C 1
ATOM 6806 O O . ALA B 1 257 ? -32.688 -21.578 34.156 1 20.23 257 ALA B O 1
ATOM 6807 N N . TYR B 1 258 ? -30.797 -22.078 33.938 1 21.09 258 TYR B N 1
ATOM 6808 C CA . TYR B 1 258 ? -30.625 -20.812 33.25 1 21.09 258 TYR B CA 1
ATOM 6809 C C . TYR B 1 258 ? -31.219 -20.859 31.844 1 21.09 258 TYR B C 1
ATOM 6811 O O . TYR B 1 258 ? -30.875 -21.734 31.047 1 21.09 258 TYR B O 1
ATOM 6819 N N . GLU B 1 259 ? -32.531 -20.547 31.781 1 22.06 259 GLU B N 1
ATOM 6820 C CA . GLU B 1 259 ? -33.188 -20.297 30.484 1 22.06 259 GLU B CA 1
ATOM 6821 C C . GLU B 1 259 ? -32.312 -19.438 29.594 1 22.06 259 GLU B C 1
ATOM 6823 O O . GLU B 1 259 ? -31.953 -18.312 29.938 1 22.06 259 GLU B O 1
ATOM 6828 N N . SER B 1 260 ? -31.359 -20.062 29.047 1 23.94 260 SER B N 1
ATOM 6829 C CA . SER B 1 260 ? -30.547 -19.5 27.984 1 23.94 260 SER B CA 1
ATOM 6830 C C . SER B 1 260 ? -31.391 -18.703 27 1 23.94 260 SER B C 1
ATOM 6832 O O . SER B 1 260 ? -32.312 -19.234 26.391 1 23.94 260 SER B O 1
ATOM 6834 N N . VAL B 1 261 ? -31.875 -17.562 27.531 1 25.02 261 VAL B N 1
ATOM 6835 C CA . VAL B 1 261 ? -32.469 -16.641 26.562 1 25.02 261 VAL B CA 1
ATOM 6836 C C . VAL B 1 261 ? -31.75 -16.766 25.219 1 25.02 261 VAL B C 1
ATOM 6838 O O . VAL B 1 261 ? -30.562 -16.484 25.125 1 25.02 261 VAL B O 1
ATOM 6841 N N . ASP B 1 262 ? -32.125 -17.672 24.422 1 25.08 262 ASP B N 1
ATOM 6842 C CA . ASP B 1 262 ? -31.953 -18.016 23 1 25.08 262 ASP B CA 1
ATOM 6843 C C . ASP B 1 262 ? -32.125 -16.781 22.125 1 25.08 262 ASP B C 1
ATOM 6845 O O . ASP B 1 262 ? -33.188 -16.516 21.594 1 25.08 262 ASP B O 1
ATOM 6849 N N . SER B 1 263 ? -31.938 -15.641 22.609 1 24.95 263 SER B N 1
ATOM 6850 C CA . SER B 1 263 ? -32.031 -14.516 21.672 1 24.95 263 SER B CA 1
ATOM 6851 C C . SER B 1 263 ? -31.203 -14.789 20.406 1 24.95 263 SER B C 1
ATOM 6853 O O . SER B 1 263 ? -30.078 -14.305 20.266 1 24.95 263 SER B O 1
ATOM 6855 N N . ARG B 1 264 ? -31.266 -15.992 19.906 1 30.09 264 ARG B N 1
ATOM 6856 C CA . ARG B 1 264 ? -30.922 -16.406 18.547 1 30.09 264 ARG B CA 1
ATOM 6857 C C . ARG B 1 264 ? -31.5 -15.445 17.516 1 30.09 264 ARG B C 1
ATOM 6859 O O . ARG B 1 264 ? -32.719 -15.375 17.344 1 30.09 264 ARG B O 1
ATOM 6866 N N . GLY B 1 265 ? -31.156 -14.258 17.516 1 26.39 265 GLY B N 1
ATOM 6867 C CA . GLY B 1 265 ? -31.5 -13.469 16.344 1 26.39 265 GLY B CA 1
ATOM 6868 C C . GLY B 1 265 ? -31.641 -14.297 15.078 1 26.39 265 GLY B C 1
ATOM 6869 O O . GLY B 1 265 ? -30.734 -15.039 14.719 1 26.39 265 GLY B O 1
ATOM 6870 N N . ARG B 1 266 ? -32.875 -14.781 14.805 1 28.25 266 ARG B N 1
ATOM 6871 C CA . ARG B 1 266 ? -33.312 -15.344 13.531 1 28.25 266 ARG B CA 1
ATOM 6872 C C . ARG B 1 266 ? -32.656 -14.625 12.359 1 28.25 266 ARG B C 1
ATOM 6874 O O . ARG B 1 266 ? -32.938 -13.461 12.094 1 28.25 266 ARG B O 1
ATOM 6881 N N . LEU B 1 267 ? -31.469 -14.852 12.172 1 31.25 267 LEU B N 1
ATOM 6882 C CA . LEU B 1 267 ? -31.109 -14.633 10.773 1 31.25 267 LEU B CA 1
ATOM 6883 C C . LEU B 1 267 ? -32.281 -14.984 9.852 1 31.25 267 LEU B C 1
ATOM 6885 O O . LEU B 1 267 ? -32.875 -16.047 9.992 1 31.25 267 LEU B O 1
ATOM 6889 N N . SER B 1 268 ? -33.219 -14.102 9.523 1 32 268 SER B N 1
ATOM 6890 C CA . SER B 1 268 ? -34.312 -14.352 8.617 1 32 268 SER B CA 1
ATOM 6891 C C . SER B 1 268 ? -34.031 -15.539 7.711 1 32 268 SER B C 1
ATOM 6893 O O . SER B 1 268 ? -33 -15.609 7.062 1 32 268 SER B O 1
ATOM 6895 N N . SER B 1 269 ? -34.469 -16.688 7.906 1 33.94 269 SER B N 1
ATOM 6896 C CA . SER B 1 269 ? -34.656 -17.953 7.211 1 33.94 269 SER B CA 1
ATOM 6897 C C . SER B 1 269 ? -34.875 -17.75 5.715 1 33.94 269 SER B C 1
ATOM 6899 O O . SER B 1 269 ? -34.875 -18.703 4.941 1 33.94 269 SER B O 1
ATOM 6901 N N . ASP B 1 270 ? -35.719 -16.75 5.363 1 35.12 270 ASP B N 1
ATOM 6902 C CA . ASP B 1 270 ? -36.219 -16.516 4.012 1 35.12 270 ASP B CA 1
ATOM 6903 C C . ASP B 1 270 ? -35.062 -16.25 3.045 1 35.12 270 ASP B C 1
ATOM 6905 O O . ASP B 1 270 ? -35.281 -15.852 1.898 1 35.12 270 ASP B O 1
ATOM 6909 N N . GLU B 1 271 ? -34 -15.742 3.514 1 39.91 271 GLU B N 1
ATOM 6910 C CA . GLU B 1 271 ? -32.969 -15.523 2.5 1 39.91 271 GLU B CA 1
ATOM 6911 C C . GLU B 1 271 ? -32.531 -16.844 1.878 1 39.91 271 GLU B C 1
ATOM 6913 O O . GLU B 1 271 ? -31.719 -17.578 2.467 1 39.91 271 GLU B O 1
ATOM 6918 N N . ASN B 1 272 ? -33.344 -17.562 1.432 1 46.09 272 ASN B N 1
ATOM 6919 C CA . ASN B 1 272 ? -32.938 -18.578 0.465 1 46.09 272 ASN B CA 1
ATOM 6920 C C . ASN B 1 272 ? -31.625 -18.219 -0.231 1 46.09 272 ASN B C 1
ATOM 6922 O O . ASN B 1 272 ? -31.516 -17.141 -0.834 1 46.09 272 ASN B O 1
ATOM 6926 N N . SER B 1 273 ? -30.469 -18.719 0.347 1 61.69 273 SER B N 1
ATOM 6927 C CA . SER B 1 273 ? -29.125 -18.453 -0.13 1 61.69 273 SER B CA 1
ATOM 6928 C C . SER B 1 273 ? -29.078 -18.328 -1.649 1 61.69 273 SER B C 1
ATOM 6930 O O . SER B 1 273 ? -29.875 -18.969 -2.348 1 61.69 273 SER B O 1
ATOM 6932 N N . VAL B 1 274 ? -28.859 -17.109 -2.154 1 68.94 274 VAL B N 1
ATOM 6933 C CA . VAL B 1 274 ? -28.641 -16.875 -3.582 1 68.94 274 VAL B CA 1
ATOM 6934 C C . VAL B 1 274 ? -28.188 -18.172 -4.25 1 68.94 274 VAL B C 1
ATOM 6936 O O . VAL B 1 274 ? -28.609 -18.484 -5.363 1 68.94 274 VAL B O 1
ATOM 6939 N N . TRP B 1 275 ? -27.75 -19.031 -3.404 1 71.62 275 TRP B N 1
ATOM 6940 C CA . TRP B 1 275 ? -27.219 -20.281 -3.957 1 71.62 275 TRP B CA 1
ATOM 6941 C C . TRP B 1 275 ? -28.344 -21.297 -4.168 1 71.62 275 TRP B C 1
ATOM 6943 O O . TRP B 1 275 ? -28.375 -21.984 -5.188 1 71.62 275 TRP B O 1
ATOM 6953 N N . GLN B 1 276 ? -29.203 -21.266 -3.301 1 73.88 276 GLN B N 1
ATOM 6954 C CA . GLN B 1 276 ? -30.281 -22.25 -3.436 1 73.88 276 GLN B CA 1
ATOM 6955 C C . GLN B 1 276 ? -31.156 -21.953 -4.652 1 73.88 276 GLN B C 1
ATOM 6957 O O . GLN B 1 276 ? -31.578 -22.859 -5.355 1 73.88 276 GLN B O 1
ATOM 6962 N N . VAL B 1 277 ? -31.219 -20.703 -4.91 1 76.69 277 VAL B N 1
ATOM 6963 C CA . VAL B 1 277 ? -32.062 -20.297 -6.035 1 76.69 277 VAL B CA 1
ATOM 6964 C C . VAL B 1 277 ? -31.312 -20.531 -7.348 1 76.69 277 VAL B C 1
ATOM 6966 O O . VAL B 1 277 ? -31.922 -20.953 -8.344 1 76.69 277 VAL B O 1
ATOM 6969 N N . LEU B 1 278 ? -30.062 -20.422 -7.309 1 80.06 278 LEU B N 1
ATOM 6970 C CA . LEU B 1 278 ? -29.297 -20.484 -8.547 1 80.06 278 LEU B CA 1
ATOM 6971 C C . LEU B 1 278 ? -28.578 -21.828 -8.672 1 80.06 278 LEU B C 1
ATOM 6973 O O . LEU B 1 278 ? -27.766 -22.016 -9.578 1 80.06 278 LEU B O 1
ATOM 6977 N N . ARG B 1 279 ? -28.969 -22.688 -7.859 1 81.12 279 ARG B N 1
ATOM 6978 C CA . ARG B 1 279 ? -28.281 -23.984 -7.785 1 81.12 279 ARG B CA 1
ATOM 6979 C C . ARG B 1 279 ? -28.344 -24.703 -9.125 1 81.12 279 ARG B C 1
ATOM 6981 O O . ARG B 1 279 ? -27.328 -25.219 -9.609 1 81.12 279 ARG B O 1
ATOM 6988 N N . THR B 1 280 ? -29.469 -24.719 -9.711 1 81 280 THR B N 1
ATOM 6989 C CA . THR B 1 280 ? -29.656 -25.5 -10.938 1 81 280 THR B CA 1
ATOM 6990 C C . THR B 1 280 ? -28.844 -24.906 -12.078 1 81 280 THR B C 1
ATOM 6992 O O . THR B 1 280 ? -28.359 -25.625 -12.945 1 81 280 THR B O 1
ATOM 6995 N N . LYS B 1 281 ? -28.688 -23.688 -12.07 1 82.44 281 LYS B N 1
ATOM 6996 C CA . LYS B 1 281 ? -27.969 -23.031 -13.164 1 82.44 281 LYS B CA 1
ATOM 6997 C C . LYS B 1 281 ? -26.469 -23.016 -12.898 1 82.44 281 LYS B C 1
ATOM 6999 O O . LYS B 1 281 ? -25.672 -22.922 -13.836 1 82.44 281 LYS B O 1
ATOM 7004 N N . THR B 1 282 ? -26.156 -23.109 -11.68 1 86.38 282 THR B N 1
ATOM 7005 C CA . THR B 1 282 ? -24.75 -22.938 -11.328 1 86.38 282 THR B CA 1
ATOM 7006 C C . THR B 1 282 ? -24.031 -24.281 -11.281 1 86.38 282 THR B C 1
ATOM 7008 O O . THR B 1 282 ? -22.828 -24.359 -11.477 1 86.38 282 THR B O 1
ATOM 7011 N N . LEU B 1 283 ? -24.734 -25.375 -11.141 1 85.31 283 LEU B N 1
ATOM 7012 C CA . LEU B 1 283 ? -24.125 -26.688 -10.891 1 85.31 283 LEU B CA 1
ATOM 7013 C C . LEU B 1 283 ? -23.375 -27.188 -12.117 1 85.31 283 LEU B C 1
ATOM 7015 O O . LEU B 1 283 ? -22.281 -27.719 -12.008 1 85.31 283 LEU B O 1
ATOM 7019 N N . PRO B 1 284 ? -23.906 -26.922 -13.289 1 89.56 284 PRO B N 1
ATOM 7020 C CA . PRO B 1 284 ? -23.203 -27.469 -14.453 1 89.56 284 PRO B CA 1
ATOM 7021 C C . PRO B 1 284 ? -21.812 -26.875 -14.641 1 89.56 284 PRO B C 1
ATOM 7023 O O . PRO B 1 284 ? -20.844 -27.609 -14.836 1 89.56 284 PRO B O 1
ATOM 7026 N N . TRP B 1 285 ? -21.703 -25.578 -14.641 1 92.5 285 TRP B N 1
ATOM 7027 C CA . TRP B 1 285 ? -20.391 -25 -14.859 1 92.5 285 TRP B CA 1
ATOM 7028 C C . TRP B 1 285 ? -19.516 -25.172 -13.625 1 92.5 285 TRP B C 1
ATOM 7030 O O . TRP B 1 285 ? -18.281 -25.188 -13.727 1 92.5 285 TRP B O 1
ATOM 7040 N N . LEU B 1 286 ? -20.125 -25.281 -12.414 1 93.75 286 LEU B N 1
ATOM 7041 C CA . LEU B 1 286 ? -19.359 -25.453 -11.188 1 93.75 286 LEU B CA 1
ATOM 7042 C C . LEU B 1 286 ? -18.625 -26.797 -11.18 1 93.75 286 LEU B C 1
ATOM 7044 O O . LEU B 1 286 ? -17.516 -26.906 -10.648 1 93.75 286 LEU B O 1
ATOM 7048 N N . LYS B 1 287 ? -19.281 -27.766 -11.727 1 94.06 287 LYS B N 1
ATOM 7049 C CA . LYS B 1 287 ? -18.641 -29.062 -11.828 1 94.06 287 LYS B CA 1
ATOM 7050 C C . LYS B 1 287 ? -17.375 -29 -12.68 1 94.06 287 LYS B C 1
ATOM 7052 O O . LYS B 1 287 ? -16.328 -29.5 -12.289 1 94.06 287 LYS B O 1
ATOM 7057 N N . VAL B 1 288 ? -17.516 -28.359 -13.844 1 96.31 288 VAL B N 1
ATOM 7058 C CA . VAL B 1 288 ? -16.359 -28.203 -14.734 1 96.31 288 VAL B CA 1
ATOM 7059 C C . VAL B 1 288 ? -15.305 -27.344 -14.07 1 96.31 288 VAL B C 1
ATOM 7061 O O . VAL B 1 288 ? -14.102 -27.578 -14.234 1 96.31 288 VAL B O 1
ATOM 7064 N N . TRP B 1 289 ? -15.773 -26.375 -13.352 1 96.5 289 TRP B N 1
ATOM 7065 C CA . TRP B 1 289 ? -14.883 -25.469 -12.625 1 96.5 289 TRP B CA 1
ATOM 7066 C C . TRP B 1 289 ? -14.039 -26.234 -11.617 1 96.5 289 TRP B C 1
ATOM 7068 O O . TRP B 1 289 ? -12.82 -26.031 -11.539 1 96.5 289 TRP B O 1
ATOM 7078 N N . VAL B 1 290 ? -14.625 -27.094 -10.852 1 96.31 290 VAL B N 1
ATOM 7079 C CA . VAL B 1 290 ? -13.938 -27.891 -9.836 1 96.31 290 VAL B CA 1
ATOM 7080 C C . VAL B 1 290 ? -12.953 -28.844 -10.516 1 96.31 290 VAL B C 1
ATOM 7082 O O . VAL B 1 290 ? -11.805 -28.969 -10.086 1 96.31 290 VAL B O 1
ATOM 7085 N N . GLN B 1 291 ? -13.375 -29.422 -11.578 1 96.75 291 GLN B N 1
ATOM 7086 C CA . GLN B 1 291 ? -12.516 -30.344 -12.312 1 96.75 291 GLN B CA 1
ATOM 7087 C C . GLN B 1 291 ? -11.281 -29.625 -12.844 1 96.75 291 GLN B C 1
ATOM 7089 O O . GLN B 1 291 ? -10.172 -30.172 -12.781 1 96.75 291 GLN B O 1
ATOM 7094 N N . ALA B 1 292 ? -11.484 -28.5 -13.375 1 97.56 292 ALA B N 1
ATOM 7095 C CA . ALA B 1 292 ? -10.391 -27.719 -13.961 1 97.56 292 ALA B CA 1
ATOM 7096 C C . ALA B 1 292 ? -9.359 -27.344 -12.906 1 97.56 292 ALA B C 1
ATOM 7098 O O . ALA B 1 292 ? -8.156 -27.547 -13.109 1 97.56 292 ALA B O 1
ATOM 7099 N N . HIS B 1 293 ? -9.789 -26.906 -11.773 1 96.75 293 HIS B N 1
ATOM 7100 C CA . HIS B 1 293 ? -8.859 -26.438 -10.75 1 96.75 293 HIS B CA 1
ATOM 7101 C C . HIS B 1 293 ? -8.195 -27.609 -10.039 1 96.75 293 HIS B C 1
ATOM 7103 O O . HIS B 1 293 ? -7.043 -27.516 -9.609 1 96.75 293 HIS B O 1
ATOM 7109 N N . VAL B 1 294 ? -8.883 -28.688 -9.828 1 95.56 294 VAL B N 1
ATOM 7110 C CA . VAL B 1 294 ? -8.273 -29.875 -9.242 1 95.56 294 VAL B CA 1
ATOM 7111 C C . VAL B 1 294 ? -7.191 -30.422 -10.172 1 95.56 294 VAL B C 1
ATOM 7113 O O . VAL B 1 294 ? -6.109 -30.797 -9.719 1 95.56 294 VAL B O 1
ATOM 7116 N N . ALA B 1 295 ? -7.504 -30.422 -11.477 1 93.5 295 ALA B N 1
ATOM 7117 C CA . ALA B 1 295 ? -6.516 -30.875 -12.461 1 93.5 295 ALA B CA 1
ATOM 7118 C C . ALA B 1 295 ? -5.289 -29.953 -12.453 1 93.5 295 ALA B C 1
ATOM 7120 O O . ALA B 1 295 ? -4.156 -30.438 -12.562 1 93.5 295 ALA B O 1
ATOM 7121 N N . LEU B 1 296 ? -5.527 -28.703 -12.352 1 93 296 LEU B N 1
ATOM 7122 C CA . LEU B 1 296 ? -4.43 -27.734 -12.312 1 93 296 LEU B CA 1
ATOM 7123 C C . LEU B 1 296 ? -3.555 -27.953 -11.086 1 93 296 LEU B C 1
ATOM 7125 O O . LEU B 1 296 ? -2.326 -27.922 -11.18 1 93 296 LEU B O 1
ATOM 7129 N N . ALA B 1 297 ? -4.16 -28.156 -9.938 1 90.12 297 ALA B N 1
ATOM 7130 C CA . ALA B 1 297 ? -3.428 -28.359 -8.695 1 90.12 297 ALA B CA 1
ATOM 7131 C C . ALA B 1 297 ? -2.652 -29.688 -8.727 1 90.12 297 ALA B C 1
ATOM 7133 O O . ALA B 1 297 ? -1.568 -29.781 -8.148 1 90.12 297 ALA B O 1
ATOM 7134 N N . ALA B 1 298 ? -3.189 -30.688 -9.391 1 86.44 298 ALA B N 1
ATOM 7135 C CA . ALA B 1 298 ? -2.551 -32 -9.516 1 86.44 298 ALA B CA 1
ATOM 7136 C C . ALA B 1 298 ? -1.509 -32 -10.633 1 86.44 298 ALA B C 1
ATOM 7138 O O . ALA B 1 298 ? -0.843 -33 -10.867 1 86.44 298 ALA B O 1
ATOM 7139 N N . GLN B 1 299 ? -1.407 -30.906 -11.383 1 87.38 299 GLN B N 1
ATOM 7140 C CA . GLN B 1 299 ? -0.46 -30.719 -12.477 1 87.38 299 GLN B CA 1
ATOM 7141 C C . GLN B 1 299 ? -0.804 -31.625 -13.664 1 87.38 299 GLN B C 1
ATOM 7143 O O . GLN B 1 299 ? 0.09 -32.125 -14.336 1 87.38 299 GLN B O 1
ATOM 7148 N N . ASN B 1 300 ? -2.035 -32 -13.68 1 88.06 300 ASN B N 1
ATOM 7149 C CA . ASN B 1 300 ? -2.549 -32.562 -14.922 1 88.06 300 ASN B CA 1
ATOM 7150 C C . ASN B 1 300 ? -2.885 -31.484 -15.945 1 88.06 300 ASN B C 1
ATOM 7152 O O . ASN B 1 300 ? -4.055 -31.156 -16.125 1 88.06 300 ASN B O 1
ATOM 7156 N N . TRP B 1 301 ? -1.887 -31.047 -16.625 1 89 301 TRP B N 1
ATOM 7157 C CA . TRP B 1 301 ? -1.959 -29.828 -17.422 1 89 301 TRP B CA 1
ATOM 7158 C C . TRP B 1 301 ? -2.9 -30.016 -18.609 1 89 301 TRP B C 1
ATOM 7160 O O . TRP B 1 301 ? -3.654 -29.094 -18.953 1 89 301 TRP B O 1
ATOM 7170 N N . ALA B 1 302 ? -2.848 -31.109 -19.234 1 87.56 302 ALA B N 1
ATOM 7171 C CA . ALA B 1 302 ? -3.672 -31.359 -20.406 1 87.56 302 ALA B CA 1
ATOM 7172 C C . ALA B 1 302 ? -5.156 -31.266 -20.078 1 87.56 302 ALA B C 1
ATOM 7174 O O . ALA B 1 302 ? -5.914 -30.578 -20.75 1 87.56 302 ALA B O 1
ATOM 7175 N N . VAL B 1 303 ? -5.516 -31.969 -19.016 1 92.75 303 VAL B N 1
ATOM 7176 C CA . VAL B 1 303 ? -6.91 -31.969 -18.578 1 92.75 303 VAL B CA 1
ATOM 7177 C C . VAL B 1 303 ? -7.316 -30.578 -18.141 1 92.75 303 VAL B C 1
ATOM 7179 O O . VAL B 1 303 ? -8.422 -30.125 -18.438 1 92.75 303 VAL B O 1
ATOM 7182 N N . ALA B 1 304 ? -6.461 -29.938 -17.422 1 95.94 304 ALA B N 1
ATOM 7183 C CA . ALA B 1 304 ? -6.746 -28.578 -16.953 1 95.94 304 ALA B CA 1
ATOM 7184 C C . ALA B 1 304 ? -6.988 -27.641 -18.141 1 95.94 304 ALA B C 1
ATOM 7186 O O . ALA B 1 304 ? -7.961 -26.875 -18.141 1 95.94 304 ALA B O 1
ATOM 7187 N N . ALA B 1 305 ? -6.109 -27.656 -19.109 1 96.31 305 ALA B N 1
ATOM 7188 C CA . ALA B 1 305 ? -6.254 -26.797 -20.281 1 96.31 305 ALA B CA 1
ATOM 7189 C C . ALA B 1 305 ? -7.566 -27.078 -21 1 96.31 305 ALA B C 1
ATOM 7191 O O . ALA B 1 305 ? -8.234 -26.141 -21.469 1 96.31 305 ALA B O 1
ATOM 7192 N N . GLU B 1 306 ? -7.863 -28.328 -21.094 1 96.44 306 GLU B N 1
ATOM 7193 C CA . GLU B 1 306 ? -9.094 -28.719 -21.766 1 96.44 306 GLU B CA 1
ATOM 7194 C C . GLU B 1 306 ? -10.32 -28.219 -21 1 96.44 306 GLU B C 1
ATOM 7196 O O . GLU B 1 306 ? -11.258 -27.672 -21.609 1 96.44 306 GLU B O 1
ATOM 7201 N N . ARG B 1 307 ? -10.352 -28.438 -19.75 1 97.88 307 ARG B N 1
ATOM 7202 C CA . ARG B 1 307 ? -11.5 -28.047 -18.938 1 97.88 307 ARG B CA 1
ATOM 7203 C C . ARG B 1 307 ? -11.648 -26.531 -18.891 1 97.88 307 ARG B C 1
ATOM 7205 O O . ARG B 1 307 ? -12.766 -26.016 -18.938 1 97.88 307 ARG B O 1
ATOM 7212 N N . PHE B 1 308 ? -10.602 -25.844 -18.75 1 98.06 308 PHE B N 1
ATOM 7213 C CA . PHE B 1 308 ? -10.695 -24.375 -18.781 1 98.06 308 PHE B CA 1
ATOM 7214 C C . PHE B 1 308 ? -11.133 -23.906 -20.172 1 98.06 308 PHE B C 1
ATOM 7216 O O . PHE B 1 308 ? -11.836 -22.891 -20.281 1 98.06 308 PHE B O 1
ATOM 7223 N N . GLY B 1 309 ? -10.641 -24.562 -21.156 1 96.44 309 GLY B N 1
ATOM 7224 C CA . GLY B 1 309 ? -11.141 -24.281 -22.5 1 96.44 309 GLY B CA 1
ATOM 7225 C C . GLY B 1 309 ? -12.641 -24.469 -22.625 1 96.44 309 GLY B C 1
ATOM 7226 O O . GLY B 1 309 ? -13.32 -23.672 -23.266 1 96.44 309 GLY B O 1
ATOM 7227 N N . GLU B 1 310 ? -13.086 -25.547 -22.031 1 96.38 310 GLU B N 1
ATOM 7228 C CA . GLU B 1 310 ? -14.523 -25.828 -22.031 1 96.38 310 GLU B CA 1
ATOM 7229 C C . GLU B 1 310 ? -15.297 -24.719 -21.297 1 96.38 310 GLU B C 1
ATOM 7231 O O . GLU B 1 310 ? -16.344 -24.281 -21.766 1 96.38 310 GLU B O 1
ATOM 7236 N N . LEU B 1 311 ? -14.805 -24.312 -20.219 1 95.94 311 LEU B N 1
ATOM 7237 C CA . LEU B 1 311 ? -15.445 -23.25 -19.453 1 95.94 311 LEU B CA 1
ATOM 7238 C C . LEU B 1 311 ? -15.516 -21.969 -20.266 1 95.94 311 LEU B C 1
ATOM 7240 O O . LEU B 1 311 ? -16.516 -21.25 -20.234 1 95.94 311 LEU B O 1
ATOM 7244 N N . GLU B 1 312 ? -14.531 -21.625 -20.984 1 93.44 312 GLU B N 1
ATOM 7245 C CA . GLU B 1 312 ? -14.461 -20.391 -21.75 1 93.44 312 GLU B CA 1
ATOM 7246 C C . GLU B 1 312 ? -15.414 -20.438 -22.953 1 93.44 312 GLU B C 1
ATOM 7248 O O . GLU B 1 312 ? -16.078 -19.438 -23.266 1 93.44 312 GLU B O 1
ATOM 7253 N N . VAL B 1 313 ? -15.438 -21.531 -23.594 1 90.25 313 VAL B N 1
ATOM 7254 C CA . VAL B 1 313 ? -16.203 -21.625 -24.844 1 90.25 313 VAL B CA 1
ATOM 7255 C C . VAL B 1 313 ? -17.672 -21.844 -24.531 1 90.25 313 VAL B C 1
ATOM 7257 O O . VAL B 1 313 ? -18.547 -21.219 -25.125 1 90.25 313 VAL B O 1
ATOM 7260 N N . ARG B 1 314 ? -17.984 -22.672 -23.578 1 89.75 314 ARG B N 1
ATOM 7261 C CA . ARG B 1 314 ? -19.359 -23.109 -23.344 1 89.75 314 ARG B CA 1
ATOM 7262 C C . ARG B 1 314 ? -20.078 -22.172 -22.391 1 89.75 314 ARG B C 1
ATOM 7264 O O . ARG B 1 314 ? -21.281 -21.922 -22.531 1 89.75 314 ARG B O 1
ATOM 7271 N N . TYR B 1 315 ? -19.359 -21.703 -21.406 1 89.75 315 TYR B N 1
ATOM 7272 C CA . TYR B 1 315 ? -20.094 -21.031 -20.344 1 89.75 315 TYR B CA 1
ATOM 7273 C C . TYR B 1 315 ? -19.703 -19.562 -20.25 1 89.75 315 TYR B C 1
ATOM 7275 O O . TYR B 1 315 ? -20.562 -18.688 -20.125 1 89.75 315 TYR B O 1
ATOM 7283 N N . PHE B 1 316 ? -18.422 -19.297 -20.312 1 92.56 316 PHE B N 1
ATOM 7284 C CA . PHE B 1 316 ? -17.969 -17.938 -20.062 1 92.56 316 PHE B CA 1
ATOM 7285 C C . PHE B 1 316 ? -17 -17.484 -21.141 1 92.56 316 PHE B C 1
ATOM 7287 O O . PHE B 1 316 ? -15.781 -17.5 -20.953 1 92.56 316 PHE B O 1
ATOM 7294 N N . PRO B 1 317 ? -17.531 -16.875 -22.094 1 90.06 317 PRO B N 1
ATOM 7295 C CA . PRO B 1 317 ? -16.672 -16.453 -23.203 1 90.06 317 PRO B CA 1
ATOM 7296 C C . PRO B 1 317 ? -15.719 -15.32 -22.812 1 90.06 317 PRO B C 1
ATOM 7298 O O . PRO B 1 317 ? -16.141 -14.344 -22.188 1 90.06 317 PRO B O 1
ATOM 7301 N N . LYS B 1 318 ? -14.484 -15.438 -23.125 1 88.81 318 LYS B N 1
ATOM 7302 C CA . LYS B 1 318 ? -13.43 -14.445 -22.938 1 88.81 318 LYS B CA 1
ATOM 7303 C C . LYS B 1 318 ? -13.227 -14.141 -21.453 1 88.81 318 LYS B C 1
ATOM 7305 O O . LYS B 1 318 ? -12.961 -13 -21.078 1 88.81 318 LYS B O 1
ATOM 7310 N N . SER B 1 319 ? -13.547 -15.133 -20.672 1 92.75 319 SER B N 1
ATOM 7311 C CA . SER B 1 319 ? -13.258 -14.969 -19.25 1 92.75 319 SER B CA 1
ATOM 7312 C C . SER B 1 319 ? -11.766 -14.828 -19 1 92.75 319 SER B C 1
ATOM 7314 O O . SER B 1 319 ? -10.977 -15.68 -19.406 1 92.75 319 SER B O 1
ATOM 7316 N N . THR B 1 320 ? -11.359 -13.758 -18.359 1 93.06 320 THR B N 1
ATOM 7317 C CA . THR B 1 320 ? -9.953 -13.492 -18.094 1 93.06 320 THR B CA 1
ATOM 7318 C C . THR B 1 320 ? -9.359 -14.586 -17.203 1 93.06 320 THR B C 1
ATOM 7320 O O . THR B 1 320 ? -8.25 -15.055 -17.438 1 93.06 320 THR B O 1
ATOM 7323 N N . HIS B 1 321 ? -10.094 -15.023 -16.203 1 95.06 321 HIS B N 1
ATOM 7324 C CA . HIS B 1 321 ? -9.609 -16.047 -15.281 1 95.06 321 HIS B CA 1
ATOM 7325 C C . HIS B 1 321 ? -9.367 -17.359 -16 1 95.06 321 HIS B C 1
ATOM 7327 O O . HIS B 1 321 ? -8.328 -18 -15.82 1 95.06 321 HIS B O 1
ATOM 7333 N N . CYS B 1 322 ? -10.352 -17.781 -16.766 1 96.31 322 CYS B N 1
ATOM 7334 C CA . CYS B 1 322 ? -10.242 -19.062 -17.484 1 96.31 322 CYS B CA 1
ATOM 7335 C C . CYS B 1 322 ? -9.109 -19.016 -18.5 1 96.31 322 CYS B C 1
ATOM 7337 O O . CYS B 1 322 ? -8.367 -20 -18.641 1 96.31 322 CYS B O 1
ATOM 7339 N N . LEU B 1 323 ? -8.961 -17.922 -19.141 1 96.44 323 LEU B N 1
ATOM 7340 C CA . LEU B 1 323 ? -7.898 -17.781 -20.125 1 96.44 323 LEU B CA 1
ATOM 7341 C C . LEU B 1 323 ? -6.527 -17.812 -19.453 1 96.44 323 LEU B C 1
ATOM 7343 O O . LEU B 1 323 ? -5.605 -18.469 -19.938 1 96.44 323 LEU B O 1
ATOM 7347 N N . LEU B 1 324 ? -6.41 -17.141 -18.359 1 96.62 324 LEU B N 1
ATOM 7348 C CA . LEU B 1 324 ? -5.137 -17.094 -17.656 1 96.62 324 LEU B CA 1
ATOM 7349 C C . LEU B 1 324 ? -4.754 -18.484 -17.125 1 96.62 324 LEU B C 1
ATOM 7351 O O . LEU B 1 324 ? -3.596 -18.891 -17.234 1 96.62 324 LEU B O 1
ATOM 7355 N N . GLN B 1 325 ? -5.715 -19.172 -16.594 1 97.5 325 GLN B N 1
ATOM 7356 C CA . GLN B 1 325 ? -5.438 -20.5 -16.062 1 97.5 325 GLN B CA 1
ATOM 7357 C C . GLN B 1 325 ? -5.137 -21.484 -17.188 1 97.5 325 GLN B C 1
ATOM 7359 O O . GLN B 1 325 ? -4.293 -22.375 -17.031 1 97.5 325 GLN B O 1
ATOM 7364 N N . ARG B 1 326 ? -5.82 -21.312 -18.25 1 97.62 326 ARG B N 1
ATOM 7365 C CA . ARG B 1 326 ? -5.531 -22.141 -19.406 1 97.62 326 ARG B CA 1
ATOM 7366 C C . ARG B 1 326 ? -4.113 -21.906 -19.922 1 97.62 326 ARG B C 1
ATOM 7368 O O . ARG B 1 326 ? -3.4 -22.844 -20.25 1 97.62 326 ARG B O 1
ATOM 7375 N N . ALA B 1 327 ? -3.732 -20.672 -20 1 97.12 327 ALA B N 1
ATOM 7376 C CA . ALA B 1 327 ? -2.383 -20.328 -20.438 1 97.12 327 ALA B CA 1
ATOM 7377 C C . ALA B 1 327 ? -1.333 -20.922 -19.5 1 97.12 327 ALA B C 1
ATOM 7379 O O . ALA B 1 327 ? -0.29 -21.391 -19.953 1 97.12 327 ALA B O 1
ATOM 7380 N N . ARG B 1 328 ? -1.574 -20.891 -18.266 1 95.44 328 ARG B N 1
ATOM 7381 C CA . ARG B 1 328 ? -0.666 -21.469 -17.281 1 95.44 328 ARG B CA 1
ATOM 7382 C C . ARG B 1 328 ? -0.508 -22.969 -17.516 1 95.44 328 ARG B C 1
ATOM 7384 O O . ARG B 1 328 ? 0.601 -23.5 -17.438 1 95.44 328 ARG B O 1
ATOM 7391 N N . ALA B 1 329 ? -1.606 -23.609 -17.703 1 94.81 329 ALA B N 1
ATOM 7392 C CA . ALA B 1 329 ? -1.568 -25.047 -18 1 94.81 329 ALA B CA 1
ATOM 7393 C C . ALA B 1 329 ? -0.767 -25.328 -19.266 1 94.81 329 ALA B C 1
ATOM 7395 O O . ALA B 1 329 ? -0.028 -26.312 -19.344 1 94.81 329 ALA B O 1
ATOM 7396 N N . GLN B 1 330 ? -0.893 -24.469 -20.219 1 93.25 330 GLN B N 1
ATOM 7397 C CA . GLN B 1 330 ? -0.148 -24.594 -21.469 1 93.25 330 GLN B CA 1
ATOM 7398 C C . GLN B 1 330 ? 1.35 -24.422 -21.234 1 93.25 330 GLN B C 1
ATOM 7400 O O . GLN B 1 330 ? 2.168 -25.062 -21.891 1 93.25 330 GLN B O 1
ATOM 7405 N N . VAL B 1 331 ? 1.693 -23.547 -20.344 1 91.38 331 VAL B N 1
ATOM 7406 C CA . VAL B 1 331 ? 3.094 -23.359 -19.969 1 91.38 331 VAL B CA 1
ATOM 7407 C C . VAL B 1 331 ? 3.639 -24.641 -19.344 1 91.38 331 VAL B C 1
ATOM 7409 O O . VAL B 1 331 ? 4.766 -25.047 -19.641 1 91.38 331 VAL B O 1
ATOM 7412 N N . GLY B 1 332 ? 2.805 -25.25 -18.516 1 86.19 332 GLY B N 1
ATOM 7413 C CA . GLY B 1 332 ? 3.209 -26.5 -17.906 1 86.19 332 GLY B CA 1
ATOM 7414 C C . GLY B 1 332 ? 3.457 -27.609 -18.922 1 86.19 332 GLY B C 1
ATOM 7415 O O . GLY B 1 332 ? 4.305 -28.469 -18.703 1 86.19 332 GLY B O 1
ATOM 7416 N N . MET B 1 333 ? 2.781 -27.562 -20.016 1 83.38 333 MET B N 1
ATOM 7417 C CA . MET B 1 333 ? 2.943 -28.531 -21.094 1 83.38 333 MET B CA 1
ATOM 7418 C C . MET B 1 333 ? 4.047 -28.109 -22.062 1 83.38 333 MET B C 1
ATOM 7420 O O . MET B 1 333 ? 4.27 -28.766 -23.078 1 83.38 333 MET B O 1
ATOM 7424 N N . ASP B 1 334 ? 4.652 -26.969 -21.781 1 81.44 334 ASP B N 1
ATOM 7425 C CA . ASP B 1 334 ? 5.73 -26.406 -22.578 1 81.44 334 ASP B CA 1
ATOM 7426 C C . ASP B 1 334 ? 5.227 -25.984 -23.969 1 81.44 334 ASP B C 1
ATOM 7428 O O . ASP B 1 334 ? 5.957 -26.078 -24.953 1 81.44 334 ASP B O 1
ATOM 7432 N N . LEU B 1 335 ? 3.955 -25.703 -24.094 1 85.06 335 LEU B N 1
ATOM 7433 C CA . LEU B 1 335 ? 3.379 -25.141 -25.312 1 85.06 335 LEU B CA 1
ATOM 7434 C C . LEU B 1 335 ? 3.445 -23.625 -25.281 1 85.06 335 LEU B C 1
ATOM 7436 O O . LEU B 1 335 ? 2.42 -22.953 -25.141 1 85.06 335 LEU B O 1
ATOM 7440 N N . TYR B 1 336 ? 4.547 -23.078 -25.484 1 87.38 336 TYR B N 1
ATOM 7441 C CA . TYR B 1 336 ? 4.824 -21.672 -25.266 1 87.38 336 TYR B CA 1
ATOM 7442 C C . TYR B 1 336 ? 4.141 -20.797 -26.312 1 87.38 336 TYR B C 1
ATOM 7444 O O . TYR B 1 336 ? 3.707 -19.688 -26.016 1 87.38 336 TYR B O 1
ATOM 7452 N N . MET B 1 337 ? 4.016 -21.266 -27.516 1 86.75 337 MET B N 1
ATOM 7453 C CA . MET B 1 337 ? 3.355 -20.484 -28.547 1 86.75 337 MET B CA 1
ATOM 7454 C C . MET B 1 337 ? 1.874 -20.297 -28.234 1 86.75 337 MET B C 1
ATOM 7456 O O . MET B 1 337 ? 1.351 -19.188 -28.312 1 86.75 337 MET B O 1
ATOM 7460 N N . ASP B 1 338 ? 1.258 -21.438 -27.906 1 91.56 338 ASP B N 1
ATOM 7461 C CA . ASP B 1 338 ? -0.154 -21.375 -27.547 1 91.56 338 ASP B CA 1
ATOM 7462 C C . ASP B 1 338 ? -0.367 -20.516 -26.312 1 91.56 338 ASP B C 1
ATOM 7464 O O . ASP B 1 338 ? -1.329 -19.75 -26.234 1 91.56 338 ASP B O 1
ATOM 7468 N N . ALA B 1 339 ? 0.492 -20.703 -25.375 1 95.56 339 ALA B N 1
ATOM 7469 C CA . ALA B 1 339 ? 0.391 -19.938 -24.125 1 95.56 339 ALA B CA 1
ATOM 7470 C C . ALA B 1 339 ? 0.502 -18.453 -24.391 1 95.56 339 ALA B C 1
ATOM 7472 O O . ALA B 1 339 ? -0.229 -17.641 -23.797 1 95.56 339 ALA B O 1
ATOM 7473 N N . GLN B 1 340 ? 1.437 -18.031 -25.25 1 94.38 340 GLN B N 1
ATOM 7474 C CA . GLN B 1 340 ? 1.609 -16.625 -25.594 1 94.38 340 GLN B CA 1
ATOM 7475 C C . GLN B 1 340 ? 0.336 -16.031 -26.203 1 94.38 340 GLN B C 1
ATOM 7477 O O . GLN B 1 340 ? -0.066 -14.922 -25.859 1 94.38 340 GLN B O 1
ATOM 7482 N N . GLN B 1 341 ? -0.224 -16.797 -27.062 1 94.88 341 GLN B N 1
ATOM 7483 C CA . GLN B 1 341 ? -1.458 -16.359 -27.688 1 94.88 341 GLN B CA 1
ATOM 7484 C C . GLN B 1 341 ? -2.59 -16.234 -26.672 1 94.88 341 GLN B C 1
ATOM 7486 O O . GLN B 1 341 ? -3.354 -15.273 -26.688 1 94.88 341 GLN B O 1
ATOM 7491 N N . THR B 1 342 ? -2.705 -17.234 -25.859 1 96.88 342 THR B N 1
ATOM 7492 C CA . THR B 1 342 ? -3.771 -17.234 -24.875 1 96.88 342 THR B CA 1
ATOM 7493 C C . THR B 1 342 ? -3.586 -16.109 -23.859 1 96.88 342 THR B C 1
ATOM 7495 O O . THR B 1 342 ? -4.555 -15.445 -23.484 1 96.88 342 THR B O 1
ATOM 7498 N N . PHE B 1 343 ? -2.381 -15.867 -23.375 1 96.12 343 PHE B N 1
ATOM 7499 C CA . PHE B 1 343 ? -2.113 -14.734 -22.516 1 96.12 343 PHE B CA 1
ATOM 7500 C C . PHE B 1 343 ? -2.459 -13.422 -23.203 1 96.12 343 PHE B C 1
ATOM 7502 O O . PHE B 1 343 ? -3.035 -12.523 -22.594 1 96.12 343 PHE B O 1
ATOM 7509 N N . GLY B 1 344 ? -2.045 -13.344 -24.469 1 92.94 344 GLY B N 1
ATOM 7510 C CA . GLY B 1 344 ? -2.355 -12.156 -25.25 1 92.94 344 GLY B CA 1
ATOM 7511 C C . GLY B 1 344 ? -3.844 -11.883 -25.344 1 92.94 344 GLY B C 1
ATOM 7512 O O . GLY B 1 344 ? -4.277 -10.734 -25.219 1 92.94 344 GLY B O 1
ATOM 7513 N N . ARG B 1 345 ? -4.566 -12.938 -25.547 1 93.38 345 ARG B N 1
ATOM 7514 C CA . ARG B 1 345 ? -6.016 -12.82 -25.609 1 93.38 345 ARG B CA 1
ATOM 7515 C C . ARG B 1 345 ? -6.594 -12.344 -24.281 1 93.38 345 ARG B C 1
ATOM 7517 O O . ARG B 1 345 ? -7.551 -11.562 -24.266 1 93.38 345 ARG B O 1
ATOM 7524 N N . ALA B 1 346 ? -6.105 -12.852 -23.234 1 93.5 346 ALA B N 1
ATOM 7525 C CA . ALA B 1 346 ? -6.574 -12.453 -21.906 1 93.5 346 ALA B CA 1
ATOM 7526 C C . ALA B 1 346 ? -6.316 -10.969 -21.656 1 93.5 346 ALA B C 1
ATOM 7528 O O . ALA B 1 346 ? -7.172 -10.266 -21.109 1 93.5 346 ALA B O 1
ATOM 7529 N N . VAL B 1 347 ? -5.164 -10.438 -22.031 1 89.69 347 VAL B N 1
ATOM 7530 C CA . VAL B 1 347 ? -4.781 -9.047 -21.828 1 89.69 347 VAL B CA 1
ATOM 7531 C C . VAL B 1 347 ? -5.613 -8.141 -22.734 1 89.69 347 VAL B C 1
ATOM 7533 O O . VAL B 1 347 ? -6.062 -7.074 -22.312 1 89.69 347 VAL B O 1
ATOM 7536 N N . GLU B 1 348 ? -5.863 -8.555 -23.859 1 86 348 GLU B N 1
ATOM 7537 C CA . GLU B 1 348 ? -6.645 -7.773 -24.812 1 86 348 GLU B CA 1
ATOM 7538 C C . GLU B 1 348 ? -8.117 -7.723 -24.422 1 86 348 GLU B C 1
ATOM 7540 O O . GLU B 1 348 ? -8.781 -6.703 -24.625 1 86 348 GLU B O 1
ATOM 7545 N N . GLY B 1 349 ? -8.578 -8.789 -23.969 1 80.81 349 GLY B N 1
ATOM 7546 C CA . GLY B 1 349 ? -9.977 -8.875 -23.594 1 80.81 349 GLY B CA 1
ATOM 7547 C C . GLY B 1 349 ? -10.352 -7.949 -22.453 1 80.81 349 GLY B C 1
ATOM 7548 O O . GLY B 1 349 ? -11.516 -7.566 -22.312 1 80.81 349 GLY B O 1
ATOM 7549 N N . GLU B 1 350 ? -9.438 -7.602 -21.672 1 80.12 350 GLU B N 1
ATOM 7550 C CA . GLU B 1 350 ? -9.719 -6.766 -20.5 1 80.12 350 GLU B CA 1
ATOM 7551 C C . GLU B 1 350 ? -9.852 -5.297 -20.906 1 80.12 350 GLU B C 1
ATOM 7553 O O . GLU B 1 350 ? -10.352 -4.484 -20.125 1 80.12 350 GLU B O 1
ATOM 7558 N N . GLY B 1 351 ? -9.883 -4.98 -22.078 1 66.25 351 GLY B N 1
ATOM 7559 C CA . GLY B 1 351 ? -10.195 -3.662 -22.625 1 66.25 351 GLY B CA 1
ATOM 7560 C C . GLY B 1 351 ? -9.406 -2.549 -21.953 1 66.25 351 GLY B C 1
ATOM 7561 O O . GLY B 1 351 ? -9.945 -1.474 -21.688 1 66.25 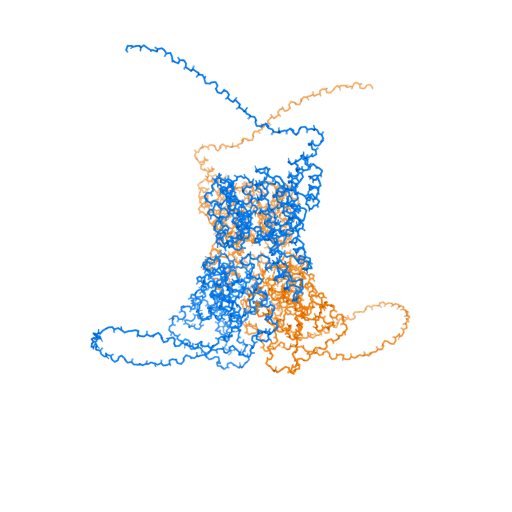351 GLY B O 1
ATOM 7562 N N . GLY B 1 352 ? -8.227 -2.746 -21.578 1 64.31 352 GLY B N 1
ATOM 7563 C CA . GLY B 1 352 ? -7.449 -1.634 -21.062 1 64.31 352 GLY B CA 1
ATOM 7564 C C . GLY B 1 352 ? -7.074 -1.804 -19.594 1 64.31 352 GLY B C 1
ATOM 7565 O O . GLY B 1 352 ? -6.336 -0.988 -19.047 1 64.31 352 GLY B O 1
ATOM 7566 N N . GLY B 1 353 ? -7.688 -2.777 -19.094 1 68.06 353 GLY B N 1
ATOM 7567 C CA . GLY B 1 353 ? -7.281 -2.994 -17.719 1 68.06 353 GLY B CA 1
ATOM 7568 C C . GLY B 1 353 ? -5.965 -3.736 -17.578 1 68.06 353 GLY B C 1
ATOM 7569 O O . GLY B 1 353 ? -5.605 -4.527 -18.453 1 68.06 353 GLY B O 1
ATOM 7570 N N . GLU B 1 354 ? -5.141 -3.209 -16.797 1 83.12 354 GLU B N 1
ATOM 7571 C CA . GLU B 1 354 ? -3.834 -3.828 -16.609 1 83.12 354 GLU B CA 1
ATOM 7572 C C . GLU B 1 354 ? -3.928 -5.039 -15.68 1 83.12 354 GLU B C 1
ATOM 7574 O O . GLU B 1 354 ? -4.137 -4.891 -14.477 1 83.12 354 GLU B O 1
ATOM 7579 N N . VAL B 1 355 ? -3.926 -6.242 -16.328 1 89.06 355 VAL B N 1
ATOM 7580 C CA . VAL B 1 355 ? -3.973 -7.488 -15.562 1 89.06 355 VAL B CA 1
ATOM 7581 C C . VAL B 1 355 ? -2.592 -7.789 -14.977 1 89.06 355 VAL B C 1
ATOM 7583 O O . VAL B 1 355 ? -1.581 -7.676 -15.672 1 89.06 355 VAL B O 1
ATOM 7586 N N . MET B 1 356 ? -2.529 -8.094 -13.711 1 92 356 MET B N 1
ATOM 7587 C CA . MET B 1 356 ? -1.271 -8.391 -13.031 1 92 356 MET B CA 1
ATOM 7588 C C . MET B 1 356 ? -1.138 -9.883 -12.758 1 92 356 MET B C 1
ATOM 7590 O O . MET B 1 356 ? -0.044 -10.438 -12.852 1 92 356 MET B O 1
ATOM 7594 N N . GLU B 1 357 ? -2.184 -10.555 -12.547 1 92 357 GLU B N 1
ATOM 7595 C CA . GLU B 1 357 ? -2.176 -11.953 -12.125 1 92 357 GLU B CA 1
ATOM 7596 C C . GLU B 1 357 ? -1.589 -12.859 -13.203 1 92 357 GLU B C 1
ATOM 7598 O O . GLU B 1 357 ? -1.997 -12.789 -14.359 1 92 357 GLU B O 1
ATOM 7603 N N . HIS B 1 358 ? -0.609 -13.555 -12.922 1 94.88 358 HIS B N 1
ATOM 7604 C CA . HIS B 1 358 ? 0.043 -14.586 -13.719 1 94.88 358 HIS B CA 1
ATOM 7605 C C . HIS B 1 358 ? 0.841 -13.969 -14.867 1 94.88 358 HIS B C 1
ATOM 7607 O O . HIS B 1 358 ? 1.238 -14.672 -15.797 1 94.88 358 HIS B O 1
ATOM 7613 N N . MET B 1 359 ? 1.088 -12.664 -14.828 1 96 359 MET B N 1
ATOM 7614 C CA . MET B 1 359 ? 1.905 -12.031 -15.859 1 96 359 MET B CA 1
ATOM 7615 C C . MET B 1 359 ? 3.373 -12.414 -15.703 1 96 359 MET B C 1
ATOM 7617 O O . MET B 1 359 ? 4.172 -12.227 -16.625 1 96 359 MET B O 1
ATOM 7621 N N . ASP B 1 360 ? 3.682 -12.961 -14.508 1 96.88 360 ASP B N 1
ATOM 7622 C CA . ASP B 1 360 ? 5.016 -13.523 -14.328 1 96.88 360 ASP B CA 1
ATOM 7623 C C . ASP B 1 360 ? 5.234 -14.734 -15.234 1 96.88 360 ASP B C 1
ATOM 7625 O O . ASP B 1 360 ? 6.293 -14.875 -15.844 1 96.88 360 ASP B O 1
ATOM 7629 N N . TYR B 1 361 ? 4.215 -15.516 -15.367 1 96.88 361 TYR B N 1
ATOM 7630 C CA . TYR B 1 361 ? 4.297 -16.656 -16.266 1 96.88 361 TYR B CA 1
ATOM 7631 C C . TYR B 1 361 ? 4.332 -16.203 -17.719 1 96.88 361 TYR B C 1
ATOM 7633 O O . TYR B 1 361 ? 5.004 -16.812 -18.562 1 96.88 361 TYR B O 1
ATOM 7641 N N . TYR B 1 362 ? 3.543 -15.195 -18 1 97.12 362 TYR B N 1
ATOM 7642 C CA . TYR B 1 362 ? 3.605 -14.625 -19.328 1 97.12 362 TYR B CA 1
ATOM 7643 C C . TYR B 1 362 ? 5.02 -14.156 -19.656 1 97.12 362 TYR B C 1
ATOM 7645 O O . TYR B 1 362 ? 5.496 -14.336 -20.781 1 97.12 362 TYR B O 1
ATOM 7653 N N . ALA B 1 363 ? 5.68 -13.562 -18.641 1 97.44 363 ALA B N 1
ATOM 7654 C CA . ALA B 1 363 ? 7.062 -13.125 -18.812 1 97.44 363 ALA B CA 1
ATOM 7655 C C . ALA B 1 363 ? 7.98 -14.312 -19.094 1 97.44 363 ALA B C 1
ATOM 7657 O O . ALA B 1 363 ? 8.906 -14.211 -19.906 1 97.44 363 ALA B O 1
ATOM 7658 N N . VAL B 1 364 ? 7.773 -15.414 -18.422 1 95.62 364 VAL B N 1
ATOM 7659 C CA . VAL B 1 364 ? 8.562 -16.625 -18.656 1 95.62 364 VAL B CA 1
ATOM 7660 C C . VAL B 1 364 ? 8.383 -17.094 -20.094 1 95.62 364 VAL B C 1
ATOM 7662 O O . VAL B 1 364 ? 9.359 -17.484 -20.75 1 95.62 364 VAL B O 1
ATOM 7665 N N . VAL B 1 365 ? 7.188 -17.047 -20.578 1 95.25 365 VAL B N 1
ATOM 7666 C CA . VAL B 1 365 ? 6.887 -17.469 -21.953 1 95.25 365 VAL B CA 1
ATOM 7667 C C . VAL B 1 365 ? 7.605 -16.547 -22.938 1 95.25 365 VAL B C 1
ATOM 7669 O O . VAL B 1 365 ? 8.203 -17.016 -23.906 1 95.25 365 VAL B O 1
ATOM 7672 N N . LEU B 1 366 ? 7.551 -15.281 -22.656 1 94.75 366 LEU B N 1
ATOM 7673 C CA . LEU B 1 366 ? 8.188 -14.32 -23.547 1 94.75 366 LEU B CA 1
ATOM 7674 C C . LEU B 1 366 ? 9.703 -14.484 -23.531 1 94.75 366 LEU B C 1
ATOM 7676 O O . LEU B 1 366 ? 10.359 -14.297 -24.562 1 94.75 366 LEU B O 1
ATOM 7680 N N . ARG B 1 367 ? 10.258 -14.828 -22.391 1 92.5 367 ARG B N 1
ATOM 7681 C CA . ARG B 1 367 ? 11.695 -15.094 -22.312 1 92.5 367 ARG B CA 1
ATOM 7682 C C . ARG B 1 367 ? 12.062 -16.344 -23.109 1 92.5 367 ARG B C 1
ATOM 7684 O O . ARG B 1 367 ? 13.062 -16.344 -23.828 1 92.5 367 ARG B O 1
ATOM 7691 N N . GLN B 1 368 ? 11.25 -17.391 -22.969 1 86.62 368 GLN B N 1
ATOM 7692 C CA . GLN B 1 368 ? 11.5 -18.641 -23.672 1 86.62 368 GLN B CA 1
ATOM 7693 C C . GLN B 1 368 ? 11.414 -18.438 -25.188 1 86.62 368 GLN B C 1
ATOM 7695 O O . GLN B 1 368 ? 12.141 -19.094 -25.938 1 86.62 368 GLN B O 1
ATOM 7700 N N . ARG B 1 369 ? 10.578 -17.547 -25.547 1 86.69 369 ARG B N 1
ATOM 7701 C CA . ARG B 1 369 ? 10.398 -17.266 -26.953 1 86.69 369 ARG B CA 1
ATOM 7702 C C . ARG B 1 369 ? 11.352 -16.172 -27.422 1 86.69 369 ARG B C 1
ATOM 7704 O O . ARG B 1 369 ? 11.336 -15.789 -28.594 1 86.69 369 ARG B O 1
ATOM 7711 N N . ALA B 1 370 ? 12.141 -15.609 -26.547 1 87.19 370 ALA B N 1
ATOM 7712 C CA . ALA B 1 370 ? 13.141 -14.57 -26.812 1 87.19 370 ALA B CA 1
ATOM 7713 C C . ALA B 1 370 ? 12.492 -13.328 -27.422 1 87.19 370 ALA B C 1
ATOM 7715 O O . ALA B 1 370 ? 13.039 -12.727 -28.344 1 87.19 370 ALA B O 1
ATOM 7716 N N . ALA B 1 371 ? 11.32 -13.109 -27.016 1 90.69 371 ALA B N 1
ATOM 7717 C CA . ALA B 1 371 ? 10.641 -11.891 -27.438 1 90.69 371 ALA B CA 1
ATOM 7718 C C . ALA B 1 371 ? 11.07 -10.695 -26.594 1 90.69 371 ALA B C 1
ATOM 7720 O O . ALA B 1 371 ? 10.336 -10.266 -25.703 1 90.69 371 ALA B O 1
ATOM 7721 N N . LYS B 1 372 ? 12.141 -10.094 -26.906 1 90.19 372 LYS B N 1
ATOM 7722 C CA . LYS B 1 372 ? 12.773 -9.055 -26.094 1 90.19 372 LYS B CA 1
ATOM 7723 C C . LYS B 1 372 ? 11.906 -7.805 -26.016 1 90.19 372 LYS B C 1
ATOM 7725 O O . LYS B 1 372 ? 11.727 -7.234 -24.938 1 90.19 372 LYS B O 1
ATOM 7730 N N . GLY B 1 373 ? 11.398 -7.383 -27.141 1 93.75 373 GLY B N 1
ATOM 7731 C CA . GLY B 1 373 ? 10.594 -6.172 -27.188 1 93.75 373 GLY B CA 1
ATOM 7732 C C . GLY B 1 373 ? 9.328 -6.27 -26.359 1 93.75 373 GLY B C 1
ATOM 7733 O O . GLY B 1 373 ? 9.023 -5.375 -25.562 1 93.75 373 GLY B O 1
ATOM 7734 N N . GLU B 1 374 ? 8.625 -7.344 -26.562 1 94.5 374 GLU B N 1
ATOM 7735 C CA . GLU B 1 374 ? 7.379 -7.551 -25.828 1 94.5 374 GLU B CA 1
ATOM 7736 C C . GLU B 1 374 ? 7.637 -7.707 -24.328 1 94.5 374 GLU B C 1
ATOM 7738 O O . GLU B 1 374 ? 6.859 -7.223 -23.5 1 94.5 374 GLU B O 1
ATOM 7743 N N . LEU B 1 375 ? 8.664 -8.383 -24 1 96.5 375 LEU B N 1
ATOM 7744 C CA . LEU B 1 375 ? 9.008 -8.578 -22.594 1 96.5 375 LEU B CA 1
ATOM 7745 C C . LEU B 1 375 ? 9.383 -7.262 -21.922 1 96.5 375 LEU B C 1
ATOM 7747 O O . LEU B 1 375 ? 9.008 -7.012 -20.781 1 96.5 375 LEU B O 1
ATOM 7751 N N . ALA B 1 376 ? 10.094 -6.449 -22.625 1 96.56 376 ALA B N 1
ATOM 7752 C CA . ALA B 1 376 ? 10.445 -5.129 -22.125 1 96.56 376 ALA B CA 1
ATOM 7753 C C . ALA B 1 376 ? 9.203 -4.285 -21.859 1 96.56 376 ALA B C 1
ATOM 7755 O O . ALA B 1 376 ? 9.094 -3.625 -20.828 1 96.56 376 ALA B O 1
ATOM 7756 N N . HIS B 1 377 ? 8.398 -4.352 -22.844 1 95.69 377 HIS B N 1
ATOM 7757 C CA . HIS B 1 377 ? 7.152 -3.605 -22.719 1 95.69 377 HIS B CA 1
ATOM 7758 C C . HIS B 1 377 ? 6.332 -4.098 -21.531 1 95.69 377 HIS B C 1
ATOM 7760 O O . HIS B 1 377 ? 5.777 -3.293 -20.781 1 95.69 377 HIS B O 1
ATOM 7766 N N . LEU B 1 378 ? 6.25 -5.387 -21.391 1 95.56 378 LEU B N 1
ATOM 7767 C CA . LEU B 1 378 ? 5.508 -5.977 -20.281 1 95.56 378 LEU B CA 1
ATOM 7768 C C . LEU B 1 378 ? 6.121 -5.586 -18.953 1 95.56 378 LEU B C 1
ATOM 7770 O O . LEU B 1 378 ? 5.406 -5.215 -18.016 1 95.56 378 LEU B O 1
ATOM 7774 N N . ALA B 1 379 ? 7.406 -5.691 -18.812 1 96.81 379 ALA B N 1
ATOM 7775 C CA . ALA B 1 379 ? 8.102 -5.367 -17.562 1 96.81 379 ALA B CA 1
ATOM 7776 C C . ALA B 1 379 ? 7.875 -3.91 -17.172 1 96.81 379 ALA B C 1
ATOM 7778 O O . ALA B 1 379 ? 7.578 -3.611 -16.016 1 96.81 379 ALA B O 1
ATOM 7779 N N . HIS B 1 380 ? 7.98 -3.033 -18.141 1 95.38 380 HIS B N 1
ATOM 7780 C CA . HIS B 1 380 ? 7.789 -1.611 -17.875 1 95.38 380 HIS B CA 1
ATOM 7781 C C . HIS B 1 380 ? 6.352 -1.319 -17.453 1 95.38 380 HIS B C 1
ATOM 7783 O O . HIS B 1 380 ? 6.125 -0.555 -16.5 1 95.38 380 HIS B O 1
ATOM 7789 N N . ARG B 1 381 ? 5.496 -1.903 -18.156 1 93 381 ARG B N 1
ATOM 7790 C CA . ARG B 1 381 ? 4.078 -1.712 -17.859 1 93 381 ARG B CA 1
ATOM 7791 C C . ARG B 1 381 ? 3.742 -2.189 -16.453 1 93 381 ARG B C 1
ATOM 7793 O O . ARG B 1 381 ? 3.051 -1.496 -15.711 1 93 381 ARG B O 1
ATOM 7800 N N . LEU B 1 382 ? 4.195 -3.354 -16.094 1 94.75 382 LEU B N 1
ATOM 7801 C CA . LEU B 1 382 ? 3.893 -3.926 -14.789 1 94.75 382 LEU B CA 1
ATOM 7802 C C . LEU B 1 382 ? 4.523 -3.1 -13.672 1 94.75 382 LEU B C 1
ATOM 7804 O O . LEU B 1 382 ? 3.918 -2.914 -12.617 1 94.75 382 LEU B O 1
ATOM 7808 N N . MET B 1 383 ? 5.742 -2.607 -13.906 1 93.56 383 MET B N 1
ATOM 7809 C CA . MET B 1 383 ? 6.445 -1.799 -12.922 1 93.56 383 MET B CA 1
ATOM 7810 C C . MET B 1 383 ? 5.727 -0.475 -12.688 1 93.56 383 MET B C 1
ATOM 7812 O O . MET B 1 383 ? 5.738 0.055 -11.57 1 93.56 383 MET B O 1
ATOM 7816 N N . ASP B 1 384 ? 5.039 0.026 -13.656 1 88.94 384 ASP B N 1
ATOM 7817 C CA . ASP B 1 384 ? 4.312 1.288 -13.57 1 88.94 384 ASP B CA 1
ATOM 7818 C C . ASP B 1 384 ? 2.998 1.112 -12.805 1 88.94 384 ASP B C 1
ATOM 7820 O O . ASP B 1 384 ? 2.484 2.066 -12.219 1 88.94 384 ASP B O 1
ATOM 7824 N N . VAL B 1 385 ? 2.494 -0.083 -12.836 1 89.19 385 VAL B N 1
ATOM 7825 C CA . VAL B 1 385 ? 1.195 -0.346 -12.227 1 89.19 385 VAL B CA 1
ATOM 7826 C C . VAL B 1 385 ? 1.361 -0.557 -10.719 1 89.19 385 VAL B C 1
ATOM 7828 O O . VAL B 1 385 ? 0.764 0.164 -9.922 1 89.19 385 VAL B O 1
ATOM 7831 N N . ASP B 1 386 ? 2.121 -1.53 -10.289 1 87.69 386 ASP B N 1
ATOM 7832 C CA . ASP B 1 386 ? 2.27 -1.83 -8.867 1 87.69 386 ASP B CA 1
ATOM 7833 C C . ASP B 1 386 ? 3.584 -2.557 -8.594 1 87.69 386 ASP B C 1
ATOM 7835 O O . ASP B 1 386 ? 3.781 -3.686 -9.047 1 87.69 386 ASP B O 1
ATOM 7839 N N . THR B 1 387 ? 4.387 -1.984 -7.777 1 88.56 387 THR B N 1
ATOM 7840 C CA . THR B 1 387 ? 5.684 -2.58 -7.465 1 88.56 387 THR B CA 1
ATOM 7841 C C . THR B 1 387 ? 5.609 -3.383 -6.168 1 88.56 387 THR B C 1
ATOM 7843 O O . THR B 1 387 ? 6.605 -3.963 -5.734 1 88.56 387 THR B O 1
ATOM 7846 N N . ARG B 1 388 ? 4.477 -3.523 -5.598 1 86.12 388 ARG B N 1
ATOM 7847 C CA . ARG B 1 388 ? 4.316 -4.254 -4.344 1 86.12 388 ARG B CA 1
ATOM 7848 C C . ARG B 1 388 ? 3.951 -5.711 -4.602 1 86.12 388 ARG B C 1
ATOM 7850 O O . ARG B 1 388 ? 3.762 -6.484 -3.66 1 86.12 388 ARG B O 1
ATOM 7857 N N . ARG B 1 389 ? 3.938 -6.137 -5.824 1 91.56 389 ARG B N 1
ATOM 7858 C CA . ARG B 1 389 ? 3.678 -7.512 -6.234 1 91.56 389 ARG B CA 1
ATOM 7859 C C . ARG B 1 389 ? 4.918 -8.141 -6.859 1 91.56 389 ARG B C 1
ATOM 7861 O O . ARG B 1 389 ? 5.781 -7.434 -7.387 1 91.56 389 ARG B O 1
ATOM 7868 N N . PRO B 1 390 ? 5.016 -9.391 -6.836 1 95.62 390 PRO B N 1
ATOM 7869 C CA . PRO B 1 390 ? 6.227 -10.039 -7.34 1 95.62 390 PRO B CA 1
ATOM 7870 C C . PRO B 1 390 ? 6.273 -10.094 -8.867 1 95.62 390 PRO B C 1
ATOM 7872 O O . PRO B 1 390 ? 7.359 -10.164 -9.453 1 95.62 390 PRO B O 1
ATOM 7875 N N . GLU B 1 391 ? 5.211 -9.977 -9.609 1 96.75 391 GLU B N 1
ATOM 7876 C CA . GLU B 1 391 ? 5.125 -10.195 -11.047 1 96.75 391 GLU B CA 1
ATOM 7877 C C . GLU B 1 391 ? 6.004 -9.203 -11.805 1 96.75 391 GLU B C 1
ATOM 7879 O O . GLU B 1 391 ? 6.77 -9.594 -12.688 1 96.75 391 GLU B O 1
ATOM 7884 N N . PRO B 1 392 ? 5.902 -7.875 -11.391 1 96.5 392 PRO B N 1
ATOM 7885 C CA . PRO B 1 392 ? 6.734 -6.922 -12.125 1 96.5 392 PRO B CA 1
ATOM 7886 C C . PRO B 1 392 ? 8.227 -7.188 -11.953 1 96.5 392 PRO B C 1
ATOM 7888 O O . PRO B 1 392 ? 9 -7.035 -12.906 1 96.5 392 PRO B O 1
ATOM 7891 N N . TRP B 1 393 ? 8.625 -7.652 -10.82 1 97.56 393 TRP B N 1
ATOM 7892 C CA . TRP B 1 393 ? 10.031 -7.906 -10.531 1 97.56 393 TRP B CA 1
ATOM 7893 C C . TRP B 1 393 ? 10.539 -9.117 -11.297 1 97.56 393 TRP B C 1
ATOM 7895 O O . TRP B 1 393 ? 11.672 -9.125 -11.789 1 97.56 393 TRP B O 1
ATOM 7905 N N . ILE B 1 394 ? 9.742 -10.102 -11.422 1 98.06 394 ILE B N 1
ATOM 7906 C CA . ILE B 1 394 ? 10.109 -11.281 -12.195 1 98.06 394 ILE B CA 1
ATOM 7907 C C . ILE B 1 394 ? 10.25 -10.906 -13.672 1 98.06 394 ILE B C 1
ATOM 7909 O O . ILE B 1 394 ? 11.203 -11.32 -14.336 1 98.06 394 ILE B O 1
ATOM 7913 N N . ALA B 1 395 ? 9.281 -10.18 -14.18 1 98 395 ALA B N 1
ATOM 7914 C CA . ALA B 1 395 ? 9.336 -9.742 -15.57 1 98 395 ALA B CA 1
ATOM 7915 C C . ALA B 1 395 ? 10.586 -8.906 -15.828 1 98 395 ALA B C 1
ATOM 7917 O O . ALA B 1 395 ? 11.25 -9.078 -16.859 1 98 395 ALA B O 1
ATOM 7918 N N . ALA B 1 396 ? 10.93 -8.039 -14.914 1 97.75 396 ALA B N 1
ATOM 7919 C CA . ALA B 1 396 ? 12.117 -7.207 -15.039 1 97.75 396 ALA B CA 1
ATOM 7920 C C . ALA B 1 396 ? 13.391 -8.055 -14.984 1 97.75 396 ALA B C 1
ATOM 7922 O O . ALA B 1 396 ? 14.352 -7.789 -15.703 1 97.75 396 ALA B O 1
ATOM 7923 N N . ALA B 1 397 ? 13.398 -9 -14.062 1 97.62 397 ALA B N 1
ATOM 7924 C CA . ALA B 1 397 ? 14.555 -9.891 -13.938 1 97.62 397 ALA B CA 1
ATOM 7925 C C . ALA B 1 397 ? 14.781 -10.672 -15.219 1 97.62 397 ALA B C 1
ATOM 7927 O O . ALA B 1 397 ? 15.922 -10.789 -15.688 1 97.62 397 ALA B O 1
ATOM 7928 N N . LEU B 1 398 ? 13.766 -11.172 -15.797 1 97.12 398 LEU B N 1
ATOM 7929 C CA . LEU B 1 398 ? 13.875 -11.961 -17.016 1 97.12 398 LEU B CA 1
ATOM 7930 C C . LEU B 1 398 ? 14.273 -11.086 -18.203 1 97.12 398 LEU B C 1
ATOM 7932 O O . LEU B 1 398 ? 15 -11.523 -19.078 1 97.12 398 LEU B O 1
ATOM 7936 N N . HIS B 1 399 ? 13.742 -9.891 -18.203 1 96.81 399 HIS B N 1
ATOM 7937 C CA . HIS B 1 399 ? 14.148 -8.945 -19.234 1 96.81 399 HIS B CA 1
ATOM 7938 C C . HIS B 1 399 ? 15.641 -8.641 -19.141 1 96.81 399 HIS B C 1
ATOM 7940 O O . HIS B 1 399 ? 16.344 -8.617 -20.156 1 96.81 399 HIS B O 1
ATOM 7946 N N . SER B 1 400 ? 16.141 -8.414 -17.938 1 96.25 400 SER B N 1
ATOM 7947 C CA . SER B 1 400 ? 17.562 -8.156 -17.719 1 96.25 400 SER B CA 1
ATOM 7948 C C . SER B 1 400 ? 18.406 -9.367 -18.094 1 96.25 400 SER B C 1
ATOM 7950 O O . SER B 1 400 ? 19.5 -9.211 -18.625 1 96.25 400 SER B O 1
ATOM 7952 N N . ASP B 1 401 ? 17.922 -10.523 -17.844 1 94.12 401 ASP B N 1
ATOM 7953 C CA . ASP B 1 401 ? 18.609 -11.758 -18.219 1 94.12 401 ASP B CA 1
ATOM 7954 C C . ASP B 1 401 ? 18.719 -11.891 -19.734 1 94.12 401 ASP B C 1
ATOM 7956 O O . ASP B 1 401 ? 19.781 -12.25 -20.25 1 94.12 401 ASP B O 1
ATOM 7960 N N . LEU B 1 402 ? 17.656 -11.609 -20.375 1 91.69 402 LEU B N 1
ATOM 7961 C CA . LEU B 1 402 ? 17.625 -11.703 -21.828 1 91.69 402 LEU B CA 1
ATOM 7962 C C . LEU B 1 402 ? 18.562 -10.68 -22.453 1 91.69 402 LEU B C 1
ATOM 7964 O O . LEU B 1 402 ? 19.078 -10.898 -23.562 1 91.69 402 LEU B O 1
ATOM 7968 N N . LYS B 1 403 ? 18.75 -9.555 -21.703 1 91.25 403 LYS B N 1
ATOM 7969 C CA . LYS B 1 403 ? 19.688 -8.531 -22.156 1 91.25 403 LYS B CA 1
ATOM 7970 C C . LYS B 1 403 ? 21.141 -8.977 -21.953 1 91.25 403 LYS B C 1
ATOM 7972 O O . LYS B 1 403 ? 22.062 -8.391 -22.516 1 91.25 403 LYS B O 1
ATOM 7977 N N . GLY B 1 404 ? 21.359 -10.047 -21.172 1 89.44 404 GLY B N 1
ATOM 7978 C CA . GLY B 1 404 ? 22.703 -10.586 -20.969 1 89.44 404 GLY B CA 1
ATOM 7979 C C . GLY B 1 404 ? 23.375 -10.055 -19.719 1 89.44 404 GLY B C 1
ATOM 7980 O O . GLY B 1 404 ? 24.578 -10.258 -19.531 1 89.44 404 GLY B O 1
ATOM 7981 N N . GLU B 1 405 ? 22.547 -9.391 -18.953 1 90.69 405 GLU B N 1
ATOM 7982 C CA . GLU B 1 405 ? 23.125 -8.906 -17.688 1 90.69 405 GLU B CA 1
ATOM 7983 C C . GLU B 1 405 ? 23.312 -10.047 -16.703 1 90.69 405 GLU B C 1
ATOM 7985 O O . GLU B 1 405 ? 22.516 -10.984 -16.656 1 90.69 405 GLU B O 1
ATOM 7990 N N . LYS B 1 406 ? 24.359 -10.047 -15.906 1 84.62 406 LYS B N 1
ATOM 7991 C CA . LYS B 1 406 ? 24.672 -11.203 -15.07 1 84.62 406 LYS B CA 1
ATOM 7992 C C . LYS B 1 406 ? 24.203 -10.992 -13.633 1 84.62 406 LYS B C 1
ATOM 7994 O O . LYS B 1 406 ? 23.469 -11.812 -13.086 1 84.62 406 LYS B O 1
ATOM 7999 N N . GLU B 1 407 ? 24.469 -9.883 -12.969 1 88.56 407 GLU B N 1
ATOM 8000 C CA . GLU B 1 407 ? 24.203 -9.742 -11.539 1 88.56 407 GLU B CA 1
ATOM 8001 C C . GLU B 1 407 ? 22.891 -9 -11.289 1 88.56 407 GLU B C 1
ATOM 8003 O O . GLU B 1 407 ? 22.219 -9.25 -10.289 1 88.56 407 GLU B O 1
ATOM 8008 N N . SER B 1 408 ? 22.453 -8.297 -12.188 1 94.38 408 SER B N 1
ATOM 8009 C CA . SER B 1 408 ? 21.281 -7.465 -11.984 1 94.38 408 SER B CA 1
ATOM 8010 C C . SER B 1 408 ? 20.016 -8.305 -11.867 1 94.38 408 SER B C 1
ATOM 8012 O O . SER B 1 408 ? 19.156 -8.039 -11.023 1 94.38 408 SER B O 1
ATOM 8014 N N . PRO B 1 409 ? 19.891 -9.375 -12.742 1 96.25 409 PRO B N 1
ATOM 8015 C CA . PRO B 1 409 ? 18.672 -10.195 -12.648 1 96.25 409 PRO B CA 1
ATOM 8016 C C . PRO B 1 409 ? 18.5 -10.836 -11.273 1 96.25 409 PRO B C 1
ATOM 8018 O O . PRO B 1 409 ? 17.375 -10.953 -10.781 1 96.25 409 PRO B O 1
ATOM 8021 N N . LEU B 1 410 ? 19.562 -11.188 -10.586 1 96.62 410 LEU B N 1
ATOM 8022 C CA . LEU B 1 410 ? 19.484 -11.844 -9.281 1 96.62 410 LEU B CA 1
ATOM 8023 C C . LEU B 1 410 ? 18.984 -10.867 -8.211 1 96.62 410 LEU B C 1
ATOM 8025 O O . LEU B 1 410 ? 18.219 -11.258 -7.328 1 96.62 410 LEU B O 1
ATOM 8029 N N . THR B 1 411 ? 19.422 -9.672 -8.336 1 95.94 411 THR B N 1
ATOM 8030 C CA . THR B 1 411 ? 18.969 -8.664 -7.391 1 95.94 411 THR B CA 1
ATOM 8031 C C . THR B 1 411 ? 17.469 -8.406 -7.555 1 95.94 411 THR B C 1
ATOM 8033 O O . THR B 1 411 ? 16.75 -8.219 -6.566 1 95.94 411 THR B O 1
ATOM 8036 N N . LEU B 1 412 ? 17.047 -8.414 -8.742 1 97.25 412 LEU B N 1
ATOM 8037 C CA . LEU B 1 412 ? 15.641 -8.172 -9.039 1 97.25 412 LEU B CA 1
ATOM 8038 C C . LEU B 1 412 ? 14.773 -9.328 -8.562 1 97.25 412 LEU B C 1
ATOM 8040 O O . LEU B 1 412 ? 13.672 -9.117 -8.039 1 97.25 412 LEU B O 1
ATOM 8044 N N . VAL B 1 413 ? 15.211 -10.539 -8.727 1 97.56 413 VAL B N 1
ATOM 8045 C CA . VAL B 1 413 ? 14.445 -11.703 -8.289 1 97.56 413 VAL B CA 1
ATOM 8046 C C . VAL B 1 413 ? 14.383 -11.734 -6.766 1 97.56 413 VAL B C 1
ATOM 8048 O O . VAL B 1 413 ? 13.375 -12.148 -6.188 1 97.56 413 VAL B O 1
ATOM 8051 N N . GLU B 1 414 ? 15.453 -11.32 -6.16 1 96.25 414 GLU B N 1
ATOM 8052 C CA . GLU B 1 414 ? 15.453 -11.258 -4.699 1 96.25 414 GLU B CA 1
ATOM 8053 C C . GLU B 1 414 ? 14.406 -10.266 -4.191 1 96.25 414 GLU B C 1
ATOM 8055 O O . GLU B 1 414 ? 13.789 -10.492 -3.152 1 96.25 414 GLU B O 1
ATOM 8060 N N . GLN B 1 415 ? 14.281 -9.219 -4.941 1 94.88 415 GLN B N 1
ATOM 8061 C CA . GLN B 1 415 ? 13.234 -8.266 -4.594 1 94.88 415 GLN B CA 1
ATOM 8062 C C . GLN B 1 415 ? 11.844 -8.898 -4.723 1 94.88 415 GLN B C 1
ATOM 8064 O O . GLN B 1 415 ? 10.953 -8.609 -3.926 1 94.88 415 GLN B O 1
ATOM 8069 N N . ALA B 1 416 ? 11.617 -9.75 -5.746 1 96.06 416 ALA B N 1
ATOM 8070 C CA . ALA B 1 416 ? 10.352 -10.453 -5.926 1 96.06 416 ALA B CA 1
ATOM 8071 C C . ALA B 1 416 ? 10.055 -11.367 -4.738 1 96.06 416 ALA B C 1
ATOM 8073 O O . ALA B 1 416 ? 8.93 -11.406 -4.242 1 96.06 416 ALA B O 1
ATOM 8074 N N . ILE B 1 417 ? 11.078 -12.023 -4.215 1 95.19 417 ILE B N 1
ATOM 8075 C CA . ILE B 1 417 ? 10.93 -12.969 -3.109 1 95.19 417 ILE B CA 1
ATOM 8076 C C . ILE B 1 417 ? 10.695 -12.203 -1.807 1 95.19 417 ILE B C 1
ATOM 8078 O O . ILE B 1 417 ? 9.938 -12.648 -0.947 1 95.19 417 ILE B O 1
ATOM 8082 N N . LYS B 1 418 ? 11.273 -11.039 -1.698 1 90.38 418 LYS B N 1
ATOM 8083 C CA . LYS B 1 418 ? 11.086 -10.203 -0.514 1 90.38 418 LYS B CA 1
ATOM 8084 C C . LYS B 1 418 ? 9.656 -9.672 -0.433 1 90.38 418 LYS B C 1
ATOM 8086 O O . LYS B 1 418 ? 9.102 -9.531 0.66 1 90.38 418 LYS B O 1
ATOM 8091 N N . THR B 1 419 ? 9.125 -9.406 -1.593 1 89.19 419 THR B N 1
ATOM 8092 C CA . THR B 1 419 ? 7.754 -8.906 -1.644 1 89.19 419 THR B CA 1
ATOM 8093 C C . THR B 1 419 ? 6.762 -10.008 -1.276 1 89.19 419 THR B C 1
ATOM 8095 O O . THR B 1 419 ? 5.762 -9.75 -0.603 1 89.19 419 THR B O 1
ATOM 8098 N N . ASP B 1 420 ? 7.008 -11.195 -1.746 1 89.94 420 ASP B N 1
ATOM 8099 C CA . ASP B 1 420 ? 6.188 -12.359 -1.435 1 89.94 420 ASP B CA 1
ATOM 8100 C C . ASP B 1 420 ? 7.059 -13.586 -1.16 1 89.94 420 ASP B C 1
ATOM 8102 O O . ASP B 1 420 ? 7.496 -14.266 -2.092 1 89.94 420 ASP B O 1
ATOM 8106 N N . HIS B 1 421 ? 7.117 -13.945 0.066 1 87.25 421 HIS B N 1
ATOM 8107 C CA . HIS B 1 421 ? 7.984 -15.039 0.486 1 87.25 421 HIS B CA 1
ATOM 8108 C C . HIS B 1 421 ? 7.426 -16.391 0.053 1 87.25 421 HIS B C 1
ATOM 8110 O O . HIS B 1 421 ? 8.133 -17.391 0.086 1 87.25 421 HIS B O 1
ATOM 8116 N N . GLU B 1 422 ? 6.242 -16.375 -0.513 1 86.31 422 GLU B N 1
ATOM 8117 C CA . GLU B 1 422 ? 5.617 -17.625 -0.907 1 86.31 422 GLU B CA 1
ATOM 8118 C C . GLU B 1 422 ? 5.535 -17.75 -2.426 1 86.31 422 GLU B C 1
ATOM 8120 O O . GLU B 1 422 ? 4.863 -18.641 -2.945 1 86.31 422 GLU B O 1
ATOM 8125 N N . HIS B 1 423 ? 6.219 -16.922 -3.041 1 92.88 423 HIS B N 1
ATOM 8126 C CA . HIS B 1 423 ? 6.184 -16.938 -4.5 1 92.88 423 HIS B CA 1
ATOM 8127 C C . HIS B 1 423 ? 7.078 -18.031 -5.059 1 92.88 423 HIS B C 1
ATOM 8129 O O . HIS B 1 423 ? 8.273 -17.828 -5.262 1 92.88 423 HIS B O 1
ATOM 8135 N N . VAL B 1 424 ? 6.586 -19.109 -5.457 1 93.19 424 VAL B N 1
ATOM 8136 C CA . VAL B 1 424 ? 7.309 -20.297 -5.875 1 93.19 424 VAL B CA 1
ATOM 8137 C C . VAL B 1 424 ? 8.102 -20 -7.148 1 93.19 424 VAL B C 1
ATOM 8139 O O . VAL B 1 424 ? 9.266 -20.391 -7.258 1 93.19 424 VAL B O 1
ATOM 8142 N N . LEU B 1 425 ? 7.5 -19.328 -8.07 1 95.44 425 LEU B N 1
ATOM 8143 C CA . LEU B 1 425 ? 8.156 -19.031 -9.336 1 95.44 425 LEU B CA 1
ATOM 8144 C C . LEU B 1 425 ? 9.422 -18.203 -9.109 1 95.44 425 LEU B C 1
ATOM 8146 O O . LEU B 1 425 ? 10.414 -18.375 -9.82 1 95.44 425 LEU B O 1
ATOM 8150 N N . GLY B 1 426 ? 9.336 -17.359 -8.125 1 96.75 426 GLY B N 1
ATOM 8151 C CA . GLY B 1 426 ? 10.508 -16.562 -7.805 1 96.75 426 GLY B CA 1
ATOM 8152 C C . GLY B 1 426 ? 11.719 -17.406 -7.426 1 96.75 426 GLY B C 1
ATOM 8153 O O . GLY B 1 426 ? 12.828 -17.156 -7.906 1 96.75 426 GLY B O 1
ATOM 8154 N N . TYR B 1 427 ? 11.539 -18.422 -6.676 1 97 427 TYR B N 1
ATOM 8155 C CA . TYR B 1 427 ? 12.617 -19.328 -6.27 1 97 427 TYR B CA 1
ATOM 8156 C C . TYR B 1 427 ? 13.125 -20.141 -7.453 1 97 427 TYR B C 1
ATOM 8158 O O . TYR B 1 427 ? 14.32 -20.406 -7.559 1 97 427 TYR B O 1
ATOM 8166 N N . GLN B 1 428 ? 12.242 -20.469 -8.273 1 96.44 428 GLN B N 1
ATOM 8167 C CA . GLN B 1 428 ? 12.617 -21.25 -9.453 1 96.44 428 GLN B CA 1
ATOM 8168 C C . GLN B 1 428 ? 13.445 -20.422 -10.422 1 96.44 428 GLN B C 1
ATOM 8170 O O . GLN B 1 428 ? 14.445 -20.891 -10.969 1 96.44 428 GLN B O 1
ATOM 8175 N N . VAL B 1 429 ? 13.016 -19.188 -10.641 1 96.94 429 VAL B N 1
ATOM 8176 C CA . VAL B 1 429 ? 13.758 -18.297 -11.516 1 96.94 429 VAL B CA 1
ATOM 8177 C C . VAL B 1 429 ? 15.125 -17.984 -10.906 1 96.94 429 VAL B C 1
ATOM 8179 O O . VAL B 1 429 ? 16.141 -17.938 -11.625 1 96.94 429 VAL B O 1
ATOM 8182 N N . ARG B 1 430 ? 15.148 -17.797 -9.609 1 97.19 430 ARG B N 1
ATOM 8183 C CA . ARG B 1 430 ? 16.422 -17.578 -8.93 1 97.19 430 ARG B CA 1
ATOM 8184 C C . ARG B 1 430 ? 17.359 -18.766 -9.148 1 97.19 430 ARG B C 1
ATOM 8186 O O . ARG B 1 430 ? 18.547 -18.594 -9.43 1 97.19 430 ARG B O 1
ATOM 8193 N N . GLY B 1 431 ? 16.859 -19.953 -8.977 1 97.25 431 GLY B N 1
ATOM 8194 C CA . GLY B 1 431 ? 17.641 -21.156 -9.203 1 97.25 431 GLY B CA 1
ATOM 8195 C C . GLY B 1 431 ? 18.172 -21.266 -10.617 1 97.25 431 GLY B C 1
ATOM 8196 O O . GLY B 1 431 ? 19.328 -21.609 -10.828 1 97.25 431 GLY B O 1
ATOM 8197 N N . THR B 1 432 ? 17.375 -20.984 -11.586 1 95.44 432 THR B N 1
ATOM 8198 C CA . THR B 1 432 ? 17.766 -21.047 -12.992 1 95.44 432 THR B CA 1
ATOM 8199 C C . THR B 1 432 ? 18.859 -20.031 -13.289 1 95.44 432 THR B C 1
ATOM 8201 O O . THR B 1 432 ? 19.797 -20.328 -14.031 1 95.44 432 THR B O 1
ATOM 8204 N N . LEU B 1 433 ? 18.719 -18.844 -12.766 1 95.62 433 LEU B N 1
ATOM 8205 C CA . LEU B 1 433 ? 19.719 -17.797 -12.961 1 95.62 433 LEU B CA 1
ATOM 8206 C C . LEU B 1 433 ? 21.031 -18.172 -12.297 1 95.62 433 LEU B C 1
ATOM 8208 O O . LEU B 1 433 ? 22.109 -17.938 -12.859 1 95.62 433 LEU B O 1
ATOM 8212 N N . LEU B 1 434 ? 20.984 -18.781 -11.148 1 96.44 434 LEU B N 1
ATOM 8213 C CA . LEU B 1 434 ? 22.188 -19.203 -10.43 1 96.44 434 LEU B CA 1
ATOM 8214 C C . LEU B 1 434 ? 22.891 -20.344 -11.172 1 96.44 434 LEU B C 1
ATOM 8216 O O . LEU B 1 434 ? 24.125 -20.391 -11.211 1 96.44 434 LEU B O 1
ATOM 8220 N N . LEU B 1 435 ? 22.141 -21.219 -11.742 1 94.44 435 LEU B N 1
ATOM 8221 C CA . LEU B 1 435 ? 22.719 -22.297 -12.539 1 94.44 435 LEU B CA 1
ATOM 8222 C C . LEU B 1 435 ? 23.453 -21.75 -13.75 1 94.44 435 LEU B C 1
ATOM 8224 O O . LEU B 1 435 ? 24.531 -22.234 -14.094 1 94.44 435 LEU B O 1
ATOM 8228 N N . ALA B 1 436 ? 22.859 -20.781 -14.344 1 90.88 436 ALA B N 1
ATOM 8229 C CA . ALA B 1 436 ? 23.484 -20.156 -15.508 1 90.88 436 ALA B CA 1
ATOM 8230 C C . ALA B 1 436 ? 24.781 -19.453 -15.133 1 90.88 436 ALA B C 1
ATOM 8232 O O . ALA B 1 436 ? 25.703 -19.359 -15.953 1 90.88 436 ALA B O 1
ATOM 8233 N N . LEU B 1 437 ? 24.891 -19.016 -13.883 1 92.94 437 LEU B N 1
ATOM 8234 C CA . LEU B 1 437 ? 26.078 -18.344 -13.398 1 92.94 437 LEU B CA 1
ATOM 8235 C C . LEU B 1 437 ? 27.109 -19.344 -12.883 1 92.94 437 LEU B C 1
ATOM 8237 O O . LEU B 1 437 ? 28.219 -18.969 -12.484 1 92.94 437 LEU B O 1
ATOM 8241 N N . GLY B 1 438 ? 26.75 -20.641 -12.875 1 92.44 438 GLY B N 1
ATOM 8242 C CA . GLY B 1 438 ? 27.656 -21.688 -12.461 1 92.44 438 GLY B CA 1
ATOM 8243 C C . GLY B 1 438 ? 27.641 -21.938 -10.961 1 92.44 438 GLY B C 1
ATOM 8244 O O . GLY B 1 438 ? 28.5 -22.656 -10.438 1 92.44 438 GLY B O 1
ATOM 8245 N N . LYS B 1 439 ? 26.75 -21.297 -10.328 1 95.56 439 LYS B N 1
ATOM 8246 C CA . LYS B 1 439 ? 26.609 -21.5 -8.891 1 95.56 439 LYS B CA 1
ATOM 8247 C C . LYS B 1 439 ? 25.594 -22.594 -8.586 1 95.56 439 LYS B C 1
ATOM 8249 O O . LYS B 1 439 ? 24.516 -22.312 -8.062 1 95.56 439 LYS B O 1
ATOM 8254 N N . ALA B 1 440 ? 25.938 -23.797 -8.719 1 95.81 440 ALA B N 1
ATOM 8255 C CA . ALA B 1 440 ? 25.031 -24.953 -8.688 1 95.81 440 ALA B CA 1
ATOM 8256 C C . ALA B 1 440 ? 24.547 -25.234 -7.27 1 95.81 440 ALA B C 1
ATOM 8258 O O . ALA B 1 440 ? 23.406 -25.641 -7.066 1 95.81 440 ALA B O 1
ATOM 8259 N N . GLU B 1 441 ? 25.375 -24.984 -6.312 1 96.5 441 GLU B N 1
ATOM 8260 C CA . GLU B 1 441 ? 24.984 -25.266 -4.934 1 96.5 441 GLU B CA 1
ATOM 8261 C C . GLU B 1 441 ? 23.891 -24.281 -4.473 1 96.5 441 GLU B C 1
ATOM 8263 O O . GLU B 1 441 ? 22.906 -24.688 -3.867 1 96.5 441 GLU B O 1
ATOM 8268 N N . ALA B 1 442 ? 24.188 -23.031 -4.777 1 97 442 ALA B N 1
ATOM 8269 C CA . ALA B 1 442 ? 23.188 -22.016 -4.426 1 97 442 ALA B CA 1
ATOM 8270 C C . ALA B 1 442 ? 21.891 -22.25 -5.188 1 97 442 ALA B C 1
ATOM 8272 O O . ALA B 1 442 ? 20.812 -21.984 -4.668 1 97 442 ALA B O 1
ATOM 8273 N N . ALA B 1 443 ? 21.953 -22.734 -6.367 1 97.56 443 ALA B N 1
ATOM 8274 C CA . ALA B 1 443 ? 20.781 -23.016 -7.18 1 97.56 443 ALA B CA 1
ATOM 8275 C C . ALA B 1 443 ? 19.953 -24.141 -6.551 1 97.56 443 ALA B C 1
ATOM 8277 O O . ALA B 1 443 ? 18.719 -24.031 -6.473 1 97.56 443 ALA B O 1
ATOM 8278 N N . ALA B 1 444 ? 20.625 -25.172 -6.117 1 97.12 444 ALA B N 1
ATOM 8279 C CA . ALA B 1 444 ? 19.938 -26.297 -5.477 1 97.12 444 ALA B CA 1
ATOM 8280 C C . ALA B 1 444 ? 19.188 -25.828 -4.227 1 97.12 444 ALA B C 1
ATOM 8282 O O . ALA B 1 444 ? 18.062 -26.25 -3.975 1 97.12 444 ALA B O 1
ATOM 8283 N N . SER B 1 445 ? 19.875 -24.969 -3.525 1 97 445 SER B N 1
ATOM 8284 C CA . SER B 1 445 ? 19.25 -24.438 -2.32 1 97 445 SER B CA 1
ATOM 8285 C C . SER B 1 445 ? 18 -23.641 -2.656 1 97 445 SER B C 1
ATOM 8287 O O . SER B 1 445 ? 17 -23.734 -1.95 1 97 445 SER B O 1
ATOM 8289 N N . SER B 1 446 ? 18.047 -22.875 -3.697 1 97.06 446 SER B N 1
ATOM 8290 C CA . SER B 1 446 ? 16.891 -22.078 -4.113 1 97.06 446 SER B CA 1
ATOM 8291 C C . SER B 1 446 ? 15.734 -22.953 -4.562 1 97.06 446 SER B C 1
ATOM 8293 O O . SER B 1 446 ? 14.586 -22.703 -4.207 1 97.06 446 SER B O 1
ATOM 8295 N N . PHE B 1 447 ? 16.047 -23.969 -5.336 1 96.81 447 PHE B N 1
ATOM 8296 C CA . PHE B 1 447 ? 15 -24.875 -5.793 1 96.81 447 PHE B CA 1
ATOM 8297 C C . PHE B 1 447 ? 14.391 -25.625 -4.617 1 96.81 447 PHE B C 1
ATOM 8299 O O . PHE B 1 447 ? 13.188 -25.891 -4.594 1 96.81 447 PHE B O 1
ATOM 8306 N N . LEU B 1 448 ? 15.203 -25.953 -3.656 1 95.38 448 LEU B N 1
ATOM 8307 C CA . LEU B 1 448 ? 14.719 -26.641 -2.467 1 95.38 448 LEU B CA 1
ATOM 8308 C C . LEU B 1 448 ? 13.766 -25.75 -1.675 1 95.38 448 LEU B C 1
ATOM 8310 O O . LEU B 1 448 ? 12.742 -26.234 -1.167 1 95.38 448 LEU B O 1
ATOM 8314 N N . GLN B 1 449 ? 14.102 -24.516 -1.596 1 93.44 449 GLN B N 1
ATOM 8315 C CA . GLN B 1 449 ? 13.234 -23.578 -0.901 1 93.44 449 GLN B CA 1
ATOM 8316 C C . GLN B 1 449 ? 11.875 -23.469 -1.592 1 93.44 449 GLN B C 1
ATOM 8318 O O . GLN B 1 449 ? 10.836 -23.438 -0.929 1 93.44 449 GLN B O 1
ATOM 8323 N N . GLY B 1 450 ? 11.859 -23.406 -2.883 1 93 450 GLY B N 1
ATOM 8324 C CA . GLY B 1 450 ? 10.617 -23.359 -3.639 1 93 450 GLY B CA 1
ATOM 8325 C C . GLY B 1 450 ? 9.797 -24.641 -3.5 1 93 450 GLY B C 1
ATOM 8326 O O . GLY B 1 450 ? 8.57 -24.578 -3.395 1 93 450 GLY B O 1
ATOM 8327 N N . SER B 1 451 ? 10.453 -25.734 -3.432 1 90.5 451 SER B N 1
ATOM 8328 C CA . SER B 1 451 ? 9.789 -27.047 -3.35 1 90.5 451 SER B CA 1
ATOM 8329 C C . SER B 1 451 ? 9.156 -27.25 -1.98 1 90.5 451 SER B C 1
ATOM 8331 O O . SER B 1 451 ? 8.188 -28.016 -1.847 1 90.5 451 SER B O 1
ATOM 8333 N N . ARG B 1 452 ? 9.68 -26.641 -1.009 1 84.81 452 ARG B N 1
ATOM 8334 C CA . ARG B 1 452 ? 9.102 -26.703 0.329 1 84.81 452 ARG B CA 1
ATOM 8335 C C . ARG B 1 452 ? 7.746 -26.016 0.376 1 84.81 452 ARG B C 1
ATOM 8337 O O . ARG B 1 452 ? 6.863 -26.422 1.137 1 84.81 452 ARG B O 1
ATOM 8344 N N . LEU B 1 453 ? 7.645 -25.062 -0.426 1 84.19 453 LEU B N 1
ATOM 8345 C CA . LEU B 1 453 ? 6.379 -24.328 -0.491 1 84.19 453 LEU B CA 1
ATOM 8346 C C . LEU B 1 453 ? 5.355 -25.094 -1.322 1 84.19 453 LEU B C 1
ATOM 8348 O O . LEU B 1 453 ? 4.203 -25.25 -0.913 1 84.19 453 LEU B O 1
ATOM 8352 N N . HIS B 1 454 ? 5.793 -25.516 -2.484 1 84.19 454 HIS B N 1
ATOM 8353 C CA . HIS B 1 454 ? 4.941 -26.281 -3.387 1 84.19 454 HIS B CA 1
ATOM 8354 C C . HIS B 1 454 ? 5.777 -27.172 -4.305 1 84.19 454 HIS B C 1
ATOM 8356 O O . HIS B 1 454 ? 6.613 -26.672 -5.062 1 84.19 454 HIS B O 1
ATOM 8362 N N . LYS B 1 455 ? 5.488 -28.375 -4.152 1 85.62 455 LYS B N 1
ATOM 8363 C CA . LYS B 1 455 ? 6.191 -29.344 -5.004 1 85.62 455 LYS B CA 1
ATOM 8364 C C . LYS B 1 455 ? 5.613 -29.344 -6.414 1 85.62 455 LYS B C 1
ATOM 8366 O O . LYS B 1 455 ? 4.41 -29.547 -6.594 1 85.62 455 LYS B O 1
ATOM 8371 N N . ASP B 1 456 ? 6.461 -28.984 -7.34 1 87.44 456 ASP B N 1
ATOM 8372 C CA . ASP B 1 456 ? 6.023 -28.984 -8.734 1 87.44 456 ASP B CA 1
ATOM 8373 C C . ASP B 1 456 ? 7.109 -29.562 -9.641 1 87.44 456 ASP B C 1
ATOM 8375 O O . ASP B 1 456 ? 8.242 -29.766 -9.211 1 87.44 456 ASP B O 1
ATOM 8379 N N . MET B 1 457 ? 6.738 -29.891 -10.781 1 87.5 457 MET B N 1
ATOM 8380 C CA . MET B 1 457 ? 7.633 -30.547 -11.734 1 87.5 457 MET B CA 1
ATOM 8381 C C . MET B 1 457 ? 8.812 -29.641 -12.086 1 87.5 457 MET B C 1
ATOM 8383 O O . MET B 1 457 ? 9.938 -30.125 -12.258 1 87.5 457 MET B O 1
ATOM 8387 N N . ASN B 1 458 ? 8.547 -28.406 -12.211 1 89.38 458 ASN B N 1
ATOM 8388 C CA . ASN B 1 458 ? 9.617 -27.469 -12.531 1 89.38 458 ASN B CA 1
ATOM 8389 C C . ASN B 1 458 ? 10.664 -27.406 -11.422 1 89.38 458 ASN B C 1
ATOM 8391 O O . ASN B 1 458 ? 11.859 -27.266 -11.695 1 89.38 458 ASN B O 1
ATOM 8395 N N . GLY B 1 459 ? 10.164 -27.438 -10.266 1 92.62 459 GLY B N 1
ATOM 8396 C CA . GLY B 1 459 ? 11.086 -27.484 -9.141 1 92.62 459 GLY B CA 1
ATOM 8397 C C . GLY B 1 459 ? 11.961 -28.734 -9.141 1 92.62 459 GLY B C 1
ATOM 8398 O O . GLY B 1 459 ? 13.164 -28.656 -8.906 1 92.62 459 GLY B O 1
ATOM 8399 N N . TYR B 1 460 ? 11.406 -29.828 -9.445 1 92.94 460 TYR B N 1
ATOM 8400 C CA . TYR B 1 460 ? 12.141 -31.094 -9.523 1 92.94 460 TYR B CA 1
ATOM 8401 C C . TYR B 1 460 ? 13.164 -31.062 -10.656 1 92.94 460 TYR B C 1
ATOM 8403 O O . TYR B 1 460 ? 14.305 -31.5 -10.484 1 92.94 460 TYR B O 1
ATOM 8411 N N . LYS B 1 461 ? 12.742 -30.547 -11.773 1 92.81 461 LYS B N 1
ATOM 8412 C CA . LYS B 1 461 ? 13.656 -30.438 -12.914 1 92.81 461 LYS B CA 1
ATOM 8413 C C . LYS B 1 461 ? 14.859 -29.562 -12.562 1 92.81 461 LYS B C 1
ATOM 8415 O O . LYS B 1 461 ? 16 -29.922 -12.875 1 92.81 461 LYS B O 1
ATOM 8420 N N . GLY B 1 462 ? 14.531 -28.469 -11.953 1 94.88 462 GLY B N 1
ATOM 8421 C CA . GLY B 1 462 ? 15.602 -27.578 -11.555 1 94.88 462 GLY B CA 1
ATOM 8422 C C . GLY B 1 462 ? 16.562 -28.203 -10.562 1 94.88 462 GLY B C 1
ATOM 8423 O O . GLY B 1 462 ? 17.781 -28.031 -10.672 1 94.88 462 GLY B O 1
ATOM 8424 N N . LEU B 1 463 ? 16.078 -28.938 -9.625 1 95.88 463 LEU B N 1
ATOM 8425 C CA . LEU B 1 463 ? 16.891 -29.594 -8.617 1 95.88 463 LEU B CA 1
ATOM 8426 C C . LEU B 1 463 ? 17.781 -30.656 -9.242 1 95.88 463 LEU B C 1
ATOM 8428 O O . LEU B 1 463 ? 18.953 -30.781 -8.898 1 95.88 463 LEU B O 1
ATOM 8432 N N . VAL B 1 464 ? 17.219 -31.438 -10.102 1 95.69 464 VAL B N 1
ATOM 8433 C CA . VAL B 1 464 ? 17.969 -32.5 -10.789 1 95.69 464 VAL B CA 1
ATOM 8434 C C . VAL B 1 464 ? 19.094 -31.859 -11.609 1 95.69 464 VAL B C 1
ATOM 8436 O O . VAL B 1 464 ? 20.234 -32.344 -11.57 1 95.69 464 VAL B O 1
ATOM 8439 N N . ASP B 1 465 ? 18.766 -30.812 -12.352 1 94.88 465 ASP B N 1
ATOM 8440 C CA . ASP B 1 465 ? 19.781 -30.125 -13.148 1 94.88 465 ASP B CA 1
ATOM 8441 C C . ASP B 1 465 ? 20.906 -29.578 -12.266 1 94.88 465 ASP B C 1
ATOM 8443 O O . ASP B 1 465 ? 22.078 -29.703 -12.617 1 94.88 465 ASP B O 1
ATOM 8447 N N . ALA B 1 466 ? 20.531 -28.984 -11.164 1 96.81 466 ALA B N 1
ATOM 8448 C CA . ALA B 1 466 ? 21.516 -28.422 -10.25 1 96.81 466 ALA B CA 1
ATOM 8449 C C . ALA B 1 466 ? 22.422 -29.516 -9.672 1 96.81 466 ALA B C 1
ATOM 8451 O O . ALA B 1 466 ? 23.625 -29.328 -9.57 1 96.81 466 ALA B O 1
ATOM 8452 N N . TYR B 1 467 ? 21.906 -30.672 -9.359 1 96.56 467 TYR B N 1
ATOM 8453 C CA . TYR B 1 467 ? 22.672 -31.766 -8.805 1 96.56 467 TYR B CA 1
ATOM 8454 C C . TYR B 1 467 ? 23.547 -32.406 -9.867 1 96.56 467 TYR B C 1
ATOM 8456 O O . TYR B 1 467 ? 24.672 -32.844 -9.586 1 96.56 467 TYR B O 1
ATOM 8464 N N . LEU B 1 468 ? 23.062 -32.531 -11.039 1 94.19 468 LEU B N 1
ATOM 8465 C CA . LEU B 1 468 ? 23.828 -33.125 -12.133 1 94.19 468 LEU B CA 1
ATOM 8466 C C . LEU B 1 468 ? 25.078 -32.281 -12.438 1 94.19 468 LEU B C 1
ATOM 8468 O O . LEU B 1 468 ? 26.156 -32.812 -12.688 1 94.19 468 LEU B O 1
ATOM 8472 N N . VAL B 1 469 ? 24.906 -30.938 -12.438 1 94.19 469 VAL B N 1
ATOM 8473 C CA . VAL B 1 469 ? 26.016 -30.047 -12.695 1 94.19 469 VAL B CA 1
ATOM 8474 C C . VAL B 1 469 ? 27.078 -30.203 -11.602 1 94.19 469 VAL B C 1
ATOM 8476 O O . VAL B 1 469 ? 28.266 -30.078 -11.867 1 94.19 469 VAL B O 1
ATOM 8479 N N . GLN B 1 470 ? 26.641 -30.594 -10.445 1 94.94 470 GLN B N 1
ATOM 8480 C CA . GLN B 1 470 ? 27.547 -30.781 -9.312 1 94.94 470 GLN B CA 1
ATOM 8481 C C . GLN B 1 470 ? 28.078 -32.219 -9.273 1 94.94 470 GLN B C 1
ATOM 8483 O O . GLN B 1 470 ? 28.859 -32.562 -8.398 1 94.94 470 GLN B O 1
ATOM 8488 N N . HIS B 1 471 ? 27.656 -33.062 -10.172 1 93.69 471 HIS B N 1
ATOM 8489 C CA . HIS B 1 471 ? 28.031 -34.469 -10.258 1 93.69 471 HIS B CA 1
ATOM 8490 C C . HIS B 1 471 ? 27.578 -35.25 -9.023 1 93.69 471 HIS B C 1
ATOM 8492 O O . HIS B 1 471 ? 28.266 -36.156 -8.555 1 93.69 471 HIS B O 1
ATOM 8498 N N . LYS B 1 472 ? 26.547 -34.719 -8.477 1 95.38 472 LYS B N 1
ATOM 8499 C CA . LYS B 1 472 ? 25.891 -35.438 -7.391 1 95.38 472 LYS B CA 1
ATOM 8500 C C . LYS B 1 472 ? 24.766 -36.344 -7.914 1 95.38 472 LYS B C 1
ATOM 8502 O O . LYS B 1 472 ? 23.594 -36.031 -7.742 1 95.38 472 LYS B O 1
ATOM 8507 N N . PHE B 1 473 ? 25.031 -37.5 -8.398 1 94.31 473 PHE B N 1
ATOM 8508 C CA . PHE B 1 473 ? 24.125 -38.344 -9.164 1 94.31 473 PHE B CA 1
ATOM 8509 C C . PHE B 1 473 ? 23.141 -39.062 -8.234 1 94.31 473 PHE B C 1
ATOM 8511 O O . PHE B 1 473 ? 21.984 -39.281 -8.602 1 94.31 473 PHE B O 1
ATOM 8518 N N . LYS B 1 474 ? 23.562 -39.344 -7.027 1 94.81 474 LYS B N 1
ATOM 8519 C CA . LYS B 1 474 ? 22.688 -40 -6.078 1 94.81 474 LYS B CA 1
ATOM 8520 C C . LYS B 1 474 ? 21.531 -39.094 -5.672 1 94.81 474 LYS B C 1
ATOM 8522 O O . LYS B 1 474 ? 20.375 -39.531 -5.641 1 94.81 474 LYS B O 1
ATOM 8527 N N . GLU B 1 475 ? 21.922 -37.875 -5.336 1 96.06 475 GLU B N 1
ATOM 8528 C CA . GLU B 1 475 ? 20.906 -36.906 -4.969 1 96.06 475 GLU B CA 1
ATOM 8529 C C . GLU B 1 475 ? 19.969 -36.594 -6.137 1 96.06 475 GLU B C 1
ATOM 8531 O O . GLU B 1 475 ? 18.75 -36.469 -5.957 1 96.06 475 GLU B O 1
ATOM 8536 N N . ALA B 1 476 ? 20.484 -36.5 -7.332 1 96.75 476 ALA B N 1
ATOM 8537 C CA . ALA B 1 476 ? 19.688 -36.25 -8.531 1 96.75 476 ALA B CA 1
ATOM 8538 C C . ALA B 1 476 ? 18.688 -37.375 -8.781 1 96.75 476 ALA B C 1
ATOM 8540 O O . ALA B 1 476 ? 17.516 -37.125 -9.078 1 96.75 476 ALA B O 1
ATOM 8541 N N . LEU B 1 477 ? 19.188 -38.562 -8.617 1 95.38 477 LEU B N 1
ATOM 8542 C CA . LEU B 1 477 ? 18.328 -39.719 -8.812 1 95.38 477 LEU B CA 1
ATOM 8543 C C . LEU B 1 477 ? 17.234 -39.781 -7.746 1 95.38 477 LEU B C 1
ATOM 8545 O O . LEU B 1 477 ? 16.094 -40.125 -8.039 1 95.38 477 LEU B O 1
ATOM 8549 N N . GLY B 1 478 ? 17.625 -39.469 -6.531 1 95.88 478 GLY B N 1
ATOM 8550 C CA . GLY B 1 478 ? 16.641 -39.406 -5.469 1 95.88 478 GLY B CA 1
ATOM 8551 C C . GLY B 1 478 ? 15.531 -38.406 -5.762 1 95.88 478 GLY B C 1
ATOM 8552 O O . GLY B 1 478 ? 14.352 -38.688 -5.539 1 95.88 478 GLY B O 1
ATOM 8553 N N . CYS B 1 479 ? 15.883 -37.281 -6.25 1 95.19 479 CYS B N 1
ATOM 8554 C CA . CYS B 1 479 ? 14.922 -36.25 -6.594 1 95.19 479 CYS B CA 1
ATOM 8555 C C . CYS B 1 479 ? 14.031 -36.688 -7.75 1 95.19 479 CYS B C 1
ATOM 8557 O O . CYS B 1 479 ? 12.82 -36.469 -7.727 1 95.19 479 CYS B O 1
ATOM 8559 N N . ALA B 1 480 ? 14.602 -37.281 -8.75 1 95.75 480 ALA B N 1
ATOM 8560 C CA . ALA B 1 480 ? 13.852 -37.75 -9.906 1 95.75 480 ALA B CA 1
ATOM 8561 C C . ALA B 1 480 ? 12.867 -38.844 -9.516 1 95.75 480 ALA B C 1
ATOM 8563 O O . ALA B 1 480 ? 11.734 -38.875 -10 1 95.75 480 ALA B O 1
ATOM 8564 N N . LYS B 1 481 ? 13.258 -39.656 -8.672 1 95.12 481 LYS B N 1
ATOM 8565 C CA . LYS B 1 481 ? 12.383 -40.719 -8.203 1 95.12 481 LYS B CA 1
ATOM 8566 C C . LYS B 1 481 ? 11.234 -40.188 -7.363 1 95.12 481 LYS B C 1
ATOM 8568 O O . LYS B 1 481 ? 10.117 -40.688 -7.414 1 95.12 481 LYS B O 1
ATOM 8573 N N . GLU B 1 482 ? 11.562 -39.188 -6.59 1 93.56 482 GLU B N 1
ATOM 8574 C CA . GLU B 1 482 ? 10.508 -38.531 -5.824 1 93.56 482 GLU B CA 1
ATOM 8575 C C . GLU B 1 482 ? 9.469 -37.906 -6.742 1 93.56 482 GLU B C 1
ATOM 8577 O O . GLU B 1 482 ? 8.266 -38 -6.473 1 93.56 482 GLU B O 1
ATOM 8582 N N . ALA B 1 483 ? 9.953 -37.25 -7.758 1 92.12 483 ALA B N 1
ATOM 8583 C CA . ALA B 1 483 ? 9.047 -36.656 -8.734 1 92.12 483 ALA B CA 1
ATOM 8584 C C . ALA B 1 483 ? 8.148 -37.719 -9.359 1 92.12 483 ALA B C 1
ATOM 8586 O O . ALA B 1 483 ? 6.945 -37.531 -9.523 1 92.12 483 ALA B O 1
ATOM 8587 N N . PHE B 1 484 ? 8.695 -38.875 -9.656 1 91.25 484 PHE B N 1
ATOM 8588 C CA . PHE B 1 484 ? 7.973 -40 -10.266 1 91.25 484 PHE B CA 1
ATOM 8589 C C . PHE B 1 484 ? 6.953 -40.562 -9.289 1 91.25 484 PHE B C 1
ATOM 8591 O O . PHE B 1 484 ? 5.855 -40.969 -9.695 1 91.25 484 PHE B O 1
ATOM 8598 N N . SER B 1 485 ? 7.316 -40.562 -8.086 1 90.5 485 SER B N 1
ATOM 8599 C CA . SER B 1 485 ? 6.402 -41.062 -7.062 1 90.5 485 SER B CA 1
ATOM 8600 C C . SER B 1 485 ? 5.234 -40.125 -6.855 1 90.5 485 SER B C 1
ATOM 8602 O O . SER B 1 485 ? 4.113 -40.531 -6.578 1 90.5 485 SER B O 1
ATOM 8604 N N . ALA B 1 486 ? 5.52 -38.875 -6.93 1 81.44 486 ALA B N 1
ATOM 8605 C CA . ALA B 1 486 ? 4.5 -37.844 -6.734 1 81.44 486 ALA B CA 1
ATOM 8606 C C . ALA B 1 486 ? 3.568 -37.75 -7.941 1 81.44 486 ALA B C 1
ATOM 8608 O O . ALA B 1 486 ? 2.383 -37.438 -7.797 1 81.44 486 ALA B O 1
ATOM 8609 N N . MET B 1 487 ? 4.184 -38.062 -9.156 1 83.12 487 MET B N 1
ATOM 8610 C CA . MET B 1 487 ? 3.414 -38 -10.391 1 83.12 487 MET B CA 1
ATOM 8611 C C . MET B 1 487 ? 3.68 -39.219 -11.273 1 83.12 487 MET B C 1
ATOM 8613 O O . MET B 1 487 ? 4.273 -39.094 -12.344 1 83.12 487 MET B O 1
ATOM 8617 N N . PRO B 1 488 ? 3.072 -40.25 -10.922 1 81.75 488 PRO B N 1
ATOM 8618 C CA . PRO B 1 488 ? 3.406 -41.5 -11.602 1 81.75 488 PRO B CA 1
ATOM 8619 C C . PRO B 1 488 ? 2.912 -41.531 -13.047 1 81.75 488 PRO B C 1
ATOM 8621 O O . PRO B 1 488 ? 3.455 -42.281 -13.867 1 81.75 488 PRO B O 1
ATOM 8624 N N . LYS B 1 489 ? 1.923 -40.75 -13.328 1 78.56 489 LYS B N 1
ATOM 8625 C CA . LYS B 1 489 ? 1.353 -40.781 -14.672 1 78.56 489 LYS B CA 1
ATOM 8626 C C . LYS B 1 489 ? 1.93 -39.688 -15.539 1 78.56 489 LYS B C 1
ATOM 8628 O O . LYS B 1 489 ? 1.427 -39.406 -16.641 1 78.56 489 LYS B O 1
ATOM 8633 N N . SER B 1 490 ? 2.996 -39.188 -15.07 1 84 490 SER B N 1
ATOM 8634 C CA . SER B 1 490 ? 3.594 -38.094 -15.82 1 84 490 SER B CA 1
ATOM 8635 C C . SER B 1 490 ? 4.773 -38.562 -16.656 1 84 490 SER B C 1
ATOM 8637 O O . SER B 1 490 ? 5.746 -39.094 -16.125 1 84 490 SER B O 1
ATOM 8639 N N . ALA B 1 491 ? 4.664 -38.406 -17.984 1 87.62 491 ALA B N 1
ATOM 8640 C CA . ALA B 1 491 ? 5.758 -38.75 -18.875 1 87.62 491 ALA B CA 1
ATOM 8641 C C . ALA B 1 491 ? 7.012 -37.938 -18.547 1 87.62 491 ALA B C 1
ATOM 8643 O O . ALA B 1 491 ? 8.133 -38.438 -18.703 1 87.62 491 ALA B O 1
ATOM 8644 N N . THR B 1 492 ? 6.828 -36.781 -18.078 1 88 492 THR B N 1
ATOM 8645 C CA . THR B 1 492 ? 7.941 -35.906 -17.75 1 88 492 THR B CA 1
ATOM 8646 C C . THR B 1 492 ? 8.711 -36.438 -16.547 1 88 492 THR B C 1
ATOM 8648 O O . THR B 1 492 ? 9.945 -36.344 -16.5 1 88 492 THR B O 1
ATOM 8651 N N . ALA B 1 493 ? 8.039 -36.938 -15.586 1 90.19 493 ALA B N 1
ATOM 8652 C CA . ALA B 1 493 ? 8.688 -37.5 -14.398 1 90.19 493 ALA B CA 1
ATOM 8653 C C . ALA B 1 493 ? 9.57 -38.688 -14.766 1 90.19 493 ALA B C 1
ATOM 8655 O O . ALA B 1 493 ? 10.688 -38.812 -14.258 1 90.19 493 ALA B O 1
ATOM 8656 N N . ILE B 1 494 ? 9.078 -39.469 -15.648 1 92.62 494 ILE B N 1
ATOM 8657 C CA . ILE B 1 494 ? 9.82 -40.656 -16.094 1 92.62 494 ILE B CA 1
ATOM 8658 C C . ILE B 1 494 ? 11.055 -40.219 -16.875 1 92.62 494 ILE B C 1
ATOM 8660 O O . ILE B 1 494 ? 12.125 -40.812 -16.75 1 92.62 494 ILE B O 1
ATOM 8664 N N . THR B 1 495 ? 10.797 -39.219 -17.656 1 93.62 495 THR B N 1
ATOM 8665 C CA . THR B 1 495 ? 11.898 -38.688 -18.438 1 93.62 495 THR B CA 1
ATOM 8666 C C . THR B 1 495 ? 13.008 -38.156 -17.531 1 93.62 495 THR B C 1
ATOM 8668 O O . THR B 1 495 ? 14.195 -38.312 -17.844 1 93.62 495 THR B O 1
ATOM 8671 N N . LEU B 1 496 ? 12.641 -37.594 -16.453 1 93.94 496 LEU B N 1
ATOM 8672 C CA . LEU B 1 496 ? 13.617 -37.031 -15.508 1 93.94 496 LEU B CA 1
ATOM 8673 C C . LEU B 1 496 ? 14.477 -38.156 -14.922 1 93.94 496 LEU B C 1
ATOM 8675 O O . LEU B 1 496 ? 15.68 -38 -14.742 1 93.94 496 LEU B O 1
ATOM 8679 N N . VAL B 1 497 ? 13.898 -39.25 -14.648 1 95.19 497 VAL B N 1
ATOM 8680 C CA . VAL B 1 497 ? 14.625 -40.438 -14.148 1 95.19 497 VAL B CA 1
ATOM 8681 C C . VAL B 1 497 ? 15.609 -40.906 -15.211 1 95.19 497 VAL B C 1
ATOM 8683 O O . VAL B 1 497 ? 16.766 -41.219 -14.906 1 95.19 497 VAL B O 1
ATOM 8686 N N . GLY B 1 498 ? 15.109 -41 -16.391 1 95.5 498 GLY B N 1
ATOM 8687 C CA . GLY B 1 498 ? 15.961 -41.438 -17.484 1 95.5 498 GLY B CA 1
ATOM 8688 C C . GLY B 1 498 ? 17.156 -40.531 -17.703 1 95.5 498 GLY B C 1
ATOM 8689 O O . GLY B 1 498 ? 18.266 -41 -18 1 95.5 498 GLY B O 1
ATOM 8690 N N . ARG B 1 499 ? 16.969 -39.25 -17.578 1 93.5 499 ARG B N 1
ATOM 8691 C CA . ARG B 1 499 ? 18.016 -38.281 -17.766 1 93.5 499 ARG B CA 1
ATOM 8692 C C . ARG B 1 499 ? 19.156 -38.469 -16.766 1 93.5 499 ARG B C 1
ATOM 8694 O O . ARG B 1 499 ? 20.328 -38.344 -17.109 1 93.5 499 ARG B O 1
ATOM 8701 N N . VAL B 1 500 ? 18.797 -38.75 -15.547 1 95.62 500 VAL B N 1
ATOM 8702 C CA . VAL B 1 500 ? 19.812 -39 -14.516 1 95.62 500 VAL B CA 1
ATOM 8703 C C . VAL B 1 500 ? 20.516 -40.312 -14.781 1 95.62 500 VAL B C 1
ATOM 8705 O O . VAL B 1 500 ? 21.75 -40.406 -14.703 1 95.62 500 VAL B O 1
ATOM 8708 N N . LEU B 1 501 ? 19.797 -41.344 -15.188 1 94.81 501 LEU B N 1
ATOM 8709 C CA . LEU B 1 501 ? 20.359 -42.656 -15.461 1 94.81 501 LEU B CA 1
ATOM 8710 C C . LEU B 1 501 ? 21.328 -42.594 -16.641 1 94.81 501 LEU B C 1
ATOM 8712 O O . LEU B 1 501 ? 22.312 -43.312 -16.672 1 94.81 501 LEU B O 1
ATOM 8716 N N . ALA B 1 502 ? 21.047 -41.812 -17.578 1 92.5 502 ALA B N 1
ATOM 8717 C CA . ALA B 1 502 ? 21.859 -41.688 -18.781 1 92.5 502 ALA B CA 1
ATOM 8718 C C . ALA B 1 502 ? 23.266 -41.188 -18.438 1 92.5 502 ALA B C 1
ATOM 8720 O O . ALA B 1 502 ? 24.203 -41.406 -19.188 1 92.5 502 ALA B O 1
ATOM 8721 N N . GLN B 1 503 ? 23.375 -40.469 -17.328 1 90.5 503 GLN B N 1
ATOM 8722 C CA . GLN B 1 503 ? 24.656 -39.906 -16.938 1 90.5 503 GLN B CA 1
ATOM 8723 C C . GLN B 1 503 ? 25.469 -40.875 -16.109 1 90.5 503 GLN B C 1
ATOM 8725 O O . GLN B 1 503 ? 26.656 -40.688 -15.883 1 90.5 503 GLN B O 1
ATOM 8730 N N . LEU B 1 504 ? 24.828 -41.969 -15.773 1 89.75 504 LEU B N 1
ATOM 8731 C CA . LEU B 1 504 ? 25.5 -43 -15.008 1 89.75 504 LEU B CA 1
ATOM 8732 C C . LEU B 1 504 ? 26.203 -44 -15.938 1 89.75 504 LEU B C 1
ATOM 8734 O O . LEU B 1 504 ? 25.703 -44.281 -17.031 1 89.75 504 LEU B O 1
ATOM 8738 N N . PRO B 1 505 ? 27.375 -44.438 -15.656 1 85.81 505 PRO B N 1
ATOM 8739 C CA . PRO B 1 505 ? 28.125 -45.375 -16.516 1 85.81 505 PRO B CA 1
ATOM 8740 C C . PRO B 1 505 ? 27.328 -46.594 -16.906 1 85.81 505 PRO B C 1
ATOM 8742 O O . PRO B 1 505 ? 27.359 -47 -18.078 1 85.81 505 PRO B O 1
ATOM 8745 N N . GLU B 1 506 ? 26.594 -47.281 -16.094 1 85.75 506 GLU B N 1
ATOM 8746 C CA . GLU B 1 506 ? 25.844 -48.5 -16.391 1 85.75 506 GLU B CA 1
ATOM 8747 C C . GLU B 1 506 ? 24.359 -48.219 -16.578 1 85.75 506 GLU B C 1
ATOM 8749 O O . GLU B 1 506 ? 23.547 -49.125 -16.641 1 85.75 506 GLU B O 1
ATOM 8754 N N . GLY B 1 507 ? 24.062 -46.969 -16.844 1 89.62 507 GLY B N 1
ATOM 8755 C CA . GLY B 1 507 ? 22.641 -46.656 -16.797 1 89.62 507 GLY B CA 1
ATOM 8756 C C . GLY B 1 507 ? 22.062 -46.344 -18.156 1 89.62 507 GLY B C 1
ATOM 8757 O O . GLY B 1 507 ? 20.891 -45.969 -18.266 1 89.62 507 GLY B O 1
ATOM 8758 N N . ARG B 1 508 ? 22.719 -46.531 -19.203 1 90.06 508 ARG B N 1
ATOM 8759 C CA . ARG B 1 508 ? 22.312 -46.094 -20.531 1 90.06 508 ARG B CA 1
ATOM 8760 C C . ARG B 1 508 ? 21.125 -46.906 -21.031 1 90.06 508 ARG B C 1
ATOM 8762 O O . ARG B 1 508 ? 20.188 -46.375 -21.609 1 90.06 508 ARG B O 1
ATOM 8769 N N . GLU B 1 509 ? 21.203 -48.156 -20.781 1 92.31 509 GLU B N 1
ATOM 8770 C CA . GLU B 1 509 ? 20.125 -49.031 -21.234 1 92.31 509 GLU B CA 1
ATOM 8771 C C . GLU B 1 509 ? 18.844 -48.75 -20.453 1 92.31 509 GLU B C 1
ATOM 8773 O O . GLU B 1 509 ? 17.75 -48.75 -21.016 1 92.31 509 GLU B O 1
ATOM 8778 N N . LYS B 1 510 ? 19.062 -48.594 -19.188 1 94.25 510 LYS B N 1
ATOM 8779 C CA . LYS B 1 510 ? 17.906 -48.25 -18.359 1 94.25 510 LYS B CA 1
ATOM 8780 C C . LYS B 1 510 ? 17.312 -46.906 -18.766 1 94.25 510 LYS B C 1
ATOM 8782 O O . LYS B 1 510 ? 16.094 -46.75 -18.734 1 94.25 510 LYS B O 1
ATOM 8787 N N . ALA B 1 511 ? 18.125 -45.969 -19.016 1 95.75 511 ALA B N 1
ATOM 8788 C CA . ALA B 1 511 ? 17.688 -44.656 -19.484 1 95.75 511 ALA B CA 1
ATOM 8789 C C . ALA B 1 511 ? 16.875 -44.781 -20.766 1 95.75 511 ALA B C 1
ATOM 8791 O O . ALA B 1 511 ? 15.828 -44.125 -20.906 1 95.75 511 ALA B O 1
ATOM 8792 N N . LYS B 1 512 ? 17.328 -45.562 -21.703 1 94.25 512 LYS B N 1
ATOM 8793 C CA . LYS B 1 512 ? 16.641 -45.781 -22.969 1 94.25 512 LYS B CA 1
ATOM 8794 C C . LYS B 1 512 ? 15.242 -46.344 -22.75 1 94.25 512 LYS B C 1
ATOM 8796 O O . LYS B 1 512 ? 14.281 -45.875 -23.375 1 94.25 512 LYS B O 1
ATOM 8801 N N . ARG B 1 513 ? 15.156 -47.25 -21.859 1 94.75 513 ARG B N 1
ATOM 8802 C CA . ARG B 1 513 ? 13.867 -47.844 -21.531 1 94.75 513 ARG B CA 1
ATOM 8803 C C . ARG B 1 513 ? 12.922 -46.812 -20.922 1 94.75 513 ARG B C 1
ATOM 8805 O O . ARG B 1 513 ? 11.727 -46.812 -21.219 1 94.75 513 ARG B O 1
ATOM 8812 N N . ALA B 1 514 ? 13.531 -46.062 -20.078 1 95.19 514 ALA B N 1
ATOM 8813 C CA . ALA B 1 514 ? 12.734 -45 -19.438 1 95.19 514 ALA B CA 1
ATOM 8814 C C . ALA B 1 514 ? 12.203 -44.031 -20.469 1 95.19 514 ALA B C 1
ATOM 8816 O O . ALA B 1 514 ? 11.031 -43.625 -20.422 1 95.19 514 ALA B O 1
ATOM 8817 N N . PHE B 1 515 ? 13.016 -43.625 -21.406 1 95.38 515 PHE B N 1
ATOM 8818 C CA . PHE B 1 515 ? 12.602 -42.656 -22.453 1 95.38 515 PHE B CA 1
ATOM 8819 C C . PHE B 1 515 ? 11.531 -43.281 -23.344 1 95.38 515 PHE B C 1
ATOM 8821 O O . PHE B 1 515 ? 10.562 -42.625 -23.703 1 95.38 515 PHE B O 1
ATOM 8828 N N . GLN B 1 516 ? 11.688 -44.5 -23.625 1 94.12 516 GLN B N 1
ATOM 8829 C CA . GLN B 1 516 ? 10.703 -45.219 -24.438 1 94.12 516 GLN B CA 1
ATOM 8830 C C . GLN B 1 516 ? 9.367 -45.312 -23.719 1 94.12 516 GLN B C 1
ATOM 8832 O O . GLN B 1 516 ? 8.312 -45.156 -24.328 1 94.12 516 GLN B O 1
ATOM 8837 N N . ARG B 1 517 ? 9.438 -45.562 -22.516 1 93.75 517 ARG B N 1
ATOM 8838 C CA . ARG B 1 517 ? 8.227 -45.625 -21.703 1 93.75 517 ARG B CA 1
ATOM 8839 C C . ARG B 1 517 ? 7.527 -44.281 -21.656 1 93.75 517 ARG B C 1
ATOM 8841 O O . ARG B 1 517 ? 6.301 -44.219 -21.766 1 93.75 517 ARG B O 1
ATOM 8848 N N . ALA B 1 518 ? 8.305 -43.25 -21.375 1 93.31 518 ALA B N 1
ATOM 8849 C CA . ALA B 1 518 ? 7.75 -41.906 -21.344 1 93.31 518 ALA B CA 1
ATOM 8850 C C . ALA B 1 518 ? 7.047 -41.562 -22.656 1 93.31 518 ALA B C 1
ATOM 8852 O O . ALA B 1 518 ? 5.961 -41 -22.656 1 93.31 518 ALA B O 1
ATOM 8853 N N . LEU B 1 519 ? 7.578 -41.969 -23.797 1 90.5 519 LEU B N 1
ATOM 8854 C CA . LEU B 1 519 ? 7.043 -41.656 -25.125 1 90.5 519 LEU B CA 1
ATOM 8855 C C . LEU B 1 519 ? 5.82 -42.531 -25.422 1 90.5 519 LEU B C 1
ATOM 8857 O O . LEU B 1 519 ? 4.957 -42.125 -26.203 1 90.5 519 LEU B O 1
ATOM 8861 N N . SER B 1 520 ? 5.758 -43.594 -24.812 1 91.56 520 SER B N 1
ATOM 8862 C CA . SER B 1 520 ? 4.566 -44.438 -24.953 1 91.56 520 SER B CA 1
ATOM 8863 C C . SER B 1 520 ? 3.375 -43.812 -24.219 1 91.56 520 SER B C 1
ATOM 8865 O O . SER B 1 520 ? 2.23 -43.969 -24.656 1 91.56 520 SER B O 1
ATOM 8867 N N . MET B 1 521 ? 3.691 -43.188 -23.125 1 86.44 521 MET B N 1
ATOM 8868 C CA . MET B 1 521 ? 2.652 -42.5 -22.359 1 86.44 521 MET B CA 1
ATOM 8869 C C . MET B 1 521 ? 2.207 -41.219 -23.062 1 86.44 521 MET B C 1
ATOM 8871 O O . MET B 1 521 ? 1.013 -40.938 -23.125 1 86.44 521 MET B O 1
ATOM 8875 N N . ASN B 1 522 ? 3.219 -40.531 -23.469 1 84.31 522 ASN B N 1
ATOM 8876 C CA . ASN B 1 522 ? 2.967 -39.281 -24.203 1 84.31 522 ASN B CA 1
ATOM 8877 C C . ASN B 1 522 ? 3.992 -39.062 -25.312 1 84.31 522 ASN B C 1
ATOM 8879 O O . ASN B 1 522 ? 5.086 -38.562 -25.062 1 84.31 522 ASN B O 1
ATOM 8883 N N . PRO B 1 523 ? 3.596 -39.281 -26.422 1 83 523 PRO B N 1
ATOM 8884 C CA . PRO B 1 523 ? 4.531 -39.219 -27.547 1 83 523 PRO B CA 1
ATOM 8885 C C . PRO B 1 523 ? 5.02 -37.781 -27.828 1 83 523 PRO B C 1
ATOM 8887 O O . PRO B 1 523 ? 6.027 -37.594 -28.516 1 83 523 PRO B O 1
ATOM 8890 N N . SER B 1 524 ? 4.391 -36.812 -27.25 1 76.81 524 SER B N 1
ATOM 8891 C CA . SER B 1 524 ? 4.73 -35.438 -27.531 1 76.81 524 SER B CA 1
ATOM 8892 C C . SER B 1 524 ? 5.664 -34.875 -26.469 1 76.81 524 SER B C 1
ATOM 8894 O O . SER B 1 524 ? 5.895 -33.656 -26.422 1 76.81 524 SER B O 1
ATOM 8896 N N . THR B 1 525 ? 6.219 -35.781 -25.688 1 83.94 525 THR B N 1
ATOM 8897 C CA . THR B 1 525 ? 7.125 -35.312 -24.641 1 83.94 525 THR B CA 1
ATOM 8898 C C . THR B 1 525 ? 8.484 -34.938 -25.234 1 83.94 525 THR B C 1
ATOM 8900 O O . THR B 1 525 ? 9.344 -35.812 -25.422 1 83.94 525 THR B O 1
ATOM 8903 N N . VAL B 1 526 ? 8.781 -33.688 -25.375 1 82 526 VAL B N 1
ATOM 8904 C CA . VAL B 1 526 ? 9.922 -33.156 -26.109 1 82 526 VAL B CA 1
ATOM 8905 C C . VAL B 1 526 ? 11.219 -33.531 -25.406 1 82 526 VAL B C 1
ATOM 8907 O O . VAL B 1 526 ? 12.18 -33.969 -26.047 1 82 526 VAL B O 1
ATOM 8910 N N . ASP B 1 527 ? 11.219 -33.469 -24.109 1 86.12 527 ASP B N 1
ATOM 8911 C CA . ASP B 1 527 ? 12.422 -33.781 -23.359 1 86.12 527 ASP B CA 1
ATOM 8912 C C . ASP B 1 527 ? 12.836 -35.219 -23.562 1 86.12 527 ASP B C 1
ATOM 8914 O O . ASP B 1 527 ? 14.023 -35.531 -23.656 1 86.12 527 ASP B O 1
ATOM 8918 N N . ALA B 1 528 ? 11.883 -36.094 -23.609 1 89.94 528 ALA B N 1
ATOM 8919 C CA . ALA B 1 528 ? 12.164 -37.531 -23.812 1 89.94 528 ALA B CA 1
ATOM 8920 C C . ALA B 1 528 ? 12.664 -37.781 -25.234 1 89.94 528 ALA B C 1
ATOM 8922 O O . ALA B 1 528 ? 13.57 -38.594 -25.438 1 89.94 528 ALA B O 1
ATOM 8923 N N . LEU B 1 529 ? 12.078 -37.125 -26.188 1 89.19 529 LEU B N 1
ATOM 8924 C CA . LEU B 1 529 ? 12.484 -37.25 -27.578 1 89.19 529 LEU B CA 1
ATOM 8925 C C . LEU B 1 529 ? 13.93 -36.812 -27.766 1 89.19 529 LEU B C 1
ATOM 8927 O O . LEU B 1 529 ? 14.727 -37.5 -28.391 1 89.19 529 LEU B O 1
ATOM 8931 N N . LEU B 1 530 ? 14.219 -35.688 -27.188 1 88.94 530 LEU B N 1
ATOM 8932 C CA . LEU B 1 530 ? 15.562 -35.125 -27.312 1 88.94 530 LEU B CA 1
ATOM 8933 C C . LEU B 1 530 ? 16.578 -36.031 -26.609 1 88.94 530 LEU B C 1
ATOM 8935 O O . LEU B 1 530 ? 17.672 -36.25 -27.141 1 88.94 530 LEU B O 1
ATOM 8939 N N . ALA B 1 531 ? 16.25 -36.531 -25.484 1 91.06 531 ALA B N 1
ATOM 8940 C CA . ALA B 1 531 ? 17.156 -37.375 -24.734 1 91.06 531 ALA B CA 1
ATOM 8941 C C . ALA B 1 531 ? 17.391 -38.719 -25.453 1 91.06 531 ALA B C 1
ATOM 8943 O O . ALA B 1 531 ? 18.531 -39.188 -25.5 1 91.06 531 ALA B O 1
ATOM 8944 N N . LEU B 1 532 ? 16.359 -39.25 -25.969 1 92.81 532 LEU B N 1
ATOM 8945 C CA . LEU B 1 532 ? 16.5 -40.5 -26.703 1 92.81 532 LEU B CA 1
ATOM 8946 C C . LEU B 1 532 ? 17.297 -40.312 -27.984 1 92.81 532 LEU B C 1
ATOM 8948 O O . LEU B 1 532 ? 18.094 -41.156 -28.359 1 92.81 532 LEU B O 1
ATOM 8952 N N . ALA B 1 533 ? 17.062 -39.219 -28.594 1 92.12 533 ALA B N 1
ATOM 8953 C CA . ALA B 1 533 ? 17.844 -38.875 -29.781 1 92.12 533 ALA B CA 1
ATOM 8954 C C . ALA B 1 533 ? 19.328 -38.781 -29.453 1 92.12 533 ALA B C 1
ATOM 8956 O O . ALA B 1 533 ? 20.172 -39.25 -30.203 1 92.12 533 ALA B O 1
ATOM 8957 N N . ASP B 1 534 ? 19.625 -38.156 -28.375 1 91.12 534 ASP B N 1
ATOM 8958 C CA . ASP B 1 534 ? 21.016 -38 -27.938 1 91.12 534 ASP B CA 1
ATOM 8959 C C . ASP B 1 534 ? 21.641 -39.375 -27.672 1 91.12 534 ASP B C 1
ATOM 8961 O O . ASP B 1 534 ? 22.828 -39.562 -27.969 1 91.12 534 ASP B O 1
ATOM 8965 N N . LEU B 1 535 ? 20.875 -40.25 -27.094 1 91.12 535 LEU B N 1
ATOM 8966 C CA . LEU B 1 535 ? 21.375 -41.594 -26.828 1 91.12 535 LEU B CA 1
ATOM 8967 C C . LEU B 1 535 ? 21.672 -42.312 -28.141 1 91.12 535 LEU B C 1
ATOM 8969 O O . LEU B 1 535 ? 22.672 -43 -28.25 1 91.12 535 LEU B O 1
ATOM 8973 N N . HIS B 1 536 ? 20.812 -42.156 -29.094 1 92.06 536 HIS B N 1
ATOM 8974 C CA . HIS B 1 536 ? 21 -42.781 -30.406 1 92.06 536 HIS B CA 1
ATOM 8975 C C . HIS B 1 536 ? 22.219 -42.188 -31.109 1 92.06 536 HIS B C 1
ATOM 8977 O O . HIS B 1 536 ? 23 -42.906 -31.734 1 92.06 536 HIS B O 1
ATOM 8983 N N . LEU B 1 537 ? 22.344 -40.938 -31.016 1 90.25 537 LEU B N 1
ATOM 8984 C CA . LEU B 1 537 ? 23.5 -40.281 -31.641 1 90.25 537 LEU B CA 1
ATOM 8985 C C . LEU B 1 537 ? 24.797 -40.75 -31 1 90.25 537 LEU B C 1
ATOM 8987 O O . LEU B 1 537 ? 25.781 -41 -31.703 1 90.25 537 LEU B O 1
ATOM 8991 N N . GLY B 1 538 ? 24.797 -40.844 -29.688 1 87.88 538 GLY B N 1
ATOM 8992 C CA . GLY B 1 538 ? 25.984 -41.312 -28.984 1 87.88 538 GLY B CA 1
ATOM 8993 C C . GLY B 1 538 ? 26.359 -42.75 -29.328 1 87.88 538 GLY B C 1
ATOM 8994 O O . GLY B 1 538 ? 27.547 -43.094 -29.344 1 87.88 538 GLY B O 1
ATOM 8995 N N . ALA B 1 539 ? 25.344 -43.5 -29.641 1 88.06 539 ALA B N 1
ATOM 8996 C CA . ALA B 1 539 ? 25.562 -44.906 -30.031 1 88.06 539 ALA B CA 1
ATOM 8997 C C . ALA B 1 539 ? 25.797 -45.031 -31.531 1 88.06 539 ALA B C 1
ATOM 8999 O O . ALA B 1 539 ? 25.891 -46.125 -32.062 1 88.06 539 ALA B O 1
ATOM 9000 N N . GLN B 1 540 ? 25.703 -43.875 -32.312 1 90.25 540 GLN B N 1
ATOM 9001 C CA . GLN B 1 540 ? 25.922 -43.781 -33.75 1 90.25 540 GLN B CA 1
ATOM 9002 C C . GLN B 1 540 ? 24.812 -44.469 -34.531 1 90.25 540 GLN B C 1
ATOM 9004 O O . GLN B 1 540 ? 25.047 -45.094 -35.562 1 90.25 540 GLN B O 1
ATOM 9009 N N . GLU B 1 541 ? 23.75 -44.531 -33.906 1 92.12 541 GLU B N 1
ATOM 9010 C CA . GLU B 1 541 ? 22.531 -45 -34.562 1 92.12 541 GLU B CA 1
ATOM 9011 C C . GLU B 1 541 ? 21.766 -43.875 -35.219 1 92.12 541 GLU B C 1
ATOM 9013 O O . GLU B 1 541 ? 20.656 -43.531 -34.812 1 92.12 541 GLU B O 1
ATOM 9018 N N . TYR B 1 542 ? 22.234 -43.344 -36.25 1 91.12 542 TYR B N 1
ATOM 9019 C CA . TYR B 1 542 ? 21.734 -42.125 -36.875 1 91.12 542 TYR B CA 1
ATOM 9020 C C . TYR B 1 542 ? 20.375 -42.344 -37.531 1 91.12 542 TYR B C 1
ATOM 9022 O O . TYR B 1 542 ? 19.484 -41.469 -37.438 1 91.12 542 TYR B O 1
ATOM 9030 N N . ASP B 1 543 ? 20.172 -43.5 -38.062 1 91.69 543 ASP B N 1
ATOM 9031 C CA . ASP B 1 543 ? 18.922 -43.781 -38.75 1 91.69 543 ASP B CA 1
ATOM 9032 C C . ASP B 1 543 ? 17.766 -43.844 -37.75 1 91.69 543 ASP B C 1
ATOM 9034 O O . ASP B 1 543 ? 16.672 -43.344 -38.031 1 91.69 543 ASP B O 1
ATOM 9038 N N . LYS B 1 544 ? 18.016 -44.438 -36.688 1 92.38 544 LYS B N 1
ATOM 9039 C CA . LYS B 1 544 ? 16.984 -44.5 -35.656 1 92.38 544 LYS B CA 1
ATOM 9040 C C . LYS B 1 544 ? 16.656 -43.094 -35.125 1 92.38 544 LYS B C 1
ATOM 9042 O O . LYS B 1 544 ? 15.5 -42.812 -34.812 1 92.38 544 LYS B O 1
ATOM 9047 N N . CYS B 1 545 ? 17.688 -42.344 -34.938 1 92.88 545 CYS B N 1
ATOM 9048 C CA . CYS B 1 545 ? 17.516 -40.969 -34.469 1 92.88 545 CYS B CA 1
ATOM 9049 C C . CYS B 1 545 ? 16.672 -40.156 -35.438 1 92.88 545 CYS B C 1
ATOM 9051 O O . CYS B 1 545 ? 15.711 -39.5 -35 1 92.88 545 CYS B O 1
ATOM 9053 N N . ILE B 1 546 ? 16.953 -40.188 -36.688 1 91.44 546 ILE B N 1
ATOM 9054 C CA . ILE B 1 546 ? 16.266 -39.438 -37.719 1 91.44 546 ILE B CA 1
ATOM 9055 C C . ILE B 1 546 ? 14.812 -39.875 -37.812 1 91.44 546 ILE B C 1
ATOM 9057 O O . ILE B 1 546 ? 13.898 -39.062 -37.938 1 91.44 546 ILE B O 1
ATOM 9061 N N . HIS B 1 547 ? 14.656 -41.125 -37.719 1 91.19 547 HIS B N 1
ATOM 9062 C CA . HIS B 1 547 ? 13.305 -41.688 -37.781 1 91.19 547 HIS B CA 1
ATOM 9063 C C . HIS B 1 547 ? 12.469 -41.219 -36.562 1 91.19 547 HIS B C 1
ATOM 9065 O O . HIS B 1 547 ? 11.305 -40.875 -36.75 1 91.19 547 HIS B O 1
ATOM 9071 N N . LEU B 1 548 ? 13.047 -41.281 -35.438 1 90.69 548 LEU B N 1
ATOM 9072 C CA . LEU B 1 548 ? 12.383 -40.875 -34.219 1 90.69 548 LEU B CA 1
ATOM 9073 C C . LEU B 1 548 ? 11.938 -39.406 -34.344 1 90.69 548 LEU B C 1
ATOM 9075 O O . LEU B 1 548 ? 10.773 -39.094 -34.094 1 90.69 548 LEU B O 1
ATOM 9079 N N . LEU B 1 549 ? 12.797 -38.531 -34.688 1 90.19 549 LEU B N 1
ATOM 9080 C CA . LEU B 1 549 ? 12.539 -37.094 -34.719 1 90.19 549 LEU B CA 1
ATOM 9081 C C . LEU B 1 549 ? 11.594 -36.75 -35.875 1 90.19 549 LEU B C 1
ATOM 9083 O O . LEU B 1 549 ? 10.703 -35.906 -35.719 1 90.19 549 LEU B O 1
ATOM 9087 N N . SER B 1 550 ? 11.719 -37.344 -36.969 1 87.56 550 SER B N 1
ATOM 9088 C CA . SER B 1 550 ? 10.875 -37.094 -38.125 1 87.56 550 SER B CA 1
ATOM 9089 C C . SER B 1 550 ? 9.438 -37.531 -37.875 1 87.56 550 SER B C 1
ATOM 9091 O O . SER B 1 550 ? 8.492 -36.844 -38.312 1 87.56 550 SER B O 1
ATOM 9093 N N . SER B 1 551 ? 9.258 -38.5 -37.219 1 85.75 551 SER B N 1
ATOM 9094 C CA . SER B 1 551 ? 7.926 -39.031 -36.906 1 85.75 551 SER B CA 1
ATOM 9095 C C . SER B 1 551 ? 7.207 -38.125 -35.906 1 85.75 551 SER B C 1
ATOM 9097 O O . SER B 1 551 ? 5.988 -37.938 -36 1 85.75 551 SER B O 1
ATOM 9099 N N . SER B 1 552 ? 7.996 -37.656 -35.031 1 83.06 552 SER B N 1
ATOM 9100 C CA . SER B 1 552 ? 7.41 -36.812 -33.969 1 83.06 552 SER B CA 1
ATOM 9101 C C . SER B 1 552 ? 7.027 -35.438 -34.5 1 83.06 552 SER B C 1
ATOM 9103 O O . SER B 1 552 ? 6.145 -34.781 -33.969 1 83.06 552 SER B O 1
ATOM 9105 N N . LEU B 1 553 ? 7.754 -34.812 -35.375 1 79.5 553 LEU B N 1
ATOM 9106 C CA . LEU B 1 553 ? 7.535 -33.5 -35.906 1 79.5 553 LEU B CA 1
ATOM 9107 C C . LEU B 1 553 ? 6.273 -33.469 -36.781 1 79.5 553 LEU B C 1
ATOM 9109 O O . LEU B 1 553 ? 5.711 -32.375 -37.031 1 79.5 553 LEU B O 1
ATOM 9113 N N . GLN B 1 554 ? 5.797 -34.469 -37.031 1 65.06 554 GLN B N 1
ATOM 9114 C CA . GLN B 1 554 ? 4.535 -34.5 -37.781 1 65.06 554 GLN B CA 1
ATOM 9115 C C . GLN B 1 554 ? 3.377 -34.031 -36.906 1 65.06 554 GLN B C 1
ATOM 9117 O O . GLN B 1 554 ? 2.414 -33.438 -37.406 1 65.06 554 GLN B O 1
ATOM 9122 N N . ASN B 1 555 ? 3.543 -34.062 -35.719 1 55.62 555 ASN B N 1
ATOM 9123 C CA . ASN B 1 555 ? 2.436 -33.781 -34.812 1 55.62 555 ASN B CA 1
ATOM 9124 C C . ASN B 1 555 ? 2.598 -32.438 -34.125 1 55.62 555 ASN B C 1
ATOM 9126 O O . ASN B 1 555 ? 1.61 -31.828 -33.719 1 55.62 555 ASN B O 1
ATOM 9130 N N . SER B 1 556 ? 3.855 -32.156 -33.781 1 59.88 556 SER B N 1
ATOM 9131 C CA . SER B 1 556 ? 3.996 -30.938 -33 1 59.88 556 SER B CA 1
ATOM 9132 C C . SER B 1 556 ? 5.219 -30.141 -33.438 1 59.88 556 SER B C 1
ATOM 9134 O O . SER B 1 556 ? 6.25 -30.719 -33.812 1 59.88 556 SER B O 1
ATOM 9136 N N . GLY B 1 557 ? 4.973 -29.016 -33.938 1 62.34 557 GLY B N 1
ATOM 9137 C CA . GLY B 1 557 ? 6.066 -28.203 -34.438 1 62.34 557 GLY B CA 1
ATOM 9138 C C . GLY B 1 557 ? 6.852 -27.5 -33.344 1 62.34 557 GLY B C 1
ATOM 9139 O O . GLY B 1 557 ? 6.41 -26.484 -32.812 1 62.34 557 GLY B O 1
ATOM 9140 N N . HIS B 1 558 ? 7.898 -28.234 -32.75 1 72.44 558 HIS B N 1
ATOM 9141 C CA . HIS B 1 558 ? 8.781 -27.562 -31.797 1 72.44 558 HIS B CA 1
ATOM 9142 C C . HIS B 1 558 ? 10.109 -27.203 -32.438 1 72.44 558 HIS B C 1
ATOM 9144 O O . HIS B 1 558 ? 10.688 -28 -33.188 1 72.44 558 HIS B O 1
ATOM 9150 N N . ASP B 1 559 ? 10.531 -26.047 -32.312 1 77.56 559 ASP B N 1
ATOM 9151 C CA . ASP B 1 559 ? 11.781 -25.562 -32.906 1 77.56 559 ASP B CA 1
ATOM 9152 C C . ASP B 1 559 ? 12.961 -26.391 -32.406 1 77.56 559 ASP B C 1
ATOM 9154 O O . ASP B 1 559 ? 13.891 -26.672 -33.156 1 77.56 559 ASP B O 1
ATOM 9158 N N . PHE B 1 560 ? 12.859 -26.953 -31.234 1 79.56 560 PHE B N 1
ATOM 9159 C CA . PHE B 1 560 ? 13.945 -27.734 -30.656 1 79.56 560 PHE B CA 1
ATOM 9160 C C . PHE B 1 560 ? 14.109 -29.062 -31.375 1 79.56 560 PHE B C 1
ATOM 9162 O O . PHE B 1 560 ? 15.234 -29.531 -31.578 1 79.56 560 PHE B O 1
ATOM 9169 N N . LEU B 1 561 ? 13.039 -29.594 -31.812 1 84.12 561 LEU B N 1
ATOM 9170 C CA . LEU B 1 561 ? 13.086 -30.891 -32.5 1 84.12 561 LEU B CA 1
ATOM 9171 C C . LEU B 1 561 ? 13.664 -30.734 -33.906 1 84.12 561 LEU B C 1
ATOM 9173 O O . LEU B 1 561 ? 14.438 -31.594 -34.344 1 84.12 561 LEU B O 1
ATOM 9177 N N . HIS B 1 562 ? 13.367 -29.672 -34.469 1 85.5 562 HIS B N 1
ATOM 9178 C CA . HIS B 1 562 ? 13.93 -29.406 -35.781 1 85.5 562 HIS B CA 1
ATOM 9179 C C . HIS B 1 562 ? 15.43 -29.172 -35.688 1 85.5 562 HIS B C 1
ATOM 9181 O O . HIS B 1 562 ? 16.172 -29.594 -36.594 1 85.5 562 HIS B O 1
ATOM 9187 N N . THR B 1 563 ? 15.781 -28.531 -34.688 1 87.81 563 THR B N 1
ATOM 9188 C CA . THR B 1 563 ? 17.203 -28.281 -34.469 1 87.81 563 THR B CA 1
ATOM 9189 C C . THR B 1 563 ? 17.953 -29.609 -34.281 1 87.81 563 THR B C 1
ATOM 9191 O O . THR B 1 563 ? 19.016 -29.812 -34.875 1 87.81 563 THR B O 1
ATOM 9194 N N . LYS B 1 564 ? 17.406 -30.484 -33.469 1 88.75 564 LYS B N 1
ATOM 9195 C CA . LYS B 1 564 ? 18.031 -31.766 -33.219 1 88.75 564 LYS B CA 1
ATOM 9196 C C . LYS B 1 564 ? 18.047 -32.625 -34.469 1 88.75 564 LYS B C 1
ATOM 9198 O O . LYS B 1 564 ? 19.016 -33.375 -34.719 1 88.75 564 LYS B O 1
ATOM 9203 N N . LEU B 1 565 ? 17.062 -32.531 -35.25 1 90.19 565 LEU B N 1
ATOM 9204 C CA . LEU B 1 565 ? 17 -33.25 -36.531 1 90.19 565 LEU B CA 1
ATOM 9205 C C . LEU B 1 565 ? 18.062 -32.75 -37.5 1 90.19 565 LEU B C 1
ATOM 9207 O O . LEU B 1 565 ? 18.703 -33.531 -38.188 1 90.19 565 LEU B O 1
ATOM 9211 N N . GLY B 1 566 ? 18.234 -31.438 -37.5 1 90.75 566 GLY B N 1
ATOM 9212 C CA . GLY B 1 566 ? 19.312 -30.859 -38.281 1 90.75 566 GLY B CA 1
ATOM 9213 C C . GLY B 1 566 ? 20.688 -31.344 -37.875 1 90.75 566 GLY B C 1
ATOM 9214 O O . GLY B 1 566 ? 21.531 -31.625 -38.719 1 90.75 566 GLY B O 1
ATOM 9215 N N . GLU B 1 567 ? 20.891 -31.422 -36.625 1 90.19 567 GLU B N 1
ATOM 9216 C CA . GLU B 1 567 ? 22.156 -31.938 -36.094 1 90.19 567 GLU B CA 1
ATOM 9217 C C . GLU B 1 567 ? 22.375 -33.406 -36.5 1 90.19 567 GLU B C 1
ATOM 9219 O O . GLU B 1 567 ? 23.5 -33.781 -36.875 1 90.19 567 GLU B O 1
ATOM 9224 N N . ALA B 1 568 ? 21.344 -34.188 -36.438 1 91.12 568 ALA B N 1
ATOM 9225 C CA . ALA B 1 568 ? 21.438 -35.594 -36.812 1 91.12 568 ALA B CA 1
ATOM 9226 C C . ALA B 1 568 ? 21.75 -35.75 -38.281 1 91.12 568 ALA B C 1
ATOM 9228 O O . ALA B 1 568 ? 22.578 -36.594 -38.656 1 91.12 568 ALA B O 1
ATOM 9229 N N . TYR B 1 569 ? 21.141 -34.969 -39.094 1 91.94 569 TYR B N 1
ATOM 9230 C CA . TYR B 1 569 ? 21.406 -35 -40.531 1 91.94 569 TYR B CA 1
ATOM 9231 C C . TYR B 1 569 ? 22.828 -34.562 -40.812 1 91.94 569 TYR B C 1
ATOM 9233 O O . TYR B 1 569 ? 23.5 -35.094 -41.688 1 91.94 569 TYR B O 1
ATOM 9241 N N . ALA B 1 570 ? 23.266 -33.594 -40.094 1 90.62 570 ALA B N 1
ATOM 9242 C CA . ALA B 1 570 ? 24.625 -33.062 -40.281 1 90.62 570 ALA B CA 1
ATOM 9243 C C . ALA B 1 570 ? 25.672 -34.125 -39.938 1 90.62 570 ALA B C 1
ATOM 9245 O O . ALA B 1 570 ? 26.656 -34.281 -40.656 1 90.62 570 ALA B O 1
ATOM 9246 N N . ILE B 1 571 ? 25.453 -34.812 -38.875 1 89.38 571 ILE B N 1
ATOM 9247 C CA . ILE B 1 571 ? 26.406 -35.812 -38.406 1 89.38 571 ILE B CA 1
ATOM 9248 C C . ILE B 1 571 ? 26.375 -37.031 -39.344 1 89.38 571 ILE B C 1
ATOM 9250 O O . ILE B 1 571 ? 27.406 -37.656 -39.594 1 89.38 571 ILE B O 1
ATOM 9254 N N . SER B 1 572 ? 25.188 -37.312 -39.906 1 89.19 572 SER B N 1
ATOM 9255 C CA . SER B 1 572 ? 25.047 -38.469 -40.812 1 89.19 572 SER B CA 1
ATOM 9256 C C . SER B 1 572 ? 25.547 -38.125 -42.219 1 89.19 572 SER B C 1
ATOM 9258 O O . SER B 1 572 ? 25.625 -39 -43.094 1 89.19 572 SER B O 1
ATOM 9260 N N . GLY B 1 573 ? 25.781 -36.812 -42.531 1 86.88 573 GLY B N 1
ATOM 9261 C CA . GLY B 1 573 ? 26.375 -36.375 -43.781 1 86.88 573 GLY B CA 1
ATOM 9262 C C . GLY B 1 573 ? 25.359 -35.844 -44.781 1 86.88 573 GLY B C 1
ATOM 9263 O O . GLY B 1 573 ? 25.703 -35.5 -45.906 1 86.88 573 GLY B O 1
ATOM 9264 N N . ASP B 1 574 ? 24.172 -35.906 -44.438 1 91.25 574 ASP B N 1
ATOM 9265 C CA . ASP B 1 574 ? 23.141 -35.344 -45.312 1 91.25 574 ASP B CA 1
ATOM 9266 C C . ASP B 1 574 ? 22.984 -33.844 -45.062 1 91.25 574 ASP B C 1
ATOM 9268 O O . ASP B 1 574 ? 22.016 -33.406 -44.438 1 91.25 574 ASP B O 1
ATOM 9272 N N . PHE B 1 575 ? 23.656 -33.031 -45.656 1 90.5 575 PHE B N 1
ATOM 9273 C CA . PHE B 1 575 ? 23.781 -31.609 -45.375 1 90.5 575 PHE B CA 1
ATOM 9274 C C . PHE B 1 575 ? 22.578 -30.828 -45.938 1 90.5 575 PHE B C 1
ATOM 9276 O O . PHE B 1 575 ? 22.172 -29.828 -45.375 1 90.5 575 PHE B O 1
ATOM 9283 N N . SER B 1 576 ? 22.016 -31.297 -47 1 90.56 576 SER B N 1
ATOM 9284 C CA . SER B 1 576 ? 20.875 -30.609 -47.562 1 90.56 576 SER B CA 1
ATOM 9285 C C . SER B 1 576 ? 19.672 -30.656 -46.625 1 90.56 576 SER B C 1
ATOM 9287 O O . SER B 1 576 ? 19.016 -29.641 -46.406 1 90.56 576 SER B O 1
ATOM 9289 N N . LYS B 1 577 ? 19.453 -31.828 -46.125 1 92.31 577 LYS B N 1
ATOM 9290 C CA . LYS B 1 577 ? 18.344 -31.984 -45.219 1 92.31 577 LYS B CA 1
ATOM 9291 C C . LYS B 1 577 ? 18.609 -31.266 -43.875 1 92.31 577 LYS B C 1
ATOM 9293 O O . LYS B 1 577 ? 17.688 -30.766 -43.25 1 92.31 577 LYS B O 1
ATOM 9298 N N . ALA B 1 578 ? 19.828 -31.297 -43.469 1 92.75 578 ALA B N 1
ATOM 9299 C CA . ALA B 1 578 ? 20.219 -30.578 -42.25 1 92.75 578 ALA B CA 1
ATOM 9300 C C . ALA B 1 578 ? 19.922 -29.094 -42.375 1 92.75 578 ALA B C 1
ATOM 9302 O O . ALA B 1 578 ? 19.391 -28.484 -41.438 1 92.75 578 ALA B O 1
ATOM 9303 N N . LEU B 1 579 ? 20.234 -28.516 -43.562 1 90.75 579 LEU B N 1
ATOM 9304 C CA . LEU B 1 579 ? 20 -27.094 -43.812 1 90.75 579 LEU B CA 1
ATOM 9305 C C . LEU B 1 579 ? 18.5 -26.781 -43.781 1 90.75 579 LEU B C 1
ATOM 9307 O O . LEU B 1 579 ? 18.094 -25.75 -43.219 1 90.75 579 LEU B O 1
ATOM 9311 N N . ALA B 1 580 ? 17.812 -27.641 -44.344 1 90.5 580 ALA B N 1
ATOM 9312 C CA . ALA B 1 580 ? 16.375 -27.453 -44.375 1 90.5 580 ALA B CA 1
ATOM 9313 C C . ALA B 1 580 ? 15.789 -27.484 -42.969 1 90.5 580 ALA B C 1
ATOM 9315 O O . ALA B 1 580 ? 14.906 -26.688 -42.625 1 90.5 580 ALA B O 1
ATOM 9316 N N . SER B 1 581 ? 16.266 -28.359 -42.156 1 90.56 581 SER B N 1
ATOM 9317 C CA . SER B 1 581 ? 15.766 -28.516 -40.781 1 90.56 581 SER B CA 1
ATOM 9318 C C . SER B 1 581 ? 16.156 -27.312 -39.938 1 90.56 581 SER B C 1
ATOM 9320 O O . SER B 1 581 ? 15.344 -26.812 -39.156 1 90.56 581 SER B O 1
ATOM 9322 N N . PHE B 1 582 ? 17.344 -26.859 -40.094 1 90.44 582 PHE B N 1
ATOM 9323 C CA . PHE B 1 582 ? 17.797 -25.688 -39.344 1 90.44 582 PHE B CA 1
ATOM 9324 C C . PHE B 1 582 ? 17.016 -24.438 -39.781 1 90.44 582 PHE B C 1
ATOM 9326 O O . PHE B 1 582 ? 16.656 -23.609 -38.938 1 90.44 582 PHE B O 1
ATOM 9333 N N . ASN B 1 583 ? 16.719 -24.328 -40.969 1 88.31 583 ASN B N 1
ATOM 9334 C CA . ASN B 1 583 ? 15.961 -23.172 -41.469 1 88.31 583 ASN B CA 1
ATOM 9335 C C . ASN B 1 583 ? 14.531 -23.188 -40.938 1 88.31 583 ASN B C 1
ATOM 9337 O O . ASN B 1 583 ? 13.969 -22.125 -40.625 1 88.31 583 ASN B O 1
ATOM 9341 N N . THR B 1 584 ? 14.031 -24.359 -40.875 1 87.25 584 THR B N 1
ATOM 9342 C CA . THR B 1 584 ? 12.688 -24.469 -40.344 1 87.25 584 THR B CA 1
ATOM 9343 C C . THR B 1 584 ? 12.68 -24.078 -38.844 1 87.25 584 THR B C 1
ATOM 9345 O O . THR B 1 584 ? 11.758 -23.391 -38.406 1 87.25 584 THR B O 1
ATOM 9348 N N . ALA B 1 585 ? 13.641 -24.531 -38.125 1 86.62 585 ALA B N 1
ATOM 9349 C CA . ALA B 1 585 ? 13.742 -24.203 -36.719 1 86.62 585 ALA B CA 1
ATOM 9350 C C . ALA B 1 585 ? 13.891 -22.688 -36.5 1 86.62 585 ALA B C 1
ATOM 9352 O O . ALA B 1 585 ? 13.25 -22.109 -35.625 1 86.62 585 ALA B O 1
ATOM 9353 N N . VAL B 1 586 ? 14.664 -22.031 -37.344 1 84.88 586 VAL B N 1
ATOM 9354 C CA . VAL B 1 586 ? 14.906 -20.594 -37.25 1 84.88 586 VAL B CA 1
ATOM 9355 C C . VAL B 1 586 ? 13.648 -19.828 -37.656 1 84.88 586 VAL B C 1
ATOM 9357 O O . VAL B 1 586 ? 13.359 -18.766 -37.094 1 84.88 586 VAL B O 1
ATOM 9360 N N . SER B 1 587 ? 12.953 -20.359 -38.562 1 82.88 587 SER B N 1
ATOM 9361 C CA . SER B 1 587 ? 11.711 -19.719 -39 1 82.88 587 SER B CA 1
ATOM 9362 C C . SER B 1 587 ? 10.664 -19.75 -37.875 1 82.88 587 SER B C 1
ATOM 9364 O O . SER B 1 587 ? 9.867 -18.812 -37.75 1 82.88 587 SER B O 1
ATOM 9366 N N . MET B 1 588 ? 10.711 -20.828 -37.156 1 76.38 588 MET B N 1
ATOM 9367 C CA . MET B 1 588 ? 9.773 -20.969 -36.031 1 76.38 588 MET B CA 1
ATOM 9368 C C . MET B 1 588 ? 10.188 -20.078 -34.875 1 76.38 588 MET B C 1
ATOM 9370 O O . MET B 1 588 ? 9.336 -19.484 -34.219 1 76.38 588 MET B O 1
ATOM 9374 N N . ASN B 1 589 ? 11.5 -20.047 -34.688 1 76.31 589 ASN B N 1
ATOM 9375 C CA . ASN B 1 589 ? 12.062 -19.234 -33.594 1 76.31 589 ASN B CA 1
ATOM 9376 C C . ASN B 1 589 ? 13.359 -18.562 -34.031 1 76.31 589 ASN B C 1
ATOM 9378 O O . ASN B 1 589 ? 14.445 -19.109 -33.812 1 76.31 589 ASN B O 1
ATOM 9382 N N . PRO B 1 590 ? 13.156 -17.422 -34.469 1 74.44 590 PRO B N 1
ATOM 9383 C CA . PRO B 1 590 ? 14.328 -16.734 -35.031 1 74.44 590 PRO B CA 1
ATOM 9384 C C . PRO B 1 590 ? 15.391 -16.438 -33.969 1 74.44 590 PRO B C 1
ATOM 9386 O O . PRO B 1 590 ? 16.562 -16.234 -34.281 1 74.44 590 PRO B O 1
ATOM 9389 N N . SER B 1 591 ? 14.961 -16.625 -32.719 1 69.06 591 SER B N 1
ATOM 9390 C CA . SER B 1 591 ? 15.906 -16.266 -31.672 1 69.06 591 SER B CA 1
ATOM 9391 C C . SER B 1 591 ? 16.531 -17.5 -31.031 1 69.06 591 SER B C 1
ATOM 9393 O O . SER B 1 591 ? 17.25 -17.391 -30.031 1 69.06 591 SER B O 1
ATOM 9395 N N . SER B 1 592 ? 16.359 -18.562 -31.672 1 75.56 592 SER B N 1
ATOM 9396 C CA . SER B 1 592 ? 16.906 -19.797 -31.109 1 75.56 592 SER B CA 1
ATOM 9397 C C . SER B 1 592 ? 18.422 -19.859 -31.312 1 75.56 592 SER B C 1
ATOM 9399 O O . SER B 1 592 ? 18.891 -19.938 -32.438 1 75.56 592 SER B O 1
ATOM 9401 N N . ALA B 1 593 ? 19.219 -19.922 -30.328 1 76.12 593 ALA B N 1
ATOM 9402 C CA . ALA B 1 593 ? 20.672 -19.922 -30.391 1 76.12 593 ALA B CA 1
ATOM 9403 C C . ALA B 1 593 ? 21.203 -21.25 -30.938 1 76.12 593 ALA B C 1
ATOM 9405 O O . ALA B 1 593 ? 22.031 -21.266 -31.844 1 76.12 593 ALA B O 1
ATOM 9406 N N . PRO B 1 594 ? 20.594 -22.312 -30.516 1 79.25 594 PRO B N 1
ATOM 9407 C CA . PRO B 1 594 ? 21.125 -23.578 -31.031 1 79.25 594 PRO B CA 1
ATOM 9408 C C . PRO B 1 594 ? 20.875 -23.75 -32.531 1 79.25 594 PRO B C 1
ATOM 9410 O O . PRO B 1 594 ? 21.734 -24.266 -33.25 1 79.25 594 PRO B O 1
ATOM 9413 N N . ALA B 1 595 ? 19.766 -23.281 -32.969 1 84 595 ALA B N 1
ATOM 9414 C CA . ALA B 1 595 ? 19.453 -23.422 -34.406 1 84 595 ALA B CA 1
ATOM 9415 C C . ALA B 1 595 ? 20.359 -22.547 -35.25 1 84 595 ALA B C 1
ATOM 9417 O O . ALA B 1 595 ? 20.859 -22.984 -36.281 1 84 595 ALA B O 1
ATOM 9418 N N . THR B 1 596 ? 20.594 -21.391 -34.719 1 85 596 THR B N 1
ATOM 9419 C CA . THR B 1 596 ? 21.469 -20.469 -35.438 1 85 596 THR B CA 1
ATOM 9420 C C . THR B 1 596 ? 22.906 -20.969 -35.438 1 85 596 THR B C 1
ATOM 9422 O O . THR B 1 596 ? 23.609 -20.859 -36.438 1 85 596 THR B O 1
ATOM 9425 N N . ALA B 1 597 ? 23.297 -21.469 -34.375 1 84.31 597 ALA B N 1
ATOM 9426 C CA . ALA B 1 597 ? 24.656 -22.016 -34.281 1 84.31 597 ALA B CA 1
ATOM 9427 C C . ALA B 1 597 ? 24.828 -23.219 -35.188 1 84.31 597 ALA B C 1
ATOM 9429 O O . ALA B 1 597 ? 25.891 -23.375 -35.812 1 84.31 597 ALA B O 1
ATOM 9430 N N . GLY B 1 598 ? 23.828 -24.031 -35.25 1 85.44 598 GLY B N 1
ATOM 9431 C CA . GLY B 1 598 ? 23.875 -25.188 -36.125 1 85.44 598 GLY B CA 1
ATOM 9432 C C . GLY B 1 598 ? 23.938 -24.797 -37.594 1 85.44 598 GLY B C 1
ATOM 9433 O O . GLY B 1 598 ? 24.672 -25.406 -38.375 1 85.44 598 GLY B O 1
ATOM 9434 N N . LEU B 1 599 ? 23.25 -23.75 -37.906 1 87.31 599 LEU B N 1
ATOM 9435 C CA . LEU B 1 599 ? 23.234 -23.266 -39.281 1 87.31 599 LEU B CA 1
ATOM 9436 C C . LEU B 1 599 ? 24.578 -22.672 -39.656 1 87.31 599 LEU B C 1
ATOM 9438 O O . LEU B 1 599 ? 25.078 -22.906 -40.781 1 87.31 599 LEU B O 1
ATOM 9442 N N . GLU B 1 600 ? 25.125 -21.969 -38.75 1 86.5 600 GLU B N 1
ATOM 9443 C CA . GLU B 1 600 ? 26.422 -21.359 -39.031 1 86.5 600 GLU B CA 1
ATOM 9444 C C . GLU B 1 600 ? 27.516 -22.406 -39.156 1 86.5 600 GLU B C 1
ATOM 9446 O O . GLU B 1 600 ? 28.391 -22.297 -40.031 1 86.5 600 GLU B O 1
ATOM 9451 N N . LYS B 1 601 ? 27.453 -23.375 -38.281 1 85.88 601 LYS B N 1
ATOM 9452 C CA . LYS B 1 601 ? 28.438 -24.453 -38.344 1 85.88 601 LYS B CA 1
ATOM 9453 C C . LYS B 1 601 ? 28.312 -25.219 -39.656 1 85.88 601 LYS B C 1
ATOM 9455 O O . LYS B 1 601 ? 29.328 -25.594 -40.25 1 85.88 601 LYS B O 1
ATOM 9460 N N . LEU B 1 602 ? 27.156 -25.453 -40.125 1 87.12 602 LEU B N 1
ATOM 9461 C CA . LEU B 1 602 ? 26.922 -26.219 -41.344 1 87.12 602 LEU B CA 1
ATOM 9462 C C . LEU B 1 602 ? 27.344 -25.406 -42.562 1 87.12 602 LEU B C 1
ATOM 9464 O O . LEU B 1 602 ? 27.906 -25.969 -43.5 1 87.12 602 LEU B O 1
ATOM 9468 N N . GLU B 1 603 ? 27.141 -24.141 -42.531 1 84.75 603 GLU B N 1
ATOM 9469 C CA . GLU B 1 603 ? 27.547 -23.281 -43.656 1 84.75 603 GLU B CA 1
ATOM 9470 C C . GLU B 1 603 ? 29.062 -23.203 -43.75 1 84.75 603 GLU B C 1
ATOM 9472 O O . GLU B 1 603 ? 29.594 -23.156 -44.875 1 84.75 603 GLU B O 1
ATOM 9477 N N . LYS B 1 604 ? 29.656 -23.172 -42.594 1 80.94 604 LYS B N 1
ATOM 9478 C CA . LYS B 1 604 ? 31.125 -23.188 -42.625 1 80.94 604 LYS B CA 1
ATOM 9479 C C . LYS B 1 604 ? 31.656 -24.484 -43.188 1 80.94 604 LYS B C 1
ATOM 9481 O O . LYS B 1 604 ? 32.625 -24.484 -43.938 1 80.94 604 LYS B O 1
ATOM 9486 N N . LEU B 1 605 ? 31.078 -25.594 -42.844 1 78.94 605 LEU B N 1
ATOM 9487 C CA . LEU B 1 605 ? 31.484 -26.906 -43.344 1 78.94 605 LEU B CA 1
ATOM 9488 C C . LEU B 1 605 ? 31.25 -27 -44.844 1 78.94 605 LEU B C 1
ATOM 9490 O O . LEU B 1 605 ? 32.062 -27.594 -45.562 1 78.94 605 LEU B O 1
ATOM 9494 N N . LEU B 1 606 ? 30.25 -26.453 -45.312 1 78.56 606 LEU B N 1
ATOM 9495 C CA . LEU B 1 606 ? 29.922 -26.516 -46.719 1 78.56 606 LEU B CA 1
ATOM 9496 C C . LEU B 1 606 ? 30.828 -25.578 -47.531 1 78.56 606 LEU B C 1
ATOM 9498 O O . LEU B 1 606 ? 31.156 -25.875 -48.688 1 78.56 606 LEU B O 1
ATOM 9502 N N . ARG B 1 607 ? 31.219 -24.281 -46.969 1 69.31 607 ARG B N 1
ATOM 9503 C CA . ARG B 1 607 ? 32.094 -23.344 -47.656 1 69.31 607 ARG B CA 1
ATOM 9504 C C . ARG B 1 607 ? 33.562 -23.828 -47.625 1 69.31 607 ARG B C 1
ATOM 9506 O O . ARG B 1 607 ? 34.406 -23.312 -48.312 1 69.31 607 ARG B O 1
ATOM 9513 N N . GLY B 1 608 ? 33.875 -25.078 -47.281 1 64.56 608 GLY B N 1
ATOM 9514 C CA . GLY B 1 608 ? 35.219 -25.641 -47.219 1 64.56 608 GLY B CA 1
ATOM 9515 C C . GLY B 1 608 ? 36.062 -25.062 -46.125 1 64.56 608 GLY B C 1
ATOM 9516 O O . GLY B 1 608 ? 37.312 -25.172 -46.156 1 64.56 608 GLY B O 1
ATOM 9517 N N . VAL B 1 609 ? 35.719 -24.031 -45.375 1 53.5 609 VAL B N 1
ATOM 9518 C CA . VAL B 1 609 ? 36.531 -23.422 -44.312 1 53.5 609 VAL B CA 1
ATOM 9519 C C . VAL B 1 609 ? 36.531 -24.344 -43.094 1 53.5 609 VAL B C 1
ATOM 9521 O O . VAL B 1 609 ? 35.5 -24.844 -42.688 1 53.5 609 VAL B O 1
ATOM 9524 N N . GLU B 1 610 ? 37.594 -25.172 -42.844 1 47.22 610 GLU B N 1
ATOM 9525 C CA . GLU B 1 610 ? 37.781 -26.031 -41.656 1 47.22 610 GLU B CA 1
ATOM 9526 C C . GLU B 1 610 ? 37.25 -25.359 -40.406 1 47.22 610 GLU B C 1
ATOM 9528 O O . GLU B 1 610 ? 37.531 -24.203 -40.125 1 47.22 610 GLU B O 1
ATOM 9533 N N . PRO B 1 611 ? 36.25 -25.672 -39.969 1 48.16 611 PRO B N 1
ATOM 9534 C CA . PRO B 1 611 ? 35.844 -25.109 -38.688 1 48.16 611 PRO B CA 1
ATOM 9535 C C . PRO B 1 611 ? 37 -25.016 -37.688 1 48.16 611 PRO B C 1
ATOM 9537 O O . PRO B 1 611 ? 37.812 -25.953 -37.562 1 48.16 611 PRO B O 1
ATOM 9540 N N . GLU B 1 612 ? 37.781 -23.906 -37.531 1 39.62 612 GLU B N 1
ATOM 9541 C CA . GLU B 1 612 ? 38.781 -23.781 -36.469 1 39.62 612 GLU B CA 1
ATOM 9542 C C . GLU B 1 612 ? 38.25 -24.422 -35.156 1 39.62 612 GLU B C 1
ATOM 9544 O O . GLU B 1 612 ? 37.188 -24.078 -34.688 1 39.62 612 GLU B O 1
ATOM 9549 N N . GLU B 1 613 ? 38.438 -25.703 -35.031 1 38.97 613 GLU B N 1
ATOM 9550 C CA . GLU B 1 613 ? 38.312 -26.25 -33.656 1 38.97 613 GLU B CA 1
ATOM 9551 C C . GLU B 1 613 ? 38.875 -25.266 -32.625 1 38.97 613 GLU B C 1
ATOM 9553 O O . GLU B 1 613 ? 40.031 -24.875 -32.688 1 38.97 613 GLU B O 1
ATOM 9558 N N . ASP B 1 614 ? 38.281 -24.219 -32.344 1 37.56 614 ASP B N 1
ATOM 9559 C CA . ASP B 1 614 ? 38.75 -23.469 -31.172 1 37.56 614 ASP B CA 1
ATOM 9560 C C . ASP B 1 614 ? 39.188 -24.391 -30.047 1 37.56 614 ASP B C 1
ATOM 9562 O O . ASP B 1 614 ? 38.375 -24.812 -29.219 1 37.56 614 ASP B O 1
ATOM 9566 N N . GLY B 1 615 ? 39.938 -25.516 -30.375 1 32.22 615 GLY B N 1
ATOM 9567 C CA . GLY B 1 615 ? 40.625 -26.312 -29.375 1 32.22 615 GLY B CA 1
ATOM 9568 C C . GLY B 1 615 ? 41.594 -25.516 -28.547 1 32.22 615 GLY B C 1
ATOM 9569 O O . GLY B 1 615 ? 42.781 -25.844 -28.469 1 32.22 615 GLY B O 1
ATOM 9570 N N . GLU B 1 616 ? 41.594 -24.219 -28.531 1 31.97 616 GLU B N 1
ATOM 9571 C CA . GLU B 1 616 ? 42.625 -23.672 -27.672 1 31.97 616 GLU B CA 1
ATOM 9572 C C . GLU B 1 616 ? 42.562 -24.281 -26.266 1 31.97 616 GLU B C 1
ATOM 9574 O O . GLU B 1 616 ? 41.875 -23.766 -25.391 1 31.97 616 GLU B O 1
ATOM 9579 N N . GLY B 1 617 ? 42.25 -25.594 -26.141 1 28.44 617 GLY B N 1
ATOM 9580 C CA . GLY B 1 617 ? 42.688 -26.047 -24.844 1 28.44 617 GLY B CA 1
ATOM 9581 C C . GLY B 1 617 ? 44.188 -25.891 -24.625 1 28.44 617 GLY B C 1
ATOM 9582 O O . GLY B 1 617 ? 44.969 -26.516 -25.328 1 28.44 617 GLY B O 1
ATOM 9583 N N . GLU B 1 618 ? 44.656 -24.641 -24.469 1 28.42 618 GLU B N 1
ATOM 9584 C CA . GLU B 1 618 ? 46.031 -24.422 -23.969 1 28.42 618 GLU B CA 1
ATOM 9585 C C . GLU B 1 618 ? 46.406 -25.453 -22.906 1 28.42 618 GLU B C 1
ATOM 9587 O O . GLU B 1 618 ? 45.75 -25.531 -21.859 1 28.42 618 GLU B O 1
ATOM 9592 N N . GLU B 1 619 ? 46.781 -26.594 -23.328 1 26.66 619 GLU B N 1
ATOM 9593 C CA . GLU B 1 619 ? 47.594 -27.469 -22.484 1 26.66 619 GLU B CA 1
ATOM 9594 C C . GLU B 1 619 ? 48.812 -26.719 -21.922 1 26.66 619 GLU B C 1
ATOM 9596 O O . GLU B 1 619 ? 49.688 -26.312 -22.672 1 26.66 619 GLU B O 1
ATOM 9601 N N . VAL B 1 620 ? 48.562 -25.766 -20.969 1 26.48 620 VAL B N 1
ATOM 9602 C CA . VAL B 1 620 ? 49.656 -25.266 -20.141 1 26.48 620 VAL B CA 1
ATOM 9603 C C . VAL B 1 620 ? 50.469 -26.453 -19.594 1 26.48 620 VAL B C 1
ATOM 9605 O O . VAL B 1 620 ? 49.938 -27.266 -18.844 1 26.48 620 VAL B O 1
ATOM 9608 N N . ASP B 1 621 ? 51.25 -27.078 -20.438 1 25.48 621 ASP B N 1
ATOM 9609 C CA . ASP B 1 621 ? 52.344 -28 -20.078 1 25.48 621 ASP B CA 1
ATOM 9610 C C . ASP B 1 621 ? 53.25 -27.375 -19.031 1 25.48 621 ASP B C 1
ATOM 9612 O O . ASP B 1 621 ? 54.031 -26.453 -19.328 1 25.48 621 ASP B O 1
ATOM 9616 N N . GLU B 1 622 ? 52.656 -26.891 -17.859 1 24.11 622 GLU B N 1
ATOM 9617 C CA . GLU B 1 622 ? 53.562 -26.578 -16.734 1 24.11 622 GLU B CA 1
ATOM 9618 C C . GLU B 1 622 ? 54.469 -27.75 -16.438 1 24.11 622 GLU B C 1
ATOM 9620 O O . GLU B 1 622 ? 54.031 -28.828 -16.062 1 24.11 622 GLU B O 1
ATOM 9625 N N . GLU B 1 623 ? 55.469 -27.953 -17.297 1 23.44 623 GLU B N 1
ATOM 9626 C CA . GLU B 1 623 ? 56.656 -28.703 -16.953 1 23.44 623 GLU B CA 1
ATOM 9627 C C . GLU B 1 623 ? 57.188 -28.297 -15.578 1 23.44 623 GLU B C 1
ATOM 9629 O O . GLU B 1 623 ? 57.75 -27.203 -15.422 1 23.44 623 GLU B O 1
ATOM 9634 N N . VAL B 1 624 ? 56.281 -28.375 -14.547 1 23.73 624 VAL B N 1
ATOM 9635 C CA . VAL B 1 624 ? 56.906 -28.312 -13.227 1 23.73 624 VAL B CA 1
ATOM 9636 C C . VAL B 1 624 ? 58.031 -29.328 -13.148 1 23.73 624 VAL B C 1
ATOM 9638 O O . VAL B 1 624 ? 57.844 -30.516 -13.422 1 23.73 624 VAL B O 1
ATOM 9641 N N . GLU B 1 625 ? 59.188 -28.844 -13.578 1 22.91 625 GLU B N 1
ATOM 9642 C CA . GLU B 1 625 ? 60.469 -29.469 -13.258 1 22.91 625 GLU B CA 1
ATOM 9643 C C . GLU B 1 625 ? 60.438 -30.078 -11.859 1 22.91 625 GLU B C 1
ATOM 9645 O O . GLU B 1 625 ? 60.156 -29.391 -10.875 1 22.91 625 GLU B O 1
ATOM 9650 N N . ALA B 1 626 ? 59.906 -31.312 -11.828 1 27.84 626 ALA B N 1
ATOM 9651 C CA . ALA B 1 626 ? 60.125 -32.156 -10.664 1 27.84 626 ALA B CA 1
ATOM 9652 C C . ALA B 1 626 ? 61.562 -32.094 -10.188 1 27.84 626 ALA B C 1
ATOM 9654 O O . ALA B 1 626 ? 62.469 -32.531 -10.914 1 27.84 626 ALA B O 1
ATOM 9655 N N . GLU B 1 627 ? 62 -30.922 -9.664 1 22.84 627 GLU B N 1
ATOM 9656 C CA . GLU B 1 627 ? 63.281 -30.969 -8.953 1 22.84 627 GLU B CA 1
ATOM 9657 C 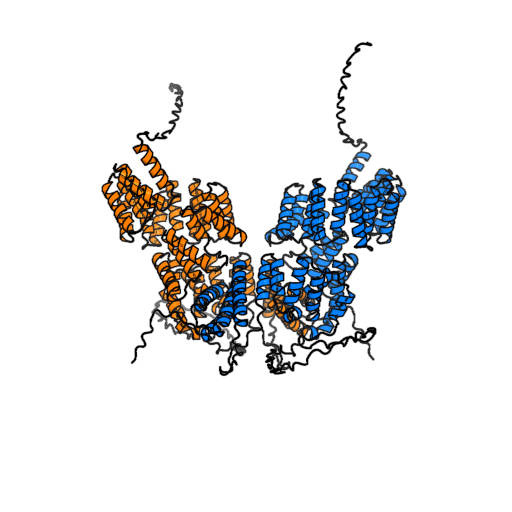C . GLU B 1 627 ? 63.344 -32.188 -8.031 1 22.84 627 GLU B C 1
ATOM 9659 O O . GLU B 1 627 ? 62.469 -32.375 -7.203 1 22.84 627 GLU B O 1
ATOM 9664 N N . GLU B 1 628 ? 63.781 -33.312 -8.594 1 22.86 628 GLU B N 1
ATOM 9665 C CA . GLU B 1 628 ? 64.312 -34.531 -7.977 1 22.86 628 GLU B CA 1
ATOM 9666 C C . GLU B 1 628 ? 65.125 -34.219 -6.746 1 22.86 628 GLU B C 1
ATOM 9668 O O . GLU B 1 628 ? 66.188 -33.656 -6.863 1 22.86 628 GLU B O 1
ATOM 9673 N N . ASP B 1 629 ? 64.5 -33.5 -5.738 1 21.64 629 ASP B N 1
ATOM 9674 C CA . ASP B 1 629 ? 65.312 -33.469 -4.531 1 21.64 629 ASP B CA 1
ATOM 9675 C C . ASP B 1 629 ? 65.812 -34.844 -4.141 1 21.64 629 ASP B C 1
ATOM 9677 O O . ASP B 1 629 ? 65 -35.781 -4.047 1 21.64 629 ASP B O 1
ATOM 9681 N N . ASP B 1 630 ? 67 -35.156 -4.566 1 22 630 ASP B N 1
ATOM 9682 C CA . ASP B 1 630 ? 68 -36.188 -4.207 1 22 630 ASP B CA 1
ATOM 9683 C C . ASP B 1 630 ? 68.062 -36.375 -2.693 1 22 630 ASP B C 1
ATOM 9685 O O . ASP B 1 630 ? 68.625 -35.562 -1.981 1 22 630 ASP B O 1
ATOM 9689 N N . MET B 1 631 ? 66.875 -36.344 -1.932 1 21.06 631 MET B N 1
ATOM 9690 C CA . MET B 1 631 ? 67.188 -36.719 -0.553 1 21.06 631 MET B CA 1
ATOM 9691 C C . MET B 1 631 ? 68.125 -37.938 -0.507 1 21.06 631 MET B C 1
ATOM 9693 O O . MET B 1 631 ? 67.938 -38.875 -1.295 1 21.06 631 MET B O 1
ATOM 9697 N N . VAL B 1 632 ? 69.188 -37.719 0.243 1 20.44 632 VAL B N 1
ATOM 9698 C CA . VAL B 1 632 ? 70.375 -38.344 0.833 1 20.44 632 VAL B CA 1
ATOM 9699 C C . VAL B 1 632 ? 70 -39.688 1.402 1 20.44 632 VAL B C 1
ATOM 9701 O O . VAL B 1 632 ? 68.875 -39.906 1.889 1 20.44 632 VAL B O 1
ATOM 9704 N N . GLU B 1 633 ? 70.688 -40.656 0.913 1 21.81 633 GLU B N 1
ATOM 9705 C CA . GLU B 1 633 ? 71.062 -42.062 1.185 1 21.81 633 GLU B CA 1
ATOM 9706 C C . GLU B 1 633 ? 71.375 -42.281 2.67 1 21.81 633 GLU B C 1
ATOM 9708 O O . GLU B 1 633 ? 71.812 -43.344 3.072 1 21.81 633 GLU B O 1
ATOM 9713 N N . GLY B 1 634 ? 70.688 -41.5 3.643 1 21.83 634 GLY B N 1
ATOM 9714 C CA . GLY B 1 634 ? 71.312 -41.781 4.922 1 21.83 634 GLY B CA 1
ATOM 9715 C C . GLY B 1 634 ? 71.438 -43.281 5.176 1 21.83 634 GLY B C 1
ATOM 9716 O O . GLY B 1 634 ? 70.562 -44.062 4.754 1 21.83 634 GLY B O 1
ATOM 9717 N N . THR B 1 635 ? 72.75 -43.781 5.309 1 23.38 635 THR B N 1
ATOM 9718 C CA . THR B 1 635 ? 73.5 -44.938 5.781 1 23.38 635 THR B CA 1
ATOM 9719 C C . THR B 1 635 ? 73 -45.406 7.137 1 23.38 635 THR B C 1
ATOM 9721 O O . THR B 1 635 ? 73.375 -44.875 8.18 1 23.38 635 THR B O 1
ATOM 9724 N N . THR B 1 636 ? 71.688 -45.375 7.461 1 21.42 636 THR B N 1
ATOM 9725 C CA . THR B 1 636 ? 71.625 -45.969 8.789 1 21.42 636 THR B CA 1
ATOM 9726 C C . THR B 1 636 ? 72.188 -47.375 8.805 1 21.42 636 THR B C 1
ATOM 9728 O O . THR B 1 636 ? 71.812 -48.25 8.008 1 21.42 636 THR B O 1
ATOM 9731 N N . ASP B 1 637 ? 73.375 -47.438 9.344 1 19.44 637 ASP B N 1
ATOM 9732 C CA . ASP B 1 637 ? 73.875 -48.344 10.383 1 19.44 637 ASP B CA 1
ATOM 9733 C C . ASP B 1 637 ? 72.812 -48.5 11.492 1 19.44 637 ASP B C 1
ATOM 9735 O O . ASP B 1 637 ? 72.25 -47.5 11.938 1 19.44 637 ASP B O 1
#

Secondary structure (DSSP, 8-state):
-------TT------HHHHHHHHHHHHHHHHTT-HHHHHHHHHHHHHHH-TTTS-S-HHHHHHHHHHHHHHHHHHHHHT-HHHHHHHHHHHHHHHHHHHHS----------SS-S-----------HHHHHHHHHHHTT-HHHHHHHHHTS-HHHHHH-HHHHHHHHHHHHHTT-HHHHHHHHHHHHHH-TT-HHHHHHHHHHT--HHHHHHHHHS----TT----------------S-----------------------------TT---HHHHHHHHHHHHHHHHHHHHHHHHTT-HHHHHHHHHHIIIII-TT-HHHHHHHHHHHHHTT-HHHHHHHHHHHHHHTTT----TTHHHHHHHHHHTT-HHHHHHHHHHHHHH-TTSHHHHHHHHHHHHHHT-SSHHHHHHHHHHHH-TT-HHHHHHHHHHHHHTT-HHHHHHHHHHHHHH---HHHHHHHHHHHHHTT-HHHHHHHHHHHHHH-TT-HHHHHHHHHHHHTSTT-HHHHHHHHHHHHHH-TT-HHHHHHHHHHHHHTT-HHHHHHHHHHHHTT---HHHHHHHHHHHHHHT-HHHHHHHHHHHHHH-TT-HHHHHHHHHHHHHHTT-----------------------------/-------TT------HHHHHHHHHHHHHHHHTT-HHHHHHHHHHHHHHH-TTTS-S-HHHHHHHHHHHHHHHHHHHHHT-HHHHHHHHHHHHHHHHHHHHS----------SS-S-----------HHHHHHHHHHHTT-HHHHHHHHHTS-HHHHHH-HHHHHHHHHHHHHTT-HHHHHHHHHHHHHH-TT-HHHHHHHHHHT--HHHHHHHHHS----TT----------------------------------------------TT---HHHHHHHHHHHHHHHHHHHHHHHHTT-HHHHHHHHHHIIIII-TT-HHHHHHHHHHHHHTT-HHHHHHHHHHHHHHTTT----TTHHHHHHHHHHTT-HHHHHHHHHHHHHH-TTSHHHHHHHHHHHHHTT-SSHHHHHHHHHHHH-TT-HHHHHHHHHHHHHTT-HHHHHHHHHHHHHH---HHHHHHHHHHHHHTT-HHHHHHHHHHHHHH-TT-HHHHHHHHHHHHTSTT-HHHHHHHHHHHHHH-TT-HHHHHHHHHHHHHTT-HHHHHHHHHHHHTT---HHHHHHHHHHHHHHT-HHHHHHHHHHHHHH-TT-HHHHHHHHHHHHHHTT-----------------------------

pLDDT: mean 78.16, std 24.91, range [16.72, 98.06]

Organism: NCBI:txid72520

Nearest PDB structures (foldseek):
  5a31-assembly1_Y  TM=8.578E-01  e=6.514E-19  Homo sapiens
  8pkp-assembly1_Y  TM=8.229E-01  e=2.375E-18  Homo sapiens
  8tau-assembly1_Y  TM=8.297E-01  e=9.673E-18  Homo sapiens
  6xt9-assembly1_D  TM=5.092E-01  e=1.120E-07  Homo sapiens
  8r0a-assembly1_N  TM=3.075E-01  e=1.091E-08  Homo sapiens